Protein AF-A0A842RQ01-F1 (afdb_monomer_lite)

pLDDT: mean 79.38, std 21.29, range [22.39, 98.75]

Secondary structure (DSSP, 8-state):
-----------------------S-EEEEEEEEEE-S-EEEPTTEEEEEEEEETT-EEE-TT-EEEEEESSPB-SEEE-TTT-EEEESS-EEB-TT-EEEE-EEEE-TT-EEE-SS-EEEPTT--EEEEE-EEEE-TT-EEEE-TT--EEE-TT-EEEEEEEEEEES--BTTB-SEEESSTT-EEEEEEEEEEESS-EEE-SSEEEEEEEEEEEESSEEEE--SS-EEE-TT-EEEE-TT-EEEE--SSS-S--EEE-STT-EEEEES-EEEEETT--EE-SEEEEEESSPEEEEEPPPPPEEEEEE-SSSSEEEEESSTTSS-EEEE-SSS-EEEEEE-SS-TT-EEEEEGGGEEEEESSTTSS-EEEE--SS-EEEEEE-TTSS-EEEEEGGGEEEEESSTTSS-EEEE-TT---EEEEEE-TTSS-EEEEETTTEEEEESSTTS--EE--BT--TT--EEEEEE-TTSS-EEEEESSSEEEEESSTTSB-EEEE-SSS-TTPPEEEEEE-TTSS-EEEEETTTEEEEESSTTS--EE---B-SSS----SPEEEEEE-TTSS-EEEEE----TTPPEEEEEESSTTSSBEEEEEESS-----EEEEEE-S-TTT---S---S------SS------S--------EE-TTEEEEEES--EE--SS---EEEE--SS-EEBSS-EEE-TTEEE-S-EEEE-TT-EEEESS-EEEPTT-EEEEEE-EEEE-TT-EEEE-TT-EEEE-TT-EEEEEEEEEEES--BTTB-SEEESSSS-EEEEEEEEEE-S--

Sequence (793 aa):
MSKRNYILNLLVFFFSFSSTCFSTSLDGTSSIVYKNVHNVFHSGEGATGFVRLADGFTVLDNATATFNVHDPVSNWIDLRTTGILSLDGDLYLDSSIGFSSGGYIDGNGYAIYLGGDLKLPDRVDLRFTDTTMIDGQGYSLTLGYTSQLLIDTGITLTLSNLILKNTHNTIGRPAIRCLDSTSKLTLNNVIFDFTDDFILSNGQMYVYSDVLISGTSKFIYQTPLPSFITPHSTLMFGPNTTFFYNPATISKDLIKLQDESSSIYFNNCSFKTTVTGIQLTKGQVYFDNKVTLSSAALPPNYRVVTVSPDGLSVAVSEDDAQSWNNGISGTRALIAIVFNPKNPNLGFSIGYNGTVAYSYDGGKNWIAGNVGTPDYYDAAYSPNGDYLLICGDGERIGRSKSNGRIFDIKNLPGGSTLRGISYSNSGKYIISVGYSGRVWRSVDDWENWAVSNTNVEPTHNLQKLAFKPDDSNIIIASNNDTIYTSTNDGIHWKKYSGISGNDSINFNDIAYSRDGSYAFIVGNAGSIYKSTDDGVTWALSNTYTGNGGSIGHDLNYIAISPDGRYILITENDIPEAAPAYIFKSTDEGRTWERLQIDSTNRPYRDIAFNLDTDYFDSAPFGATYNQAASNSIIFQDLQNSVEPDAQVEILQGGKAILDGPMNIINGGISGGFVFNSTEGFSLDDDIYLDSSATFTKGGSIDGNGYVIYLTNDITVPDYADLRFTDSTIIDGQGNSLILGRRAQLLVDTLTTLTLRNLTLKNTYNTISGPAVRCLDWYGKLALDNVILDLNED

Radius of gyration: 35.06 Å; chains: 1; bounding box: 109×63×91 Å

Structure (mmCIF, N/CA/C/O backbone):
data_AF-A0A842RQ01-F1
#
_entry.id   AF-A0A842RQ01-F1
#
loop_
_atom_site.group_PDB
_atom_site.id
_atom_site.type_symbol
_atom_site.label_atom_id
_atom_site.label_alt_id
_atom_site.label_comp_id
_atom_site.label_asym_id
_atom_site.label_entity_id
_atom_site.label_seq_id
_atom_site.pdbx_PDB_ins_code
_atom_site.Cartn_x
_atom_site.Cartn_y
_atom_site.Cartn_z
_atom_site.occupancy
_atom_site.B_iso_or_equiv
_atom_site.auth_seq_id
_atom_site.auth_comp_id
_atom_site.auth_asym_id
_atom_site.auth_atom_id
_atom_site.pdbx_PDB_model_num
ATOM 1 N N . MET A 1 1 ? -64.437 -20.605 -30.350 1.00 38.22 1 MET A N 1
ATOM 2 C CA . MET A 1 1 ? -64.249 -21.321 -29.065 1.00 38.22 1 MET A CA 1
ATOM 3 C C . MET A 1 1 ? -63.271 -20.493 -28.236 1.00 38.22 1 MET A C 1
ATOM 5 O O . MET A 1 1 ? -62.098 -20.487 -28.544 1.00 38.22 1 MET A O 1
ATOM 9 N N . SER A 1 2 ? -63.734 -19.493 -27.484 1.00 32.88 2 SER A N 1
ATOM 10 C CA . SER A 1 2 ? -64.204 -19.591 -26.090 1.00 32.88 2 SER A CA 1
ATOM 11 C C . SER A 1 2 ? -63.135 -20.093 -25.108 1.00 32.88 2 SER A C 1
ATOM 13 O O . SER A 1 2 ? -63.027 -21.297 -24.901 1.00 32.88 2 SER A O 1
ATOM 15 N N . LYS A 1 3 ? -62.497 -19.164 -24.386 1.00 32.62 3 LYS A N 1
ATOM 16 C CA . LYS A 1 3 ? -62.835 -18.917 -22.972 1.00 32.62 3 LYS A CA 1
ATOM 17 C C . LYS A 1 3 ? -62.456 -17.483 -22.563 1.00 32.62 3 LYS A C 1
ATOM 19 O O . LYS A 1 3 ? -61.311 -17.071 -22.680 1.00 32.62 3 LYS A O 1
ATOM 24 N N . ARG A 1 4 ? -63.489 -16.744 -22.145 1.00 35.66 4 ARG A N 1
ATOM 25 C CA . ARG A 1 4 ? -63.483 -15.451 -21.440 1.00 35.66 4 ARG A CA 1
ATOM 26 C C . ARG A 1 4 ? -63.003 -15.635 -19.994 1.00 35.66 4 ARG A C 1
ATOM 28 O O . ARG A 1 4 ? -63.191 -16.722 -19.455 1.00 35.66 4 ARG A O 1
ATOM 35 N N . ASN A 1 5 ? -62.517 -14.557 -19.369 1.00 28.94 5 ASN A N 1
ATOM 36 C CA . ASN A 1 5 ? -63.107 -13.909 -18.173 1.00 28.94 5 ASN A CA 1
ATOM 37 C C . ASN A 1 5 ? -62.173 -12.768 -17.714 1.00 28.94 5 ASN A C 1
ATOM 39 O O . ASN A 1 5 ? -61.021 -13.011 -17.392 1.00 28.94 5 ASN A O 1
ATOM 43 N N . TYR A 1 6 ? -62.535 -11.503 -17.950 1.00 34.50 6 TYR A N 1
ATOM 44 C CA . TYR A 1 6 ? -63.151 -10.589 -16.969 1.00 34.50 6 TYR A CA 1
ATOM 45 C C . TYR A 1 6 ? -62.405 -10.528 -15.629 1.00 34.50 6 TYR A C 1
ATOM 47 O O . TYR A 1 6 ? -62.668 -11.338 -14.747 1.00 34.50 6 TYR A O 1
ATOM 55 N N . ILE A 1 7 ? -61.571 -9.499 -15.451 1.00 30.92 7 ILE A N 1
ATOM 56 C CA . ILE A 1 7 ? -61.339 -8.912 -14.128 1.00 30.92 7 ILE A CA 1
ATOM 57 C C . ILE A 1 7 ? -61.769 -7.449 -14.197 1.00 30.92 7 ILE A C 1
ATOM 59 O O . ILE A 1 7 ? -61.294 -6.659 -15.010 1.00 30.92 7 ILE A O 1
ATOM 63 N N . LEU A 1 8 ? -62.786 -7.187 -13.383 1.00 30.27 8 LEU A N 1
ATOM 64 C CA . LEU A 1 8 ? -63.454 -5.929 -13.123 1.00 30.27 8 LEU A CA 1
ATOM 65 C C . LEU A 1 8 ? -62.501 -4.950 -12.430 1.00 30.27 8 LEU A C 1
ATOM 67 O O . LEU A 1 8 ? -61.729 -5.340 -11.557 1.00 30.27 8 LEU A O 1
ATOM 71 N N . ASN A 1 9 ? -62.658 -3.672 -12.764 1.00 29.70 9 ASN A N 1
ATOM 72 C CA . ASN A 1 9 ? -62.192 -2.541 -11.973 1.00 29.70 9 ASN A CA 1
ATOM 73 C C . ASN A 1 9 ? -62.624 -2.683 -10.504 1.00 29.70 9 ASN A C 1
ATOM 75 O O . ASN A 1 9 ? -63.822 -2.672 -10.217 1.00 29.70 9 ASN A O 1
ATOM 79 N N . LEU A 1 10 ? -61.659 -2.708 -9.585 1.00 30.47 10 LEU A N 1
ATOM 80 C CA . LEU A 1 10 ? -61.861 -2.189 -8.239 1.00 30.47 10 LEU A CA 1
ATOM 81 C C . LEU A 1 10 ? -60.975 -0.947 -8.102 1.00 30.47 10 LEU A C 1
ATOM 83 O O . LEU A 1 10 ? -59.792 -1.032 -7.785 1.00 30.47 10 LEU A O 1
ATOM 87 N N . LEU A 1 11 ? -61.562 0.216 -8.399 1.00 30.58 11 LEU A N 1
ATOM 88 C CA . LEU A 1 11 ? -61.094 1.475 -7.833 1.00 30.58 11 LEU A CA 1
ATOM 89 C C . LEU A 1 11 ? -61.195 1.330 -6.310 1.00 30.58 11 LEU A C 1
ATOM 91 O O . LEU A 1 11 ? -62.302 1.296 -5.775 1.00 30.58 11 LEU A O 1
ATOM 95 N N . VAL A 1 12 ? -60.063 1.285 -5.616 1.00 30.30 12 VAL A N 1
ATOM 96 C CA . VAL A 1 12 ? -60.016 1.757 -4.232 1.00 30.30 12 VAL A CA 1
ATOM 97 C C . VAL A 1 12 ? -59.476 3.173 -4.304 1.00 30.30 12 VAL A C 1
ATOM 99 O O . VAL A 1 12 ? -58.297 3.408 -4.555 1.00 30.30 12 VAL A O 1
ATOM 102 N N . PHE A 1 13 ? -60.403 4.116 -4.180 1.00 34.00 13 PHE A N 1
ATOM 103 C CA . PHE A 1 13 ? -60.117 5.525 -3.982 1.00 34.00 13 PHE A CA 1
ATOM 104 C C . PHE A 1 13 ? -59.206 5.692 -2.761 1.00 34.00 13 PHE A C 1
ATOM 106 O O . PHE A 1 13 ? -59.594 5.375 -1.639 1.00 34.00 13 PHE A O 1
ATOM 113 N N . PHE A 1 14 ? -58.020 6.251 -2.990 1.00 41.41 14 PHE A N 1
ATOM 114 C CA . PHE A 1 14 ? -57.340 7.071 -1.999 1.00 41.41 14 PHE A CA 1
ATOM 115 C C . PHE A 1 14 ? -58.205 8.314 -1.755 1.00 41.41 14 PHE A C 1
ATOM 117 O O . PHE A 1 14 ? -58.317 9.162 -2.636 1.00 41.41 14 PHE A O 1
ATOM 124 N N . PHE A 1 15 ? -58.813 8.416 -0.574 1.00 32.62 15 PHE A N 1
ATOM 125 C CA . PHE A 1 15 ? -59.116 9.693 0.066 1.00 32.62 15 PHE A CA 1
ATOM 126 C C . PHE A 1 15 ? -58.954 9.561 1.578 1.00 32.62 15 PHE A C 1
ATOM 128 O O . PHE A 1 15 ? -59.223 8.526 2.182 1.00 32.62 15 PHE A O 1
ATOM 135 N N . SER A 1 16 ? -58.408 10.632 2.124 1.00 43.00 16 SER A N 1
ATOM 136 C CA . SER A 1 16 ? -57.621 10.749 3.334 1.00 43.00 16 SER A CA 1
ATOM 137 C C . SER A 1 16 ? -58.410 11.256 4.545 1.00 43.00 16 SER A C 1
ATOM 139 O O . SER A 1 16 ? -59.503 11.802 4.419 1.00 43.00 16 SER A O 1
ATOM 141 N N . PHE A 1 17 ? -57.736 11.132 5.695 1.00 40.69 17 PHE A N 1
ATOM 142 C CA . PHE A 1 17 ? -57.948 11.788 6.992 1.00 40.69 17 PHE A CA 1
ATOM 143 C C . PHE A 1 17 ? -59.044 11.250 7.925 1.00 40.69 17 PHE A C 1
ATOM 145 O O . PHE A 1 17 ? -60.144 11.781 8.028 1.00 40.69 17 PHE A O 1
ATOM 152 N N . SER A 1 18 ? -58.616 10.311 8.770 1.00 35.12 18 SER A N 1
ATOM 153 C CA . SER A 1 18 ? -58.571 10.538 10.221 1.00 35.12 18 SER A CA 1
ATOM 154 C C . SER A 1 18 ? -57.187 10.069 10.701 1.00 35.12 18 SER A C 1
ATOM 156 O O . SER A 1 18 ? -56.898 8.878 10.635 1.00 35.12 18 SER A O 1
ATOM 158 N N . SER A 1 19 ? -56.216 10.952 10.976 1.00 47.88 19 SER A N 1
ATOM 159 C CA . SER A 1 19 ? -55.854 11.289 12.368 1.00 47.88 19 SER A CA 1
ATOM 160 C C . SER A 1 19 ? -56.186 10.089 13.266 1.00 47.88 19 SER A C 1
ATOM 162 O O . SER A 1 19 ? -57.343 9.912 13.628 1.00 47.88 19 SER A O 1
ATOM 164 N N . THR A 1 20 ? -55.252 9.183 13.570 1.00 47.19 20 THR A N 1
ATOM 165 C CA . THR A 1 20 ? -54.099 9.482 14.431 1.00 47.19 20 THR A CA 1
ATOM 166 C C . THR A 1 20 ? -53.087 8.313 14.501 1.00 47.19 20 THR A C 1
ATOM 168 O O . THR A 1 20 ? -53.430 7.226 14.965 1.00 47.19 20 THR A O 1
ATOM 171 N N . CYS A 1 21 ? -51.839 8.528 14.073 1.00 46.03 21 CYS A N 1
ATOM 172 C CA . CYS A 1 21 ? -50.725 7.574 14.201 1.00 46.03 21 CYS A CA 1
ATOM 173 C C . CYS A 1 21 ? -49.764 8.167 15.242 1.00 46.03 21 CYS A C 1
ATOM 175 O O . CYS A 1 21 ? -48.877 8.932 14.895 1.00 46.03 21 CYS A O 1
ATOM 177 N N . PHE A 1 22 ? -50.107 8.036 16.524 1.00 57.47 22 PHE A N 1
ATOM 178 C CA . PHE A 1 22 ? -49.692 9.022 17.526 1.00 57.47 22 PHE A CA 1
ATOM 179 C C . PHE A 1 22 ? -48.260 8.857 18.049 1.00 57.47 22 PHE A C 1
ATOM 181 O O . PHE A 1 22 ? -47.892 7.802 18.562 1.00 57.47 22 PHE A O 1
ATOM 188 N N . SER A 1 23 ? -47.559 9.981 18.116 1.00 57.75 23 SER A N 1
ATOM 189 C CA . SER A 1 23 ? -47.067 10.565 19.361 1.00 57.75 23 SER A CA 1
ATOM 190 C C . SER A 1 23 ? -47.594 12.011 19.463 1.00 57.75 23 SER A C 1
ATOM 192 O O . SER A 1 23 ? -48.085 12.550 18.477 1.00 57.75 23 SER A O 1
ATOM 194 N N . THR A 1 24 ? -47.582 12.552 20.685 1.00 72.19 24 THR A N 1
ATOM 195 C CA . THR A 1 24 ? -47.667 13.974 21.086 1.00 72.19 24 THR A CA 1
ATOM 196 C C . THR A 1 24 ? -47.255 14.003 22.564 1.00 72.19 24 THR A C 1
ATOM 198 O O . THR A 1 24 ? -48.102 14.141 23.440 1.00 72.19 24 THR A O 1
ATOM 201 N N . SER A 1 25 ? -45.984 13.714 22.833 1.00 85.00 25 SER A N 1
ATOM 202 C CA . SER A 1 25 ? -45.346 13.520 24.148 1.00 85.00 25 SER A CA 1
ATOM 203 C C . SER A 1 25 ? -46.013 12.545 25.141 1.00 85.00 25 SER A C 1
ATOM 205 O O . SER A 1 25 ? -47.146 12.708 25.590 1.00 85.00 25 SER A O 1
ATOM 207 N N . LEU A 1 26 ? -45.270 11.514 25.538 1.00 92.00 26 LEU A N 1
ATOM 208 C CA . LEU A 1 26 ? -45.667 10.533 26.547 1.00 92.00 26 LEU A CA 1
ATOM 209 C C . LEU A 1 26 ? -45.025 10.893 27.890 1.00 92.00 26 LEU A C 1
ATOM 211 O O . LEU A 1 26 ? -43.806 10.874 28.007 1.00 92.00 26 LEU A O 1
ATOM 215 N N . ASP A 1 27 ? -45.838 11.195 28.899 1.00 92.19 27 ASP A N 1
ATOM 216 C CA . ASP A 1 27 ? -45.365 11.535 30.245 1.00 92.19 27 ASP A CA 1
ATOM 217 C C . ASP A 1 27 ? -45.815 10.479 31.262 1.00 92.19 27 ASP A C 1
ATOM 219 O O . ASP A 1 27 ? -46.989 10.388 31.629 1.00 92.19 27 ASP A O 1
ATOM 223 N N . GLY A 1 28 ? -44.855 9.664 31.687 1.00 91.25 28 GLY A N 1
ATOM 224 C CA . GLY A 1 28 ? -44.979 8.631 32.704 1.00 91.25 28 GLY A CA 1
ATOM 225 C C . GLY A 1 28 ? -44.399 9.016 34.069 1.00 91.25 28 GLY A C 1
ATOM 226 O O . GLY A 1 28 ? -44.114 8.130 34.875 1.00 91.25 28 GLY A O 1
ATOM 227 N N . THR A 1 29 ? -44.168 10.303 34.352 1.00 91.31 29 THR A N 1
ATOM 228 C CA . THR A 1 29 ? -43.559 10.759 35.621 1.00 91.31 29 THR A CA 1
ATOM 229 C C . THR A 1 29 ? -44.488 10.612 36.827 1.00 91.31 29 THR A C 1
ATOM 231 O O . THR A 1 29 ? -44.036 10.367 37.944 1.00 91.31 29 THR A O 1
ATOM 234 N N . SER A 1 30 ? -45.799 10.738 36.613 1.00 90.12 30 SER A N 1
ATOM 235 C CA . SER A 1 30 ? -46.820 10.652 37.668 1.00 90.12 30 SER A CA 1
ATOM 236 C C . SER A 1 30 ? -47.567 9.315 37.699 1.00 90.12 30 SER A C 1
ATOM 238 O O . SER A 1 30 ? -48.158 8.958 38.719 1.00 90.12 30 SER A O 1
ATOM 240 N N . SER A 1 31 ? -47.549 8.562 36.598 1.00 90.19 31 SER A N 1
ATOM 241 C CA . SER A 1 31 ? -48.184 7.246 36.471 1.00 90.19 31 SER A CA 1
ATOM 242 C C . SER A 1 31 ? -47.581 6.470 35.301 1.00 90.19 31 SER A C 1
ATOM 244 O O . SER A 1 31 ? -47.170 7.081 34.324 1.00 90.19 31 SER A O 1
ATOM 246 N N . ILE A 1 32 ? -47.548 5.136 35.377 1.00 90.50 32 ILE A N 1
ATOM 247 C CA . ILE A 1 32 ? -46.968 4.291 34.320 1.00 90.50 32 ILE A CA 1
ATOM 248 C C . ILE A 1 32 ? -47.790 4.413 33.026 1.00 90.50 32 ILE A C 1
ATOM 250 O O . ILE A 1 32 ? -49.006 4.201 33.031 1.00 90.50 32 ILE A O 1
ATOM 254 N N . VAL A 1 33 ? -47.120 4.683 31.904 1.00 91.62 33 VAL A N 1
ATOM 255 C CA . VAL A 1 33 ? -47.708 4.741 30.560 1.00 91.62 33 VAL A CA 1
ATOM 256 C C . VAL A 1 33 ? -47.279 3.510 29.768 1.00 91.62 33 VAL A C 1
ATOM 258 O O . VAL A 1 33 ? -46.135 3.387 29.344 1.00 91.62 33 VAL A O 1
ATOM 261 N N . TYR A 1 34 ? -48.217 2.600 29.516 1.00 90.69 34 TYR A N 1
ATOM 262 C CA . TYR A 1 34 ? -47.968 1.378 28.747 1.00 90.69 34 TYR A CA 1
ATOM 263 C C . TYR A 1 34 ? -48.540 1.491 27.326 1.00 90.69 34 TYR A C 1
ATOM 265 O O . TYR A 1 34 ? -49.741 1.723 27.152 1.00 90.69 34 TYR A O 1
ATOM 273 N N . LYS A 1 35 ? -47.692 1.335 26.301 1.00 90.94 35 LYS A N 1
ATOM 274 C CA . LYS A 1 35 ? -48.065 1.417 24.880 1.00 90.94 35 LYS A CA 1
ATOM 275 C C . LYS A 1 35 ? -47.747 0.111 24.150 1.00 90.94 35 LYS A C 1
ATOM 277 O O . LYS A 1 35 ? -46.590 -0.205 23.903 1.00 90.94 35 LYS A O 1
ATOM 282 N N . ASN A 1 36 ? -48.803 -0.588 23.735 1.00 89.56 36 ASN A N 1
ATOM 283 C CA . ASN A 1 36 ? -48.746 -1.838 22.954 1.00 89.56 36 ASN A CA 1
ATOM 284 C C . ASN A 1 36 ? -48.907 -1.639 21.445 1.00 89.56 36 ASN A C 1
ATOM 286 O O . ASN A 1 36 ? -49.300 -2.556 20.732 1.00 89.56 36 ASN A O 1
ATOM 290 N N . VAL A 1 37 ? -48.704 -0.414 20.981 1.00 89.00 37 VAL A N 1
ATOM 291 C CA . VAL A 1 37 ? -48.827 -0.035 19.576 1.00 89.00 37 VAL A CA 1
ATOM 292 C C . VAL A 1 37 ? -47.567 0.705 19.178 1.00 89.00 37 VAL A C 1
ATOM 294 O O . VAL A 1 37 ? -46.985 1.394 20.018 1.00 89.00 37 VAL A O 1
ATOM 297 N N . HIS A 1 38 ? -47.174 0.583 17.916 1.00 91.69 38 HIS A N 1
ATOM 298 C CA . HIS A 1 38 ? -46.075 1.352 17.355 1.00 91.69 38 HIS A CA 1
ATOM 299 C C . HIS A 1 38 ? -46.360 2.863 17.440 1.00 91.69 38 HIS A C 1
ATOM 301 O O . HIS A 1 38 ? -47.398 3.329 16.960 1.00 91.69 38 HIS A O 1
ATOM 307 N N . ASN A 1 39 ? -45.461 3.630 18.064 1.00 93.69 39 ASN A N 1
ATOM 308 C CA . ASN A 1 39 ? -45.615 5.085 18.227 1.00 93.69 39 ASN A CA 1
ATOM 309 C C . ASN A 1 39 ? -44.805 5.830 17.163 1.00 93.69 39 ASN A C 1
ATOM 311 O O . ASN A 1 39 ? -43.731 5.380 16.781 1.00 93.69 39 ASN A O 1
ATOM 315 N N . VAL A 1 40 ? -45.300 6.973 16.688 1.00 95.69 40 VAL A N 1
ATOM 316 C CA . VAL A 1 40 ? -44.637 7.758 15.631 1.00 95.69 40 VAL A CA 1
ATOM 317 C C . VAL A 1 40 ? -44.409 9.179 16.121 1.00 95.69 40 VAL A C 1
ATOM 319 O O . VAL A 1 40 ? -45.355 9.953 16.219 1.00 95.69 40 VAL A O 1
ATOM 322 N N . PHE A 1 41 ? -43.162 9.513 16.436 1.00 95.69 41 PHE A N 1
ATOM 323 C CA . PHE A 1 41 ? -42.758 10.801 16.985 1.00 95.69 41 PHE A CA 1
ATOM 324 C C . PHE A 1 41 ? -42.481 11.828 15.881 1.00 95.69 41 PHE A C 1
ATOM 326 O O . PHE A 1 41 ? -41.708 11.589 14.946 1.00 95.69 41 PHE A O 1
ATOM 333 N N . HIS A 1 42 ? -43.113 12.991 16.019 1.00 94.88 42 HIS A N 1
ATOM 334 C CA . HIS A 1 42 ? -42.845 14.202 15.255 1.00 94.88 42 HIS A CA 1
ATOM 335 C C . HIS A 1 42 ? -41.803 15.079 15.960 1.00 94.88 42 HIS A C 1
ATOM 337 O O . HIS A 1 42 ? -41.410 14.838 17.100 1.00 94.88 42 HIS A O 1
ATOM 343 N N . SER A 1 43 ? -41.357 16.130 15.270 1.00 94.38 43 SER A N 1
ATOM 344 C CA . SER A 1 43 ? -40.344 17.035 15.808 1.00 94.38 43 SER A CA 1
ATOM 345 C C . SER A 1 43 ? -40.836 17.736 17.076 1.00 94.38 43 SER A C 1
ATOM 347 O O . SER A 1 43 ? -41.877 18.393 17.053 1.00 94.38 43 SER A O 1
ATOM 349 N N . GLY A 1 44 ? -40.046 17.654 18.147 1.00 91.69 44 GLY A N 1
ATOM 350 C CA . GLY A 1 44 ? -40.342 18.257 19.449 1.00 91.69 44 GLY A CA 1
ATOM 351 C C . GLY A 1 44 ? -41.199 17.388 20.375 1.00 91.69 44 GLY A C 1
ATOM 352 O O . GLY A 1 44 ? -41.568 17.843 21.455 1.00 91.69 44 GLY A O 1
ATOM 353 N N . GLU A 1 45 ? -41.528 16.160 19.974 1.00 96.44 45 GLU A N 1
ATOM 354 C CA . GLU A 1 45 ? -42.241 15.198 20.817 1.00 96.44 45 GLU A CA 1
ATOM 355 C C . GLU A 1 45 ? -41.264 14.269 21.548 1.00 96.44 45 GLU A C 1
ATOM 357 O O . GLU A 1 45 ? -40.086 14.200 21.213 1.00 96.44 45 GLU A O 1
ATOM 362 N N . GLY A 1 46 ? -41.725 13.540 22.563 1.00 95.19 46 GLY A N 1
ATOM 363 C CA . GLY A 1 46 ? -40.823 12.692 23.341 1.00 95.19 46 GLY A CA 1
ATOM 364 C C . GLY A 1 46 ? -41.501 11.720 24.293 1.00 95.19 46 GLY A C 1
ATOM 365 O O . GLY A 1 46 ? -42.726 11.658 24.371 1.00 95.19 46 GLY A O 1
ATOM 366 N N . ALA A 1 47 ? -40.714 10.953 25.033 1.00 96.12 47 ALA A N 1
ATOM 367 C CA . ALA A 1 47 ? -41.205 10.071 26.086 1.00 96.12 47 ALA A CA 1
ATOM 368 C C . ALA A 1 47 ? -40.380 10.273 27.362 1.00 96.12 47 ALA A C 1
ATOM 370 O O . ALA A 1 47 ? -39.155 10.249 27.305 1.00 96.12 47 ALA A O 1
ATOM 371 N N . THR A 1 48 ? -41.034 10.480 28.507 1.00 95.94 48 THR A N 1
ATOM 372 C CA . THR A 1 48 ? -40.373 10.744 29.796 1.00 95.94 48 THR A CA 1
ATOM 373 C C . THR A 1 48 ? -41.003 9.950 30.944 1.00 95.94 48 THR A C 1
ATOM 375 O O . THR A 1 48 ? -42.218 9.780 30.975 1.00 95.94 48 THR A O 1
ATOM 378 N N . GLY A 1 49 ? -40.210 9.458 31.897 1.00 94.00 49 GLY A N 1
ATOM 379 C CA . GLY A 1 49 ? -40.672 8.707 33.070 1.00 94.00 49 GLY A CA 1
ATOM 380 C C . GLY A 1 49 ? -40.923 7.216 32.798 1.00 94.00 49 GLY A C 1
ATOM 381 O O . GLY A 1 49 ? -40.256 6.594 31.971 1.00 94.00 49 GLY A O 1
ATOM 382 N N . PHE A 1 50 ? -41.882 6.607 33.506 1.00 92.31 50 PHE A N 1
ATOM 383 C CA . PHE A 1 50 ? -42.233 5.185 33.350 1.00 92.31 50 PHE A CA 1
ATOM 384 C C . PHE A 1 50 ? -43.103 4.954 32.104 1.00 92.31 50 PHE A C 1
ATOM 386 O O . PHE A 1 50 ? -44.310 4.714 32.201 1.00 92.31 50 PHE A O 1
ATOM 393 N N . VAL A 1 51 ? -42.503 5.098 30.920 1.00 94.44 51 VAL A N 1
ATOM 394 C CA . VAL A 1 51 ? -43.145 4.863 29.620 1.00 94.44 51 VAL A CA 1
ATOM 395 C C . VAL A 1 51 ? -42.590 3.585 29.007 1.00 94.44 51 VAL A C 1
ATOM 397 O O . VAL A 1 51 ? -41.417 3.523 28.658 1.00 94.44 51 VAL A O 1
ATOM 400 N N . ARG A 1 52 ? -43.450 2.590 28.791 1.00 91.56 52 ARG A N 1
ATOM 401 C CA . ARG A 1 52 ? -43.082 1.333 28.136 1.00 91.56 52 ARG A CA 1
ATOM 402 C C . ARG A 1 52 ? -43.633 1.271 26.715 1.00 91.56 52 ARG A C 1
ATOM 404 O O . ARG A 1 52 ? -44.848 1.201 26.515 1.00 91.56 52 ARG A O 1
ATOM 411 N N . LEU A 1 53 ? -42.723 1.254 25.743 1.00 93.75 53 LEU A N 1
ATOM 412 C CA . LEU A 1 53 ? -42.992 1.146 24.306 1.00 93.75 53 LEU A CA 1
ATOM 413 C C . LEU A 1 53 ? -42.804 -0.311 23.857 1.00 93.75 53 LEU A C 1
ATOM 415 O O . LEU A 1 53 ? -41.714 -0.715 23.464 1.00 93.75 53 LEU A O 1
ATOM 419 N N . ALA A 1 54 ? -43.859 -1.122 23.955 1.00 91.62 54 ALA A N 1
ATOM 420 C CA . ALA A 1 54 ? -43.774 -2.569 23.733 1.00 91.62 54 ALA A CA 1
ATOM 421 C C . ALA A 1 54 ? -43.748 -2.986 22.247 1.00 91.62 54 ALA A C 1
ATOM 423 O O . ALA A 1 54 ? -43.434 -4.134 21.947 1.00 91.62 54 ALA A O 1
ATOM 424 N N . ASP A 1 55 ? -44.082 -2.078 21.326 1.00 91.75 55 ASP A N 1
ATOM 425 C CA . ASP A 1 55 ? -44.109 -2.321 19.874 1.00 91.75 55 ASP A CA 1
ATOM 426 C C . ASP A 1 55 ? -43.227 -1.317 19.103 1.00 91.75 55 ASP A C 1
ATOM 428 O O . ASP A 1 55 ? -43.483 -0.981 17.947 1.00 91.75 55 ASP A O 1
ATOM 432 N N . GLY A 1 56 ? -42.179 -0.815 19.757 1.00 93.00 56 GLY A N 1
ATOM 433 C CA . GLY A 1 56 ? -41.202 0.081 19.152 1.00 93.00 56 GLY A CA 1
ATOM 434 C C . GLY A 1 56 ? -41.736 1.475 18.824 1.00 93.00 56 GLY A C 1
ATOM 435 O O . GLY A 1 56 ? -42.822 1.890 19.259 1.00 93.00 56 GLY A O 1
ATOM 436 N N . PHE A 1 57 ? -40.938 2.222 18.063 1.00 95.38 57 PHE A N 1
ATOM 437 C CA . PHE A 1 57 ? -41.291 3.565 17.624 1.00 95.38 57 PHE A CA 1
ATOM 438 C C . PHE A 1 57 ? -40.592 3.989 16.329 1.00 95.38 57 PHE A C 1
ATOM 440 O O . PHE A 1 57 ? -39.524 3.491 15.976 1.00 95.38 57 PHE A O 1
ATOM 447 N N . THR A 1 58 ? -41.197 4.966 15.656 1.00 96.50 58 THR A N 1
ATOM 448 C CA . THR A 1 58 ? -40.629 5.694 14.521 1.00 96.50 58 THR A CA 1
ATOM 449 C C . THR A 1 58 ? -40.337 7.138 14.926 1.00 96.50 58 THR A C 1
ATOM 451 O O . THR A 1 58 ? -41.184 7.772 15.552 1.00 96.50 58 THR A O 1
ATOM 454 N N . VAL A 1 59 ? -39.197 7.687 14.512 1.00 97.25 59 VAL A N 1
ATOM 455 C CA . VAL A 1 59 ? -38.949 9.135 14.438 1.00 97.25 59 VAL A CA 1
ATOM 456 C C . VAL A 1 59 ? -38.970 9.528 12.966 1.00 97.25 59 VAL A C 1
ATOM 458 O O . VAL A 1 59 ? -38.267 8.934 12.151 1.00 97.25 59 VAL A O 1
ATOM 461 N N . LEU A 1 60 ? -39.822 10.486 12.605 1.00 95.88 60 LEU A N 1
ATOM 462 C CA . LEU A 1 60 ? -39.988 10.885 11.205 1.00 95.88 60 LEU A CA 1
ATOM 463 C C . LEU A 1 60 ? -38.738 11.571 10.630 1.00 95.88 60 LEU A C 1
ATOM 465 O O . LEU A 1 60 ? -37.907 12.108 11.360 1.00 95.88 60 LEU A O 1
ATOM 469 N N . ASP A 1 61 ? -38.650 11.603 9.299 1.00 95.19 61 ASP A N 1
ATOM 470 C CA . ASP A 1 61 ? -37.611 12.333 8.569 1.00 95.19 61 ASP A CA 1
ATOM 471 C C . ASP A 1 61 ? -37.459 13.773 9.074 1.00 95.19 61 ASP A C 1
ATOM 473 O O . ASP A 1 61 ? -38.421 14.546 9.093 1.00 95.19 61 ASP A O 1
ATOM 477 N N . ASN A 1 62 ? -36.228 14.149 9.425 1.00 93.69 62 ASN A N 1
ATOM 478 C CA . ASN A 1 62 ? -35.849 15.469 9.937 1.00 93.69 62 ASN A CA 1
ATOM 479 C C . ASN A 1 62 ? -36.576 15.890 11.231 1.00 93.69 62 ASN A C 1
ATOM 481 O O . ASN A 1 62 ? -36.553 17.069 11.585 1.00 93.69 62 ASN A O 1
ATOM 485 N N . ALA A 1 63 ? -37.243 14.961 11.921 1.00 96.69 63 ALA A N 1
ATOM 486 C CA . ALA A 1 63 ? -37.827 15.198 13.231 1.00 96.69 63 ALA A CA 1
ATOM 487 C C . ALA A 1 63 ? -36.830 14.855 14.339 1.00 96.69 63 ALA A C 1
ATOM 489 O O . ALA A 1 63 ? -36.072 13.896 14.222 1.00 96.69 63 ALA A O 1
ATOM 490 N N . THR A 1 64 ? -36.887 15.598 15.441 1.00 97.62 64 THR A N 1
ATOM 491 C CA . THR A 1 64 ? -36.196 15.247 16.687 1.00 97.62 64 THR A CA 1
ATOM 492 C C . THR A 1 64 ? -37.202 14.771 17.722 1.00 97.62 64 THR A C 1
ATOM 494 O O . THR A 1 64 ? -38.158 15.498 18.003 1.00 97.62 64 THR A O 1
ATOM 497 N N . ALA A 1 65 ? -36.969 13.591 18.297 1.00 97.50 65 ALA A N 1
ATOM 498 C CA . ALA A 1 65 ? -37.748 13.061 19.409 1.00 97.50 65 ALA A CA 1
ATOM 499 C C . ALA A 1 65 ? -36.880 12.893 20.666 1.00 97.50 65 ALA A C 1
ATOM 501 O O . ALA A 1 65 ? -35.808 12.297 20.580 1.00 97.50 65 ALA A O 1
ATOM 502 N N . THR A 1 66 ? -37.337 13.391 21.821 1.00 97.69 66 THR A N 1
ATOM 503 C CA . THR A 1 66 ? -36.547 13.423 23.071 1.00 97.69 66 THR A CA 1
ATOM 504 C C . THR A 1 66 ? -36.977 12.341 24.065 1.00 97.69 66 THR A C 1
ATOM 506 O O . THR A 1 66 ? -38.160 12.220 24.382 1.00 97.69 66 THR A O 1
ATOM 509 N N . PHE A 1 67 ? -36.042 11.530 24.556 1.00 97.44 67 PHE A N 1
ATOM 510 C CA . PHE A 1 67 ? -36.331 10.341 25.362 1.00 97.44 67 PHE A CA 1
ATOM 511 C C . PHE A 1 67 ? -35.617 10.370 26.718 1.00 97.44 67 PHE A C 1
ATOM 513 O O . PHE A 1 67 ? -34.403 10.512 26.785 1.00 97.44 67 PHE A O 1
ATOM 520 N N . ASN A 1 68 ? -36.377 10.159 27.790 1.00 95.56 68 ASN A N 1
ATOM 521 C CA . ASN A 1 68 ? -35.910 9.920 29.157 1.00 95.56 68 ASN A CA 1
ATOM 522 C C . ASN A 1 68 ? -36.826 8.867 29.804 1.00 95.56 68 ASN A C 1
ATOM 524 O O . ASN A 1 68 ? -37.682 9.182 30.634 1.00 95.56 68 ASN A O 1
ATOM 528 N N . VAL A 1 69 ? -36.738 7.626 29.321 1.00 93.12 69 VAL A N 1
ATOM 529 C CA . VAL A 1 69 ? -37.654 6.536 29.686 1.00 93.12 69 VAL A CA 1
ATOM 530 C C . VAL A 1 69 ? -36.971 5.517 30.593 1.00 93.12 69 VAL A C 1
ATOM 532 O O . VAL A 1 69 ? -35.876 5.050 30.303 1.00 93.12 69 VAL A O 1
ATOM 535 N N . HIS A 1 70 ? -37.628 5.148 31.694 1.00 88.62 70 HIS A N 1
ATOM 536 C CA . HIS A 1 70 ? -37.077 4.187 32.659 1.00 88.62 70 HIS A CA 1
ATOM 537 C C . HIS A 1 70 ? -37.396 2.727 32.326 1.00 88.62 70 HIS A C 1
ATOM 539 O O . HIS A 1 70 ? -36.679 1.828 32.762 1.00 88.62 70 HIS A O 1
ATOM 545 N N . ASP A 1 71 ? -38.480 2.484 31.588 1.00 91.00 71 ASP A N 1
ATOM 546 C CA . ASP A 1 71 ? -38.861 1.137 31.169 1.00 91.00 71 ASP A CA 1
ATOM 547 C C . ASP A 1 71 ? -38.211 0.787 29.818 1.00 91.00 71 ASP A C 1
ATOM 549 O O . ASP A 1 71 ? -38.179 1.638 28.924 1.00 91.00 71 ASP A O 1
ATOM 553 N N . PRO A 1 72 ? -37.747 -0.464 29.621 1.00 92.25 72 PRO A N 1
ATOM 554 C CA . PRO A 1 72 ? -37.134 -0.874 28.364 1.00 92.25 72 PRO A CA 1
ATOM 555 C C . PRO A 1 72 ? -38.054 -0.729 27.145 1.00 92.25 72 PRO A C 1
ATOM 557 O O . PRO A 1 72 ? -39.241 -1.079 27.189 1.00 92.25 72 PRO A O 1
ATOM 560 N N . VAL A 1 73 ? -37.481 -0.268 26.032 1.00 94.06 73 VAL A N 1
ATOM 561 C CA . VAL A 1 73 ? -38.126 -0.231 24.714 1.00 94.06 73 VAL A CA 1
ATOM 562 C C . VAL A 1 73 ? -37.982 -1.590 24.031 1.00 94.06 73 VAL A C 1
ATOM 564 O O . VAL A 1 73 ? -36.884 -2.132 23.955 1.00 94.06 73 VAL A O 1
ATOM 567 N N . SER A 1 74 ? -39.077 -2.123 23.494 1.00 93.75 74 SER A N 1
ATOM 568 C CA . SER A 1 74 ? -39.106 -3.406 22.777 1.00 93.75 74 SER A CA 1
ATOM 569 C C . SER A 1 74 ? -39.324 -3.201 21.270 1.00 93.75 74 SER A C 1
ATOM 571 O O . SER A 1 74 ? -39.840 -2.167 20.850 1.00 93.75 74 SER A O 1
ATOM 573 N N . ASN A 1 75 ? -39.018 -4.222 20.462 1.00 91.56 75 ASN A N 1
ATOM 574 C CA . ASN A 1 75 ? -39.295 -4.284 19.016 1.00 91.56 75 ASN A CA 1
ATOM 575 C C . ASN A 1 75 ? -38.516 -3.258 18.145 1.00 91.56 75 ASN A C 1
ATOM 577 O O . ASN A 1 75 ? -37.338 -3.005 18.381 1.00 91.56 75 ASN A O 1
ATOM 581 N N . TRP A 1 76 ? -39.110 -2.721 17.072 1.00 90.38 76 TRP A N 1
ATOM 582 C CA . TRP A 1 76 ? -38.366 -1.956 16.059 1.00 90.38 76 TRP A CA 1
ATOM 583 C C . TRP A 1 76 ? -38.195 -0.467 16.392 1.00 90.38 76 TRP A C 1
ATOM 585 O O . TRP A 1 76 ? -39.176 0.231 16.652 1.00 90.38 76 TRP A O 1
ATOM 595 N N . ILE A 1 77 ? -36.965 0.037 16.265 1.00 94.56 77 ILE A N 1
ATOM 596 C CA . ILE A 1 77 ? -36.655 1.469 16.151 1.00 94.56 77 ILE A CA 1
ATOM 597 C C . ILE A 1 77 ? -36.511 1.816 14.662 1.00 94.56 77 ILE A C 1
ATOM 599 O O . ILE A 1 77 ? -35.770 1.168 13.916 1.00 94.56 77 ILE A O 1
ATOM 603 N N . ASP A 1 78 ? -37.240 2.832 14.213 1.00 95.00 78 ASP A N 1
ATOM 604 C CA . ASP A 1 78 ? -37.192 3.363 12.848 1.00 95.00 78 ASP A CA 1
ATOM 605 C C . ASP A 1 78 ? -36.847 4.856 12.896 1.00 95.00 78 ASP A C 1
ATOM 607 O O . ASP A 1 78 ? -37.665 5.669 13.315 1.00 95.00 78 ASP A O 1
ATOM 611 N N . LEU A 1 79 ? -35.638 5.239 12.483 1.00 96.50 79 LEU A N 1
ATOM 612 C CA . LEU A 1 79 ? -35.221 6.648 12.454 1.00 96.50 79 LEU A CA 1
ATOM 613 C C . LEU A 1 79 ? -35.291 7.266 11.048 1.00 96.50 79 LEU A C 1
ATOM 615 O O . LEU A 1 79 ? -34.749 8.343 10.824 1.00 96.50 79 LEU A O 1
ATOM 619 N N . ARG A 1 80 ? -35.918 6.594 10.074 1.00 93.75 80 ARG A N 1
ATOM 620 C CA . ARG A 1 80 ? -36.172 7.114 8.717 1.00 93.75 80 ARG A CA 1
ATOM 621 C C . ARG A 1 80 ? -34.976 7.694 7.957 1.00 93.75 80 ARG A C 1
ATOM 623 O O . ARG A 1 80 ? -35.159 8.385 6.979 1.00 93.75 80 ARG A O 1
ATOM 630 N N . THR A 1 81 ? -33.738 7.344 8.282 1.00 90.75 81 THR A N 1
ATOM 631 C CA . THR A 1 81 ? -32.493 7.872 7.685 1.00 90.75 81 THR A CA 1
ATOM 632 C C . THR A 1 81 ? -32.108 9.254 8.209 1.00 90.75 81 THR A C 1
ATOM 634 O O . THR A 1 81 ? -30.917 9.483 8.416 1.00 90.75 81 THR A O 1
ATOM 637 N N . THR A 1 82 ? -33.059 10.168 8.454 1.00 96.00 82 THR A N 1
ATOM 638 C CA . THR A 1 82 ? -32.751 11.519 8.974 1.00 96.00 82 THR A CA 1
ATOM 639 C C . THR A 1 82 ? -33.455 11.924 10.267 1.00 96.00 82 THR A C 1
ATOM 641 O O . THR A 1 82 ? -33.238 13.035 10.749 1.00 96.00 82 THR A O 1
ATOM 644 N N . GLY A 1 83 ? -34.276 11.055 10.851 1.00 97.75 83 GLY A N 1
ATOM 645 C CA . GLY A 1 83 ? -34.839 11.255 12.184 1.00 97.75 83 GLY A CA 1
ATOM 646 C C . GLY A 1 83 ? -33.754 11.237 13.263 1.00 97.75 83 GLY A C 1
ATOM 647 O O . GLY A 1 83 ? -32.775 1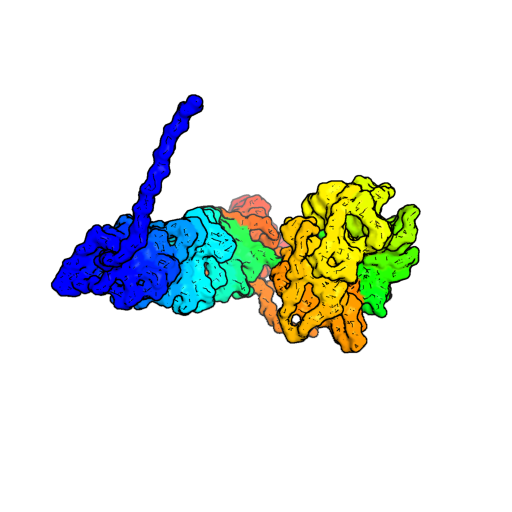0.491 13.166 1.00 97.75 83 GLY A O 1
ATOM 648 N N . ILE A 1 84 ? -33.931 12.075 14.284 1.00 98.25 84 ILE A N 1
ATOM 649 C CA . ILE A 1 84 ? -33.001 12.264 15.399 1.00 98.25 84 ILE A CA 1
ATOM 650 C C . ILE A 1 84 ? -33.648 11.736 16.680 1.00 98.25 84 ILE A C 1
ATOM 652 O O . ILE A 1 84 ? -34.657 12.271 17.146 1.00 98.25 84 ILE A O 1
ATOM 656 N N . LEU A 1 85 ? -33.041 10.714 17.276 1.00 97.88 85 LEU A N 1
ATOM 657 C CA . LEU A 1 85 ? -33.324 10.301 18.647 1.00 97.88 85 LEU A CA 1
ATOM 658 C C . LEU A 1 85 ? -32.409 11.087 19.589 1.00 97.88 85 LEU A C 1
ATOM 660 O O . LEU A 1 85 ? -31.204 10.855 19.600 1.00 97.88 85 LEU A O 1
ATOM 664 N N . SER A 1 86 ? -32.984 12.008 20.357 1.00 98.31 86 SER A N 1
ATOM 665 C CA . SER A 1 86 ? -32.275 12.811 21.353 1.00 98.31 86 SER A CA 1
ATOM 666 C C . SER A 1 86 ? -32.513 12.230 22.746 1.00 98.31 86 SER A C 1
ATOM 668 O O . SER A 1 86 ? -33.656 11.966 23.121 1.00 98.31 86 SER A O 1
ATOM 670 N N . LEU A 1 87 ? -31.455 11.983 23.511 1.00 98.12 87 LEU A N 1
ATOM 671 C CA . LEU A 1 87 ? -31.555 11.441 24.864 1.00 98.12 87 LEU A CA 1
ATOM 672 C C . LEU A 1 87 ? -31.541 12.577 25.892 1.00 98.12 87 LEU A C 1
ATOM 674 O O . LEU A 1 87 ? -30.714 13.477 25.823 1.00 98.12 87 LEU A O 1
ATOM 678 N N . ASP A 1 88 ? -32.453 12.509 26.855 1.00 96.94 88 ASP A N 1
ATOM 679 C CA . ASP A 1 88 ? -32.508 13.341 28.068 1.00 96.94 88 ASP A CA 1
ATOM 680 C C . ASP A 1 88 ? -32.391 12.469 29.343 1.00 96.94 88 ASP A C 1
ATOM 682 O O . ASP A 1 88 ? -32.597 12.911 30.470 1.00 96.94 88 ASP A O 1
ATOM 686 N N . GLY A 1 89 ? -32.070 11.189 29.149 1.00 96.56 89 GLY A N 1
ATOM 687 C CA . GLY A 1 89 ? -31.802 10.173 30.156 1.00 96.56 89 GLY A CA 1
ATOM 688 C C . GLY A 1 89 ? -31.338 8.884 29.477 1.00 96.56 89 GLY A C 1
ATOM 689 O O . GLY A 1 89 ? -31.423 8.757 28.253 1.00 96.56 89 GLY A O 1
ATOM 690 N N . ASP A 1 90 ? -30.860 7.922 30.265 1.00 97.25 90 ASP A N 1
ATOM 691 C CA . ASP A 1 90 ? -30.433 6.630 29.724 1.00 97.25 90 ASP A CA 1
ATOM 692 C C . ASP A 1 90 ? -31.597 5.888 29.056 1.00 97.25 90 ASP A C 1
ATOM 694 O O . ASP A 1 90 ? -32.726 5.879 29.552 1.00 97.25 90 ASP A O 1
ATOM 698 N N . LEU A 1 91 ? -31.306 5.225 27.938 1.00 96.69 91 LEU A N 1
ATOM 699 C CA . LEU A 1 91 ? -32.267 4.435 27.184 1.00 96.69 91 LEU A CA 1
ATOM 700 C C . LEU A 1 91 ? -31.994 2.947 27.382 1.00 96.69 91 LEU A C 1
ATOM 702 O O . LEU A 1 91 ? -30.942 2.441 27.002 1.00 96.69 91 LEU A O 1
ATOM 706 N N . TYR A 1 92 ? -32.975 2.222 27.906 1.00 96.25 92 TYR A N 1
ATOM 707 C CA . TYR A 1 92 ? -32.897 0.772 28.056 1.00 96.25 92 TYR A CA 1
ATOM 708 C C . TYR A 1 92 ? -33.616 0.095 26.890 1.00 96.25 92 TYR A C 1
ATOM 710 O O . TYR A 1 92 ? -34.756 0.432 26.569 1.00 96.25 92 TYR A O 1
ATOM 718 N N . LEU A 1 93 ? -32.959 -0.868 26.251 1.00 95.56 93 LEU A N 1
ATOM 719 C CA . LEU A 1 93 ? -33.527 -1.672 25.175 1.00 95.56 93 LEU A CA 1
ATOM 720 C C . LEU A 1 93 ? -33.840 -3.075 25.699 1.00 95.56 93 LEU A C 1
ATOM 722 O O . LEU A 1 93 ? -33.093 -3.631 26.494 1.00 95.56 93 LEU A O 1
ATOM 726 N N . ASP A 1 94 ? -34.947 -3.658 25.265 1.00 94.75 94 ASP A N 1
ATOM 727 C CA . ASP A 1 94 ? -35.318 -5.043 25.552 1.00 94.75 94 ASP A CA 1
ATOM 728 C C . ASP A 1 94 ? -34.644 -6.005 24.555 1.00 94.75 94 ASP A C 1
ATOM 730 O O . ASP A 1 94 ? -34.227 -5.622 23.469 1.00 94.75 94 ASP A O 1
ATOM 734 N N . SER A 1 95 ? -34.594 -7.289 24.886 1.00 91.69 95 SER A N 1
ATOM 735 C CA . SER A 1 95 ? -34.039 -8.381 24.076 1.00 91.69 95 SER A CA 1
ATOM 736 C C . SER A 1 95 ? -34.647 -8.551 22.679 1.00 91.69 95 SER A C 1
ATOM 738 O O . SER A 1 95 ? -34.041 -9.173 21.811 1.00 91.69 95 SER A O 1
ATOM 740 N N . SER A 1 96 ? -35.851 -8.024 22.458 1.00 88.62 96 SER A N 1
ATOM 741 C CA . SER A 1 96 ? -36.556 -8.078 21.173 1.00 88.62 96 SER A CA 1
ATOM 742 C C . SER A 1 96 ? -36.212 -6.918 20.235 1.00 88.62 96 SER A C 1
ATOM 744 O O . SER A 1 96 ? -36.839 -6.796 19.180 1.00 88.62 96 SER A O 1
ATOM 746 N N . ILE A 1 97 ? -35.287 -6.035 20.625 1.00 85.25 97 ILE A N 1
ATOM 747 C CA . ILE A 1 97 ? -35.029 -4.800 19.891 1.00 85.25 97 ILE A CA 1
ATOM 748 C C . ILE A 1 97 ? -34.367 -5.057 18.523 1.00 85.25 97 ILE A C 1
ATOM 750 O O . ILE A 1 97 ? -33.506 -5.922 18.366 1.00 85.25 97 ILE A O 1
ATOM 754 N N . GLY A 1 98 ? -34.735 -4.259 17.523 1.00 85.62 98 GLY A N 1
ATOM 755 C CA . GLY A 1 98 ? -34.043 -4.189 16.237 1.00 85.62 98 GLY A CA 1
ATOM 756 C C . GLY A 1 98 ? -34.158 -2.803 15.612 1.00 85.62 98 GLY A C 1
ATOM 757 O O . GLY A 1 98 ? -35.093 -2.062 15.901 1.00 85.62 98 GLY A O 1
ATOM 758 N N . PHE A 1 99 ? -33.235 -2.442 14.720 1.00 90.38 99 PHE A N 1
ATOM 759 C CA . PHE A 1 99 ? -33.423 -1.272 13.856 1.00 90.38 99 PHE A CA 1
ATOM 760 C C . PHE A 1 99 ? -34.080 -1.704 12.549 1.00 90.38 99 PHE A C 1
ATOM 762 O O . PHE A 1 99 ? -33.736 -2.744 11.995 1.00 90.38 99 PHE A O 1
ATOM 769 N N . SER A 1 100 ? -35.014 -0.906 12.042 1.00 89.44 100 SER A N 1
ATOM 770 C CA . SER A 1 100 ? -35.582 -1.081 10.694 1.00 89.44 100 SER A CA 1
ATOM 771 C C . SER A 1 100 ? -35.051 -0.047 9.694 1.00 89.44 100 SER A C 1
ATOM 773 O O . SER A 1 100 ? -35.044 -0.299 8.491 1.00 89.44 100 SER A O 1
ATOM 775 N N . SER A 1 101 ? -34.535 1.077 10.198 1.00 92.62 101 SER A N 1
ATOM 776 C CA . SER A 1 101 ? -33.871 2.142 9.447 1.00 92.62 101 SER A CA 1
ATOM 777 C C . SER A 1 101 ? -32.790 2.792 10.308 1.00 92.62 101 SER A C 1
ATOM 779 O O . SER A 1 101 ? -32.897 2.813 11.533 1.00 92.62 101 SER A O 1
ATOM 781 N N . GLY A 1 102 ? -31.783 3.368 9.649 1.00 92.94 102 GLY A N 1
ATOM 782 C CA . GLY A 1 102 ? -30.766 4.216 10.272 1.00 92.94 102 GLY A CA 1
ATOM 783 C C . GLY A 1 102 ? -31.271 5.622 10.558 1.00 92.94 102 GLY A C 1
ATOM 784 O O . GLY A 1 102 ? -32.423 5.932 10.248 1.00 92.94 102 GLY A O 1
ATOM 785 N N . GLY A 1 103 ? -30.408 6.459 11.125 1.00 96.62 103 GLY A N 1
ATOM 786 C CA . GLY A 1 103 ? -30.704 7.845 11.481 1.00 96.62 103 GLY A CA 1
ATOM 787 C C . GLY A 1 103 ? -29.665 8.435 12.424 1.00 96.62 103 GLY A C 1
ATOM 788 O O . GLY A 1 103 ? -28.527 7.964 12.489 1.00 96.62 103 GLY A O 1
ATOM 789 N N . TYR A 1 104 ? -30.068 9.472 13.147 1.00 98.38 104 TYR A N 1
ATOM 790 C CA . TYR A 1 104 ? -29.198 10.252 14.014 1.00 98.38 104 TYR A CA 1
ATOM 791 C C . TYR A 1 104 ? -29.485 9.955 15.489 1.00 98.38 104 TYR A C 1
ATOM 793 O O . TYR A 1 104 ? -30.642 9.859 15.900 1.00 98.38 104 TYR A O 1
ATOM 801 N N . ILE A 1 105 ? -28.427 9.830 16.283 1.00 98.31 105 ILE A N 1
ATOM 802 C CA . ILE A 1 105 ? -28.480 9.675 17.734 1.00 98.31 105 ILE A CA 1
ATOM 803 C C . ILE A 1 105 ? -27.759 10.867 18.356 1.00 98.31 105 ILE A C 1
ATOM 805 O O . ILE A 1 105 ? -26.555 11.056 18.182 1.00 98.31 105 ILE A O 1
ATOM 809 N N . ASP A 1 106 ? -28.521 11.660 19.088 1.00 98.19 106 ASP A N 1
ATOM 810 C CA . ASP A 1 106 ? -28.053 12.775 19.891 1.00 98.19 106 ASP A CA 1
ATOM 811 C C . ASP A 1 106 ? -28.061 12.337 21.363 1.00 98.19 106 ASP A C 1
ATOM 813 O O . ASP A 1 106 ? -29.088 12.378 22.038 1.00 98.19 106 ASP A O 1
ATOM 817 N N . GLY A 1 107 ? -26.935 11.804 21.839 1.00 97.00 107 GLY A N 1
ATOM 818 C CA . GLY A 1 107 ? -26.879 11.166 23.153 1.00 97.00 107 GLY A CA 1
ATOM 819 C C . GLY A 1 107 ? -26.878 12.120 24.343 1.00 97.00 107 GLY A C 1
ATOM 820 O O . GLY A 1 107 ? -27.161 11.665 25.444 1.00 97.00 107 GLY A O 1
ATOM 821 N N . ASN A 1 108 ? -26.541 13.405 24.168 1.00 97.06 108 ASN A N 1
ATOM 822 C CA . ASN A 1 108 ? -26.368 14.389 25.253 1.00 97.06 108 ASN A CA 1
ATOM 823 C C . ASN A 1 108 ? -25.562 13.877 26.476 1.00 97.06 108 ASN A C 1
ATOM 825 O O . ASN A 1 108 ? -25.776 14.310 27.608 1.00 97.06 108 ASN A O 1
ATOM 829 N N . GLY A 1 109 ? -24.633 12.938 26.271 1.00 95.69 109 GLY A N 1
ATOM 830 C CA . GLY A 1 109 ? -23.835 12.303 27.324 1.00 95.69 109 GLY A CA 1
ATOM 831 C C . GLY A 1 109 ? -24.471 11.086 28.015 1.00 95.69 109 GLY A C 1
ATOM 832 O O . GLY A 1 109 ? -23.825 10.513 28.892 1.00 95.69 109 GLY A O 1
ATOM 833 N N . TYR A 1 110 ? -25.681 10.673 27.635 1.00 98.19 110 TYR A N 1
ATOM 834 C CA . TYR A 1 110 ? -26.386 9.511 28.189 1.00 98.19 110 TYR A CA 1
ATOM 835 C C . TYR A 1 110 ? -26.036 8.193 27.481 1.00 98.19 110 TYR A C 1
ATOM 837 O O . TYR A 1 110 ? -25.432 8.165 26.399 1.00 98.19 110 TYR A O 1
ATOM 845 N N . ALA A 1 111 ? -26.411 7.079 28.115 1.00 97.69 111 ALA A N 1
ATOM 846 C CA . ALA A 1 111 ? -26.130 5.733 27.638 1.00 97.69 111 ALA A CA 1
ATOM 847 C C . ALA A 1 111 ? -27.359 5.035 27.032 1.00 97.69 111 ALA A C 1
ATOM 849 O O . ALA A 1 111 ? -28.499 5.232 27.447 1.00 97.69 111 ALA A O 1
ATOM 850 N N . ILE A 1 112 ? -27.105 4.155 26.067 1.00 97.88 112 ILE A N 1
ATOM 851 C CA . ILE A 1 112 ? -28.051 3.176 25.536 1.00 97.88 112 ILE A CA 1
ATOM 852 C C . ILE A 1 112 ? -27.618 1.797 26.043 1.00 97.88 112 ILE A C 1
ATOM 854 O O . ILE A 1 112 ? -26.531 1.332 25.703 1.00 97.88 112 ILE A O 1
ATOM 858 N N . TYR A 1 113 ? -28.463 1.138 26.830 1.00 97.88 113 TYR A N 1
ATOM 859 C CA . TYR A 1 113 ? -28.214 -0.187 27.399 1.00 97.88 113 TYR A CA 1
ATOM 860 C C . TYR A 1 113 ? -28.920 -1.272 26.586 1.00 97.88 113 TYR A C 1
ATOM 862 O O . TYR A 1 113 ? -30.139 -1.224 26.406 1.00 97.88 113 TYR A O 1
ATOM 870 N N . LEU A 1 114 ? -28.177 -2.276 26.118 1.00 97.44 114 LEU A N 1
ATOM 871 C CA . LEU A 1 114 ? -28.750 -3.416 25.403 1.00 97.44 114 LEU A CA 1
ATOM 872 C C . LEU A 1 114 ? -29.346 -4.444 26.376 1.00 97.44 114 LEU A C 1
ATOM 874 O O . LEU A 1 114 ? -28.709 -4.845 27.347 1.00 97.44 114 LEU A O 1
ATOM 878 N N . GLY A 1 115 ? -30.554 -4.925 26.075 1.00 95.69 115 GLY A N 1
ATOM 879 C CA . GLY A 1 115 ? -31.196 -6.053 26.766 1.00 95.69 115 GLY A CA 1
ATOM 880 C C . GLY A 1 115 ? -31.097 -7.385 26.019 1.00 95.69 115 GLY A C 1
ATOM 881 O O . GLY A 1 115 ? -31.631 -8.385 26.494 1.00 95.69 115 GLY A O 1
ATOM 882 N N . GLY A 1 116 ? -30.448 -7.403 24.853 1.00 95.81 116 GLY A N 1
ATOM 883 C CA . GLY A 1 116 ? -30.188 -8.581 24.026 1.00 95.81 116 GLY A CA 1
ATOM 884 C C . GLY A 1 116 ? -29.309 -8.239 22.823 1.00 95.81 116 GLY A C 1
ATOM 885 O O . GLY A 1 116 ? -28.886 -7.093 22.665 1.00 95.81 116 GLY A O 1
ATOM 886 N N . ASP A 1 117 ? -29.040 -9.233 21.974 1.00 95.81 117 ASP A N 1
ATOM 887 C CA . ASP A 1 117 ? -28.273 -9.032 20.741 1.00 95.81 117 ASP A CA 1
ATOM 888 C C . ASP A 1 117 ? -28.985 -8.049 19.803 1.00 95.81 117 ASP A C 1
ATOM 890 O O . ASP A 1 117 ? -30.135 -8.255 19.413 1.00 95.81 117 ASP A O 1
ATOM 894 N N . LEU A 1 118 ? -28.275 -7.000 19.394 1.00 95.25 118 LEU A N 1
ATOM 895 C CA . LEU A 1 118 ? -28.781 -5.963 18.506 1.00 95.25 118 LEU A CA 1
ATOM 896 C C . LEU A 1 118 ? -28.159 -6.115 17.120 1.00 95.25 118 LEU A C 1
ATOM 898 O O . LEU A 1 118 ? -26.938 -6.144 16.971 1.00 95.25 118 LEU A O 1
ATOM 902 N N . LYS A 1 119 ? -28.990 -6.151 16.076 1.00 93.31 119 LYS A N 1
ATOM 903 C CA . LYS A 1 119 ? -28.526 -6.157 14.685 1.00 93.31 119 LYS A CA 1
ATOM 904 C C . LYS A 1 119 ? -29.006 -4.916 13.938 1.00 93.31 119 LYS A C 1
ATOM 906 O O . LYS A 1 119 ? -30.210 -4.684 13.836 1.00 93.31 119 LYS A O 1
ATOM 911 N N . LEU A 1 120 ? -28.071 -4.168 13.351 1.00 95.06 120 LEU A N 1
ATOM 912 C CA . LEU A 1 120 ? -28.398 -3.211 12.298 1.00 95.06 120 LEU A CA 1
ATOM 913 C C . LEU A 1 120 ? -28.628 -3.965 10.980 1.00 95.06 120 LEU A C 1
ATOM 915 O O . LEU A 1 120 ? -27.805 -4.818 10.626 1.00 95.06 120 LEU A O 1
ATOM 919 N N . PRO A 1 121 ? -29.710 -3.671 10.237 1.00 94.75 121 PRO A N 1
ATOM 920 C CA . PRO A 1 121 ? -29.922 -4.226 8.903 1.00 94.75 121 PRO A CA 1
ATOM 921 C C . PRO A 1 121 ? -28.806 -3.844 7.932 1.00 94.75 121 PRO A C 1
ATOM 923 O O . PRO A 1 121 ? -27.957 -3.012 8.238 1.00 94.75 121 PRO A O 1
ATOM 926 N N . ASP A 1 122 ? -28.820 -4.443 6.746 1.00 95.06 122 ASP A N 1
ATOM 927 C CA . ASP A 1 122 ? -27.880 -4.122 5.673 1.00 95.06 122 ASP A CA 1
ATOM 928 C C . ASP A 1 122 ? -28.059 -2.676 5.189 1.00 95.06 122 ASP A C 1
ATOM 930 O O . ASP A 1 122 ? -29.186 -2.223 4.982 1.00 95.06 122 ASP A O 1
ATOM 934 N N . ARG A 1 123 ? -26.942 -1.981 4.938 1.00 92.44 123 ARG A N 1
ATOM 935 C CA . ARG A 1 123 ? -26.889 -0.599 4.424 1.00 92.44 123 ARG A CA 1
ATOM 936 C C . ARG A 1 123 ? -27.633 0.407 5.307 1.00 92.44 123 ARG A C 1
ATOM 938 O O . ARG A 1 123 ? -28.229 1.357 4.802 1.00 92.44 123 ARG A O 1
ATOM 945 N N . VAL A 1 124 ? -27.600 0.184 6.617 1.00 94.00 124 VAL A N 1
ATOM 946 C CA . VAL A 1 124 ? -28.204 1.050 7.631 1.00 94.00 124 VAL A CA 1
ATOM 947 C C . VAL A 1 124 ? -27.103 1.706 8.454 1.00 94.00 124 VAL A C 1
ATOM 949 O O . VAL A 1 124 ? -26.356 1.023 9.147 1.00 94.00 124 VAL A O 1
ATOM 952 N N . ASP A 1 125 ? -27.038 3.034 8.402 1.00 95.31 125 ASP A N 1
ATOM 953 C CA . ASP A 1 125 ? -26.041 3.818 9.130 1.00 95.31 125 ASP A CA 1
ATOM 954 C C . ASP A 1 125 ? -26.675 4.467 10.374 1.00 95.31 125 ASP A C 1
ATOM 956 O O . ASP A 1 125 ? -27.760 5.052 10.302 1.00 95.31 125 ASP A O 1
ATOM 960 N N . LEU A 1 126 ? -25.994 4.382 11.519 1.00 97.75 126 LEU A N 1
ATOM 961 C CA . LEU A 1 126 ? -26.304 5.179 12.708 1.00 97.75 126 LEU A CA 1
ATOM 962 C C . LEU A 1 126 ? -25.257 6.271 12.863 1.00 97.75 126 LEU A C 1
ATOM 964 O O . LEU A 1 126 ? -24.059 5.988 12.876 1.00 97.75 126 LEU A O 1
ATOM 968 N N . ARG A 1 127 ? -25.709 7.515 12.992 1.00 98.38 127 ARG A N 1
ATOM 969 C CA . ARG A 1 127 ? -24.843 8.687 13.091 1.00 98.38 127 ARG A CA 1
ATOM 970 C C . ARG A 1 127 ? -24.979 9.356 14.451 1.00 98.38 127 ARG A C 1
ATOM 972 O O . ARG A 1 127 ? -26.061 9.801 14.806 1.00 98.38 127 ARG A O 1
ATOM 979 N N . PHE A 1 128 ? -23.884 9.445 15.192 1.00 98.56 128 PHE A N 1
ATOM 980 C CA . PHE A 1 128 ? -23.841 10.040 16.525 1.00 98.56 128 PHE A CA 1
ATOM 981 C C . PHE A 1 128 ? -23.447 11.511 16.425 1.00 98.56 128 PHE A C 1
ATOM 983 O O . PHE A 1 128 ? -22.356 11.819 15.944 1.00 98.56 128 PHE A O 1
ATOM 990 N N . THR A 1 129 ? -24.335 12.402 16.869 1.00 98.19 129 THR A N 1
ATOM 991 C CA . THR A 1 129 ? -24.172 13.867 16.798 1.00 98.19 129 THR A CA 1
ATOM 992 C C . THR A 1 129 ? -23.857 14.524 18.133 1.00 98.19 129 THR A C 1
ATOM 994 O O . THR A 1 129 ? -23.519 15.701 18.144 1.00 98.19 129 THR A O 1
ATOM 997 N N . ASP A 1 130 ? -23.931 13.775 19.231 1.00 98.38 130 ASP A N 1
ATOM 998 C CA . ASP A 1 130 ? -23.440 14.183 20.548 1.00 98.38 130 ASP A CA 1
ATOM 999 C C . ASP A 1 130 ? -22.842 12.964 21.269 1.00 98.38 130 ASP A C 1
ATOM 1001 O O . ASP A 1 130 ? -23.009 11.814 20.841 1.00 98.38 130 ASP A O 1
ATOM 1005 N N . THR A 1 131 ? -22.089 13.211 22.336 1.00 97.69 131 THR A N 1
ATOM 1006 C CA . THR A 1 131 ? -21.439 12.199 23.158 1.00 97.69 131 THR A CA 1
ATOM 1007 C C . THR A 1 131 ? -22.458 11.153 23.582 1.00 97.69 131 THR A C 1
ATOM 1009 O O . THR A 1 131 ? -23.488 11.475 24.166 1.00 97.69 131 THR A O 1
ATOM 1012 N N . THR A 1 132 ? -22.175 9.895 23.264 1.00 98.31 132 THR A N 1
ATOM 1013 C CA . THR A 1 132 ? -23.107 8.788 23.492 1.00 98.31 132 THR A CA 1
ATOM 1014 C C . THR A 1 132 ? -22.334 7.566 23.958 1.00 98.31 132 THR A C 1
ATOM 1016 O O . THR A 1 132 ? -21.252 7.280 23.439 1.00 98.31 132 THR A O 1
ATOM 1019 N N . MET A 1 133 ? -22.897 6.813 24.901 1.00 98.50 133 MET A N 1
ATOM 1020 C CA . MET A 1 133 ? -22.414 5.476 25.242 1.00 98.50 133 MET A CA 1
ATOM 1021 C C . MET A 1 133 ? -23.405 4.414 24.764 1.00 98.50 133 MET A C 1
ATOM 1023 O O . MET A 1 133 ? -24.605 4.559 24.952 1.00 98.50 133 MET A O 1
ATOM 1027 N N . ILE A 1 134 ? -22.910 3.328 24.178 1.00 98.50 134 ILE A N 1
ATOM 1028 C CA . ILE A 1 134 ? -23.661 2.086 23.996 1.00 98.50 134 ILE A CA 1
ATOM 1029 C C . ILE A 1 134 ? -23.033 1.051 24.918 1.00 98.50 134 ILE A C 1
ATOM 1031 O O . ILE A 1 134 ? -21.875 0.677 24.736 1.00 98.50 134 ILE A O 1
ATOM 1035 N N . ASP A 1 135 ? -23.797 0.590 25.899 1.00 98.50 135 ASP A N 1
ATOM 1036 C CA . ASP A 1 135 ? -23.409 -0.501 26.781 1.00 98.50 135 ASP A CA 1
ATOM 1037 C C . ASP A 1 135 ? -24.130 -1.782 26.363 1.00 98.50 135 ASP A C 1
ATOM 1039 O O . ASP A 1 135 ? -25.357 -1.873 26.430 1.00 98.50 135 ASP A O 1
ATOM 1043 N N . GLY A 1 136 ? -23.372 -2.780 25.920 1.00 97.75 136 GLY A N 1
ATOM 1044 C CA . GLY A 1 136 ? -23.945 -4.044 25.484 1.00 97.75 136 GLY A CA 1
ATOM 1045 C C . GLY A 1 136 ? -24.378 -4.962 26.609 1.00 97.75 136 GLY A C 1
ATOM 1046 O O . GLY A 1 136 ? -25.064 -5.929 26.312 1.00 97.75 136 GLY A O 1
ATOM 1047 N N . GLN A 1 137 ? -23.994 -4.722 27.867 1.00 97.31 137 GLN A N 1
ATOM 1048 C CA . GLN A 1 137 ? -24.298 -5.619 28.993 1.00 97.31 137 GLN A CA 1
ATOM 1049 C C . GLN A 1 137 ? -23.901 -7.095 28.730 1.00 97.31 137 GLN A C 1
ATOM 1051 O O . GLN A 1 137 ? -24.500 -8.023 29.270 1.00 97.31 137 GLN A O 1
ATOM 1056 N N . GLY A 1 138 ? -22.888 -7.321 27.887 1.00 96.12 138 GLY A N 1
ATOM 1057 C CA . GLY A 1 138 ? -22.413 -8.628 27.422 1.00 96.12 138 GLY A CA 1
ATOM 1058 C C . GLY A 1 138 ? -23.014 -9.113 26.095 1.00 96.12 138 GLY A C 1
ATOM 1059 O O . GLY A 1 138 ? -22.550 -10.119 25.559 1.00 96.12 138 GLY A O 1
ATOM 1060 N N . TYR A 1 139 ? -24.014 -8.422 25.546 1.00 97.81 139 TYR A N 1
ATOM 1061 C CA . TYR A 1 139 ? -24.642 -8.752 24.266 1.00 97.81 139 TYR A CA 1
ATOM 1062 C C . TYR A 1 139 ? -23.852 -8.228 23.064 1.00 97.81 139 TYR A C 1
ATOM 1064 O O . TYR A 1 139 ? -22.960 -7.380 23.176 1.00 97.81 139 TYR A O 1
ATOM 1072 N N . SER A 1 140 ? -24.178 -8.752 21.882 1.00 96.94 140 SER A N 1
ATOM 1073 C CA . SER A 1 140 ? -23.538 -8.344 20.637 1.00 96.94 140 SER A CA 1
ATOM 1074 C C . SER A 1 140 ? -24.255 -7.188 19.941 1.00 96.94 140 SER A C 1
ATOM 1076 O O . SER A 1 140 ? -25.481 -7.098 19.939 1.00 96.94 140 SER A O 1
ATOM 1078 N N . LEU A 1 141 ? -23.473 -6.328 19.287 1.00 97.31 141 LEU A N 1
ATOM 1079 C CA . LEU A 1 141 ? -23.944 -5.368 18.293 1.00 97.31 141 LEU A CA 1
ATOM 1080 C C . LEU A 1 141 ? -23.420 -5.812 16.925 1.00 97.31 141 LEU A C 1
ATOM 1082 O O . LEU A 1 141 ? -22.221 -5.767 16.668 1.00 97.31 141 LEU A O 1
ATOM 1086 N N . THR A 1 142 ? -24.309 -6.262 16.043 1.00 96.25 142 THR A N 1
ATOM 1087 C CA . THR A 1 142 ? -23.955 -6.758 14.707 1.00 96.25 142 THR A CA 1
ATOM 1088 C C . THR A 1 142 ? -24.344 -5.757 13.628 1.00 96.25 142 THR A C 1
ATOM 1090 O O . THR A 1 142 ? -25.519 -5.439 13.455 1.00 96.25 142 THR A O 1
ATOM 1093 N N . LEU A 1 143 ? -23.370 -5.309 12.841 1.00 96.19 143 LEU A N 1
ATOM 1094 C CA . LEU A 1 143 ? -23.584 -4.431 11.694 1.00 96.19 143 LEU A CA 1
ATOM 1095 C C . LEU A 1 143 ? -23.832 -5.259 10.420 1.00 96.19 143 LEU A C 1
ATOM 1097 O O . LEU A 1 143 ? -23.025 -6.117 10.038 1.00 96.19 143 LEU A O 1
ATOM 1101 N N . GLY A 1 144 ? -24.970 -5.017 9.767 1.00 94.56 144 GLY A N 1
ATOM 1102 C CA . GLY A 1 144 ? -25.320 -5.596 8.468 1.00 94.56 144 GLY A CA 1
ATOM 1103 C C . GLY A 1 144 ? -24.360 -5.197 7.341 1.00 94.56 144 GLY A C 1
ATOM 1104 O O . GLY A 1 144 ? -23.388 -4.468 7.543 1.00 94.56 144 GLY A O 1
ATOM 1105 N N . TYR A 1 145 ? -24.621 -5.699 6.136 1.00 93.31 145 TYR A N 1
ATOM 1106 C CA . TYR A 1 145 ? -23.766 -5.500 4.968 1.00 93.31 145 TYR A CA 1
ATOM 1107 C C . TYR A 1 145 ? -23.542 -4.001 4.724 1.00 93.31 145 TYR A C 1
ATOM 1109 O O . TYR A 1 145 ? -24.482 -3.275 4.397 1.00 93.31 145 TYR A O 1
ATOM 1117 N N . THR A 1 146 ? -22.296 -3.530 4.843 1.00 88.88 146 THR A N 1
ATOM 1118 C CA . THR A 1 146 ? -21.864 -2.128 4.637 1.00 88.88 146 THR A CA 1
ATOM 1119 C C . THR A 1 146 ? -22.524 -1.073 5.541 1.00 88.88 146 THR A C 1
ATOM 1121 O O . THR A 1 146 ? -22.483 0.117 5.216 1.00 88.88 146 THR A O 1
ATOM 1124 N N . SER A 1 147 ? -23.113 -1.501 6.659 1.00 94.38 147 SER A N 1
ATOM 1125 C CA . SER A 1 147 ? -23.704 -0.644 7.696 1.00 94.38 147 SER A CA 1
ATOM 1126 C C . SER A 1 147 ? -22.629 -0.024 8.587 1.00 94.38 147 SER A C 1
ATOM 1128 O O . SER A 1 147 ? -21.643 -0.692 8.907 1.00 94.38 147 SER A O 1
ATOM 1130 N N . GLN A 1 148 ? -22.803 1.239 8.985 1.00 95.00 148 GLN A N 1
ATOM 1131 C CA . GLN A 1 148 ? -21.777 1.994 9.711 1.00 95.00 148 GLN A CA 1
ATOM 1132 C C . GLN A 1 148 ? -22.284 2.624 11.014 1.00 95.00 148 GLN A C 1
ATOM 1134 O O . GLN A 1 148 ? -23.412 3.105 11.101 1.00 95.00 148 GLN A O 1
ATOM 1139 N N . LEU A 1 149 ? -21.390 2.710 11.998 1.00 97.69 149 LEU A N 1
ATOM 1140 C CA . LEU A 1 149 ? -21.471 3.677 13.089 1.00 97.69 149 LEU A CA 1
ATOM 1141 C C . LEU A 1 149 ? -20.635 4.906 12.703 1.00 97.69 149 LEU A C 1
ATOM 1143 O O . LEU A 1 149 ? -19.414 4.816 12.554 1.00 97.69 149 LEU A O 1
ATOM 1147 N N . LEU A 1 150 ? -21.284 6.048 12.497 1.00 97.81 150 LEU A N 1
ATOM 1148 C CA . LEU A 1 150 ? -20.656 7.307 12.093 1.00 97.81 150 LEU A CA 1
ATOM 1149 C C . LEU A 1 150 ? -20.537 8.235 13.304 1.00 97.81 150 LEU A C 1
ATOM 1151 O O . LEU A 1 150 ? -21.534 8.493 13.969 1.00 97.81 150 LEU A O 1
ATOM 1155 N N . ILE A 1 151 ? -19.340 8.749 13.578 1.00 98.38 151 ILE A N 1
ATOM 1156 C CA . ILE A 1 151 ? -19.069 9.648 14.711 1.00 98.38 151 ILE A CA 1
ATOM 1157 C C . ILE A 1 151 ? -18.779 11.044 14.159 1.00 98.38 151 ILE A C 1
ATOM 1159 O O . ILE A 1 151 ? -17.816 11.208 13.403 1.00 98.38 151 ILE A O 1
ATOM 1163 N N . ASP A 1 152 ? -19.609 12.027 14.514 1.00 97.69 152 ASP A N 1
ATOM 1164 C CA . ASP A 1 152 ? -19.487 13.401 14.018 1.00 97.69 152 ASP A CA 1
ATOM 1165 C C . ASP A 1 152 ? -18.311 14.182 14.617 1.00 97.69 152 ASP A C 1
ATOM 1167 O O . ASP A 1 152 ? -17.665 13.784 15.588 1.00 97.69 152 ASP A O 1
ATOM 1171 N N . THR A 1 153 ? -18.056 15.344 14.014 1.00 94.94 153 THR A N 1
ATOM 1172 C CA . THR A 1 153 ? -17.067 16.331 14.445 1.00 94.94 153 THR A CA 1
ATOM 1173 C C . THR A 1 153 ? -17.172 16.646 15.934 1.00 94.94 153 THR A C 1
ATOM 1175 O O . THR A 1 153 ? -18.196 17.121 16.416 1.00 94.94 153 THR A O 1
ATOM 1178 N N . GLY A 1 154 ? -16.075 16.424 16.656 1.00 95.56 154 GLY A N 1
ATOM 1179 C CA . GLY A 1 154 ? -15.942 16.718 18.082 1.00 95.56 154 GLY A CA 1
ATOM 1180 C C . GLY A 1 154 ? -16.658 15.734 19.005 1.00 95.56 154 GLY A C 1
ATOM 1181 O O . GLY A 1 154 ? -16.654 15.946 20.217 1.00 95.56 154 GLY A O 1
ATOM 1182 N N . ILE A 1 155 ? -17.258 14.671 18.462 1.00 98.25 155 ILE A N 1
ATOM 1183 C CA . ILE A 1 155 ? -18.109 13.750 19.216 1.00 98.25 155 ILE A CA 1
ATOM 1184 C C . ILE A 1 155 ? -17.322 12.550 19.728 1.00 98.25 155 ILE A C 1
ATOM 1186 O O . ILE A 1 155 ? -16.402 12.059 19.074 1.00 98.25 155 ILE A O 1
ATOM 1190 N N . THR A 1 156 ? -17.702 12.069 20.914 1.00 98.31 156 THR A N 1
ATOM 1191 C CA . THR A 1 156 ? -17.192 10.821 21.491 1.00 98.31 156 THR A CA 1
ATOM 1192 C C . THR A 1 156 ? -18.275 9.748 21.467 1.00 98.31 156 THR A C 1
ATOM 1194 O O . THR A 1 156 ? -19.320 9.914 22.091 1.00 98.31 156 THR A O 1
ATOM 1197 N N . LEU A 1 157 ? -18.012 8.629 20.795 1.00 98.69 157 LEU A N 1
ATOM 1198 C CA . LEU A 1 157 ? -18.817 7.416 20.931 1.00 98.69 157 LEU A CA 1
ATOM 1199 C C . LEU A 1 157 ? -18.081 6.428 21.834 1.00 98.69 157 LEU A C 1
ATOM 1201 O O . LEU A 1 157 ? -16.965 6.018 21.514 1.00 98.69 157 LEU A O 1
ATOM 1205 N N . THR A 1 158 ? -18.722 6.020 22.924 1.00 98.69 158 THR A N 1
ATOM 1206 C CA . THR A 1 158 ? -18.219 4.979 23.822 1.00 98.69 158 THR A CA 1
ATOM 1207 C C . THR A 1 158 ? -18.961 3.673 23.572 1.00 98.69 158 THR A C 1
ATOM 1209 O O . THR A 1 158 ? -20.181 3.625 23.679 1.00 98.69 158 THR A O 1
ATOM 1212 N N . LEU A 1 159 ? -18.234 2.602 23.272 1.00 98.75 159 LEU A N 1
ATOM 1213 C CA . LEU A 1 159 ? -18.755 1.239 23.240 1.00 98.75 159 LEU A CA 1
ATOM 1214 C C . LEU A 1 159 ? -18.259 0.509 24.489 1.00 98.75 159 LEU A C 1
ATOM 1216 O O . LEU A 1 159 ? -17.051 0.470 24.731 1.00 98.75 159 LEU A O 1
ATOM 1220 N N . SER A 1 160 ? -19.179 -0.057 25.267 1.00 98.62 160 SER A N 1
ATOM 1221 C CA . SER A 1 160 ? -18.881 -0.700 26.548 1.00 98.62 160 SER A CA 1
ATOM 1222 C C . SER A 1 160 ? -19.472 -2.105 26.630 1.00 98.62 160 SER A C 1
ATOM 1224 O O . SER A 1 160 ? -20.603 -2.312 26.198 1.00 98.62 160 SER A O 1
ATOM 1226 N N . ASN A 1 161 ? -18.748 -3.051 27.235 1.00 98.44 161 ASN A N 1
ATOM 1227 C CA . ASN A 1 161 ? -19.246 -4.380 27.621 1.00 98.44 161 ASN A CA 1
ATOM 1228 C C . ASN A 1 161 ? -19.977 -5.121 26.487 1.00 98.44 161 ASN A C 1
ATOM 1230 O O . ASN A 1 161 ? -21.093 -5.602 26.684 1.00 98.44 161 ASN A O 1
ATOM 1234 N N . LEU A 1 162 ? -19.409 -5.165 25.279 1.00 98.12 162 LEU A N 1
ATOM 1235 C CA . LEU A 1 162 ? -20.116 -5.701 24.112 1.00 98.12 162 LEU A CA 1
ATOM 1236 C C . LEU A 1 162 ? -19.217 -6.453 23.138 1.00 98.12 162 LEU A C 1
ATOM 1238 O O . LEU A 1 162 ? -18.006 -6.232 23.079 1.00 98.12 162 LEU A O 1
ATOM 1242 N N . ILE A 1 163 ? -19.839 -7.315 22.332 1.00 97.88 163 ILE A N 1
ATOM 1243 C CA . ILE A 1 163 ? -19.195 -7.953 21.179 1.00 97.88 163 ILE A CA 1
ATOM 1244 C C . ILE A 1 163 ? -19.647 -7.218 19.918 1.00 97.88 163 ILE A C 1
ATOM 1246 O O . ILE A 1 163 ? -20.792 -7.360 19.486 1.00 97.88 163 ILE A O 1
ATOM 1250 N N . LEU A 1 164 ? -18.763 -6.429 19.317 1.00 96.75 164 LEU A N 1
ATOM 1251 C CA . LEU A 1 164 ? -19.046 -5.739 18.068 1.00 96.75 164 LEU A CA 1
ATOM 1252 C C . LEU A 1 164 ? -18.695 -6.645 16.892 1.00 96.75 164 LEU A C 1
ATOM 1254 O O . LEU A 1 164 ? -17.566 -7.121 16.779 1.00 96.75 164 LEU A O 1
ATOM 1258 N N . LYS A 1 165 ? -19.659 -6.837 15.998 1.00 95.62 165 LYS A N 1
ATOM 1259 C CA . LYS A 1 165 ? -19.534 -7.681 14.811 1.00 95.62 165 LYS A CA 1
ATOM 1260 C C . LYS A 1 165 ? -19.903 -6.905 13.563 1.00 95.62 165 LYS A C 1
ATOM 1262 O O . LYS A 1 165 ? -20.727 -5.991 13.605 1.00 95.62 165 LYS A O 1
ATOM 1267 N N . ASN A 1 166 ? -19.377 -7.332 12.426 1.00 92.56 166 ASN A N 1
ATOM 1268 C CA . ASN A 1 166 ? -19.883 -6.943 11.118 1.00 92.56 166 ASN A CA 1
ATOM 1269 C C . ASN A 1 166 ? -20.147 -8.193 10.273 1.00 92.56 166 ASN A C 1
ATOM 1271 O O . ASN A 1 166 ? -19.643 -9.276 10.553 1.00 92.56 166 ASN A O 1
ATOM 1275 N N . THR A 1 167 ? -20.979 -8.037 9.252 1.00 91.25 167 THR A N 1
ATOM 1276 C CA . THR A 1 167 ? -21.219 -9.089 8.252 1.00 91.25 167 THR A CA 1
ATOM 1277 C C . THR A 1 167 ? -20.425 -8.852 6.978 1.00 91.25 167 THR A C 1
ATOM 1279 O O . THR A 1 167 ? -19.962 -9.811 6.367 1.00 91.25 167 THR A O 1
ATOM 1282 N N . HIS A 1 168 ? -20.294 -7.585 6.569 1.00 86.31 168 HIS A N 1
ATOM 1283 C CA . HIS A 1 168 ? -19.386 -7.182 5.508 1.00 86.31 168 HIS A CA 1
ATOM 1284 C C . HIS A 1 168 ? -19.045 -5.687 5.567 1.00 86.31 168 HIS A C 1
ATOM 1286 O O . HIS A 1 168 ? -19.941 -4.872 5.805 1.00 86.31 168 HIS A O 1
ATOM 1292 N N . ASN A 1 169 ? -17.804 -5.299 5.266 1.00 79.62 169 ASN A N 1
ATOM 1293 C CA . ASN A 1 169 ? -17.448 -3.913 4.937 1.00 79.62 169 ASN A CA 1
ATOM 1294 C C . ASN A 1 169 ? -16.454 -3.809 3.768 1.00 79.62 169 ASN A C 1
ATOM 1296 O O . ASN A 1 169 ? -15.752 -4.758 3.443 1.00 79.62 169 ASN A O 1
ATOM 1300 N N . THR A 1 170 ? -16.383 -2.633 3.131 1.00 70.31 170 THR A N 1
ATOM 1301 C CA . THR A 1 170 ? -15.490 -2.373 1.986 1.00 70.31 170 THR A CA 1
ATOM 1302 C C . THR A 1 170 ? -14.442 -1.315 2.317 1.00 70.31 170 THR A C 1
ATOM 1304 O O . THR A 1 170 ? -14.646 -0.466 3.190 1.00 70.31 170 THR A O 1
ATOM 1307 N N . ILE A 1 171 ? -13.339 -1.306 1.563 1.00 59.22 171 ILE A N 1
ATOM 1308 C CA . ILE A 1 171 ? -12.336 -0.233 1.605 1.00 59.22 171 ILE A CA 1
ATOM 1309 C C . ILE A 1 171 ? -13.052 1.101 1.303 1.00 59.22 171 ILE A C 1
ATOM 1311 O O . ILE A 1 171 ? -13.690 1.246 0.262 1.00 59.22 171 ILE A O 1
ATOM 1315 N N . GLY A 1 172 ? -13.030 2.042 2.256 1.00 65.31 172 GLY A N 1
ATOM 1316 C CA . GLY A 1 172 ? -13.738 3.334 2.185 1.00 65.31 172 GLY A CA 1
ATOM 1317 C C . GLY A 1 172 ? -15.103 3.408 2.895 1.00 65.31 172 GLY A C 1
ATOM 1318 O O . GLY A 1 172 ? -15.620 4.510 3.092 1.00 65.31 172 GLY A O 1
ATOM 1319 N N . ARG A 1 173 ? -15.672 2.279 3.341 1.00 78.06 173 ARG A N 1
ATOM 1320 C CA . ARG A 1 173 ? -16.879 2.225 4.194 1.00 78.06 173 ARG A CA 1
ATOM 1321 C C . ARG A 1 173 ? -16.675 1.265 5.378 1.00 78.06 173 ARG A C 1
ATOM 1323 O O . ARG A 1 173 ? -17.256 0.182 5.373 1.00 78.06 173 ARG A O 1
ATOM 1330 N N . PRO A 1 174 ? -15.837 1.622 6.370 1.00 86.19 174 PRO A N 1
ATOM 1331 C CA . PRO A 1 174 ? -15.577 0.769 7.531 1.00 86.19 174 PRO A CA 1
ATOM 1332 C C . PRO A 1 174 ? -16.791 0.674 8.467 1.00 86.19 174 PRO A C 1
ATOM 1334 O O . PRO A 1 174 ? -17.626 1.576 8.496 1.00 86.19 174 PRO A O 1
ATOM 1337 N N . ALA A 1 175 ? -16.846 -0.386 9.276 1.00 91.25 175 ALA A N 1
ATOM 1338 C CA . ALA A 1 175 ? -17.879 -0.616 10.293 1.00 91.25 175 ALA A CA 1
ATOM 1339 C C . ALA A 1 175 ? -18.074 0.569 11.264 1.00 91.25 175 ALA A C 1
ATOM 1341 O O . ALA A 1 175 ? -19.199 0.898 11.630 1.00 91.25 175 ALA A O 1
ATOM 1342 N N . ILE A 1 176 ? -16.986 1.243 11.646 1.00 95.25 176 ILE A N 1
ATOM 1343 C CA . ILE A 1 176 ? -17.014 2.488 12.423 1.00 95.25 176 ILE A CA 1
ATOM 1344 C C . ILE A 1 176 ? -16.203 3.534 11.671 1.00 95.25 176 ILE A C 1
ATOM 1346 O O . ILE A 1 176 ? -15.108 3.238 11.189 1.00 95.25 176 ILE A O 1
ATOM 1350 N N . ARG A 1 177 ? -16.713 4.763 11.587 1.00 93.81 177 ARG A N 1
ATOM 1351 C CA . ARG A 1 177 ? -16.018 5.875 10.941 1.00 93.81 177 ARG A CA 1
ATOM 1352 C C . ARG A 1 177 ? -16.104 7.150 11.773 1.00 93.81 177 ARG A C 1
ATOM 1354 O O . ARG A 1 177 ? -17.171 7.743 11.900 1.00 93.81 177 ARG A O 1
ATOM 1361 N N . CYS A 1 178 ? -14.949 7.621 12.229 1.00 94.38 178 CYS A N 1
ATOM 1362 C CA . CYS A 1 178 ? -14.748 9.003 12.657 1.00 94.38 178 CYS A CA 1
ATOM 1363 C C . CYS A 1 178 ? -14.802 9.927 11.432 1.00 94.38 178 CYS A C 1
ATOM 1365 O O . CYS A 1 178 ? -14.051 9.715 10.470 1.00 94.38 178 CYS A O 1
ATOM 1367 N N . LEU A 1 179 ? -15.690 10.923 11.431 1.00 90.25 179 LEU A N 1
ATOM 1368 C CA . LEU A 1 179 ? -15.843 11.821 10.285 1.00 90.25 179 LEU A CA 1
ATOM 1369 C C . LEU A 1 179 ? -14.710 12.846 10.181 1.00 90.25 179 LEU A C 1
ATOM 1371 O O . LEU A 1 179 ? -14.413 13.284 9.069 1.00 90.25 179 LEU A O 1
ATOM 1375 N N . ASP A 1 180 ? -14.039 13.174 11.288 1.00 87.75 180 ASP A N 1
ATOM 1376 C CA . ASP A 1 180 ? -12.876 14.061 11.282 1.00 87.75 180 ASP A CA 1
ATOM 1377 C C . ASP A 1 180 ? -11.836 13.753 12.375 1.00 87.75 180 ASP A C 1
ATOM 1379 O O . ASP A 1 180 ? -11.924 12.769 13.111 1.00 87.75 180 ASP A O 1
ATOM 1383 N N . SER A 1 181 ? -10.822 14.616 12.469 1.00 89.56 181 SER A N 1
ATOM 1384 C CA . SER A 1 181 ? -9.716 14.527 13.425 1.00 89.56 181 SER A CA 1
ATOM 1385 C C . SER A 1 181 ? -10.098 14.799 14.886 1.00 89.56 181 SER A C 1
ATOM 1387 O O . SER A 1 181 ? -9.310 14.532 15.784 1.00 89.56 181 SER A O 1
ATOM 1389 N N . THR A 1 182 ? -11.265 15.374 15.155 1.00 92.81 182 THR A N 1
ATOM 1390 C CA . THR A 1 182 ? -11.707 15.728 16.516 1.00 92.81 182 THR A CA 1
ATOM 1391 C C . THR A 1 182 ? -12.658 14.696 17.119 1.00 92.81 182 THR A C 1
ATOM 1393 O O . THR A 1 182 ? -12.901 14.715 18.324 1.00 92.81 182 THR A O 1
ATOM 1396 N N . SER A 1 183 ? -13.160 13.784 16.285 1.00 95.25 183 SER A N 1
ATOM 1397 C CA . SER A 1 183 ? -14.007 12.658 16.671 1.00 95.25 183 SER A CA 1
ATOM 1398 C C . SER A 1 183 ? -13.222 11.639 17.514 1.00 95.25 183 SER A C 1
ATOM 1400 O O . SER A 1 183 ? -12.031 11.402 17.276 1.00 95.25 183 SER A O 1
ATOM 1402 N N . LYS A 1 184 ? -13.882 10.998 18.481 1.00 98.38 184 LYS A N 1
ATOM 1403 C CA . LYS A 1 184 ? -13.275 10.020 19.394 1.00 98.38 184 LYS A CA 1
ATOM 1404 C C . LYS A 1 184 ? -14.084 8.729 19.447 1.00 98.38 184 LYS A C 1
ATOM 1406 O O . LYS A 1 184 ? -15.298 8.755 19.638 1.00 98.38 184 LYS A O 1
ATOM 1411 N N . LEU A 1 185 ? -13.388 7.604 19.337 1.00 98.38 185 LEU A N 1
ATOM 1412 C CA . LEU A 1 185 ? -13.924 6.271 19.585 1.00 98.38 185 LEU A CA 1
ATOM 1413 C C . LEU A 1 185 ? -13.354 5.746 20.904 1.00 98.38 185 LEU A C 1
ATOM 1415 O O . LEU A 1 185 ? -12.148 5.542 21.022 1.00 98.38 185 LEU A O 1
ATOM 1419 N N . THR A 1 186 ? -14.213 5.497 21.881 1.00 98.50 186 THR A N 1
ATOM 1420 C CA . THR A 1 186 ? -13.829 4.928 23.174 1.00 98.50 186 THR A CA 1
ATOM 1421 C C . THR A 1 186 ? -14.318 3.489 23.263 1.00 98.50 186 THR A C 1
ATOM 1423 O O . THR A 1 186 ? -15.481 3.209 22.988 1.00 98.50 186 THR A O 1
ATOM 1426 N N . LEU A 1 187 ? -13.436 2.574 23.651 1.00 98.50 187 LEU A N 1
ATOM 1427 C CA . LEU A 1 187 ? -13.704 1.146 23.785 1.00 98.50 187 LEU A CA 1
ATOM 1428 C C . LEU A 1 187 ? -13.438 0.734 25.229 1.00 98.50 187 LEU A C 1
ATOM 1430 O O . LEU A 1 187 ? -12.343 0.970 25.736 1.00 98.50 187 LEU A O 1
ATOM 1434 N N . ASN A 1 188 ? -14.429 0.137 25.884 1.00 98.50 188 ASN A N 1
ATOM 1435 C CA . ASN A 1 188 ? -14.340 -0.291 27.275 1.00 98.50 188 ASN A CA 1
ATOM 1436 C C . ASN A 1 188 ? -14.850 -1.726 27.436 1.00 98.50 188 ASN A C 1
ATOM 1438 O O . ASN A 1 188 ? -16.055 -1.955 27.358 1.00 98.50 188 ASN A O 1
ATOM 1442 N N . ASN A 1 189 ? -13.963 -2.694 27.673 1.00 98.12 189 ASN A N 1
ATOM 1443 C CA . ASN A 1 189 ? -14.358 -4.105 27.777 1.00 98.12 189 ASN A CA 1
ATOM 1444 C C . ASN A 1 189 ? -15.123 -4.590 26.519 1.00 98.12 189 ASN A C 1
ATOM 1446 O O . ASN A 1 189 ? -16.288 -4.995 26.584 1.00 98.12 189 ASN A O 1
ATOM 1450 N N . VAL A 1 190 ? -14.496 -4.451 25.345 1.00 98.38 190 VAL A N 1
ATOM 1451 C CA . VAL A 1 190 ? -15.120 -4.704 24.031 1.00 98.38 190 VAL A CA 1
ATOM 1452 C C . VAL A 1 190 ? -14.367 -5.784 23.265 1.00 98.38 190 VAL A C 1
ATOM 1454 O O . VAL A 1 190 ? -13.142 -5.759 23.180 1.00 98.38 190 VAL A O 1
ATOM 1457 N N . ILE A 1 191 ? -15.109 -6.686 22.622 1.00 97.88 191 ILE A N 1
ATOM 1458 C CA . ILE A 1 191 ? -14.562 -7.622 21.636 1.00 97.88 191 ILE A CA 1
ATOM 1459 C C . ILE A 1 191 ? -14.935 -7.126 20.236 1.00 97.88 191 ILE A C 1
ATOM 1461 O O . ILE A 1 191 ? -16.115 -7.033 19.908 1.00 97.88 191 ILE A O 1
ATOM 1465 N N . PHE A 1 192 ? -13.944 -6.818 19.403 1.00 94.31 192 PHE A N 1
ATOM 1466 C CA . PHE A 1 192 ? -14.108 -6.626 17.962 1.00 94.31 192 PHE A CA 1
ATOM 1467 C C . PHE A 1 192 ? -13.943 -7.975 17.263 1.00 94.31 192 PHE A C 1
ATOM 1469 O O . PHE A 1 192 ? -12.843 -8.519 17.200 1.00 94.31 192 PHE A O 1
ATOM 1476 N N . ASP A 1 193 ? -15.038 -8.523 16.750 1.00 93.62 193 ASP A N 1
ATOM 1477 C CA . ASP A 1 193 ? -15.101 -9.796 16.025 1.00 93.62 193 ASP A CA 1
ATOM 1478 C C . ASP A 1 193 ? -15.532 -9.507 14.582 1.00 93.62 193 ASP A C 1
ATOM 1480 O O . ASP A 1 193 ? -16.703 -9.632 14.209 1.00 93.62 193 ASP A O 1
ATOM 1484 N N . PHE A 1 194 ? -14.584 -8.985 13.798 1.00 84.62 194 PHE A N 1
ATOM 1485 C CA . PHE A 1 194 ? -14.839 -8.525 12.436 1.00 84.62 194 PHE A CA 1
ATOM 1486 C C . PHE A 1 194 ? -14.487 -9.580 11.386 1.00 84.62 194 PHE A C 1
ATOM 1488 O O . PHE A 1 194 ? -13.452 -10.246 11.453 1.00 84.62 194 PHE A O 1
ATOM 1495 N N . THR A 1 195 ? -15.333 -9.678 10.360 1.00 85.44 195 THR A N 1
ATOM 1496 C CA . THR A 1 195 ? -15.146 -10.573 9.209 1.00 85.44 195 THR A CA 1
ATOM 1497 C C . THR A 1 195 ? -14.326 -9.948 8.081 1.00 85.44 195 THR A C 1
ATOM 1499 O O . THR A 1 195 ? -13.885 -10.669 7.196 1.00 85.44 195 THR A O 1
ATOM 1502 N N . ASP A 1 196 ? -14.084 -8.634 8.117 1.00 85.19 196 ASP A N 1
ATOM 1503 C CA . ASP A 1 196 ? -13.333 -7.862 7.111 1.00 85.19 196 ASP A CA 1
ATOM 1504 C C . ASP A 1 196 ? -12.359 -6.880 7.783 1.00 85.19 196 ASP A C 1
ATOM 1506 O O . ASP A 1 196 ? -12.417 -6.660 8.995 1.00 85.19 196 ASP A O 1
ATOM 1510 N N . ASP A 1 197 ? -11.450 -6.295 6.997 1.00 85.94 197 ASP A N 1
ATOM 1511 C CA . ASP A 1 197 ? -10.454 -5.340 7.491 1.00 85.94 197 ASP A CA 1
ATOM 1512 C C . ASP A 1 197 ? -11.131 -4.094 8.093 1.00 85.94 197 ASP A C 1
ATOM 1514 O O . ASP A 1 197 ? -11.970 -3.439 7.465 1.00 85.94 197 ASP A O 1
ATOM 1518 N N . PHE A 1 198 ? -10.723 -3.730 9.306 1.00 87.12 198 PHE A N 1
ATOM 1519 C CA . PHE A 1 198 ? -11.138 -2.511 9.988 1.00 87.12 198 PHE A CA 1
ATOM 1520 C C . PHE A 1 198 ? -10.070 -1.430 9.827 1.00 87.12 198 PHE A C 1
ATOM 1522 O O . PHE A 1 198 ? -8.892 -1.679 10.078 1.00 87.12 198 PHE A O 1
ATOM 1529 N N . ILE A 1 199 ? -10.474 -0.218 9.441 1.00 87.38 199 ILE A N 1
ATOM 1530 C CA . ILE A 1 199 ? -9.558 0.910 9.228 1.00 87.38 199 ILE A CA 1
ATOM 1531 C C . ILE A 1 199 ? -9.959 2.067 10.138 1.00 87.38 199 ILE A C 1
ATOM 1533 O O . ILE A 1 199 ? -11.016 2.672 9.949 1.00 87.38 199 ILE A O 1
ATOM 1537 N N . LEU A 1 200 ? -9.078 2.429 11.070 1.00 90.56 200 LEU A N 1
ATOM 1538 C CA . LEU A 1 200 ? -9.177 3.680 11.815 1.00 90.56 200 LEU A CA 1
ATOM 1539 C C . LEU A 1 200 ? -8.437 4.773 11.036 1.00 90.56 200 LEU A C 1
ATOM 1541 O O . LEU A 1 200 ? -7.229 4.931 11.194 1.00 90.56 200 LEU A O 1
ATOM 1545 N N . SER A 1 201 ? -9.145 5.502 10.169 1.00 85.38 201 SER A N 1
ATOM 1546 C CA . SER A 1 201 ? -8.537 6.498 9.268 1.00 85.38 201 SER A CA 1
ATOM 1547 C C . SER A 1 201 ? -8.484 7.921 9.827 1.00 85.38 201 SER A C 1
ATOM 1549 O O . SER A 1 201 ? -7.694 8.727 9.355 1.00 85.38 201 SER A O 1
ATOM 1551 N N . ASN A 1 202 ? -9.339 8.246 10.798 1.00 86.19 202 ASN A N 1
ATOM 1552 C CA . ASN A 1 202 ? -9.469 9.573 11.404 1.00 86.19 202 ASN A CA 1
ATOM 1553 C C . ASN A 1 202 ? -9.818 9.443 12.888 1.00 86.19 202 ASN A C 1
ATOM 1555 O O . ASN A 1 202 ? -10.211 8.369 13.350 1.00 86.19 202 ASN A O 1
ATOM 1559 N N . GLY A 1 203 ? -9.740 10.561 13.605 1.00 91.44 203 GLY A N 1
ATOM 1560 C CA . GLY A 1 203 ? -10.087 10.639 15.017 1.00 91.44 203 GLY A CA 1
ATOM 1561 C C . GLY A 1 203 ? -9.089 9.924 15.925 1.00 91.44 203 GLY A C 1
ATOM 1562 O O . GLY A 1 203 ? -8.042 9.437 15.486 1.00 91.44 203 GLY A O 1
ATOM 1563 N N . GLN A 1 204 ? -9.416 9.895 17.211 1.00 96.94 204 GLN A N 1
ATOM 1564 C CA . GLN A 1 204 ? -8.612 9.255 18.252 1.00 96.94 204 GLN A CA 1
ATOM 1565 C C . GLN A 1 204 ? -9.342 8.033 18.799 1.00 96.94 204 GLN A C 1
ATOM 1567 O O . GLN A 1 204 ? -10.566 8.055 18.932 1.00 96.94 204 GLN A O 1
ATOM 1572 N N . MET A 1 205 ? -8.597 6.992 19.161 1.00 98.06 205 MET A N 1
ATOM 1573 C CA . MET A 1 205 ? -9.133 5.840 19.880 1.00 98.06 205 MET A CA 1
ATOM 1574 C C . MET A 1 205 ? -8.686 5.864 21.346 1.00 98.06 205 MET A C 1
ATOM 1576 O O . MET A 1 205 ? -7.539 6.196 21.645 1.00 98.06 205 MET A O 1
ATOM 1580 N N . TYR A 1 206 ? -9.580 5.491 22.256 1.00 98.44 206 TYR A N 1
ATOM 1581 C CA . TYR A 1 206 ? -9.289 5.294 23.675 1.00 98.44 206 TYR A CA 1
ATOM 1582 C C . TYR A 1 206 ? -9.658 3.867 24.079 1.00 98.44 206 TYR A C 1
ATOM 1584 O O . TYR A 1 206 ? -10.761 3.415 23.784 1.00 98.44 206 TYR A O 1
ATOM 1592 N N . VAL A 1 207 ? -8.744 3.170 24.749 1.00 98.50 207 VAL A N 1
ATOM 1593 C CA . VAL A 1 207 ? -8.908 1.787 25.214 1.00 98.50 207 VAL A CA 1
ATOM 1594 C C . VAL A 1 207 ? -8.920 1.766 26.739 1.00 98.50 207 VAL A C 1
ATOM 1596 O O . VAL A 1 207 ? -7.935 2.167 27.363 1.00 98.50 207 VAL A O 1
ATOM 1599 N N . TYR A 1 208 ? -10.024 1.276 27.298 1.00 98.25 208 TYR A N 1
ATOM 1600 C CA . TYR A 1 208 ? -10.272 1.056 28.720 1.00 98.25 208 TYR A CA 1
ATOM 1601 C C . TYR A 1 208 ? -10.520 -0.434 28.988 1.00 98.25 208 TYR A C 1
ATOM 1603 O O . TYR A 1 208 ? -11.203 -1.105 28.208 1.00 98.25 208 TYR A O 1
ATOM 1611 N N . SER A 1 209 ? -10.000 -0.936 30.112 1.00 97.38 209 SER A N 1
ATOM 1612 C CA . SER A 1 209 ? -10.073 -2.359 30.478 1.00 97.38 209 SER A CA 1
ATOM 1613 C C . SER A 1 209 ? -9.521 -3.250 29.353 1.00 97.38 209 SER A C 1
ATOM 1615 O O . SER A 1 209 ? -8.557 -2.858 28.694 1.00 97.38 209 SER A O 1
ATOM 1617 N N . ASP A 1 210 ? -10.085 -4.437 29.131 1.00 94.56 210 ASP A N 1
ATOM 1618 C CA . ASP A 1 210 ? -9.598 -5.356 28.104 1.00 94.56 210 ASP A CA 1
ATOM 1619 C C . ASP A 1 210 ? -10.376 -5.177 26.797 1.00 94.56 210 ASP A C 1
ATOM 1621 O O . ASP A 1 210 ? -11.597 -5.322 26.745 1.00 94.56 210 ASP A O 1
ATOM 1625 N N . VAL A 1 211 ? -9.669 -4.863 25.714 1.00 98.25 211 VAL A N 1
ATOM 1626 C CA . VAL A 1 211 ? -10.247 -4.780 24.369 1.00 98.25 211 VAL A CA 1
ATOM 1627 C C . VAL A 1 211 ? -9.591 -5.825 23.488 1.00 98.25 211 VAL A C 1
ATOM 1629 O O . VAL A 1 211 ? -8.389 -5.763 23.252 1.00 98.25 211 VAL A O 1
ATOM 1632 N N . LEU A 1 212 ? -10.379 -6.769 22.976 1.00 97.69 212 LEU A N 1
ATOM 1633 C CA . LEU A 1 212 ? -9.896 -7.860 22.134 1.00 97.69 212 LEU A CA 1
ATOM 1634 C C . LEU A 1 212 ? -10.273 -7.638 20.674 1.00 97.69 212 LEU A C 1
ATOM 1636 O O . LEU A 1 212 ? -11.448 -7.606 20.321 1.00 97.69 212 LEU A O 1
ATOM 1640 N N . ILE A 1 213 ? -9.270 -7.582 19.810 1.00 96.69 213 ILE A N 1
ATOM 1641 C CA . ILE A 1 213 ? -9.413 -7.715 18.365 1.00 96.69 213 ILE A CA 1
ATOM 1642 C C . ILE A 1 213 ? -9.330 -9.203 18.020 1.00 96.69 213 ILE A C 1
ATOM 1644 O O . ILE A 1 213 ? -8.337 -9.866 18.316 1.00 96.69 213 ILE A O 1
ATOM 1648 N N . SER A 1 214 ? -10.372 -9.736 17.395 1.00 92.06 214 SER A N 1
ATOM 1649 C CA . SER A 1 214 ? -10.542 -11.149 17.050 1.00 92.06 214 SER A CA 1
ATOM 1650 C C . SER A 1 214 ? -11.054 -11.314 15.612 1.00 92.06 214 SER A C 1
ATOM 1652 O O . SER A 1 214 ? -11.374 -10.332 14.941 1.00 92.06 214 SER A O 1
ATOM 1654 N N . GLY A 1 215 ? -11.079 -12.555 15.121 1.00 85.06 215 GLY A N 1
ATOM 1655 C CA . GLY A 1 215 ? -11.407 -12.883 13.732 1.00 85.06 215 GLY A CA 1
ATOM 1656 C C . GLY A 1 215 ? -10.160 -13.213 12.907 1.00 85.06 215 GLY A C 1
ATOM 1657 O O . GLY A 1 215 ? -9.150 -13.664 13.440 1.00 85.06 215 GLY A O 1
ATOM 1658 N N . THR A 1 216 ? -10.229 -13.011 11.591 1.00 77.69 216 THR A N 1
ATOM 1659 C CA . THR A 1 216 ? -9.127 -13.318 10.648 1.00 77.69 216 THR A CA 1
ATOM 1660 C C . THR A 1 216 ? -8.658 -12.102 9.848 1.00 77.69 216 THR A C 1
ATOM 1662 O O . THR A 1 216 ? -7.914 -12.237 8.878 1.00 77.69 216 THR A O 1
ATOM 1665 N N . SER A 1 217 ? -9.135 -10.918 10.222 1.00 82.75 217 SER A N 1
ATOM 1666 C CA . SER A 1 217 ? -8.984 -9.689 9.445 1.00 82.75 217 SER A CA 1
ATOM 1667 C C . SER A 1 217 ? -7.937 -8.750 10.038 1.00 82.75 217 SER A C 1
ATOM 1669 O O . SER A 1 217 ? -7.394 -8.980 11.126 1.00 82.75 217 SER A O 1
ATOM 1671 N N . LYS A 1 218 ? -7.618 -7.680 9.303 1.00 86.44 218 LYS A N 1
ATOM 1672 C CA . LYS A 1 218 ? -6.647 -6.674 9.735 1.00 86.44 218 LYS A CA 1
ATOM 1673 C C . LYS A 1 218 ? -7.322 -5.542 10.501 1.00 86.44 218 LYS A C 1
ATOM 1675 O O . LYS A 1 218 ? -8.316 -4.986 10.047 1.00 86.44 218 LYS A O 1
ATOM 1680 N N . PHE A 1 219 ? -6.714 -5.124 11.602 1.00 92.19 219 PHE A N 1
ATOM 1681 C CA . PHE A 1 219 ? -6.923 -3.810 12.194 1.00 92.19 219 PHE A CA 1
ATOM 1682 C C . PHE A 1 219 ? -5.838 -2.867 11.669 1.00 92.19 219 PHE A C 1
ATOM 1684 O O . PHE A 1 219 ? -4.659 -3.018 11.995 1.00 92.19 219 PHE A O 1
ATOM 1691 N N . ILE A 1 220 ? -6.227 -1.903 10.840 1.00 90.19 220 ILE A N 1
ATOM 1692 C CA . ILE A 1 220 ? -5.332 -0.948 10.188 1.00 90.19 220 ILE A CA 1
ATOM 1693 C C . ILE A 1 220 ? -5.443 0.397 10.908 1.00 90.19 220 ILE A C 1
ATOM 1695 O O . ILE A 1 220 ? -6.471 1.077 10.850 1.00 90.19 220 ILE A O 1
ATOM 1699 N N . TYR A 1 221 ? -4.363 0.792 11.576 1.00 92.06 221 TYR A N 1
ATOM 1700 C CA . TYR A 1 221 ? -4.241 2.092 12.223 1.00 92.06 221 TYR A CA 1
ATOM 1701 C C . TYR A 1 221 ? -3.695 3.108 11.221 1.00 92.06 221 TYR A C 1
ATOM 1703 O O . TYR A 1 221 ? -2.497 3.104 10.956 1.00 92.06 221 TYR A O 1
ATOM 1711 N N . GLN A 1 222 ? -4.561 3.948 10.649 1.00 87.38 222 GLN A N 1
ATOM 1712 C CA . GLN A 1 222 ? -4.196 4.917 9.606 1.00 87.38 222 GLN A CA 1
ATOM 1713 C C . GLN A 1 222 ? -4.323 6.384 10.044 1.00 87.38 222 GLN A C 1
ATOM 1715 O O . GLN A 1 222 ? -3.765 7.276 9.405 1.00 87.38 222 GLN A O 1
ATOM 1720 N N . THR A 1 223 ? -5.016 6.650 11.149 1.00 85.62 223 THR A N 1
ATOM 1721 C CA . THR A 1 223 ? -5.187 8.002 11.683 1.00 85.62 223 THR A CA 1
ATOM 1722 C C . THR A 1 223 ? -3.833 8.669 11.982 1.00 85.62 223 THR A C 1
ATOM 1724 O O . THR A 1 223 ? -2.935 8.023 12.530 1.00 85.62 223 THR A O 1
ATOM 1727 N N . PRO A 1 224 ? -3.662 9.965 11.653 1.00 84.81 224 PRO A N 1
ATOM 1728 C CA . PRO A 1 224 ? -2.454 10.727 11.971 1.00 84.81 224 PRO A CA 1
ATOM 1729 C C . PRO A 1 224 ? -2.378 11.155 13.449 1.00 84.81 224 PRO A C 1
ATOM 1731 O O . PRO A 1 224 ? -1.455 11.866 13.843 1.00 84.81 224 PRO A O 1
ATOM 1734 N N . LEU A 1 225 ? -3.377 10.794 14.259 1.00 92.38 225 LEU A N 1
ATOM 1735 C CA . LEU A 1 225 ? -3.562 11.280 15.624 1.00 92.38 225 LEU A CA 1
ATOM 1736 C C . LEU A 1 225 ? -3.168 10.240 16.667 1.00 92.38 225 LEU A C 1
ATOM 1738 O O . LEU A 1 225 ? -3.193 9.045 16.370 1.00 92.38 225 LEU A O 1
ATOM 1742 N N . PRO A 1 226 ? -2.847 10.662 17.902 1.00 95.00 226 PRO A N 1
ATOM 1743 C CA . PRO A 1 226 ? -2.566 9.726 18.973 1.00 95.00 226 PRO A CA 1
ATOM 1744 C C . PRO A 1 226 ? -3.847 9.058 19.488 1.00 95.00 226 PRO A C 1
ATOM 1746 O O . PRO A 1 226 ? -4.865 9.726 19.694 1.00 95.00 226 PRO A O 1
ATOM 1749 N N . SER A 1 227 ? -3.745 7.760 19.755 1.00 97.38 227 SER A N 1
ATOM 1750 C CA . SER A 1 227 ? -4.713 6.933 20.475 1.00 97.38 227 SER A CA 1
ATOM 1751 C C . SER A 1 227 ? -4.112 6.458 21.791 1.00 97.38 227 SER A C 1
ATOM 1753 O O . SER A 1 227 ? -2.894 6.332 21.912 1.00 97.38 227 SER A O 1
ATOM 1755 N N . PHE A 1 228 ? -4.949 6.208 22.791 1.00 97.44 228 PHE A N 1
ATOM 1756 C CA . PHE A 1 228 ? -4.511 6.009 24.169 1.00 97.44 228 PHE A CA 1
ATOM 1757 C C . PHE A 1 228 ? -5.008 4.682 24.724 1.00 97.44 228 PHE A C 1
ATOM 1759 O O . PHE A 1 228 ? -6.185 4.359 24.603 1.00 97.44 228 PHE A O 1
ATOM 1766 N N . ILE A 1 229 ? -4.117 3.959 25.390 1.00 95.94 229 ILE A N 1
ATOM 1767 C CA . ILE A 1 229 ? -4.454 2.808 26.227 1.00 95.94 229 ILE A CA 1
ATOM 1768 C C . ILE A 1 229 ? -4.267 3.279 27.665 1.00 95.94 229 ILE A C 1
ATOM 1770 O O . ILE A 1 229 ? -3.180 3.737 28.035 1.00 95.94 229 ILE A O 1
ATOM 1774 N N . THR A 1 230 ? -5.356 3.276 28.429 1.00 97.25 230 THR A N 1
ATOM 1775 C CA . THR A 1 230 ? -5.389 3.853 29.776 1.00 97.25 230 THR A CA 1
ATOM 1776 C C . THR A 1 230 ? -4.737 2.936 30.816 1.00 97.25 230 THR A C 1
ATOM 1778 O O . THR A 1 230 ? -4.527 1.756 30.527 1.00 97.25 230 THR A O 1
ATOM 1781 N N . PRO A 1 231 ? -4.422 3.434 32.029 1.00 92.94 231 PRO A N 1
ATOM 1782 C CA . PRO A 1 231 ? -3.920 2.595 33.114 1.00 92.94 231 PRO A CA 1
ATOM 1783 C C . PRO A 1 231 ? -4.770 1.340 33.327 1.00 92.94 231 PRO A C 1
ATOM 1785 O O . PRO A 1 231 ? -5.999 1.389 33.225 1.00 92.94 231 PRO A O 1
ATOM 1788 N N . HIS A 1 232 ? -4.115 0.221 33.630 1.00 90.44 232 HIS A N 1
ATOM 1789 C CA . HIS A 1 232 ? -4.729 -1.089 33.865 1.00 90.44 232 HIS A CA 1
ATOM 1790 C C . HIS A 1 232 ? -5.619 -1.586 32.714 1.00 90.44 232 HIS A C 1
ATOM 1792 O O . HIS A 1 232 ? -6.618 -2.265 32.950 1.00 90.44 232 HIS A O 1
ATOM 1798 N N . SER A 1 233 ? -5.296 -1.203 31.478 1.00 96.12 233 SER A N 1
ATOM 1799 C CA . SER A 1 233 ? -6.051 -1.579 30.280 1.00 96.12 233 SER A CA 1
ATOM 1800 C C . SER A 1 233 ? -5.151 -2.297 29.281 1.00 96.12 233 SER A C 1
ATOM 1802 O O . SER A 1 233 ? -3.967 -1.967 29.160 1.00 96.12 233 SER A O 1
ATOM 1804 N N . THR A 1 234 ? -5.728 -3.240 28.539 1.00 90.56 234 THR A N 1
ATOM 1805 C CA . THR A 1 234 ? -5.010 -4.075 27.573 1.00 90.56 234 THR A CA 1
ATOM 1806 C C . THR A 1 234 ? -5.677 -4.005 26.205 1.00 90.56 234 THR A C 1
ATOM 1808 O O . THR A 1 234 ? -6.855 -4.328 26.064 1.00 90.56 234 THR A O 1
ATOM 1811 N N . LEU A 1 235 ? -4.917 -3.642 25.170 1.00 97.06 235 LEU A N 1
ATOM 1812 C CA . LEU A 1 235 ? -5.325 -3.856 23.779 1.00 97.06 235 LEU A CA 1
ATOM 1813 C C . LEU A 1 235 ? -4.781 -5.202 23.292 1.00 97.06 235 LEU A C 1
ATOM 1815 O O . LEU A 1 235 ? -3.572 -5.370 23.158 1.00 97.06 235 LEU A O 1
ATOM 1819 N N . MET A 1 236 ? -5.667 -6.150 23.016 1.00 94.69 236 MET A N 1
ATOM 1820 C CA . MET A 1 236 ? -5.329 -7.530 22.688 1.00 94.69 236 MET A CA 1
ATOM 1821 C C . MET A 1 236 ? -5.600 -7.835 21.212 1.00 94.69 236 MET A C 1
ATOM 1823 O O . MET A 1 236 ? -6.645 -7.472 20.680 1.00 94.69 236 MET A O 1
ATOM 1827 N N . PHE A 1 237 ? -4.703 -8.569 20.566 1.00 93.88 237 PHE A N 1
ATOM 1828 C CA . PHE A 1 237 ? -4.861 -9.116 19.222 1.00 93.88 237 PHE A CA 1
ATOM 1829 C C . PHE A 1 237 ? -4.845 -10.637 19.308 1.00 93.88 237 PHE A C 1
ATOM 1831 O O . PHE A 1 237 ? -3.833 -11.235 19.668 1.00 93.88 237 PHE A O 1
ATOM 1838 N N . GLY A 1 238 ? -5.987 -11.253 19.018 1.00 85.50 238 GLY A N 1
ATOM 1839 C CA . GLY A 1 238 ? -6.174 -12.695 19.102 1.00 85.50 238 GLY A CA 1
ATOM 1840 C C . GLY A 1 238 ? -5.636 -13.464 17.888 1.00 85.50 238 GLY A C 1
ATOM 1841 O O . GLY A 1 238 ? -5.203 -12.864 16.897 1.00 85.50 238 GLY A O 1
ATOM 1842 N N . PRO A 1 239 ? -5.721 -14.805 17.927 1.00 81.50 239 PRO A N 1
ATOM 1843 C CA . PRO A 1 239 ? -5.181 -15.669 16.885 1.00 81.50 239 PRO A CA 1
ATOM 1844 C C . PRO A 1 239 ? -5.676 -15.332 15.477 1.00 81.50 239 PRO A C 1
ATOM 1846 O O . PRO A 1 239 ? -6.863 -15.096 15.274 1.00 81.50 239 PRO A O 1
ATOM 1849 N N . ASN A 1 240 ? -4.776 -15.397 14.493 1.00 79.25 240 ASN A N 1
ATOM 1850 C CA . ASN A 1 240 ? -5.014 -15.143 13.063 1.00 79.25 240 ASN A CA 1
ATOM 1851 C C . ASN A 1 240 ? -5.415 -13.706 12.692 1.00 79.25 240 ASN A C 1
ATOM 1853 O O . ASN A 1 240 ? -5.668 -13.432 11.517 1.00 79.25 240 ASN A O 1
ATOM 1857 N N . THR A 1 241 ? -5.437 -12.778 13.646 1.00 86.06 241 THR A N 1
ATOM 1858 C CA . THR A 1 241 ? -5.632 -11.357 13.345 1.00 86.06 241 THR A CA 1
ATOM 1859 C C . THR A 1 241 ? -4.349 -10.725 12.811 1.00 86.06 241 THR A C 1
ATOM 1861 O O . THR A 1 241 ? -3.250 -11.281 12.918 1.00 86.06 241 THR A O 1
ATOM 1864 N N . THR A 1 242 ? -4.469 -9.540 12.212 1.00 82.88 242 THR A N 1
ATOM 1865 C CA . THR A 1 242 ? -3.307 -8.708 11.887 1.00 82.88 242 THR A CA 1
ATOM 1866 C C . THR A 1 242 ? -3.473 -7.306 12.452 1.00 82.88 242 THR A C 1
ATOM 1868 O O . THR A 1 242 ? -4.416 -6.612 12.089 1.00 82.88 242 THR A O 1
ATOM 1871 N N . PHE A 1 243 ? -2.525 -6.834 13.253 1.00 91.62 243 PHE A N 1
ATOM 1872 C CA . PHE A 1 243 ? -2.382 -5.408 13.526 1.00 91.62 243 PHE A CA 1
ATOM 1873 C C . PHE A 1 243 ? -1.480 -4.779 12.465 1.00 91.62 243 PHE A C 1
ATOM 1875 O O . PHE A 1 243 ? -0.380 -5.273 12.239 1.00 91.62 243 PHE A O 1
ATOM 1882 N N . PHE A 1 244 ? -1.913 -3.706 11.805 1.00 85.25 244 PHE A N 1
ATOM 1883 C CA . PHE A 1 244 ? -1.074 -2.939 10.886 1.00 85.25 244 PHE A CA 1
ATOM 1884 C C . PHE A 1 244 ? -1.007 -1.475 11.322 1.00 85.25 244 PHE A C 1
ATOM 1886 O O . PHE A 1 244 ? -1.951 -0.709 11.121 1.00 85.25 244 PHE A O 1
ATOM 1893 N N . TYR A 1 245 ? 0.125 -1.087 11.907 1.00 83.25 245 TYR A N 1
ATOM 1894 C CA . TYR A 1 245 ? 0.446 0.301 12.212 1.00 83.25 245 TYR A CA 1
ATOM 1895 C C . TYR A 1 245 ? 0.896 1.013 10.929 1.00 83.25 245 TYR A C 1
ATOM 1897 O O . TYR A 1 245 ? 2.030 0.845 10.481 1.00 83.25 245 TYR A O 1
ATOM 1905 N N . ASN A 1 246 ? -0.023 1.759 10.312 1.00 81.12 246 ASN A N 1
ATOM 1906 C CA . ASN A 1 246 ? 0.157 2.436 9.026 1.00 81.12 246 ASN A CA 1
ATOM 1907 C C . ASN A 1 246 ? -0.384 3.876 9.056 1.00 81.12 246 ASN A C 1
ATOM 1909 O O . ASN A 1 246 ? -1.266 4.212 8.257 1.00 81.12 246 ASN A O 1
ATOM 1913 N N . PRO A 1 247 ? 0.061 4.718 10.007 1.00 80.69 247 PRO A N 1
ATOM 1914 C CA . PRO A 1 247 ? -0.459 6.071 10.122 1.00 80.69 247 PRO A CA 1
ATOM 1915 C C . PRO A 1 247 ? -0.181 6.869 8.845 1.00 80.69 247 PRO A C 1
ATOM 1917 O O . PRO A 1 247 ? 0.861 6.715 8.213 1.00 80.69 247 PRO A O 1
ATOM 1920 N N . ALA A 1 248 ? -1.077 7.791 8.494 1.00 74.38 248 ALA A N 1
ATOM 1921 C CA . ALA A 1 248 ? -0.900 8.720 7.373 1.00 74.38 248 ALA A CA 1
ATOM 1922 C C . ALA A 1 248 ? 0.170 9.810 7.641 1.00 74.38 248 ALA A C 1
ATOM 1924 O O . ALA A 1 248 ? 0.127 10.893 7.059 1.00 74.38 248 ALA A O 1
ATOM 1925 N N . THR A 1 249 ? 1.111 9.549 8.553 1.00 73.50 249 THR A N 1
ATOM 1926 C CA . THR A 1 249 ? 2.223 10.425 8.932 1.00 73.50 249 THR A CA 1
ATOM 1927 C C . THR A 1 249 ? 3.476 9.597 9.179 1.00 73.50 249 THR A C 1
ATOM 1929 O O . THR A 1 249 ? 3.433 8.378 9.327 1.00 73.50 249 THR A O 1
ATOM 1932 N N . ILE A 1 250 ? 4.612 10.279 9.296 1.00 64.38 250 ILE A N 1
ATOM 1933 C CA . ILE A 1 250 ? 5.871 9.648 9.699 1.00 64.38 250 ILE A CA 1
ATOM 1934 C C . ILE A 1 250 ? 5.978 9.412 11.219 1.00 64.38 250 ILE A C 1
ATOM 1936 O O . ILE A 1 250 ? 7.005 8.919 11.685 1.00 64.38 250 ILE A O 1
ATOM 1940 N N . SER A 1 251 ? 4.956 9.786 12.001 1.00 71.00 251 SER A N 1
ATOM 1941 C CA . SER A 1 251 ? 4.968 9.675 13.462 1.00 71.00 251 SER A CA 1
ATOM 1942 C C . SER A 1 251 ? 4.964 8.217 13.906 1.00 71.00 251 SER A C 1
ATOM 1944 O O . SER A 1 251 ? 4.147 7.401 13.478 1.00 71.00 251 SER A O 1
ATOM 1946 N N . LYS A 1 252 ? 5.867 7.902 14.828 1.00 67.38 252 LYS A N 1
ATOM 1947 C CA . LYS A 1 252 ? 6.079 6.540 15.325 1.00 67.38 252 LYS A CA 1
ATOM 1948 C C . LYS A 1 252 ? 5.348 6.298 16.643 1.00 67.38 252 LYS A C 1
ATOM 1950 O O . LYS A 1 252 ? 5.086 5.165 17.004 1.00 67.38 252 LYS A O 1
ATOM 1955 N N . ASP A 1 253 ? 4.976 7.358 17.344 1.00 76.62 253 ASP A N 1
ATOM 1956 C CA . ASP A 1 253 ? 4.566 7.343 18.742 1.00 76.62 253 ASP A CA 1
ATOM 1957 C C . ASP A 1 253 ? 3.056 7.560 18.934 1.00 76.62 253 ASP A C 1
ATOM 1959 O O . ASP A 1 253 ? 2.637 8.093 19.961 1.00 76.62 253 ASP A O 1
ATOM 1963 N N . LEU A 1 254 ? 2.218 7.188 17.959 1.00 86.56 254 LEU A N 1
ATOM 1964 C CA . LEU A 1 254 ? 0.782 7.493 17.994 1.00 86.56 254 LEU A CA 1
ATOM 1965 C C . LEU A 1 254 ? -0.041 6.523 18.850 1.00 86.56 254 LEU A C 1
ATOM 1967 O O . LEU A 1 254 ? -1.160 6.862 19.215 1.00 86.56 254 LEU A O 1
ATOM 1971 N N . ILE A 1 255 ? 0.487 5.360 19.232 1.00 92.06 255 ILE A N 1
ATOM 1972 C CA . ILE A 1 255 ? -0.137 4.526 20.268 1.00 92.06 255 ILE A CA 1
ATOM 1973 C C . ILE A 1 255 ? 0.493 4.876 21.616 1.00 92.06 255 ILE A C 1
ATOM 1975 O O . ILE A 1 255 ? 1.661 4.593 21.873 1.00 92.06 255 ILE A O 1
ATOM 1979 N N . LYS A 1 256 ? -0.283 5.523 22.485 1.00 87.12 256 LYS A N 1
ATOM 1980 C CA . LYS A 1 256 ? 0.158 6.017 23.790 1.00 87.12 256 LYS A CA 1
ATOM 1981 C C . LYS A 1 256 ? -0.295 5.080 24.906 1.00 87.12 256 LYS A C 1
ATOM 1983 O O . LYS A 1 256 ? -1.445 5.133 25.337 1.00 87.12 256 LYS A O 1
ATOM 1988 N N . LEU A 1 257 ? 0.639 4.285 25.417 1.00 80.94 257 LEU A N 1
ATO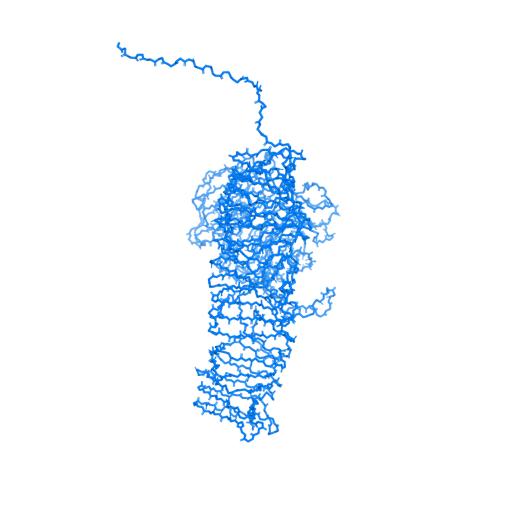M 1989 C CA . LEU A 1 257 ? 0.520 3.624 26.718 1.00 80.94 257 LEU A CA 1
ATOM 1990 C C . LEU A 1 257 ? 0.652 4.703 27.809 1.00 80.94 257 LEU A C 1
ATOM 1992 O O . LEU A 1 257 ? 1.660 5.413 27.858 1.00 80.94 257 LEU A O 1
ATOM 1996 N N . GLN A 1 258 ? -0.392 4.933 28.611 1.00 84.69 258 GLN A N 1
ATOM 1997 C CA . GLN A 1 258 ? -0.437 6.096 29.510 1.00 84.69 258 GLN A CA 1
ATOM 1998 C C . GLN A 1 258 ? 0.511 5.957 30.716 1.00 84.69 258 GLN A C 1
ATOM 2000 O O . GLN A 1 258 ? 1.134 6.951 31.125 1.00 84.69 258 GLN A O 1
ATOM 2005 N N . ASP A 1 259 ? 0.678 4.738 31.234 1.00 75.75 259 ASP A N 1
ATOM 2006 C CA . ASP A 1 259 ? 1.599 4.387 32.322 1.00 75.75 259 ASP A CA 1
ATOM 2007 C C . ASP A 1 259 ? 2.137 2.942 32.223 1.00 75.75 259 ASP A C 1
ATOM 2009 O O . ASP A 1 259 ? 1.879 2.238 31.251 1.00 75.75 259 ASP A O 1
ATOM 2013 N N . GLU A 1 260 ? 2.907 2.513 33.230 1.00 70.62 260 GLU A N 1
ATOM 2014 C CA . GLU A 1 260 ? 3.541 1.183 33.323 1.00 70.62 260 GLU A CA 1
ATOM 2015 C C . GLU A 1 260 ? 2.546 0.011 33.400 1.00 70.62 260 GLU A C 1
ATOM 2017 O O . GLU A 1 260 ? 2.941 -1.133 33.189 1.00 70.62 260 GLU A O 1
ATOM 2022 N N . SER A 1 261 ? 1.271 0.281 33.694 1.00 75.94 261 SER A N 1
ATOM 2023 C CA . SER A 1 261 ? 0.202 -0.720 33.785 1.00 75.94 261 SER A CA 1
ATOM 2024 C C . SER A 1 261 ? -0.642 -0.838 32.512 1.00 75.94 261 SER A C 1
ATOM 2026 O O . SER A 1 261 ? -1.559 -1.654 32.457 1.00 75.94 261 SER A O 1
ATOM 2028 N N . SER A 1 262 ? -0.373 0.012 31.517 1.00 79.00 262 SER A N 1
ATOM 2029 C CA . SER A 1 262 ? -1.044 0.004 30.217 1.00 79.00 262 SER A CA 1
ATOM 2030 C C . SER A 1 262 ? -0.356 -1.001 29.290 1.00 79.00 262 SER A C 1
ATOM 2032 O O . SER A 1 262 ? 0.871 -0.954 29.165 1.00 79.00 262 SER A O 1
ATOM 2034 N N . SER A 1 263 ? -1.114 -1.853 28.595 1.00 80.56 263 SER A N 1
ATOM 2035 C CA . SER A 1 263 ? -0.531 -2.999 27.882 1.00 80.56 263 SER A CA 1
ATOM 2036 C C . SER A 1 263 ? -1.065 -3.209 26.459 1.00 80.56 263 SER A C 1
ATOM 2038 O O . SER A 1 263 ? -2.222 -2.918 26.153 1.00 80.56 263 SER A O 1
ATOM 2040 N N . ILE A 1 264 ? -0.226 -3.767 25.580 1.00 86.38 264 ILE A N 1
ATOM 2041 C CA . ILE A 1 264 ? -0.629 -4.371 24.298 1.00 86.38 264 ILE A CA 1
ATOM 2042 C C . ILE A 1 264 ? -0.289 -5.857 24.347 1.00 86.38 264 ILE A C 1
ATOM 2044 O O . ILE A 1 264 ? 0.792 -6.222 24.797 1.00 86.38 264 ILE A O 1
ATOM 2048 N N . TYR A 1 265 ? -1.184 -6.717 23.878 1.00 80.06 265 TYR A N 1
ATOM 2049 C CA . TYR A 1 265 ? -1.006 -8.163 23.925 1.00 80.06 265 TYR A CA 1
ATOM 2050 C C . TYR A 1 265 ? -1.262 -8.782 22.550 1.00 80.06 265 TYR A C 1
ATOM 2052 O O . TYR A 1 265 ? -2.348 -8.651 21.994 1.00 80.06 265 TYR A O 1
ATOM 2060 N N . PHE A 1 266 ? -0.264 -9.449 21.985 1.00 79.38 266 PHE A N 1
ATOM 2061 C CA . PHE A 1 266 ? -0.317 -10.099 20.679 1.00 79.38 266 PHE A CA 1
ATOM 2062 C C . PHE A 1 266 ? -0.290 -11.611 20.868 1.00 79.38 266 PHE A C 1
ATOM 2064 O O . PHE A 1 266 ? 0.680 -12.120 21.411 1.00 79.38 266 PHE A O 1
ATOM 2071 N N . ASN A 1 267 ? -1.310 -12.332 20.402 1.00 77.44 267 ASN A N 1
ATOM 2072 C CA . ASN A 1 267 ? -1.381 -13.785 20.535 1.00 77.44 267 ASN A CA 1
ATOM 2073 C C . ASN A 1 267 ? -1.654 -14.468 19.191 1.00 77.44 267 ASN A C 1
ATOM 2075 O O . ASN A 1 267 ? -2.727 -14.302 18.612 1.00 77.44 267 ASN A O 1
ATOM 2079 N N . ASN A 1 268 ? -0.690 -15.263 18.709 1.00 69.00 268 ASN A N 1
ATOM 2080 C CA . ASN A 1 268 ? -0.786 -16.033 17.460 1.00 69.00 268 ASN A CA 1
ATOM 2081 C C . ASN A 1 268 ? -1.269 -15.192 16.253 1.00 69.00 268 ASN A C 1
ATOM 2083 O O . ASN A 1 268 ? -2.123 -15.613 15.466 1.00 69.00 268 ASN A O 1
ATOM 2087 N N . CYS A 1 269 ? -0.777 -13.959 16.144 1.00 72.19 269 CYS A N 1
ATOM 2088 C CA . CYS A 1 269 ? -1.242 -12.964 15.180 1.00 72.19 269 CYS A CA 1
ATOM 2089 C C . CYS A 1 269 ? -0.094 -12.431 14.308 1.00 72.19 269 CYS A C 1
ATOM 2091 O O . CYS A 1 269 ? 1.074 -12.777 14.480 1.00 72.19 269 CYS A O 1
ATOM 2093 N N . SER A 1 270 ? -0.410 -11.564 13.349 1.00 69.44 270 SER A N 1
ATOM 2094 C CA . SER A 1 270 ? 0.597 -10.777 12.627 1.00 69.44 270 SER A CA 1
ATOM 2095 C C . SER A 1 270 ? 0.617 -9.341 13.141 1.00 69.44 270 SER A C 1
ATOM 2097 O O . SER A 1 270 ? -0.430 -8.716 13.264 1.00 69.44 270 SER A O 1
ATOM 2099 N N . PHE A 1 271 ? 1.793 -8.781 13.387 1.00 77.75 271 PHE A N 1
ATOM 2100 C CA . PHE A 1 271 ? 1.965 -7.361 13.651 1.00 77.75 271 PHE A CA 1
ATOM 2101 C C . PHE A 1 271 ? 2.850 -6.743 12.565 1.00 77.75 271 PHE A C 1
ATOM 2103 O O . PHE A 1 271 ? 3.978 -7.166 12.314 1.00 77.75 271 PHE A O 1
ATOM 2110 N N . LYS A 1 272 ? 2.291 -5.756 11.867 1.00 69.94 272 LYS A N 1
ATOM 2111 C CA . LYS A 1 272 ? 2.906 -5.064 10.745 1.00 69.94 272 LYS A CA 1
ATOM 2112 C C . LYS A 1 272 ? 3.097 -3.585 11.044 1.00 69.94 272 LYS A C 1
ATOM 2114 O O . LYS A 1 272 ? 2.224 -2.967 11.652 1.00 69.94 272 LYS A O 1
ATOM 2119 N N . THR A 1 273 ? 4.174 -3.000 10.540 1.00 64.69 273 THR A N 1
ATOM 2120 C CA . THR A 1 273 ? 4.417 -1.550 10.587 1.00 64.69 273 THR A CA 1
ATOM 2121 C C . THR A 1 273 ? 4.717 -0.996 9.200 1.00 64.69 273 THR A C 1
ATOM 2123 O O . THR A 1 273 ? 5.036 -1.741 8.276 1.00 64.69 273 THR A O 1
ATOM 2126 N N . THR A 1 274 ? 4.640 0.319 9.034 1.00 60.38 274 THR A N 1
ATOM 2127 C CA . THR A 1 274 ? 5.383 1.032 7.984 1.00 60.38 274 THR A CA 1
ATOM 2128 C C . THR A 1 274 ? 6.884 0.984 8.268 1.00 60.38 274 THR A C 1
ATOM 2130 O O . THR A 1 274 ? 7.298 0.662 9.382 1.00 60.38 274 THR A O 1
ATOM 2133 N N . VAL A 1 275 ? 7.702 1.407 7.307 1.00 48.09 275 VAL A N 1
ATOM 2134 C CA . VAL A 1 275 ? 9.136 1.704 7.490 1.00 48.09 275 VAL A CA 1
ATOM 2135 C C . VAL A 1 275 ? 9.486 2.588 8.653 1.00 48.09 275 VAL A C 1
ATOM 2137 O O . VAL A 1 275 ? 10.560 2.461 9.233 1.00 48.09 275 VAL A O 1
ATOM 2140 N N . THR A 1 276 ? 8.612 3.531 8.980 1.00 51.91 276 THR A N 1
ATOM 2141 C CA . THR A 1 276 ? 8.853 4.397 10.120 1.00 51.91 276 THR A CA 1
ATOM 2142 C C . THR A 1 276 ? 8.810 3.596 11.420 1.00 51.91 276 THR A C 1
ATOM 2144 O O . THR A 1 276 ? 9.436 4.016 12.389 1.00 51.91 276 THR A O 1
ATOM 2147 N N . GLY A 1 277 ? 8.196 2.412 11.431 1.00 56.62 277 GLY A N 1
ATOM 2148 C CA . GLY A 1 277 ? 8.046 1.579 12.613 1.00 56.62 277 GLY A CA 1
ATOM 2149 C C . GLY A 1 277 ? 7.021 2.163 13.582 1.00 56.62 277 GLY A C 1
ATOM 2150 O O . GLY A 1 277 ? 6.304 3.115 13.268 1.00 56.62 277 GLY A O 1
ATOM 2151 N N . ILE A 1 278 ? 6.974 1.594 14.782 1.00 65.81 278 ILE A N 1
ATOM 2152 C CA . ILE A 1 278 ? 6.212 2.112 15.920 1.00 65.81 278 ILE A CA 1
ATOM 2153 C C . ILE A 1 278 ? 7.175 2.384 17.081 1.00 65.81 278 ILE A C 1
ATOM 2155 O O . ILE A 1 278 ? 8.200 1.719 17.214 1.00 65.81 278 ILE A O 1
ATOM 2159 N N . GLN A 1 279 ? 6.832 3.335 17.938 1.00 64.56 279 GLN A N 1
ATOM 2160 C CA . GLN A 1 279 ? 7.523 3.663 19.173 1.00 64.56 279 GLN A CA 1
ATOM 2161 C C . GLN A 1 279 ? 6.524 3.625 20.329 1.00 64.56 279 GLN A C 1
ATOM 2163 O O . GLN A 1 279 ? 5.502 4.313 20.305 1.00 64.56 279 GLN A O 1
ATOM 2168 N N . LEU A 1 280 ? 6.851 2.856 21.366 1.00 67.50 280 LEU A N 1
ATOM 2169 C CA . LEU A 1 280 ? 6.088 2.784 22.607 1.00 67.50 280 LEU A CA 1
ATOM 2170 C C . LEU A 1 280 ? 6.974 3.293 23.746 1.00 67.50 280 LEU A C 1
ATOM 2172 O O . LEU A 1 280 ? 8.073 2.797 23.969 1.00 67.50 280 LEU A O 1
ATOM 2176 N N . THR A 1 281 ? 6.521 4.336 24.440 1.00 55.84 281 THR A N 1
ATOM 2177 C CA . THR A 1 281 ? 7.356 5.076 25.406 1.00 55.84 281 THR A CA 1
ATOM 2178 C C . THR A 1 281 ? 7.158 4.656 26.862 1.00 55.84 281 THR A C 1
ATOM 2180 O O . THR A 1 281 ? 7.872 5.143 27.730 1.00 55.84 281 THR A O 1
ATOM 2183 N N . LYS A 1 282 ? 6.134 3.848 27.149 1.00 60.31 282 LYS A N 1
ATOM 2184 C CA . LYS A 1 282 ? 5.690 3.419 28.486 1.00 60.31 282 LYS A CA 1
ATOM 2185 C C . LYS A 1 282 ? 4.964 2.079 28.366 1.00 60.31 282 LYS A C 1
ATOM 2187 O O . LYS A 1 282 ? 4.672 1.675 27.246 1.00 60.31 282 LYS A O 1
ATOM 2192 N N . GLY A 1 283 ? 4.594 1.475 29.491 1.00 67.31 283 GLY A N 1
ATOM 2193 C CA . GLY A 1 283 ? 3.693 0.324 29.526 1.00 67.31 283 GLY A CA 1
ATOM 2194 C C . GLY A 1 283 ? 4.351 -0.979 29.089 1.00 67.31 283 GLY A C 1
ATOM 2195 O O . GLY A 1 283 ? 5.576 -1.110 29.097 1.00 67.31 283 GLY A O 1
ATOM 2196 N N . GLN A 1 284 ? 3.528 -1.966 28.754 1.00 62.53 284 GLN A N 1
ATOM 2197 C CA . GLN A 1 284 ? 3.970 -3.339 28.521 1.00 62.53 284 GLN A CA 1
ATOM 2198 C C . GLN A 1 284 ? 3.510 -3.840 27.153 1.00 62.53 284 GLN A C 1
ATOM 2200 O O . GLN A 1 284 ? 2.429 -3.495 26.672 1.00 62.53 284 GLN A O 1
ATOM 2205 N N . VAL A 1 285 ? 4.334 -4.670 26.516 1.00 71.44 285 VAL A N 1
ATOM 2206 C CA . VAL A 1 285 ? 3.952 -5.394 25.299 1.00 71.44 285 VAL A CA 1
ATOM 2207 C C . VAL A 1 285 ? 4.209 -6.874 25.509 1.00 71.44 285 VAL A C 1
ATOM 2209 O O . VAL A 1 285 ? 5.317 -7.272 25.869 1.00 71.44 285 VAL A O 1
ATOM 2212 N N . TYR A 1 286 ? 3.182 -7.673 25.260 1.00 62.69 286 TYR A N 1
ATOM 2213 C CA . TYR A 1 286 ? 3.224 -9.121 25.350 1.00 62.69 286 TYR A CA 1
ATOM 2214 C C . TYR A 1 286 ? 3.155 -9.723 23.955 1.00 62.69 286 TYR A C 1
ATOM 2216 O O . TYR A 1 286 ? 2.300 -9.342 23.151 1.00 62.69 286 TYR A O 1
ATOM 2224 N N . PHE A 1 287 ? 4.030 -10.683 23.696 1.00 63.75 287 PHE A N 1
ATOM 2225 C CA . PHE A 1 287 ? 3.950 -11.560 22.538 1.00 63.75 287 PHE A CA 1
ATOM 2226 C C . PHE A 1 287 ? 3.771 -12.978 23.065 1.00 63.75 287 PHE A C 1
ATOM 2228 O O . PHE A 1 287 ? 4.649 -13.467 23.764 1.00 63.75 287 PHE A O 1
ATOM 2235 N N . ASP A 1 288 ? 2.624 -13.577 22.762 1.00 47.22 288 ASP A N 1
ATOM 2236 C CA . ASP A 1 288 ? 2.239 -14.929 23.156 1.00 47.22 288 ASP A CA 1
ATOM 2237 C C . ASP A 1 288 ? 2.021 -15.793 21.900 1.00 47.22 288 ASP A C 1
ATOM 2239 O O . ASP A 1 288 ? 1.460 -15.352 20.884 1.00 47.22 288 ASP A O 1
ATOM 2243 N N . ASN A 1 289 ? 2.443 -17.054 21.954 1.00 49.41 289 ASN A N 1
ATOM 2244 C CA . ASN A 1 289 ? 2.422 -17.994 20.838 1.00 49.41 289 ASN A CA 1
ATOM 2245 C C . ASN A 1 289 ? 3.147 -17.427 19.594 1.00 49.41 289 ASN A C 1
ATOM 2247 O O . ASN A 1 289 ? 4.011 -16.552 19.656 1.00 49.41 289 ASN A O 1
ATOM 2251 N N . LYS A 1 290 ? 2.820 -17.948 18.405 1.00 49.34 290 LYS A N 1
ATOM 2252 C CA . LYS A 1 290 ? 3.479 -17.537 17.162 1.00 49.34 290 LYS A CA 1
ATOM 2253 C C . LYS A 1 290 ? 3.004 -16.161 16.687 1.00 49.34 290 LYS A C 1
ATOM 2255 O O . LYS A 1 290 ? 2.065 -16.069 15.896 1.00 49.34 290 LYS A O 1
ATOM 2260 N N . VAL A 1 291 ? 3.707 -15.099 17.065 1.00 49.72 291 VAL A N 1
ATOM 2261 C CA . VAL A 1 291 ? 3.512 -13.768 16.469 1.00 49.72 291 VAL A CA 1
ATOM 2262 C C . VAL A 1 291 ? 4.462 -13.557 15.284 1.00 49.72 291 VAL A C 1
ATOM 2264 O O . VAL A 1 291 ? 5.650 -13.869 15.359 1.00 49.72 291 VAL A O 1
ATOM 2267 N N . THR A 1 292 ? 3.937 -13.050 14.164 1.00 48.50 292 THR A N 1
ATOM 2268 C CA . THR A 1 292 ? 4.725 -12.698 12.965 1.00 48.50 292 THR A CA 1
ATOM 2269 C C . THR A 1 292 ? 4.913 -11.189 12.882 1.00 48.50 292 THR A C 1
ATOM 2271 O O . THR A 1 292 ? 3.924 -10.464 12.798 1.00 48.50 292 THR A O 1
ATOM 2274 N N . LEU A 1 293 ? 6.159 -10.717 12.853 1.00 52.62 293 LEU A N 1
ATOM 2275 C CA . LEU A 1 293 ? 6.497 -9.295 12.729 1.00 52.62 293 LEU A CA 1
ATOM 2276 C C . LEU A 1 293 ? 6.973 -8.964 11.307 1.00 52.62 293 LEU A C 1
ATOM 2278 O O . LEU A 1 293 ? 7.773 -9.707 10.744 1.00 52.62 293 LEU A O 1
ATOM 2282 N N . SER A 1 294 ? 6.497 -7.860 10.716 1.00 48.34 294 SER A N 1
ATOM 2283 C CA . SER A 1 294 ? 6.974 -7.389 9.400 1.00 48.34 294 SER A CA 1
ATOM 2284 C C . SER A 1 294 ? 6.850 -5.870 9.225 1.00 48.34 294 SER A C 1
ATOM 2286 O O . SER A 1 294 ? 5.813 -5.312 9.570 1.00 48.34 294 SER A O 1
ATOM 2288 N N . SER A 1 295 ? 7.825 -5.204 8.607 1.00 47.88 295 SER A N 1
ATOM 2289 C CA . SER A 1 295 ? 7.724 -3.784 8.223 1.00 47.88 295 SER A CA 1
ATOM 2290 C C . SER A 1 295 ? 7.521 -3.637 6.707 1.00 47.88 295 SER A C 1
ATOM 2292 O O . SER A 1 295 ? 8.032 -4.439 5.926 1.00 47.88 295 SER A O 1
ATOM 2294 N N . ALA A 1 296 ? 6.737 -2.647 6.275 1.00 46.53 296 ALA A N 1
ATOM 2295 C CA . ALA A 1 296 ? 6.588 -2.284 4.867 1.00 46.53 296 ALA A CA 1
ATOM 2296 C C . ALA A 1 296 ? 7.796 -1.446 4.441 1.00 46.53 296 ALA A C 1
ATOM 2298 O O . ALA A 1 296 ? 7.997 -0.415 5.062 1.00 46.53 296 ALA A O 1
ATOM 2299 N N . ALA A 1 297 ? 8.550 -1.863 3.416 1.00 38.84 297 ALA A N 1
ATOM 2300 C CA . ALA A 1 297 ? 9.745 -1.179 2.896 1.00 38.84 297 ALA A CA 1
ATOM 2301 C C . ALA A 1 297 ? 9.474 0.263 2.421 1.00 38.84 297 ALA A C 1
ATOM 2303 O O . ALA A 1 297 ? 8.349 0.590 2.027 1.00 38.84 297 ALA A O 1
ATOM 2304 N N . LEU A 1 298 ? 10.494 1.141 2.485 1.00 40.59 298 LEU A N 1
ATOM 2305 C CA . LEU A 1 298 ? 10.360 2.547 2.086 1.00 40.59 298 LEU A CA 1
ATOM 2306 C C . LEU A 1 298 ? 10.176 2.426 0.586 1.00 40.59 298 LEU A C 1
ATOM 2308 O O . LEU A 1 298 ? 11.020 1.797 -0.058 1.00 40.59 298 LEU A O 1
ATOM 2312 N N . PRO A 1 299 ? 9.085 2.938 0.007 1.00 45.31 299 PRO A N 1
ATOM 2313 C CA . PRO A 1 299 ? 9.009 2.915 -1.431 1.00 45.31 299 PRO A CA 1
ATOM 2314 C C . PRO A 1 299 ? 10.182 3.788 -1.917 1.00 45.31 299 PRO A C 1
ATOM 2316 O O . PRO A 1 299 ? 10.312 4.923 -1.449 1.00 45.31 299 PRO A O 1
ATOM 2319 N N . PRO A 1 300 ? 11.093 3.241 -2.739 1.00 50.03 300 PRO A N 1
ATOM 2320 C CA . PRO A 1 300 ? 12.360 3.888 -3.060 1.00 50.03 300 PRO A CA 1
ATOM 2321 C C . PRO A 1 300 ? 12.101 5.299 -3.586 1.00 50.03 300 PRO A C 1
ATOM 2323 O O . PRO A 1 300 ? 11.138 5.510 -4.332 1.00 50.03 300 PRO A O 1
ATOM 2326 N N . ASN A 1 301 ? 12.932 6.267 -3.190 1.00 60.28 301 ASN A N 1
ATOM 2327 C CA . ASN A 1 301 ? 12.954 7.542 -3.896 1.00 60.28 301 ASN A CA 1
ATOM 2328 C C . ASN A 1 301 ? 13.356 7.236 -5.337 1.00 60.28 301 ASN A C 1
ATOM 2330 O O . ASN A 1 301 ? 14.309 6.489 -5.591 1.00 60.28 301 ASN A O 1
ATOM 2334 N N . TYR A 1 302 ? 12.609 7.777 -6.287 1.00 71.69 302 TYR A N 1
ATOM 2335 C CA . TYR A 1 302 ? 13.009 7.689 -7.670 1.00 71.69 302 TYR A CA 1
ATOM 2336 C C . TYR A 1 302 ? 13.902 8.861 -8.000 1.00 71.69 302 TYR A C 1
ATOM 2338 O O . TYR A 1 302 ? 13.532 10.029 -7.848 1.00 71.69 302 TYR A O 1
ATOM 2346 N N . ARG A 1 303 ? 15.053 8.527 -8.570 1.00 83.25 303 ARG A N 1
ATOM 2347 C CA . ARG A 1 303 ? 15.781 9.495 -9.359 1.00 83.25 303 ARG A CA 1
ATOM 2348 C C . ARG A 1 303 ? 15.014 9.694 -10.655 1.00 83.25 303 ARG A C 1
ATOM 2350 O O . ARG A 1 303 ? 14.749 8.738 -11.383 1.00 83.25 303 ARG A O 1
ATOM 2357 N N . VAL A 1 304 ? 14.645 10.927 -10.949 1.00 87.69 304 VAL A N 1
ATOM 2358 C CA . VAL A 1 304 ? 13.920 11.269 -12.171 1.00 87.69 304 VAL A CA 1
ATOM 2359 C C . VAL A 1 304 ? 14.871 11.982 -13.105 1.00 87.69 304 VAL A C 1
ATOM 2361 O O . VAL A 1 304 ? 15.554 12.922 -12.704 1.00 87.69 304 VAL A O 1
ATOM 2364 N N . VAL A 1 305 ? 14.924 11.537 -14.356 1.00 88.12 305 VAL A N 1
ATOM 2365 C CA . VAL A 1 305 ? 15.837 12.097 -15.348 1.00 88.12 305 VAL A CA 1
ATOM 2366 C C . VAL A 1 305 ? 15.070 12.500 -16.597 1.00 88.12 305 VAL A C 1
ATOM 2368 O O . VAL A 1 305 ? 14.289 11.716 -17.128 1.00 88.12 305 VAL A O 1
ATOM 2371 N N . THR A 1 306 ? 15.302 13.721 -17.070 1.00 88.19 306 THR A N 1
ATOM 2372 C CA . THR A 1 306 ? 14.650 14.282 -18.260 1.00 88.19 306 THR A CA 1
ATOM 2373 C C . THR A 1 306 ? 15.671 14.886 -19.226 1.00 88.19 306 THR A C 1
ATOM 2375 O O . THR A 1 306 ? 16.732 15.364 -18.809 1.00 88.19 306 THR A O 1
ATOM 2378 N N . VAL A 1 307 ? 15.384 14.836 -20.531 1.00 87.06 307 VAL A N 1
ATOM 2379 C CA . VAL A 1 307 ? 16.319 15.225 -21.608 1.00 87.06 307 VAL A CA 1
ATOM 2380 C C . VAL A 1 307 ? 15.747 16.282 -22.551 1.00 87.06 307 VAL A C 1
ATOM 2382 O O . VAL A 1 307 ? 14.542 16.334 -22.787 1.00 87.06 307 VAL A O 1
ATOM 2385 N N . SER A 1 308 ? 16.628 17.118 -23.114 1.00 79.62 308 SER A N 1
ATOM 2386 C CA . SER A 1 308 ? 16.266 18.243 -23.993 1.00 79.62 308 SER A CA 1
ATOM 2387 C C . SER A 1 308 ? 16.932 18.169 -25.389 1.00 79.62 308 SER A C 1
ATOM 2389 O O . SER A 1 308 ? 18.121 17.826 -25.497 1.00 79.62 308 SER A O 1
ATOM 2391 N N . PRO A 1 309 ? 16.223 18.536 -26.482 1.00 70.56 309 PRO A N 1
ATOM 2392 C CA . PRO A 1 309 ? 16.788 18.534 -27.837 1.00 70.56 309 PRO A CA 1
ATOM 2393 C C . PRO A 1 309 ? 17.643 19.766 -28.190 1.00 70.56 309 PRO A C 1
ATOM 2395 O O . PRO A 1 309 ? 18.371 19.739 -29.182 1.00 70.56 309 PRO A O 1
ATOM 2398 N N . ASP A 1 310 ? 17.575 20.859 -27.427 1.00 65.62 310 ASP A N 1
ATOM 2399 C CA . ASP A 1 310 ? 18.167 22.154 -27.795 1.00 65.62 310 ASP A CA 1
ATOM 2400 C C . ASP A 1 310 ? 19.507 22.478 -27.087 1.00 65.62 310 ASP A C 1
ATOM 2402 O O . ASP A 1 310 ? 20.262 23.329 -27.572 1.00 65.62 310 ASP A O 1
ATOM 2406 N N . GLY A 1 311 ? 19.935 21.734 -26.053 1.00 53.06 311 GLY A N 1
ATOM 2407 C CA . GLY A 1 311 ? 21.341 21.702 -25.604 1.00 53.06 311 GLY A CA 1
ATOM 2408 C C . GLY A 1 311 ? 21.626 21.228 -24.169 1.00 53.06 311 GLY A C 1
ATOM 2409 O O . GLY A 1 311 ? 20.772 21.355 -23.316 1.00 53.06 311 GLY A O 1
ATOM 2410 N N . LEU A 1 312 ? 22.866 20.738 -23.948 1.00 52.56 312 LEU A N 1
ATOM 2411 C CA . LEU A 1 312 ? 23.661 20.398 -22.730 1.00 52.56 312 LEU A CA 1
ATOM 2412 C C . LEU A 1 312 ? 23.023 19.723 -21.494 1.00 52.56 312 LEU A C 1
ATOM 2414 O O . LEU A 1 312 ? 23.773 19.130 -20.718 1.00 52.56 312 LEU A O 1
ATOM 2418 N N . SER A 1 313 ? 21.713 19.797 -21.293 1.00 63.00 313 SER A N 1
ATOM 2419 C CA . SER A 1 313 ? 21.050 19.505 -20.020 1.00 63.00 313 SER A CA 1
ATOM 2420 C C . SER A 1 313 ? 20.316 18.172 -20.078 1.00 63.00 313 SER A C 1
ATOM 2422 O O . SER A 1 313 ? 19.306 18.025 -20.772 1.00 63.00 313 SER A O 1
ATOM 2424 N N . VAL A 1 314 ? 20.839 17.216 -19.320 1.00 76.00 314 VAL A N 1
ATOM 2425 C CA . VAL A 1 314 ? 20.015 16.211 -18.653 1.00 76.00 314 VAL A CA 1
ATOM 2426 C C . VAL A 1 314 ? 19.630 16.849 -17.321 1.00 76.00 314 VAL A C 1
ATOM 2428 O O . VAL A 1 314 ? 20.535 17.222 -16.579 1.00 76.00 314 VAL A O 1
ATOM 2431 N N . ALA A 1 315 ? 18.348 17.022 -17.011 1.00 80.62 315 ALA A N 1
ATOM 2432 C CA . ALA A 1 315 ? 17.960 17.444 -15.665 1.00 80.62 315 ALA A CA 1
ATOM 2433 C C . ALA A 1 315 ? 17.693 16.202 -14.813 1.00 80.62 315 ALA A C 1
ATOM 2435 O O . ALA A 1 315 ? 17.043 15.258 -15.265 1.00 80.62 315 ALA A O 1
ATOM 2436 N N . VAL A 1 316 ? 18.247 16.197 -13.603 1.00 84.19 316 VAL A N 1
ATOM 2437 C CA . VAL A 1 316 ? 18.182 15.081 -12.657 1.00 84.19 316 VAL A CA 1
ATOM 2438 C C . VAL A 1 316 ? 17.547 15.580 -11.370 1.00 84.19 316 VAL A C 1
ATOM 2440 O O . VAL A 1 316 ? 18.030 16.539 -10.773 1.00 84.19 316 VAL A O 1
ATOM 2443 N N . SER A 1 317 ? 16.489 14.917 -10.933 1.00 84.25 317 SER A N 1
ATOM 2444 C CA . SER A 1 317 ? 15.955 15.028 -9.582 1.00 84.25 317 SER A CA 1
ATOM 2445 C C . SER A 1 317 ? 16.324 13.772 -8.805 1.00 84.25 317 SER A C 1
ATOM 2447 O O . SER A 1 317 ? 16.205 12.670 -9.334 1.00 84.25 317 SER A O 1
ATOM 2449 N N . GLU A 1 318 ? 16.759 13.936 -7.559 1.00 80.31 318 GLU A N 1
ATOM 2450 C CA . GLU A 1 318 ? 17.052 12.837 -6.620 1.00 80.31 318 GLU A CA 1
ATOM 2451 C C . GLU A 1 318 ? 15.971 12.715 -5.526 1.00 80.31 318 GLU A C 1
ATOM 2453 O O . GLU A 1 318 ? 16.131 11.995 -4.546 1.00 80.31 318 GLU A O 1
ATOM 2458 N N . ASP A 1 319 ? 14.862 13.443 -5.678 1.00 71.06 319 ASP A N 1
ATOM 2459 C CA . ASP A 1 319 ? 13.833 13.638 -4.657 1.00 71.06 319 ASP A CA 1
ATOM 2460 C C . ASP A 1 319 ? 12.410 13.560 -5.239 1.00 71.06 319 ASP A C 1
ATOM 2462 O O . ASP A 1 319 ? 11.554 14.384 -4.932 1.00 71.06 319 ASP A O 1
ATOM 2466 N N . ASP A 1 320 ? 12.135 12.564 -6.091 1.00 76.44 320 ASP A N 1
ATOM 2467 C CA . ASP A 1 320 ? 10.817 12.339 -6.707 1.00 76.44 320 ASP A CA 1
ATOM 2468 C C . ASP A 1 320 ? 10.301 13.541 -7.529 1.00 76.44 320 ASP A C 1
ATOM 2470 O O . ASP A 1 320 ? 9.115 13.885 -7.482 1.00 76.44 320 ASP A O 1
ATOM 2474 N N . ALA A 1 321 ? 11.173 14.197 -8.296 1.00 81.44 321 ALA A N 1
ATOM 2475 C CA . ALA A 1 321 ? 10.875 15.391 -9.096 1.00 81.44 321 ALA A CA 1
ATOM 2476 C C . ALA A 1 321 ? 10.457 16.635 -8.282 1.00 81.44 321 ALA A C 1
ATOM 2478 O O . ALA A 1 321 ? 9.771 17.505 -8.821 1.00 81.44 321 ALA A O 1
ATOM 2479 N N . GLN A 1 322 ? 10.851 16.734 -7.006 1.00 78.50 322 GLN A N 1
ATOM 2480 C CA . GLN A 1 322 ? 10.588 17.916 -6.168 1.00 78.50 322 GLN A CA 1
ATOM 2481 C C . GLN A 1 322 ? 11.591 19.046 -6.439 1.00 78.50 322 GLN A C 1
ATOM 2483 O O . GLN A 1 322 ? 11.215 20.218 -6.468 1.00 78.50 322 GLN A O 1
ATOM 2488 N N . SER A 1 323 ? 12.856 18.707 -6.681 1.00 81.06 323 SER A N 1
ATOM 2489 C CA . SER A 1 323 ? 13.903 19.643 -7.074 1.00 81.06 323 SER A CA 1
ATOM 2490 C C . SER A 1 323 ? 14.797 19.067 -8.170 1.00 81.06 323 SER A C 1
ATOM 2492 O O . SER A 1 323 ? 14.937 17.855 -8.321 1.00 81.06 323 SER A O 1
ATOM 2494 N N . TRP A 1 324 ? 15.382 19.953 -8.978 1.00 81.31 324 TRP A N 1
ATOM 2495 C CA . TRP A 1 324 ? 16.106 19.579 -10.189 1.00 81.31 324 TRP A CA 1
ATOM 2496 C C . TRP A 1 324 ? 17.521 20.150 -10.204 1.00 81.31 324 TRP A C 1
ATOM 2498 O O . TRP A 1 324 ? 17.743 21.337 -9.961 1.00 81.31 324 TRP A O 1
ATOM 2508 N N . ASN A 1 325 ? 18.473 19.295 -10.563 1.00 79.75 325 ASN A N 1
ATOM 2509 C CA . ASN A 1 325 ? 19.858 19.641 -10.831 1.00 79.75 325 ASN A CA 1
ATOM 2510 C C . ASN A 1 325 ? 20.134 19.549 -12.335 1.00 79.75 325 ASN A C 1
ATOM 2512 O O . ASN A 1 325 ? 19.783 18.568 -12.992 1.00 79.75 325 ASN A O 1
ATOM 2516 N N . ASN A 1 326 ? 20.818 20.553 -12.881 1.00 71.94 326 ASN A N 1
ATOM 2517 C CA . ASN A 1 326 ? 21.271 20.531 -14.270 1.00 71.94 326 ASN A CA 1
ATOM 2518 C C . ASN A 1 326 ? 22.522 19.650 -14.403 1.00 71.94 326 ASN A C 1
ATOM 2520 O O . ASN A 1 326 ? 23.625 20.072 -14.055 1.00 71.94 326 ASN A O 1
ATOM 2524 N N . GLY A 1 327 ? 22.356 18.434 -14.919 1.00 64.25 327 GLY A N 1
ATOM 2525 C CA . GLY A 1 327 ? 23.443 17.536 -15.295 1.00 64.25 327 GLY A CA 1
ATOM 2526 C C . GLY A 1 327 ? 24.054 17.898 -16.653 1.00 64.25 327 GLY A C 1
ATOM 2527 O O . GLY A 1 327 ? 23.394 18.453 -17.534 1.00 64.25 327 GLY A O 1
ATOM 2528 N N . ILE A 1 328 ? 25.335 17.564 -16.839 1.00 65.19 328 ILE A N 1
ATOM 2529 C CA . ILE A 1 328 ? 26.052 17.741 -18.110 1.00 65.19 328 ILE A CA 1
ATOM 2530 C C . ILE A 1 328 ? 26.075 16.396 -18.835 1.00 65.19 328 ILE A C 1
ATOM 2532 O O . ILE A 1 328 ? 26.761 15.470 -18.411 1.00 65.19 328 ILE A O 1
ATOM 2536 N N . SER A 1 329 ? 25.367 16.2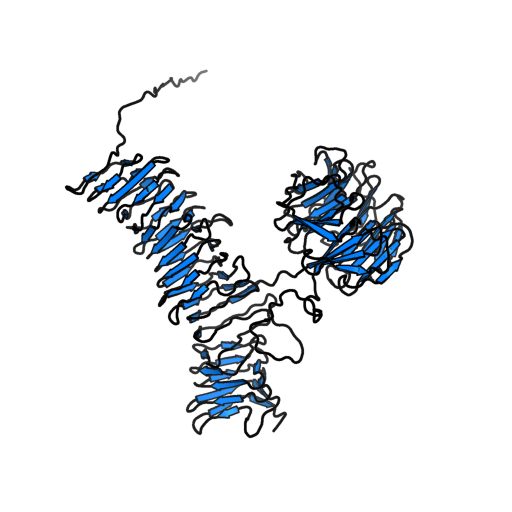91 -19.962 1.00 63.50 329 SER A N 1
ATOM 2537 C CA . SER A 1 329 ? 25.327 15.047 -20.752 1.00 63.50 329 SER A CA 1
ATOM 2538 C C . SER A 1 329 ? 26.594 14.792 -21.586 1.00 63.50 329 SER A C 1
ATOM 2540 O O . SER A 1 329 ? 26.754 13.738 -22.200 1.00 63.50 329 SER A O 1
ATOM 2542 N N . GLY A 1 330 ? 27.469 15.801 -21.682 1.00 63.62 330 GLY A N 1
ATOM 2543 C CA . GLY A 1 330 ? 28.627 15.821 -22.578 1.00 63.62 330 GLY A CA 1
ATOM 2544 C C . GLY A 1 330 ? 28.269 15.975 -24.064 1.00 63.62 330 GLY A C 1
ATOM 2545 O O . GLY A 1 330 ? 29.170 16.033 -24.898 1.00 63.62 330 GLY A O 1
ATOM 2546 N N . THR A 1 331 ? 26.977 16.056 -24.410 1.00 71.38 331 THR A N 1
ATOM 2547 C CA . THR A 1 331 ? 26.482 16.144 -25.790 1.00 71.38 331 THR A CA 1
ATOM 2548 C C . THR A 1 331 ? 25.185 16.970 -25.892 1.00 71.38 331 THR A C 1
ATOM 2550 O O . THR A 1 331 ? 24.753 17.592 -24.924 1.00 71.38 331 THR A O 1
ATOM 2553 N N . ARG A 1 332 ? 24.582 17.087 -27.080 1.00 78.56 332 ARG A N 1
ATOM 2554 C CA . ARG A 1 332 ? 23.344 17.860 -27.319 1.00 78.56 332 ARG A CA 1
ATOM 2555 C C . ARG A 1 332 ? 22.338 17.029 -28.110 1.00 78.56 332 ARG A C 1
ATOM 2557 O O . ARG A 1 332 ? 22.704 16.002 -28.664 1.00 78.56 332 ARG A O 1
ATOM 2564 N N . ALA A 1 333 ? 21.109 17.530 -28.224 1.00 81.56 333 ALA A N 1
ATOM 2565 C CA . ALA A 1 333 ? 20.123 17.000 -29.160 1.00 81.56 333 ALA A CA 1
ATOM 2566 C C . ALA A 1 333 ? 19.598 15.595 -28.821 1.00 81.56 333 ALA A C 1
ATOM 2568 O O . ALA A 1 333 ? 19.364 14.790 -29.718 1.00 81.56 333 ALA A O 1
ATOM 2569 N N . LEU A 1 334 ? 19.402 15.321 -27.526 1.00 86.50 334 LEU A N 1
ATOM 2570 C CA . LEU A 1 334 ? 18.819 14.077 -27.023 1.00 86.50 334 LEU A CA 1
ATOM 2571 C C . LEU A 1 334 ? 17.283 14.131 -27.098 1.00 86.50 334 LEU A C 1
ATOM 2573 O O . LEU A 1 334 ? 16.681 15.197 -26.972 1.00 86.50 334 LEU A O 1
ATOM 2577 N N . ILE A 1 335 ? 16.661 12.983 -27.356 1.00 87.94 335 ILE A N 1
ATOM 2578 C CA . ILE A 1 335 ? 15.227 12.845 -27.640 1.00 87.94 335 ILE A CA 1
ATOM 2579 C C . ILE A 1 335 ? 14.566 11.839 -26.712 1.00 87.94 335 ILE A C 1
ATOM 2581 O O . ILE A 1 335 ? 13.512 12.163 -26.183 1.00 87.94 335 ILE A O 1
ATOM 2585 N N . ALA A 1 336 ? 15.171 10.665 -26.539 1.00 91.06 336 ALA A N 1
ATOM 2586 C CA . ALA A 1 336 ? 14.635 9.592 -25.711 1.00 91.06 336 ALA A CA 1
ATOM 2587 C C . ALA A 1 336 ? 15.602 9.240 -24.576 1.00 91.06 336 ALA A C 1
ATOM 2589 O O . ALA A 1 336 ? 16.823 9.353 -24.754 1.00 91.06 336 ALA A O 1
ATOM 2590 N N . ILE A 1 337 ? 15.085 8.800 -23.433 1.00 92.94 337 ILE A N 1
ATOM 2591 C CA . ILE A 1 337 ? 15.856 8.336 -22.278 1.00 92.94 337 ILE A CA 1
ATOM 2592 C C . ILE A 1 337 ? 15.231 7.081 -21.668 1.00 92.94 337 ILE A C 1
ATOM 2594 O O . ILE A 1 337 ? 14.033 7.005 -21.427 1.00 92.94 337 ILE A O 1
ATOM 2598 N N . VAL A 1 338 ? 16.066 6.083 -21.384 1.00 93.00 338 VAL A N 1
ATOM 2599 C CA . VAL A 1 338 ? 15.640 4.825 -20.767 1.00 93.00 338 VAL A CA 1
ATOM 2600 C C . VAL A 1 338 ? 16.662 4.315 -19.759 1.00 93.00 338 VAL A C 1
ATOM 2602 O O . VAL A 1 338 ? 17.873 4.465 -19.944 1.00 93.00 338 VAL A O 1
ATOM 2605 N N . PHE A 1 339 ? 16.165 3.651 -18.718 1.00 89.19 339 PHE A N 1
ATOM 2606 C CA . PHE A 1 339 ? 16.973 2.929 -17.737 1.00 89.19 339 PHE A CA 1
ATOM 2607 C C . PHE A 1 339 ? 16.771 1.426 -17.869 1.00 89.19 339 PHE A C 1
ATOM 2609 O O . PHE A 1 339 ? 15.703 0.950 -18.262 1.00 89.19 339 PHE A O 1
ATOM 2616 N N . ASN A 1 340 ? 17.820 0.670 -17.565 1.00 84.50 340 ASN A N 1
ATOM 2617 C CA . ASN A 1 340 ? 17.769 -0.779 -17.631 1.00 84.50 340 ASN A CA 1
ATOM 2618 C C . ASN A 1 340 ? 16.924 -1.338 -16.469 1.00 84.50 340 ASN A C 1
ATOM 2620 O O . ASN A 1 340 ? 17.248 -1.083 -15.309 1.00 84.50 340 ASN A O 1
ATOM 2624 N N . PRO A 1 341 ? 15.895 -2.161 -16.745 1.00 75.25 341 PRO A N 1
ATOM 2625 C CA . PRO A 1 341 ? 14.963 -2.636 -15.722 1.00 75.25 341 PRO A CA 1
ATOM 2626 C C . PRO A 1 341 ? 15.580 -3.607 -14.703 1.00 75.25 341 PRO A C 1
ATOM 2628 O O . PRO A 1 341 ? 14.986 -3.832 -13.652 1.00 75.25 341 PRO A O 1
ATOM 2631 N N . LYS A 1 342 ? 16.749 -4.202 -14.992 1.00 73.88 342 LYS A N 1
ATOM 2632 C CA . LYS A 1 342 ? 17.486 -5.070 -14.055 1.00 73.88 342 LYS A CA 1
ATOM 2633 C C . LYS A 1 342 ? 18.681 -4.397 -13.395 1.00 73.88 342 LYS A C 1
ATOM 2635 O O . LYS A 1 342 ? 19.133 -4.865 -12.355 1.00 73.88 342 LYS A O 1
ATOM 2640 N N . ASN A 1 343 ? 19.238 -3.370 -14.027 1.00 73.38 343 ASN A N 1
ATOM 2641 C CA . ASN A 1 343 ? 20.410 -2.673 -13.524 1.00 73.38 343 ASN A CA 1
ATOM 2642 C C . ASN A 1 343 ? 20.171 -1.159 -13.582 1.00 73.38 343 ASN A C 1
ATOM 2644 O O . ASN A 1 343 ? 20.535 -0.537 -14.582 1.00 73.38 343 ASN A O 1
ATOM 2648 N N . PRO A 1 344 ? 19.599 -0.559 -12.525 1.00 74.38 344 PRO A N 1
ATOM 2649 C CA . PRO A 1 344 ? 19.245 0.862 -12.508 1.00 74.38 344 PRO A CA 1
ATOM 2650 C C . PRO A 1 344 ? 20.451 1.793 -12.700 1.00 74.38 344 PRO A C 1
ATOM 2652 O O . PRO A 1 344 ? 20.283 2.946 -13.082 1.00 74.38 344 PRO A O 1
ATOM 2655 N N . ASN A 1 345 ? 21.686 1.305 -12.545 1.00 78.31 345 ASN A N 1
ATOM 2656 C CA . ASN A 1 345 ? 22.877 2.092 -12.857 1.00 78.31 345 ASN A CA 1
ATOM 2657 C C . ASN A 1 345 ? 23.066 2.343 -14.361 1.00 78.31 345 ASN A C 1
ATOM 2659 O O . ASN A 1 345 ? 23.768 3.275 -14.750 1.00 78.31 345 ASN A O 1
ATOM 2663 N N . LEU A 1 346 ? 22.460 1.533 -15.230 1.00 81.00 346 LEU A N 1
ATOM 2664 C CA . LEU A 1 346 ? 22.611 1.659 -16.675 1.00 81.00 346 LEU A CA 1
ATOM 2665 C C . LEU A 1 346 ? 21.510 2.549 -17.258 1.00 81.00 346 LEU A C 1
ATOM 2667 O O . LEU A 1 346 ? 20.369 2.118 -17.427 1.00 81.00 346 LEU A O 1
ATOM 2671 N N . GLY A 1 347 ? 21.885 3.774 -17.617 1.00 87.00 347 GLY A N 1
ATOM 2672 C CA . GLY A 1 347 ? 21.047 4.706 -18.372 1.00 87.00 347 GLY A CA 1
ATOM 2673 C C . GLY A 1 347 ? 21.511 4.835 -19.821 1.00 87.00 347 GLY A C 1
ATOM 2674 O O . GLY A 1 347 ? 22.708 4.734 -20.111 1.00 87.00 347 GLY A O 1
ATOM 2675 N N . PHE A 1 348 ? 20.577 5.089 -20.731 1.00 92.12 348 PHE A N 1
ATOM 2676 C CA . PHE A 1 348 ? 20.860 5.396 -22.129 1.00 92.12 348 PHE A CA 1
ATOM 2677 C C . PHE A 1 348 ? 19.945 6.505 -22.635 1.00 92.12 348 PHE A C 1
ATOM 2679 O O . PHE A 1 348 ? 18.752 6.518 -22.346 1.00 92.12 348 PHE A O 1
ATOM 2686 N N . SER A 1 349 ? 20.503 7.407 -23.433 1.00 92.62 349 SER A N 1
ATOM 2687 C CA . SER A 1 349 ? 19.754 8.428 -24.145 1.00 92.62 349 SER A CA 1
ATOM 2688 C C . SER A 1 349 ? 20.242 8.555 -25.585 1.00 92.62 349 SER A C 1
ATOM 2690 O O . SER A 1 349 ? 21.427 8.366 -25.872 1.00 92.62 349 SER A O 1
ATOM 2692 N N . ILE A 1 350 ? 19.326 8.870 -26.498 1.00 92.00 350 ILE A N 1
ATOM 2693 C CA . ILE A 1 350 ? 19.587 9.000 -27.934 1.00 92.00 350 ILE A CA 1
ATOM 2694 C C . ILE A 1 350 ? 18.804 10.165 -28.531 1.00 92.00 350 ILE A C 1
ATOM 2696 O O . ILE A 1 350 ? 17.747 10.524 -28.017 1.00 92.00 350 ILE A O 1
ATOM 2700 N N . GLY A 1 351 ? 19.294 10.747 -29.624 1.00 90.12 351 GLY A N 1
ATOM 2701 C CA . GLY A 1 351 ? 18.527 11.718 -30.395 1.00 90.12 351 GLY A CA 1
ATOM 2702 C C . GLY A 1 351 ? 19.084 12.033 -31.783 1.00 90.12 351 GLY A C 1
ATOM 2703 O O . GLY A 1 351 ? 19.484 11.136 -32.531 1.00 90.12 351 GLY A O 1
ATOM 2704 N N . TYR A 1 352 ? 19.070 13.316 -32.151 1.00 89.62 352 TYR A N 1
ATOM 2705 C CA . TYR A 1 352 ? 19.369 13.784 -33.506 1.00 89.62 352 TYR A CA 1
ATOM 2706 C C . TYR A 1 352 ? 20.822 13.497 -33.927 1.00 89.62 352 TYR A C 1
ATOM 2708 O O . TYR A 1 352 ? 21.758 13.509 -33.121 1.00 89.62 352 TYR A O 1
ATOM 2716 N N . ASN A 1 353 ? 21.022 13.274 -35.225 1.00 89.31 353 ASN A N 1
ATOM 2717 C CA . ASN A 1 353 ? 22.279 12.932 -35.887 1.00 89.31 353 ASN A CA 1
ATOM 2718 C C . ASN A 1 353 ? 23.001 11.722 -35.266 1.00 89.31 353 ASN A C 1
ATOM 2720 O O . ASN A 1 353 ? 24.235 11.679 -35.222 1.00 89.31 353 ASN A O 1
ATOM 2724 N N . GLY A 1 354 ? 22.240 10.752 -34.749 1.00 88.12 354 GLY A N 1
ATOM 2725 C CA . GLY A 1 354 ? 22.777 9.559 -34.092 1.00 88.12 354 GLY A CA 1
ATOM 2726 C C . GLY A 1 354 ? 23.490 9.844 -32.773 1.00 88.12 354 GLY A C 1
ATOM 2727 O O . GLY A 1 354 ? 24.327 9.049 -32.343 1.00 88.12 354 GLY A O 1
ATOM 2728 N N . THR A 1 355 ? 23.224 10.993 -32.152 1.00 89.62 355 THR A N 1
ATOM 2729 C CA . THR A 1 355 ? 23.856 11.370 -30.888 1.00 89.62 355 THR A CA 1
ATOM 2730 C C . THR A 1 355 ? 23.352 10.483 -29.763 1.00 89.62 355 THR A C 1
ATOM 2732 O O . THR A 1 355 ? 22.146 10.299 -29.627 1.00 89.62 355 THR A O 1
ATOM 2735 N N . VAL A 1 356 ? 24.268 9.959 -28.945 1.00 90.31 356 VAL A N 1
ATOM 2736 C CA . VAL A 1 356 ? 23.926 9.149 -27.770 1.00 90.31 356 VAL A CA 1
ATOM 2737 C C . VAL A 1 356 ? 24.646 9.642 -26.524 1.00 90.31 356 VAL A C 1
ATOM 2739 O O . VAL A 1 356 ? 25.725 10.235 -26.598 1.00 90.31 356 VAL A O 1
ATOM 2742 N N . ALA A 1 357 ? 24.065 9.342 -25.373 1.00 88.12 357 ALA A N 1
ATOM 2743 C CA . ALA A 1 357 ? 24.702 9.449 -24.075 1.00 88.12 357 ALA A CA 1
ATOM 2744 C C . ALA A 1 357 ? 24.409 8.174 -23.277 1.00 88.12 357 ALA A C 1
ATOM 2746 O O . ALA A 1 357 ? 23.303 7.642 -23.330 1.00 88.12 357 ALA A O 1
ATOM 2747 N N . TYR A 1 358 ? 25.394 7.675 -22.539 1.00 86.12 358 TYR A N 1
ATOM 2748 C CA . TYR A 1 358 ? 25.241 6.491 -21.693 1.00 86.12 358 TYR A CA 1
ATOM 2749 C C . TYR A 1 358 ? 25.720 6.776 -20.273 1.00 86.12 358 TYR A C 1
ATOM 2751 O O . TYR A 1 358 ? 26.733 7.446 -20.072 1.00 86.12 358 TYR A O 1
ATOM 2759 N N . SER A 1 359 ? 24.994 6.244 -19.297 1.00 82.12 359 SER A N 1
ATOM 2760 C CA . SER A 1 359 ? 25.294 6.345 -17.872 1.00 82.12 359 SER A CA 1
ATOM 2761 C C . SER A 1 359 ? 25.549 4.956 -17.282 1.00 82.12 359 SER A C 1
ATOM 2763 O O . SER A 1 359 ? 24.966 3.964 -17.728 1.00 82.12 359 SER A O 1
ATOM 2765 N N . TYR A 1 360 ? 26.451 4.908 -16.301 1.00 81.38 360 TYR A N 1
ATOM 2766 C CA . TYR A 1 360 ? 26.799 3.719 -15.512 1.00 81.38 360 TYR A CA 1
ATOM 2767 C C . TYR A 1 360 ? 26.587 3.934 -14.006 1.00 81.38 360 TYR A C 1
ATOM 2769 O O . TYR A 1 360 ? 27.035 3.117 -13.208 1.00 81.38 360 TYR A O 1
ATOM 2777 N N . ASP A 1 361 ? 25.943 5.036 -13.632 1.00 69.44 361 ASP A N 1
ATOM 2778 C CA . ASP A 1 361 ? 25.672 5.469 -12.259 1.00 69.44 361 ASP A CA 1
ATOM 2779 C C . ASP A 1 361 ? 24.238 6.007 -12.119 1.00 69.44 361 ASP A C 1
ATOM 2781 O O . ASP A 1 361 ? 23.950 6.929 -11.358 1.00 69.44 361 ASP A O 1
ATOM 2785 N N . GLY A 1 362 ? 23.327 5.466 -12.927 1.00 75.75 362 GLY A N 1
ATOM 2786 C CA . GLY A 1 362 ? 21.894 5.709 -12.822 1.00 75.75 362 GLY A CA 1
ATOM 2787 C C . GLY A 1 362 ? 21.467 7.110 -13.238 1.00 75.75 362 GLY A C 1
ATOM 2788 O O . GLY A 1 362 ? 20.466 7.621 -12.747 1.00 75.75 362 GLY A O 1
ATOM 2789 N N . GLY A 1 363 ? 22.214 7.746 -14.134 1.00 79.06 363 GLY A N 1
ATOM 2790 C CA . GLY A 1 363 ? 21.887 9.041 -14.722 1.00 79.06 363 GLY A CA 1
ATOM 2791 C C . GLY A 1 363 ? 22.529 10.240 -14.029 1.00 79.06 363 GLY A C 1
ATOM 2792 O O . GLY A 1 363 ? 22.233 11.365 -14.431 1.00 79.06 363 GLY A O 1
ATOM 2793 N N . LYS A 1 364 ? 23.417 10.025 -13.047 1.00 77.06 364 LYS A N 1
ATOM 2794 C CA . LYS A 1 364 ? 24.204 11.095 -12.411 1.00 77.06 364 LYS A CA 1
ATOM 2795 C C . LYS A 1 364 ? 25.240 11.669 -13.367 1.00 77.06 364 LYS A C 1
ATOM 2797 O O . LYS A 1 364 ? 25.311 12.882 -13.552 1.00 77.06 364 LYS A O 1
ATOM 2802 N N . ASN A 1 365 ? 26.011 10.796 -14.009 1.00 77.88 365 ASN A N 1
ATOM 2803 C CA . ASN A 1 365 ? 26.977 11.165 -15.027 1.00 77.88 365 ASN A CA 1
ATOM 2804 C C . ASN A 1 365 ? 26.671 10.458 -16.342 1.00 77.88 365 ASN A C 1
ATOM 2806 O O . ASN A 1 365 ? 26.217 9.313 -16.401 1.00 77.88 365 ASN A O 1
ATOM 2810 N N . TRP A 1 366 ? 26.976 11.162 -17.424 1.00 83.12 366 TRP A N 1
ATOM 2811 C CA . TRP A 1 366 ? 26.715 10.716 -18.780 1.00 83.12 366 TRP A CA 1
ATOM 2812 C C . TRP A 1 366 ? 27.975 10.846 -19.615 1.00 83.12 366 TRP A C 1
ATOM 2814 O O . TRP A 1 366 ? 28.704 11.835 -19.547 1.00 83.12 366 TRP A O 1
ATOM 2824 N N . ILE A 1 367 ? 28.219 9.830 -20.428 1.00 84.94 367 ILE A N 1
ATOM 2825 C CA . ILE A 1 367 ? 29.335 9.788 -21.356 1.00 84.94 367 ILE A CA 1
ATOM 2826 C C . ILE A 1 367 ? 28.756 9.873 -22.765 1.00 84.94 367 ILE A C 1
ATOM 2828 O O . ILE A 1 367 ? 27.924 9.057 -23.166 1.00 84.94 367 ILE A O 1
ATOM 2832 N N . ALA A 1 368 ? 29.210 10.870 -23.517 1.00 87.19 368 ALA A N 1
ATOM 2833 C CA . ALA A 1 368 ? 28.774 11.093 -24.884 1.00 87.19 368 ALA A CA 1
ATOM 2834 C C . ALA A 1 368 ? 29.300 10.017 -25.849 1.00 87.19 368 ALA A C 1
ATOM 2836 O O . ALA A 1 368 ? 30.413 9.496 -25.718 1.00 87.19 368 ALA A O 1
ATOM 2837 N N . GLY A 1 369 ? 28.510 9.734 -26.878 1.00 85.75 369 GLY A N 1
ATOM 2838 C CA . GLY A 1 369 ? 28.892 8.914 -28.018 1.00 85.75 369 GLY A CA 1
ATOM 2839 C C . GLY A 1 369 ? 28.096 9.282 -29.268 1.00 85.75 369 GLY A C 1
ATOM 2840 O O . GLY A 1 369 ? 27.286 10.210 -29.276 1.00 85.75 369 GLY A O 1
ATOM 2841 N N . ASN A 1 370 ? 28.323 8.535 -30.344 1.00 86.06 370 ASN A N 1
ATOM 2842 C CA . ASN A 1 370 ? 27.552 8.660 -31.574 1.00 86.06 370 ASN A CA 1
ATOM 2843 C C . ASN A 1 370 ? 27.454 7.290 -32.260 1.00 86.06 370 ASN A C 1
ATOM 2845 O O . ASN A 1 370 ? 28.442 6.557 -32.312 1.00 86.06 370 ASN A O 1
ATOM 2849 N N . VAL A 1 371 ? 26.273 6.951 -32.772 1.00 86.25 371 VAL A N 1
ATOM 2850 C CA . VAL A 1 371 ? 25.982 5.659 -33.426 1.00 86.25 371 VAL A CA 1
ATOM 2851 C C . VAL A 1 371 ? 25.821 5.783 -34.947 1.00 86.25 371 VAL A C 1
ATOM 2853 O O . VAL A 1 371 ? 25.411 4.838 -35.622 1.00 86.25 371 VAL A O 1
ATOM 2856 N N . GLY A 1 372 ? 26.189 6.942 -35.496 1.00 84.06 372 GLY A N 1
ATOM 2857 C CA . GLY A 1 372 ? 26.058 7.308 -36.900 1.00 84.06 372 GLY A CA 1
ATOM 2858 C C . GLY A 1 372 ? 24.668 7.839 -37.243 1.00 84.06 372 GLY A C 1
ATOM 2859 O O . GLY A 1 372 ? 23.674 7.465 -36.623 1.00 84.06 372 GLY A O 1
ATOM 2860 N N . THR A 1 373 ? 24.601 8.693 -38.267 1.00 80.88 373 THR A N 1
ATOM 2861 C CA . THR A 1 373 ? 23.335 9.193 -38.823 1.00 80.88 373 THR A CA 1
ATOM 2862 C C . THR A 1 373 ? 22.459 8.028 -39.307 1.00 80.88 373 THR A C 1
ATOM 2864 O O . THR A 1 373 ? 22.990 6.991 -39.739 1.00 80.88 373 THR A O 1
ATOM 2867 N N . PRO A 1 374 ? 21.121 8.146 -39.218 1.00 90.12 374 PRO A N 1
ATOM 2868 C CA . PRO A 1 374 ? 20.297 9.361 -39.165 1.00 90.12 374 PRO A CA 1
ATOM 2869 C C . PRO A 1 374 ? 19.803 9.718 -37.745 1.00 90.12 374 PRO A C 1
ATOM 2871 O O . PRO A 1 374 ? 20.469 9.394 -36.764 1.00 90.12 374 PRO A O 1
ATOM 2874 N N . ASP A 1 375 ? 18.679 10.431 -37.637 1.00 93.56 375 ASP A N 1
ATOM 2875 C CA . ASP A 1 375 ? 18.015 10.738 -36.369 1.00 93.56 375 ASP A CA 1
ATOM 2876 C C . ASP A 1 375 ? 17.300 9.498 -35.816 1.00 93.56 375 ASP A C 1
ATOM 2878 O O . ASP A 1 375 ? 16.699 8.726 -36.570 1.00 93.56 375 ASP A O 1
ATOM 2882 N N . TYR A 1 376 ? 17.341 9.322 -34.495 1.00 94.81 376 TYR A N 1
ATOM 2883 C CA . TYR A 1 376 ? 16.598 8.279 -33.787 1.00 94.81 376 TYR A CA 1
ATOM 2884 C C . TYR A 1 376 ? 15.672 8.921 -32.758 1.00 94.81 376 TYR A C 1
ATOM 2886 O O . TYR A 1 376 ? 16.047 9.894 -32.105 1.00 94.81 376 TYR A O 1
ATOM 2894 N N . TYR A 1 377 ? 14.466 8.374 -32.626 1.00 94.94 377 TYR A N 1
ATOM 2895 C CA . TYR A 1 377 ? 13.371 9.017 -31.896 1.00 94.94 377 TYR A CA 1
ATOM 2896 C C . TYR A 1 377 ? 12.922 8.261 -30.653 1.00 94.94 377 TYR A C 1
ATOM 2898 O O . TYR A 1 377 ? 12.253 8.861 -29.820 1.00 94.94 377 TYR A O 1
ATOM 2906 N N . ASP A 1 378 ? 13.265 6.979 -30.534 1.00 96.44 378 ASP A N 1
ATOM 2907 C CA . ASP A 1 378 ? 12.853 6.166 -29.397 1.00 96.44 378 ASP A CA 1
ATOM 2908 C C . ASP A 1 378 ? 13.892 5.103 -29.050 1.00 96.44 378 ASP A C 1
ATOM 2910 O O . ASP A 1 378 ? 14.679 4.672 -29.906 1.00 96.44 378 ASP A O 1
ATOM 2914 N N . ALA A 1 379 ? 13.865 4.680 -27.791 1.00 96.00 379 ALA A N 1
ATOM 2915 C CA . ALA A 1 379 ? 14.669 3.601 -27.257 1.00 96.00 379 ALA A CA 1
ATOM 2916 C C . ALA A 1 379 ? 13.862 2.775 -26.248 1.00 96.00 379 ALA A C 1
ATOM 2918 O O . ALA A 1 379 ? 12.996 3.298 -25.556 1.00 96.00 379 ALA A O 1
ATOM 2919 N N . ALA A 1 380 ? 14.168 1.482 -26.133 1.00 95.81 380 ALA A N 1
ATOM 2920 C CA . ALA A 1 380 ? 13.520 0.607 -25.156 1.00 95.81 380 ALA A CA 1
ATOM 2921 C C . ALA A 1 380 ? 14.427 -0.549 -24.743 1.00 95.81 380 ALA A C 1
ATOM 2923 O O . ALA A 1 380 ? 15.091 -1.158 -25.582 1.00 95.81 380 ALA A O 1
ATOM 2924 N N . TYR A 1 381 ? 14.427 -0.888 -23.458 1.00 93.62 381 TYR A N 1
ATOM 2925 C CA . TYR A 1 381 ? 15.078 -2.101 -22.972 1.00 93.62 381 TYR A CA 1
ATOM 2926 C C . TYR A 1 381 ? 14.177 -3.325 -23.120 1.00 93.62 381 TYR A C 1
ATOM 2928 O O . TYR A 1 381 ? 12.956 -3.240 -23.001 1.00 93.62 381 TYR A O 1
ATOM 2936 N N . SER A 1 382 ? 14.789 -4.489 -23.329 1.00 92.12 382 SER A N 1
ATOM 2937 C CA . SER A 1 382 ? 14.112 -5.766 -23.143 1.00 92.12 382 SER A CA 1
ATOM 2938 C C . SER A 1 382 ? 13.693 -5.932 -21.675 1.00 92.12 382 SER A C 1
ATOM 2940 O O . SER A 1 382 ? 14.399 -5.454 -20.782 1.00 92.12 382 SER A O 1
ATOM 2942 N N . PRO A 1 383 ? 12.596 -6.656 -21.376 1.00 83.44 383 PRO A N 1
ATOM 2943 C CA . PRO A 1 383 ? 12.127 -6.848 -19.998 1.00 83.44 383 PRO A CA 1
ATOM 2944 C C . PRO A 1 383 ? 13.180 -7.483 -19.083 1.00 83.44 383 PRO A C 1
ATOM 2946 O O . PRO A 1 383 ? 13.221 -7.240 -17.881 1.00 83.44 383 PRO A O 1
ATOM 2949 N N . ASN A 1 384 ? 14.069 -8.293 -19.664 1.00 79.56 384 ASN A N 1
ATOM 2950 C CA . ASN A 1 384 ? 15.180 -8.917 -18.958 1.00 79.56 384 ASN A CA 1
ATOM 2951 C C . ASN A 1 384 ? 16.437 -8.029 -18.857 1.00 79.56 384 ASN A C 1
ATOM 2953 O O . ASN A 1 384 ? 17.414 -8.490 -18.275 1.00 79.56 384 ASN A O 1
ATOM 2957 N N . GLY A 1 385 ? 16.437 -6.819 -19.421 1.00 83.81 385 GLY A N 1
ATOM 2958 C CA . GLY A 1 385 ? 17.553 -5.871 -19.405 1.00 83.81 385 GLY A CA 1
ATOM 2959 C C . GLY A 1 385 ? 18.752 -6.238 -20.288 1.00 83.81 385 GLY A C 1
ATOM 2960 O O . GLY A 1 385 ? 19.728 -5.493 -20.311 1.00 83.81 385 GLY A O 1
ATOM 2961 N N . ASP A 1 386 ? 18.718 -7.355 -21.014 1.00 86.19 386 ASP A N 1
ATOM 2962 C CA . ASP A 1 386 ? 19.880 -7.838 -21.772 1.00 86.19 386 ASP A CA 1
ATOM 2963 C C . ASP A 1 386 ? 20.116 -7.065 -23.080 1.00 86.19 386 ASP A C 1
ATOM 2965 O O . ASP A 1 386 ? 21.243 -7.032 -23.581 1.00 86.19 386 ASP A O 1
ATOM 2969 N N . TYR A 1 387 ? 19.071 -6.446 -23.639 1.00 93.12 387 TYR A N 1
ATOM 2970 C CA . TYR A 1 387 ? 19.124 -5.743 -24.916 1.00 93.12 387 TYR A CA 1
ATOM 2971 C C . TYR A 1 387 ? 18.470 -4.364 -24.848 1.00 93.12 387 TYR A C 1
ATOM 2973 O O . TYR A 1 387 ? 17.425 -4.181 -24.235 1.00 93.12 387 TYR A O 1
ATOM 2981 N N . LEU A 1 388 ? 19.074 -3.405 -25.542 1.00 95.06 388 LEU A N 1
ATOM 2982 C CA . LEU A 1 388 ? 18.564 -2.059 -25.778 1.00 95.06 388 LEU A CA 1
ATOM 2983 C C . LEU A 1 388 ? 18.212 -1.910 -27.260 1.00 95.06 388 LEU A C 1
ATOM 2985 O O . LEU A 1 388 ? 19.049 -2.194 -28.120 1.00 95.06 388 LEU A O 1
ATOM 2989 N N . LEU A 1 389 ? 17.009 -1.436 -27.555 1.00 97.69 389 LEU A N 1
ATOM 2990 C CA . LEU A 1 389 ? 16.528 -1.135 -28.898 1.00 97.69 389 LEU A CA 1
ATOM 2991 C C . LEU A 1 389 ? 16.546 0.362 -29.175 1.00 97.69 389 LEU A C 1
ATOM 2993 O O . LEU A 1 389 ? 16.369 1.155 -28.256 1.00 97.69 389 LEU A O 1
ATOM 2997 N N . ILE A 1 390 ? 16.696 0.719 -30.450 1.00 97.31 390 ILE A N 1
ATOM 2998 C CA . ILE A 1 390 ? 16.502 2.076 -30.975 1.00 97.31 390 ILE A CA 1
ATOM 2999 C C . ILE A 1 390 ? 15.750 2.031 -32.309 1.00 97.31 390 ILE A C 1
ATOM 3001 O O . ILE A 1 390 ? 15.898 1.067 -33.066 1.00 97.31 390 ILE A O 1
ATOM 3005 N N . CYS A 1 391 ? 14.988 3.078 -32.631 1.00 97.38 391 CYS A N 1
ATOM 3006 C CA . CYS A 1 391 ? 14.388 3.260 -33.958 1.00 97.38 391 CYS A CA 1
ATOM 3007 C C . CYS A 1 391 ? 14.470 4.712 -34.445 1.00 97.38 391 CYS A C 1
ATOM 3009 O O . CYS A 1 391 ? 14.490 5.649 -33.644 1.00 97.38 391 CYS A O 1
ATOM 3011 N N . GLY A 1 392 ? 14.524 4.899 -35.763 1.00 96.50 392 GLY A N 1
ATOM 3012 C CA . GLY A 1 392 ? 14.757 6.211 -36.355 1.00 96.50 392 GLY A CA 1
ATOM 3013 C C . GLY A 1 392 ? 14.348 6.357 -37.816 1.00 96.50 392 GLY A C 1
ATOM 3014 O O . GLY A 1 392 ? 13.564 5.574 -38.363 1.00 96.50 392 GLY A O 1
ATOM 3015 N N . ASP A 1 393 ? 14.892 7.396 -38.442 1.00 96.19 393 ASP A N 1
ATOM 3016 C CA . ASP A 1 393 ? 14.662 7.730 -39.846 1.00 96.19 393 ASP A CA 1
ATOM 3017 C C . ASP A 1 393 ? 15.148 6.641 -40.811 1.00 96.19 393 ASP A C 1
ATOM 3019 O O . ASP A 1 393 ? 16.103 5.906 -40.546 1.00 96.19 393 ASP A O 1
ATOM 3023 N N . GLY A 1 394 ? 14.484 6.549 -41.967 1.00 93.50 394 GLY A N 1
ATOM 3024 C CA . GLY A 1 394 ? 14.793 5.559 -43.002 1.00 93.50 394 GLY A CA 1
ATOM 3025 C C . GLY A 1 394 ? 14.446 4.119 -42.608 1.00 93.50 394 GLY A C 1
ATOM 3026 O O . GLY A 1 394 ? 15.056 3.187 -43.123 1.00 93.50 394 GLY A O 1
ATOM 3027 N N . GLU A 1 395 ? 13.499 3.948 -41.681 1.00 93.62 395 GLU A N 1
ATOM 3028 C CA . GLU A 1 395 ? 13.121 2.698 -41.014 1.00 93.62 395 GLU A CA 1
ATOM 3029 C C . GLU A 1 395 ? 14.324 1.924 -40.481 1.00 93.62 395 GLU A C 1
ATOM 3031 O O . GLU A 1 395 ? 14.449 0.702 -40.617 1.00 93.62 395 GLU A O 1
ATOM 3036 N N . ARG A 1 396 ? 15.238 2.674 -39.871 1.00 94.69 396 ARG A N 1
ATOM 3037 C CA . ARG A 1 396 ? 16.426 2.129 -39.242 1.00 94.69 396 ARG A CA 1
ATOM 3038 C C . ARG A 1 396 ? 16.109 1.730 -37.812 1.00 94.69 396 ARG A C 1
ATOM 3040 O O . ARG A 1 396 ? 15.581 2.522 -37.034 1.00 94.69 396 ARG A O 1
ATOM 3047 N N . ILE A 1 397 ? 16.468 0.503 -37.472 1.00 96.69 397 ILE A N 1
ATOM 3048 C CA . ILE A 1 397 ? 16.362 -0.046 -36.124 1.00 96.69 397 ILE A CA 1
ATOM 3049 C C . ILE A 1 397 ? 17.745 -0.505 -35.662 1.00 96.69 397 ILE A C 1
ATOM 3051 O O . ILE A 1 397 ? 18.572 -0.927 -36.476 1.00 96.69 397 ILE A O 1
ATOM 3055 N N . GLY A 1 398 ? 17.993 -0.466 -34.355 1.00 96.00 398 GLY A N 1
ATOM 3056 C CA . GLY A 1 398 ? 19.210 -1.010 -33.750 1.00 96.00 398 GLY A CA 1
ATOM 3057 C C . GLY A 1 398 ? 18.935 -1.857 -32.512 1.00 96.00 398 GLY A C 1
ATOM 3058 O O . GLY A 1 398 ? 18.008 -1.554 -31.769 1.00 96.00 398 GLY A O 1
ATOM 3059 N N . ARG A 1 399 ? 19.770 -2.877 -32.270 1.00 96.56 399 ARG A N 1
ATOM 3060 C CA . ARG A 1 399 ? 19.824 -3.646 -31.014 1.00 96.56 399 ARG A CA 1
ATOM 3061 C C . ARG A 1 399 ? 21.236 -3.620 -30.437 1.00 96.56 399 ARG A C 1
ATOM 3063 O O . ARG A 1 399 ? 22.209 -3.861 -31.146 1.00 96.56 399 ARG A O 1
ATOM 3070 N N . SER A 1 400 ? 21.364 -3.357 -29.143 1.00 94.19 400 SER A N 1
ATOM 3071 C CA . SER A 1 400 ? 22.638 -3.341 -28.423 1.00 94.19 400 SER A CA 1
ATOM 3072 C C . SER A 1 400 ? 22.588 -4.248 -27.203 1.00 94.19 400 SER A C 1
ATOM 3074 O O . SER A 1 400 ? 21.642 -4.185 -26.429 1.00 94.19 400 SER A O 1
ATOM 3076 N N . LYS A 1 401 ? 23.640 -5.044 -26.992 1.00 90.75 401 LYS A N 1
ATOM 3077 C CA . LYS A 1 401 ? 23.872 -5.796 -25.743 1.00 90.75 401 LYS A CA 1
ATOM 3078 C C . LYS A 1 401 ? 24.771 -5.037 -24.754 1.00 90.75 401 LYS A C 1
ATOM 3080 O O . LYS A 1 401 ? 25.000 -5.469 -23.633 1.00 90.75 401 LYS A O 1
ATOM 3085 N N . SER A 1 402 ? 25.345 -3.915 -25.185 1.00 83.31 402 SER A N 1
ATOM 3086 C CA . SER A 1 402 ? 26.431 -3.218 -24.491 1.00 83.31 402 SER A CA 1
ATOM 3087 C C . SER A 1 402 ? 26.010 -1.822 -24.022 1.00 83.31 402 SER A C 1
ATOM 3089 O O . SER A 1 402 ? 26.782 -0.878 -24.198 1.00 83.31 402 SER A O 1
ATOM 3091 N N . ASN A 1 403 ? 24.775 -1.675 -23.525 1.00 82.62 403 ASN A N 1
ATOM 3092 C CA . ASN A 1 403 ? 24.176 -0.391 -23.123 1.00 82.62 403 ASN A CA 1
ATOM 3093 C C . ASN A 1 403 ? 24.427 0.732 -24.157 1.00 82.62 403 ASN A C 1
ATOM 3095 O O . ASN A 1 403 ? 24.996 1.781 -23.860 1.00 82.62 403 ASN A O 1
ATOM 3099 N N . GLY A 1 404 ? 24.137 0.449 -25.427 1.00 84.00 404 GLY A N 1
ATOM 3100 C CA . GLY A 1 404 ? 24.216 1.438 -26.500 1.00 84.00 404 GLY A CA 1
ATOM 3101 C C . GLY A 1 404 ? 25.621 1.816 -26.980 1.00 84.00 404 GLY A C 1
ATOM 3102 O O . GLY A 1 404 ? 25.753 2.669 -27.852 1.00 84.00 404 GLY A O 1
ATOM 3103 N N . ARG A 1 405 ? 26.687 1.169 -26.482 1.00 82.31 405 ARG A N 1
ATOM 3104 C CA . ARG A 1 405 ? 28.051 1.381 -27.015 1.00 82.31 405 ARG A CA 1
ATOM 3105 C C . ARG A 1 405 ? 28.222 0.903 -28.457 1.00 82.31 405 ARG A C 1
ATOM 3107 O O . ARG A 1 405 ? 28.926 1.535 -29.235 1.00 82.31 405 ARG A O 1
ATOM 3114 N N . ILE A 1 406 ? 27.628 -0.240 -28.792 1.00 86.38 406 ILE A N 1
ATOM 3115 C CA . ILE A 1 406 ? 27.692 -0.860 -30.118 1.00 86.38 406 ILE A CA 1
ATOM 3116 C C . ILE A 1 406 ? 26.290 -1.347 -30.463 1.00 86.38 406 ILE A C 1
ATOM 3118 O O . ILE A 1 406 ? 25.650 -1.999 -29.636 1.00 86.38 406 ILE A O 1
ATOM 3122 N N . PHE A 1 407 ? 25.835 -1.054 -31.678 1.00 92.94 407 PHE A N 1
ATOM 3123 C CA . PHE A 1 407 ? 24.541 -1.492 -32.190 1.00 92.94 407 PHE A CA 1
ATOM 3124 C C . PHE A 1 407 ? 24.709 -2.436 -33.380 1.00 92.94 407 PHE A C 1
ATOM 3126 O O . PHE A 1 407 ? 25.480 -2.159 -34.298 1.00 92.94 407 PHE A O 1
ATOM 3133 N N . ASP A 1 408 ? 23.940 -3.521 -33.371 1.00 94.25 408 ASP A N 1
ATOM 3134 C CA . ASP A 1 408 ? 23.563 -4.251 -34.577 1.00 94.25 408 ASP A CA 1
ATOM 3135 C C . ASP A 1 408 ? 22.427 -3.479 -35.256 1.00 94.25 408 ASP A C 1
ATOM 3137 O O . ASP A 1 408 ? 21.368 -3.290 -34.657 1.00 94.25 408 ASP A O 1
ATOM 3141 N N . ILE A 1 409 ? 22.665 -2.973 -36.465 1.00 94.56 409 ILE A N 1
ATOM 3142 C CA . ILE A 1 409 ? 21.746 -2.081 -37.179 1.00 94.56 409 ILE A CA 1
ATOM 3143 C C . ILE A 1 409 ? 21.099 -2.821 -38.348 1.00 94.56 409 ILE A C 1
ATOM 3145 O O . ILE A 1 409 ? 21.795 -3.369 -39.205 1.00 94.56 409 ILE A O 1
ATOM 3149 N N . LYS A 1 410 ? 19.769 -2.728 -38.455 1.00 94.88 410 LYS A N 1
ATOM 3150 C CA . LYS A 1 410 ? 18.995 -3.191 -39.617 1.00 94.88 410 LYS A CA 1
ATOM 3151 C C . LYS A 1 410 ? 18.258 -2.013 -40.259 1.00 94.88 410 LYS A C 1
ATOM 3153 O O . LYS A 1 410 ? 17.706 -1.163 -39.566 1.00 94.88 410 LYS A O 1
ATOM 3158 N N . ASN A 1 411 ? 18.240 -1.979 -41.592 1.00 93.25 411 ASN A N 1
ATOM 3159 C CA . ASN A 1 411 ? 17.395 -1.061 -42.360 1.00 93.25 411 ASN A CA 1
ATOM 3160 C C . ASN A 1 411 ? 16.206 -1.860 -42.902 1.00 93.25 411 ASN A C 1
ATOM 3162 O O . ASN A 1 411 ? 16.408 -2.819 -43.654 1.00 93.25 411 ASN A O 1
ATOM 3166 N N . LEU A 1 412 ? 14.989 -1.492 -42.512 1.00 94.25 412 LEU A N 1
ATOM 3167 C CA . LEU A 1 412 ? 13.775 -2.137 -43.003 1.00 94.25 412 LEU A CA 1
ATOM 3168 C C . LEU A 1 412 ? 13.378 -1.541 -44.372 1.00 94.25 412 LEU A C 1
ATOM 3170 O O . LEU A 1 412 ? 13.704 -0.391 -44.674 1.00 94.25 412 LEU A O 1
ATOM 3174 N N . PRO A 1 413 ? 12.712 -2.309 -45.253 1.00 86.81 413 PRO A N 1
ATOM 3175 C CA . PRO A 1 413 ? 12.569 -1.953 -46.668 1.00 86.81 413 PRO A CA 1
ATOM 3176 C C . PRO A 1 413 ? 11.557 -0.833 -47.005 1.00 86.81 413 PRO A C 1
ATOM 3178 O O . PRO A 1 413 ? 11.237 -0.669 -48.181 1.00 86.81 413 PRO A O 1
ATOM 3181 N N . GLY A 1 414 ? 11.024 -0.065 -46.045 1.00 78.69 414 GLY A N 1
ATOM 3182 C CA . GLY A 1 414 ? 9.972 0.934 -46.299 1.00 78.69 414 GLY A CA 1
ATOM 3183 C C . GLY A 1 414 ? 10.402 2.408 -46.299 1.00 78.69 414 GLY A C 1
ATOM 3184 O O . GLY A 1 414 ? 9.657 3.227 -46.835 1.00 78.69 414 GLY A O 1
ATOM 3185 N N . GLY A 1 415 ? 11.576 2.761 -45.758 1.00 85.19 415 GLY A N 1
ATOM 3186 C CA . GLY A 1 415 ? 12.179 4.104 -45.865 1.00 85.19 415 GLY A CA 1
ATOM 3187 C C . GLY A 1 415 ? 11.455 5.271 -45.162 1.00 85.19 415 GLY A C 1
ATOM 3188 O O . GLY A 1 415 ? 11.884 6.412 -45.315 1.00 85.19 415 GLY A O 1
ATOM 3189 N N . SER A 1 416 ? 10.380 5.011 -44.411 1.00 92.88 416 SER A N 1
ATOM 3190 C CA . SER A 1 416 ? 9.671 5.969 -43.540 1.00 92.88 416 SER A CA 1
ATOM 3191 C C . SER A 1 416 ? 10.449 6.326 -42.252 1.00 92.88 416 SER A C 1
ATOM 3193 O O . SER A 1 416 ? 11.543 5.829 -42.005 1.00 92.88 416 SER A O 1
ATOM 3195 N N . THR A 1 417 ? 9.884 7.175 -41.395 1.00 96.44 417 THR A N 1
ATOM 3196 C CA . THR A 1 417 ? 10.411 7.476 -40.052 1.00 96.44 417 THR A CA 1
ATOM 3197 C C . THR A 1 417 ? 9.729 6.600 -39.007 1.00 96.44 417 THR A C 1
ATOM 3199 O O . THR A 1 417 ? 8.499 6.594 -38.922 1.00 96.44 417 THR A O 1
ATOM 3202 N N . LEU A 1 418 ? 10.507 5.895 -38.181 1.00 97.75 418 LEU A N 1
ATOM 3203 C CA . LEU A 1 418 ? 10.002 5.170 -37.011 1.00 97.75 418 LEU A CA 1
ATOM 3204 C C . LEU A 1 418 ? 10.085 6.056 -35.768 1.00 97.75 418 LEU A C 1
ATOM 3206 O O . LEU A 1 418 ? 11.102 6.701 -35.525 1.00 97.75 418 LEU A O 1
ATOM 3210 N N . ARG A 1 419 ? 8.994 6.101 -35.004 1.00 96.69 419 ARG A N 1
ATOM 3211 C CA . ARG A 1 419 ? 8.804 7.009 -33.865 1.00 96.69 419 ARG A CA 1
ATOM 3212 C C . ARG A 1 419 ? 8.666 6.304 -32.527 1.00 96.69 419 ARG A C 1
ATOM 3214 O O . ARG A 1 419 ? 8.948 6.943 -31.524 1.00 96.69 419 ARG A O 1
ATOM 3221 N N . GLY A 1 420 ? 8.278 5.028 -32.531 1.00 97.19 420 GLY A N 1
ATOM 3222 C CA . GLY A 1 420 ? 8.185 4.212 -31.328 1.00 97.19 420 GLY A CA 1
ATOM 3223 C C . GLY A 1 420 ? 8.765 2.817 -31.536 1.00 97.19 420 GLY A C 1
ATOM 3224 O O . GLY A 1 420 ? 8.622 2.237 -32.619 1.00 97.19 420 GLY A O 1
ATOM 3225 N N . ILE A 1 421 ? 9.393 2.252 -30.509 1.00 98.00 421 ILE A N 1
ATOM 3226 C CA . ILE A 1 421 ? 9.840 0.854 -30.489 1.00 98.00 421 ILE A CA 1
ATOM 3227 C C . ILE A 1 421 ? 9.739 0.290 -29.075 1.00 98.00 421 ILE A C 1
ATOM 3229 O O . ILE A 1 421 ? 10.131 0.942 -28.118 1.00 98.00 421 ILE A O 1
ATOM 3233 N N . SER A 1 422 ? 9.216 -0.926 -28.924 1.00 96.44 422 SER A N 1
ATOM 3234 C CA . SER A 1 422 ? 9.123 -1.557 -27.607 1.00 96.44 422 SER A CA 1
ATOM 3235 C C . SER A 1 422 ? 9.050 -3.082 -27.689 1.00 96.44 422 SER A C 1
ATOM 3237 O O . SER A 1 422 ? 8.594 -3.656 -28.686 1.00 96.44 422 SER A O 1
ATOM 3239 N N . TYR A 1 423 ? 9.507 -3.732 -26.620 1.00 94.81 423 TYR A N 1
ATOM 3240 C CA . TYR A 1 423 ? 9.285 -5.152 -26.363 1.00 94.81 423 TYR A CA 1
ATOM 3241 C C . TYR A 1 423 ? 7.922 -5.357 -25.692 1.00 94.81 423 TYR A C 1
ATOM 3243 O O . TYR A 1 423 ? 7.513 -4.567 -24.847 1.00 94.81 423 TYR A O 1
ATOM 3251 N N . SER A 1 424 ? 7.266 -6.478 -25.991 1.00 93.75 424 SER A N 1
ATOM 3252 C CA . SER A 1 424 ? 6.214 -7.019 -25.119 1.00 93.75 424 SER A CA 1
ATOM 3253 C C . SER A 1 424 ? 6.764 -7.307 -23.722 1.00 93.75 424 SER A C 1
ATOM 3255 O O . SER A 1 424 ? 7.925 -7.713 -23.612 1.00 93.75 424 SER A O 1
ATOM 3257 N N . ASN A 1 425 ? 5.940 -7.223 -22.679 1.00 88.31 425 ASN A N 1
ATOM 3258 C CA . ASN A 1 425 ? 6.360 -7.470 -21.297 1.00 88.31 425 ASN A CA 1
ATOM 3259 C C . ASN A 1 425 ? 6.881 -8.904 -21.084 1.00 88.31 425 ASN A C 1
ATOM 3261 O O . ASN A 1 425 ? 7.820 -9.119 -20.319 1.00 88.31 425 ASN A O 1
ATOM 3265 N N . SER A 1 426 ? 6.343 -9.881 -21.817 1.00 86.06 426 SER A N 1
ATOM 3266 C CA . SER A 1 426 ? 6.818 -11.272 -21.853 1.00 86.06 426 SER A CA 1
ATOM 3267 C C . SER A 1 426 ? 8.118 -11.482 -22.643 1.00 86.06 426 SER A C 1
ATOM 3269 O O . SER A 1 426 ? 8.696 -12.567 -22.600 1.00 86.06 426 SER A O 1
ATOM 3271 N N . GLY A 1 427 ? 8.576 -10.478 -23.396 1.00 88.56 427 GLY A N 1
ATOM 3272 C CA . GLY A 1 427 ? 9.720 -10.569 -24.311 1.00 88.56 427 GLY A CA 1
ATOM 3273 C C . GLY A 1 427 ? 9.470 -11.377 -25.595 1.00 88.56 427 GLY A C 1
ATOM 3274 O O . GLY A 1 427 ? 10.403 -11.585 -26.366 1.00 88.56 427 GLY A O 1
ATOM 3275 N N . LYS A 1 428 ? 8.236 -11.831 -25.852 1.00 89.19 428 LYS A N 1
ATOM 3276 C CA . LYS A 1 428 ? 7.877 -12.695 -26.990 1.00 89.19 428 LYS A CA 1
ATOM 3277 C C . LYS A 1 428 ? 7.921 -11.987 -28.351 1.00 89.19 428 LYS A C 1
ATOM 3279 O O . LYS A 1 428 ? 8.167 -12.638 -29.365 1.00 89.19 428 LYS A O 1
ATOM 3284 N N . TYR A 1 429 ? 7.637 -10.689 -28.409 1.00 92.19 429 TYR A N 1
ATOM 3285 C CA . TYR A 1 429 ? 7.645 -9.924 -29.657 1.00 92.19 429 TYR A CA 1
ATOM 3286 C C . TYR A 1 429 ? 8.158 -8.499 -29.462 1.00 92.19 429 TYR A C 1
ATOM 3288 O O . TYR A 1 429 ? 8.139 -7.943 -28.364 1.00 92.19 429 TYR A O 1
ATOM 3296 N N . ILE A 1 430 ? 8.610 -7.913 -30.568 1.00 96.94 430 ILE A N 1
ATOM 3297 C CA . ILE A 1 430 ? 9.069 -6.526 -30.658 1.00 96.94 430 ILE A CA 1
ATOM 3298 C C . ILE A 1 430 ? 8.200 -5.826 -31.690 1.00 96.94 430 ILE A C 1
ATOM 3300 O O . ILE A 1 430 ? 7.986 -6.373 -32.776 1.00 96.94 430 ILE A O 1
ATOM 3304 N N . ILE A 1 431 ? 7.713 -4.630 -31.373 1.00 98.00 431 ILE A N 1
ATOM 3305 C CA . ILE A 1 431 ? 6.960 -3.804 -32.316 1.00 98.00 431 ILE A CA 1
ATOM 3306 C C . ILE A 1 431 ? 7.636 -2.442 -32.444 1.00 98.00 431 ILE A C 1
ATOM 3308 O O . ILE A 1 431 ? 8.006 -1.828 -31.447 1.00 98.00 431 ILE A O 1
ATOM 3312 N N . SER A 1 432 ? 7.773 -1.969 -33.682 1.00 98.00 432 SER A N 1
ATOM 3313 C CA . SER A 1 432 ? 8.138 -0.588 -33.987 1.00 98.00 432 SER A CA 1
ATOM 3314 C C . SER A 1 432 ? 7.066 0.064 -34.852 1.00 98.00 432 SER A C 1
ATOM 3316 O O . SER A 1 432 ? 6.518 -0.566 -35.758 1.00 98.00 432 SER A O 1
ATOM 3318 N N . VAL A 1 433 ? 6.746 1.318 -34.555 1.00 98.12 433 VAL A N 1
ATOM 3319 C CA . VAL A 1 433 ? 5.676 2.084 -35.196 1.00 98.12 433 VAL A CA 1
ATOM 3320 C C . VAL A 1 433 ? 6.217 3.398 -35.741 1.00 98.12 433 VAL A C 1
ATOM 3322 O O . VAL A 1 433 ? 7.199 3.938 -35.228 1.00 98.12 433 VAL A O 1
ATOM 3325 N N . GLY A 1 434 ? 5.589 3.931 -36.783 1.00 97.25 434 GLY A N 1
ATOM 3326 C CA . GLY A 1 434 ? 6.054 5.170 -37.384 1.00 97.25 434 GLY A CA 1
ATOM 3327 C C . GLY A 1 434 ? 5.111 5.800 -38.390 1.00 97.25 434 GLY A C 1
ATOM 3328 O O . GLY A 1 434 ? 3.930 5.461 -38.506 1.00 97.25 434 GLY A O 1
ATOM 3329 N N . TYR A 1 435 ? 5.665 6.751 -39.130 1.00 97.19 435 TYR A N 1
ATOM 3330 C CA . TYR A 1 435 ? 4.945 7.537 -40.119 1.00 97.19 435 TYR A CA 1
ATOM 3331 C C . TYR A 1 435 ? 4.413 6.676 -41.258 1.00 97.19 435 TYR A C 1
ATOM 3333 O O . TYR A 1 435 ? 4.945 5.606 -41.566 1.00 97.19 435 TYR A O 1
ATOM 3341 N N . SER A 1 436 ? 3.373 7.184 -41.915 1.00 94.81 436 SER A N 1
ATOM 3342 C CA . SER A 1 436 ? 2.658 6.490 -42.990 1.00 94.81 436 SER A CA 1
ATOM 3343 C C . SER A 1 436 ? 2.030 5.148 -42.566 1.00 94.81 436 SER A C 1
ATOM 3345 O O . SER A 1 436 ? 2.057 4.167 -43.313 1.00 94.81 436 SER A O 1
ATOM 3347 N N . GLY A 1 437 ? 1.507 5.078 -41.337 1.00 95.50 437 GLY A N 1
ATOM 3348 C CA . GLY A 1 437 ? 0.837 3.903 -40.774 1.00 95.50 437 GLY A CA 1
ATOM 3349 C C . GLY A 1 437 ? 1.741 2.673 -40.686 1.00 95.50 437 GLY A C 1
ATOM 3350 O O . GLY A 1 437 ? 1.276 1.541 -40.855 1.00 95.50 437 GLY A O 1
ATOM 3351 N N . ARG A 1 438 ? 3.053 2.873 -40.514 1.00 96.75 438 ARG A N 1
ATOM 3352 C CA . ARG A 1 438 ? 4.028 1.780 -40.486 1.00 96.75 438 ARG A CA 1
ATOM 3353 C C . ARG A 1 438 ? 4.010 1.090 -39.134 1.00 96.75 438 ARG A C 1
ATOM 3355 O O . ARG A 1 438 ? 4.237 1.728 -38.115 1.00 96.75 438 ARG A O 1
ATOM 3362 N N . VAL A 1 439 ? 3.796 -0.222 -39.159 1.00 97.69 439 VAL A N 1
ATOM 3363 C CA . VAL A 1 439 ? 3.940 -1.113 -38.005 1.00 97.69 439 VAL A CA 1
ATOM 3364 C C . VAL A 1 439 ? 4.823 -2.274 -38.435 1.00 97.69 439 VAL A C 1
ATOM 3366 O O . VAL A 1 439 ? 4.483 -3.004 -39.366 1.00 97.69 439 VAL A O 1
ATOM 3369 N N . TRP A 1 440 ? 5.953 -2.432 -37.765 1.00 97.69 440 TRP A N 1
ATOM 3370 C CA . TRP A 1 440 ? 6.911 -3.511 -37.947 1.00 97.69 440 TRP A CA 1
ATOM 3371 C C . TRP A 1 440 ? 6.893 -4.410 -36.721 1.00 97.69 440 TRP A C 1
ATOM 3373 O O . TRP A 1 440 ? 6.824 -3.918 -35.598 1.00 97.69 440 TRP A O 1
ATOM 3383 N N . ARG A 1 441 ? 6.960 -5.724 -36.933 1.00 97.12 441 ARG A N 1
ATOM 3384 C CA . ARG A 1 441 ? 6.884 -6.722 -35.867 1.00 97.12 441 ARG A CA 1
ATOM 3385 C C . ARG A 1 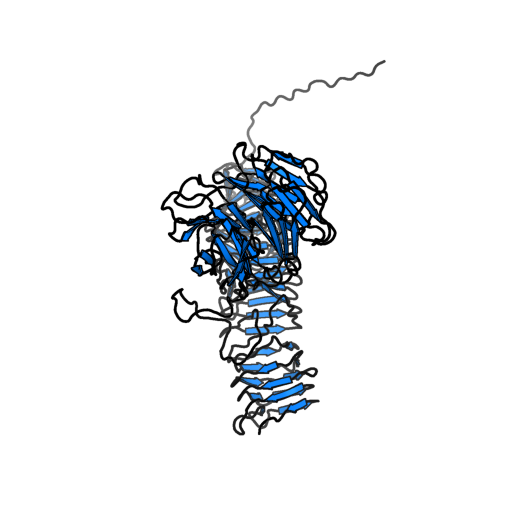441 ? 7.929 -7.816 -36.053 1.00 97.12 441 ARG A C 1
ATOM 3387 O O . ARG A 1 441 ? 8.064 -8.353 -37.153 1.00 97.12 441 ARG A O 1
ATOM 3394 N N . SER A 1 442 ? 8.608 -8.171 -34.969 1.00 97.25 442 SER A N 1
ATOM 3395 C CA . SER A 1 442 ? 9.476 -9.348 -34.858 1.00 97.25 442 SER A CA 1
ATOM 3396 C C . SER A 1 442 ? 8.904 -10.321 -33.826 1.00 97.25 442 SER A C 1
ATOM 3398 O O . SER A 1 442 ? 8.339 -9.893 -32.819 1.00 97.25 442 SER A O 1
ATOM 3400 N N . VAL A 1 443 ? 9.017 -11.625 -34.092 1.00 95.81 443 VAL A N 1
ATOM 3401 C CA . VAL A 1 443 ? 8.485 -12.721 -33.246 1.00 95.81 443 VAL A CA 1
ATOM 3402 C C . VAL A 1 443 ? 9.543 -13.742 -32.837 1.00 95.81 443 VAL A C 1
ATOM 3404 O O . VAL A 1 443 ? 9.229 -14.769 -32.245 1.00 95.81 443 VAL A O 1
ATOM 3407 N N . ASP A 1 444 ? 10.788 -13.485 -33.207 1.00 92.25 444 ASP A N 1
ATOM 3408 C CA . ASP A 1 444 ? 11.925 -14.384 -33.067 1.00 92.25 444 ASP A CA 1
ATOM 3409 C C . ASP A 1 444 ? 13.128 -13.634 -32.488 1.00 92.25 444 ASP A C 1
ATOM 3411 O O . ASP A 1 444 ? 14.255 -13.809 -32.936 1.00 92.25 444 ASP A O 1
ATOM 3415 N N . ASP A 1 445 ? 12.850 -12.777 -31.496 1.00 86.69 445 ASP A N 1
ATOM 3416 C CA . ASP A 1 445 ? 13.823 -11.955 -30.771 1.00 86.69 445 ASP A CA 1
ATOM 3417 C C . ASP A 1 445 ? 14.810 -11.244 -31.711 1.00 86.69 445 ASP A C 1
ATOM 3419 O O . ASP A 1 445 ? 16.001 -11.560 -31.739 1.00 86.69 445 ASP A O 1
ATOM 3423 N N . TRP A 1 446 ? 14.286 -10.264 -32.469 1.00 94.81 446 TRP A N 1
ATOM 3424 C CA . TRP A 1 446 ? 14.988 -9.346 -33.387 1.00 94.81 446 TRP A CA 1
ATOM 3425 C C . TRP A 1 446 ? 15.439 -9.926 -34.729 1.00 94.81 446 TRP A C 1
ATOM 3427 O O . TRP A 1 446 ? 15.747 -9.143 -35.638 1.00 94.81 446 TRP A O 1
ATOM 3437 N N . GLU A 1 447 ? 15.498 -11.246 -34.894 1.00 93.25 447 GLU A N 1
ATOM 3438 C CA . GLU A 1 447 ? 16.114 -11.858 -36.074 1.00 93.25 447 GLU A CA 1
ATOM 3439 C C . GLU A 1 447 ? 15.397 -11.487 -37.378 1.00 93.25 447 GLU A C 1
ATOM 3441 O O . GLU A 1 447 ? 16.040 -10.953 -38.291 1.00 93.25 447 GLU A O 1
ATOM 3446 N N . ASN A 1 448 ? 14.072 -11.636 -37.437 1.00 94.56 448 ASN A N 1
ATOM 3447 C CA . ASN A 1 448 ? 13.269 -11.283 -38.604 1.00 94.56 448 ASN A CA 1
ATOM 3448 C C . ASN A 1 448 ? 12.183 -10.255 -38.269 1.00 94.56 448 ASN A C 1
ATOM 3450 O O . ASN A 1 448 ? 11.603 -10.247 -37.184 1.00 94.56 448 ASN A O 1
ATOM 3454 N N . TRP A 1 449 ? 11.886 -9.393 -39.244 1.00 96.12 449 TRP A N 1
ATOM 3455 C CA . TRP A 1 449 ? 10.894 -8.325 -39.128 1.00 96.12 449 TRP A CA 1
ATOM 3456 C C . TRP A 1 449 ? 9.919 -8.362 -40.300 1.00 96.12 449 TRP A C 1
ATOM 3458 O O . TRP A 1 449 ? 10.324 -8.465 -41.458 1.00 96.12 449 TRP A O 1
ATOM 3468 N N . ALA A 1 450 ? 8.630 -8.243 -39.998 1.00 95.62 450 ALA A N 1
ATOM 3469 C CA . ALA A 1 450 ? 7.556 -8.204 -40.981 1.00 95.62 450 ALA A CA 1
ATOM 3470 C C . ALA A 1 450 ? 6.639 -7.000 -40.746 1.00 95.62 450 ALA A C 1
ATOM 3472 O O . ALA A 1 450 ? 6.447 -6.556 -39.613 1.00 95.62 450 ALA A O 1
ATOM 3473 N N . VAL A 1 451 ? 6.052 -6.484 -41.826 1.00 95.56 451 VAL A N 1
ATOM 3474 C CA . VAL A 1 451 ? 5.020 -5.444 -41.739 1.00 95.56 451 VAL A CA 1
ATOM 3475 C C . VAL A 1 451 ? 3.759 -6.051 -41.118 1.00 95.56 451 VAL A C 1
ATOM 3477 O O . VAL A 1 451 ? 3.293 -7.098 -41.563 1.00 95.56 451 VAL A O 1
ATOM 3480 N N . SER A 1 452 ? 3.202 -5.386 -40.107 1.00 95.25 452 SER A N 1
ATOM 3481 C CA . SER A 1 452 ? 2.044 -5.838 -39.323 1.00 95.25 452 SER A CA 1
ATOM 3482 C C . SER A 1 452 ? 1.031 -4.707 -39.123 1.00 95.25 452 SER A C 1
ATOM 3484 O O . SER A 1 452 ? 0.634 -4.392 -38.005 1.00 95.25 452 SER A O 1
ATOM 3486 N N . ASN A 1 453 ? 0.647 -4.040 -40.214 1.00 92.56 453 ASN A N 1
ATOM 3487 C CA . ASN A 1 453 ? -0.190 -2.835 -40.202 1.00 92.56 453 ASN A CA 1
ATOM 3488 C C . ASN A 1 453 ? -1.612 -3.064 -40.752 1.00 92.56 453 ASN A C 1
ATOM 3490 O O . ASN A 1 453 ? -2.253 -2.139 -41.253 1.00 92.56 453 ASN A O 1
ATOM 3494 N N . THR A 1 454 ? -2.126 -4.294 -40.671 1.00 93.88 454 THR A N 1
ATOM 3495 C CA . THR A 1 454 ? -3.497 -4.615 -41.090 1.00 93.88 454 THR A CA 1
ATOM 3496 C C . THR A 1 454 ? -4.501 -3.751 -40.322 1.00 93.88 454 THR A C 1
ATOM 3498 O O . THR A 1 454 ? -4.494 -3.752 -39.091 1.00 93.88 454 THR A O 1
ATOM 3501 N N . ASN A 1 455 ? -5.381 -3.050 -41.048 1.00 94.56 455 ASN A N 1
ATOM 3502 C CA . ASN A 1 455 ? -6.355 -2.072 -40.532 1.00 94.56 455 ASN A CA 1
ATOM 3503 C C . ASN A 1 455 ? -5.756 -0.798 -39.903 1.00 94.56 455 ASN A C 1
ATOM 3505 O O . ASN A 1 455 ? -6.460 -0.068 -39.204 1.00 94.56 455 ASN A O 1
ATOM 3509 N N . VAL A 1 456 ? -4.487 -0.494 -40.176 1.00 96.69 456 VAL A N 1
ATOM 3510 C CA . VAL A 1 456 ? -3.886 0.811 -39.876 1.00 96.69 456 VAL A CA 1
ATOM 3511 C C . VAL A 1 456 ? -3.946 1.679 -41.127 1.00 96.69 456 VAL A C 1
ATOM 3513 O O . VAL A 1 456 ? -3.642 1.221 -42.229 1.00 96.69 456 VAL A O 1
ATOM 3516 N N . GLU A 1 457 ? -4.354 2.938 -40.981 1.00 95.69 457 GLU A N 1
ATOM 3517 C CA . GLU A 1 457 ? -4.490 3.837 -42.127 1.00 95.69 457 GLU A CA 1
ATOM 3518 C C . GLU A 1 457 ? -3.117 4.406 -42.526 1.00 95.69 457 GLU A C 1
ATOM 3520 O O . GLU A 1 457 ? -2.431 4.985 -41.681 1.00 95.69 457 GLU A O 1
ATOM 3525 N N . PRO A 1 458 ? -2.707 4.311 -43.807 1.00 93.38 458 PRO A N 1
ATOM 3526 C CA . PRO A 1 458 ? -1.400 4.800 -44.257 1.00 93.38 458 PRO A CA 1
ATOM 3527 C C . PRO A 1 458 ? -1.217 6.320 -44.178 1.00 93.38 458 PRO A C 1
ATOM 3529 O O . PRO A 1 458 ? -0.113 6.805 -44.379 1.00 93.38 458 PRO A O 1
ATOM 3532 N N . THR A 1 459 ? -2.283 7.087 -43.946 1.00 93.62 459 THR A N 1
ATOM 3533 C CA . THR A 1 459 ? -2.233 8.548 -43.784 1.00 93.62 459 THR A CA 1
ATOM 3534 C C . THR A 1 459 ? -1.909 8.979 -42.356 1.00 93.62 459 THR A C 1
ATOM 3536 O O . THR A 1 459 ? -1.630 10.155 -42.130 1.00 93.62 459 THR A O 1
ATOM 3539 N N . HIS A 1 460 ? -1.957 8.057 -41.393 1.00 95.19 460 HIS A N 1
ATOM 3540 C CA . HIS A 1 460 ? -1.682 8.366 -39.998 1.00 95.19 460 HIS A CA 1
ATOM 3541 C C . HIS A 1 460 ? -0.207 8.232 -39.652 1.00 95.19 460 HIS A C 1
ATOM 3543 O O . HIS A 1 460 ? 0.497 7.329 -40.103 1.00 95.19 460 HIS A O 1
ATOM 3549 N N . ASN A 1 461 ? 0.254 9.139 -38.805 1.00 97.00 461 ASN A N 1
ATOM 3550 C CA . ASN A 1 461 ? 1.584 9.120 -38.235 1.00 97.00 461 ASN A CA 1
ATOM 3551 C C . ASN A 1 461 ? 1.479 8.550 -36.826 1.00 97.00 461 ASN A C 1
ATOM 3553 O O . ASN A 1 461 ? 0.914 9.179 -35.929 1.00 97.00 461 ASN A O 1
ATOM 3557 N N . LEU A 1 462 ? 1.981 7.330 -36.653 1.00 98.06 462 LEU A N 1
ATOM 3558 C CA . LEU A 1 462 ? 2.010 6.656 -35.360 1.00 98.06 462 LEU A CA 1
ATOM 3559 C C . LEU A 1 462 ? 3.174 7.226 -34.542 1.00 98.06 462 LEU A C 1
ATOM 3561 O O . LEU A 1 462 ? 4.273 7.378 -35.082 1.00 98.06 462 LEU A O 1
ATOM 3565 N N . GLN A 1 463 ? 2.922 7.572 -33.280 1.00 96.38 463 GLN A N 1
ATOM 3566 C CA . GLN A 1 463 ? 3.875 8.289 -32.425 1.00 96.38 463 GLN A CA 1
ATOM 3567 C C . GLN A 1 463 ? 4.532 7.352 -31.408 1.00 96.38 463 GLN A C 1
ATOM 3569 O O . GLN A 1 463 ? 5.748 7.187 -31.444 1.00 96.38 463 GLN A O 1
ATOM 3574 N N . LYS A 1 464 ? 3.737 6.681 -30.567 1.00 97.06 464 LYS A N 1
ATOM 3575 C CA . LYS A 1 464 ? 4.210 5.747 -29.534 1.00 97.06 464 LYS A CA 1
ATOM 3576 C C . LYS A 1 464 ? 3.264 4.556 -29.394 1.00 97.06 464 LYS A C 1
ATOM 3578 O O . LYS A 1 464 ? 2.094 4.649 -29.762 1.00 97.06 464 LYS A O 1
ATOM 3583 N N . LEU A 1 465 ? 3.768 3.447 -28.861 1.00 97.50 465 LEU A N 1
ATOM 3584 C CA . LEU A 1 465 ? 2.997 2.282 -28.443 1.00 97.50 465 LEU A CA 1
ATOM 3585 C C . LEU A 1 465 ? 3.224 1.956 -26.961 1.00 97.50 465 LEU A C 1
ATOM 3587 O O . LEU A 1 465 ? 4.341 2.103 -26.468 1.00 97.50 465 LEU A O 1
ATOM 3591 N N . ALA A 1 466 ? 2.198 1.422 -26.301 1.00 96.56 466 ALA A N 1
ATOM 3592 C CA . ALA A 1 466 ? 2.292 0.840 -24.966 1.00 96.56 466 ALA A CA 1
ATOM 3593 C C . ALA A 1 466 ? 1.616 -0.535 -24.920 1.00 96.56 466 ALA A C 1
ATOM 3595 O O . ALA A 1 466 ? 0.516 -0.728 -25.449 1.00 96.56 466 ALA A O 1
ATOM 3596 N N . PHE A 1 467 ? 2.279 -1.484 -24.263 1.00 95.56 467 PHE A N 1
ATOM 3597 C CA . PHE A 1 467 ? 1.720 -2.793 -23.938 1.00 95.56 467 PHE A CA 1
ATOM 3598 C C . PHE A 1 467 ? 1.022 -2.727 -22.586 1.00 95.56 467 PHE A C 1
ATOM 3600 O O . PHE A 1 467 ? 1.574 -2.179 -21.629 1.00 95.56 467 PHE A O 1
ATOM 3607 N N . LYS A 1 468 ? -0.154 -3.346 -22.483 1.00 94.00 468 LYS A N 1
ATOM 3608 C CA . LYS A 1 468 ? -0.728 -3.662 -21.177 1.00 94.00 468 LYS A CA 1
ATOM 3609 C C . LYS A 1 468 ? 0.225 -4.614 -20.434 1.00 94.00 468 LYS A C 1
ATOM 3611 O O . LYS A 1 468 ? 0.807 -5.476 -21.094 1.00 94.00 468 LYS A O 1
ATOM 3616 N N . PRO A 1 469 ? 0.401 -4.506 -19.104 1.00 87.12 469 PRO A N 1
ATOM 3617 C CA . PRO A 1 469 ? 1.375 -5.314 -18.358 1.00 87.12 469 PRO A CA 1
ATOM 3618 C C . PRO A 1 469 ? 1.258 -6.835 -18.546 1.00 87.12 469 PRO A C 1
ATOM 3620 O O . PRO A 1 469 ? 2.258 -7.542 -18.459 1.00 87.12 469 PRO A O 1
ATOM 3623 N N . ASP A 1 470 ? 0.053 -7.334 -18.829 1.00 87.31 470 ASP A N 1
ATOM 3624 C CA . ASP A 1 470 ? -0.239 -8.748 -19.096 1.00 87.31 470 ASP A CA 1
ATOM 3625 C C . ASP A 1 470 ? -0.135 -9.145 -20.586 1.00 87.31 470 ASP A C 1
ATOM 3627 O O . ASP A 1 470 ? -0.491 -10.264 -20.950 1.00 87.31 470 ASP A O 1
ATOM 3631 N N . ASP A 1 471 ? 0.330 -8.233 -21.446 1.00 92.06 471 ASP A N 1
ATOM 3632 C CA . ASP A 1 471 ? 0.428 -8.349 -22.907 1.00 92.06 471 ASP A CA 1
ATOM 3633 C C . ASP A 1 471 ? -0.906 -8.562 -23.654 1.00 92.06 471 ASP A C 1
ATOM 3635 O O . ASP A 1 471 ? -0.908 -8.721 -24.877 1.00 92.06 471 ASP A O 1
ATOM 3639 N N . SER A 1 472 ? -2.055 -8.504 -22.970 1.00 94.69 472 SER A N 1
ATOM 3640 C CA . SER A 1 472 ? -3.365 -8.799 -23.575 1.00 94.69 472 SER A CA 1
ATOM 3641 C C . SER A 1 472 ? -3.895 -7.703 -24.508 1.00 94.69 472 SER A C 1
ATOM 3643 O O . SER A 1 472 ? -4.781 -7.963 -25.328 1.00 94.69 472 SER A O 1
ATOM 3645 N N . ASN A 1 473 ? -3.350 -6.487 -24.416 1.00 97.06 473 ASN A N 1
ATOM 3646 C CA . ASN A 1 473 ? -3.694 -5.364 -25.282 1.00 97.06 473 ASN A CA 1
ATOM 3647 C C . ASN A 1 473 ? -2.469 -4.497 -25.601 1.00 97.06 473 ASN A C 1
ATOM 3649 O O . ASN A 1 473 ? -1.530 -4.383 -24.811 1.00 97.06 473 ASN A O 1
ATOM 3653 N N . ILE A 1 474 ? -2.514 -3.851 -26.762 1.00 98.00 474 ILE A N 1
ATOM 3654 C CA . ILE A 1 474 ? -1.518 -2.887 -27.232 1.00 98.00 474 ILE A CA 1
ATOM 3655 C C . ILE A 1 474 ? -2.274 -1.644 -27.663 1.00 98.00 474 ILE A C 1
ATOM 3657 O O . ILE A 1 474 ? -3.226 -1.779 -28.430 1.00 98.00 474 ILE A O 1
ATOM 3661 N N . ILE A 1 475 ? -1.843 -0.459 -27.237 1.00 98.31 475 ILE A N 1
ATOM 3662 C CA . ILE A 1 475 ? -2.394 0.810 -27.722 1.00 98.31 475 ILE A CA 1
ATOM 3663 C C . ILE A 1 475 ? -1.292 1.602 -28.424 1.00 98.31 475 ILE A C 1
ATOM 3665 O O . ILE A 1 475 ? -0.177 1.698 -27.918 1.00 98.31 475 ILE A O 1
ATOM 3669 N N . ILE A 1 476 ? -1.608 2.169 -29.588 1.00 98.44 476 ILE A N 1
ATOM 3670 C CA . ILE A 1 476 ? -0.754 3.088 -30.342 1.00 98.44 476 ILE A CA 1
ATOM 3671 C C . ILE A 1 476 ? -1.397 4.476 -30.354 1.00 98.44 476 ILE A C 1
ATOM 3673 O O . ILE A 1 476 ? -2.531 4.622 -30.816 1.00 98.44 476 ILE A O 1
ATOM 3677 N N . ALA A 1 477 ? -0.646 5.483 -29.912 1.00 97.62 477 ALA A N 1
ATOM 3678 C CA . ALA A 1 477 ? -0.976 6.899 -30.050 1.00 97.62 477 ALA A CA 1
ATOM 3679 C C . ALA A 1 477 ? -0.659 7.404 -31.469 1.00 97.62 477 ALA A C 1
ATOM 3681 O O . ALA A 1 477 ? 0.371 7.045 -32.054 1.00 97.62 477 ALA A O 1
ATOM 3682 N N . SER A 1 478 ? -1.536 8.235 -32.040 1.00 97.19 478 SER A N 1
ATOM 3683 C CA . SER A 1 478 ? -1.383 8.763 -33.398 1.00 97.19 478 SER A CA 1
ATOM 3684 C C . SER A 1 478 ? -1.828 10.225 -33.530 1.00 97.19 478 SER A C 1
ATOM 3686 O O . SER A 1 478 ? -2.343 10.839 -32.595 1.00 97.19 478 SER A O 1
ATOM 3688 N N . ASN A 1 479 ? -1.595 10.798 -34.711 1.00 94.62 479 ASN A N 1
ATOM 3689 C CA . ASN A 1 479 ? -2.128 12.100 -35.085 1.00 94.62 479 ASN A CA 1
ATOM 3690 C C . ASN A 1 479 ? -3.641 12.041 -35.351 1.00 94.62 479 ASN A C 1
ATOM 3692 O O . ASN A 1 479 ? -4.224 10.964 -35.477 1.00 94.62 479 ASN A O 1
ATOM 3696 N N . ASN A 1 480 ? -4.252 13.217 -35.495 1.00 93.19 480 ASN A N 1
ATOM 3697 C CA . ASN A 1 480 ? -5.659 13.384 -35.865 1.00 93.19 480 ASN A CA 1
ATOM 3698 C C . ASN A 1 480 ? -6.640 12.692 -34.899 1.00 93.19 480 ASN A C 1
ATOM 3700 O O . ASN A 1 480 ? -7.521 11.940 -35.322 1.00 93.19 480 ASN A O 1
ATOM 3704 N N . ASP A 1 481 ? -6.444 12.899 -33.597 1.00 94.00 481 ASP A N 1
ATOM 3705 C CA . ASP A 1 481 ? -7.327 12.445 -32.517 1.00 94.00 481 ASP A CA 1
ATOM 3706 C C . ASP A 1 481 ? -7.636 10.941 -32.574 1.00 94.00 481 ASP A C 1
ATOM 3708 O O . ASP A 1 481 ? -8.762 10.500 -32.331 1.00 94.00 481 ASP A O 1
ATOM 3712 N N . THR A 1 482 ? -6.630 10.150 -32.963 1.00 95.75 482 THR A N 1
ATOM 3713 C CA . THR A 1 482 ? -6.770 8.727 -33.279 1.00 95.75 482 THR A CA 1
ATOM 3714 C C . THR A 1 482 ? -5.822 7.867 -32.448 1.00 95.75 482 THR A C 1
ATOM 3716 O O . THR A 1 482 ? -4.650 8.197 -32.257 1.00 95.75 482 THR A O 1
ATOM 3719 N N . ILE A 1 483 ? -6.316 6.702 -32.027 1.00 97.62 483 ILE A N 1
ATOM 3720 C CA . ILE A 1 483 ? -5.505 5.597 -31.508 1.00 97.62 483 ILE A CA 1
ATOM 3721 C C . ILE A 1 483 ? -5.817 4.299 -32.250 1.00 97.62 483 ILE A C 1
ATOM 3723 O O . ILE A 1 483 ? -6.878 4.132 -32.862 1.00 97.62 483 ILE A O 1
ATOM 3727 N N . TYR A 1 484 ? -4.908 3.340 -32.129 1.00 98.44 484 TYR A N 1
ATOM 3728 C CA . TYR A 1 484 ? -5.116 1.971 -32.581 1.00 98.44 484 TYR A CA 1
ATOM 3729 C C . TYR A 1 484 ? -4.930 0.999 -31.428 1.00 98.44 484 TYR A C 1
ATOM 3731 O O . TYR A 1 484 ? -3.943 1.110 -30.708 1.00 98.44 484 TYR A O 1
ATOM 3739 N N . THR A 1 485 ? -5.828 0.023 -31.282 1.00 98.25 485 THR A N 1
ATOM 3740 C CA . THR A 1 485 ? -5.651 -1.069 -30.317 1.00 98.25 485 THR A CA 1
ATOM 3741 C C . THR A 1 485 ? -5.507 -2.425 -30.989 1.00 98.25 485 THR A C 1
ATOM 3743 O O . THR A 1 485 ? -6.011 -2.642 -32.092 1.00 98.25 485 THR A O 1
ATOM 3746 N N . SER A 1 486 ? -4.820 -3.352 -30.332 1.00 98.06 486 SER A N 1
ATOM 3747 C CA . SER A 1 486 ? -4.689 -4.737 -30.780 1.00 98.06 486 SER A CA 1
ATOM 3748 C C . SER A 1 486 ? -4.742 -5.687 -29.590 1.00 98.06 486 SER A C 1
ATOM 3750 O O . SER A 1 486 ? -3.899 -5.607 -28.702 1.00 98.06 486 SER A O 1
ATOM 3752 N N . THR A 1 487 ? -5.631 -6.677 -29.663 1.00 96.62 487 THR A N 1
ATOM 3753 C CA . THR A 1 487 ? -5.783 -7.761 -28.676 1.00 96.62 487 THR A CA 1
ATOM 3754 C C . THR A 1 487 ? -5.295 -9.122 -29.191 1.00 96.62 487 THR A C 1
ATOM 3756 O O . THR A 1 487 ? -5.643 -10.169 -28.652 1.00 96.62 487 THR A O 1
ATOM 3759 N N . ASN A 1 488 ? -4.533 -9.136 -30.291 1.00 94.44 488 ASN A N 1
ATOM 3760 C CA . ASN A 1 488 ? -4.020 -10.354 -30.924 1.00 94.44 488 ASN A CA 1
ATOM 3761 C C . ASN A 1 488 ? -2.523 -10.249 -31.253 1.00 94.44 488 ASN A C 1
ATOM 3763 O O . ASN A 1 488 ? -2.100 -10.529 -32.374 1.00 94.44 488 ASN A O 1
ATOM 3767 N N . ASP A 1 489 ? -1.726 -9.828 -30.270 1.00 92.88 489 ASP A N 1
ATOM 3768 C CA . ASP A 1 489 ? -0.261 -9.734 -30.347 1.00 92.88 489 ASP A CA 1
ATOM 3769 C C . ASP A 1 489 ? 0.258 -8.795 -31.463 1.00 92.88 489 ASP A C 1
ATOM 3771 O O . ASP A 1 489 ? 1.371 -8.974 -31.963 1.00 92.88 489 ASP A O 1
ATOM 3775 N N . GLY A 1 490 ? -0.533 -7.803 -31.888 1.00 94.12 490 GLY A N 1
ATOM 3776 C CA . GLY A 1 490 ? -0.148 -6.793 -32.884 1.00 94.12 490 GLY A CA 1
ATOM 3777 C C . GLY A 1 490 ? -0.378 -7.213 -34.335 1.00 94.12 490 GLY A C 1
ATOM 3778 O O . GLY A 1 490 ? 0.244 -6.644 -35.234 1.00 94.12 490 GLY A O 1
ATOM 3779 N N . ILE A 1 491 ? -1.217 -8.227 -34.582 1.00 93.38 491 ILE A N 1
ATOM 3780 C CA . ILE A 1 491 ? -1.485 -8.764 -35.928 1.00 93.38 491 ILE A CA 1
ATOM 3781 C C . ILE A 1 491 ? -2.571 -7.948 -36.648 1.00 93.38 491 ILE A C 1
ATOM 3783 O O . ILE A 1 491 ? -2.442 -7.665 -37.841 1.00 93.38 491 ILE A O 1
ATOM 3787 N N . HIS A 1 492 ? -3.638 -7.564 -35.940 1.00 95.31 492 HIS A N 1
ATOM 3788 C CA . HIS A 1 492 ? -4.699 -6.705 -36.467 1.00 95.31 492 HIS A CA 1
ATOM 3789 C C . HIS A 1 492 ? -4.976 -5.552 -35.518 1.00 95.31 492 HIS A C 1
ATOM 3791 O O . HIS A 1 492 ? -5.037 -5.740 -34.306 1.00 95.31 492 HIS A O 1
ATOM 3797 N N . TRP A 1 493 ? -5.250 -4.391 -36.099 1.00 98.00 493 TRP A N 1
ATOM 3798 C CA . TRP A 1 493 ? -5.506 -3.178 -35.344 1.00 98.00 493 TRP A CA 1
ATOM 3799 C C . TRP A 1 493 ? -6.966 -2.746 -35.459 1.00 98.00 493 TRP A C 1
ATOM 3801 O O . TRP A 1 493 ? -7.627 -2.951 -36.480 1.00 98.00 493 TRP A O 1
ATOM 3811 N N . LYS A 1 494 ? -7.484 -2.139 -34.397 1.00 97.62 494 LYS A N 1
ATOM 3812 C CA . LYS A 1 494 ? -8.791 -1.493 -34.364 1.00 97.62 494 LYS A CA 1
ATOM 3813 C C . LYS A 1 494 ? -8.592 -0.003 -34.129 1.00 97.62 494 LYS A C 1
ATOM 3815 O O . LYS A 1 494 ? -7.979 0.384 -33.141 1.00 97.62 494 LYS A O 1
ATOM 3820 N N . LYS A 1 495 ? -9.106 0.817 -35.044 1.00 96.56 495 LYS A N 1
ATOM 3821 C CA . LYS A 1 495 ? -9.050 2.281 -34.965 1.00 96.56 495 LYS A CA 1
ATOM 3822 C C . LYS A 1 495 ? -10.123 2.811 -34.012 1.00 96.56 495 LYS A C 1
ATOM 3824 O O . LYS A 1 495 ? -11.283 2.411 -34.125 1.00 96.56 495 LYS A O 1
ATOM 3829 N N . TYR A 1 496 ? -9.744 3.755 -33.159 1.00 95.50 496 TYR A N 1
ATOM 3830 C CA . TYR A 1 496 ? -10.653 4.631 -32.420 1.00 95.50 496 TYR A CA 1
ATOM 3831 C C . TYR A 1 496 ? -10.275 6.083 -32.717 1.00 95.50 496 TYR A C 1
ATOM 3833 O O . TYR A 1 496 ? -9.092 6.406 -32.770 1.00 95.50 496 TYR A O 1
ATOM 3841 N N . SER A 1 497 ? -11.267 6.940 -32.943 1.00 92.06 497 SER A N 1
ATOM 3842 C CA . SER A 1 497 ? -11.084 8.358 -33.276 1.00 92.06 497 SER A CA 1
ATOM 3843 C C . SER A 1 497 ? -12.141 9.213 -32.582 1.00 92.06 497 SER A C 1
ATOM 3845 O O . SER A 1 497 ? -13.180 8.678 -32.189 1.00 92.06 497 SER A O 1
ATOM 3847 N N . GLY A 1 498 ? -11.923 10.526 -32.487 1.00 86.75 498 GLY A N 1
ATOM 3848 C CA . GLY A 1 498 ? -12.864 11.435 -31.822 1.00 86.75 498 GLY A CA 1
ATOM 3849 C C . GLY A 1 498 ? -12.773 11.359 -30.295 1.00 86.75 498 GLY A C 1
ATOM 3850 O O . GLY A 1 498 ? -13.783 11.497 -29.610 1.00 86.75 498 GLY A O 1
ATOM 3851 N N . ILE A 1 499 ? -11.580 11.065 -29.776 1.00 88.56 499 ILE A N 1
ATOM 3852 C CA . ILE A 1 499 ? -11.280 10.903 -28.350 1.00 88.56 499 ILE A CA 1
ATOM 3853 C C . ILE A 1 499 ? -11.451 12.233 -27.614 1.00 88.56 499 ILE A C 1
ATOM 3855 O O . ILE A 1 499 ? -12.125 12.294 -26.587 1.00 88.56 499 ILE A O 1
ATOM 3859 N N . SER A 1 500 ? -10.866 13.301 -28.156 1.00 84.88 500 SER A N 1
ATOM 3860 C CA . SER A 1 500 ? -11.010 14.667 -27.647 1.00 84.88 500 SER A CA 1
ATOM 3861 C C . SER A 1 500 ? -12.207 15.404 -28.251 1.00 84.88 500 SER A C 1
ATOM 3863 O O . SER A 1 500 ? -12.643 16.424 -27.716 1.00 84.88 500 SER A O 1
ATOM 3865 N N . GLY A 1 501 ? -12.724 14.919 -29.386 1.00 83.81 501 GLY A N 1
ATOM 3866 C CA . GLY A 1 501 ? -13.705 15.641 -30.198 1.00 83.81 501 GLY A CA 1
ATOM 3867 C C . GLY A 1 501 ? -13.089 16.789 -31.008 1.00 83.81 501 GLY A C 1
ATOM 3868 O O . GLY A 1 501 ? -13.822 17.595 -31.584 1.00 83.81 501 GLY A O 1
ATOM 3869 N N . ASN A 1 502 ? -11.755 16.872 -31.051 1.00 85.12 502 ASN A N 1
ATOM 3870 C CA . ASN A 1 502 ? -10.991 17.815 -31.852 1.00 85.12 502 ASN A CA 1
ATOM 3871 C C . ASN A 1 502 ? -9.984 17.056 -32.724 1.00 85.12 502 ASN A C 1
ATOM 3873 O O . ASN A 1 502 ? -8.879 16.740 -32.289 1.00 85.12 502 ASN A O 1
ATOM 3877 N N . ASP A 1 503 ? -10.334 16.869 -33.996 1.00 85.31 503 ASP A N 1
ATOM 3878 C CA . ASP A 1 503 ? -9.538 16.128 -34.986 1.00 85.31 503 ASP A CA 1
ATOM 3879 C C . ASP A 1 503 ? -8.153 16.743 -35.286 1.00 85.31 503 ASP A C 1
ATOM 3881 O O . ASP A 1 503 ? -7.391 16.188 -36.074 1.00 85.31 503 ASP A O 1
ATOM 3885 N N . SER A 1 504 ? -7.808 17.893 -34.695 1.00 86.06 504 SER A N 1
ATOM 3886 C CA . SER A 1 504 ? -6.474 18.504 -34.806 1.00 86.06 504 SER A CA 1
ATOM 3887 C C . SER A 1 504 ? -5.509 18.070 -33.697 1.00 86.06 504 SER A C 1
ATOM 3889 O O . SER A 1 504 ? -4.332 18.428 -33.747 1.00 86.06 504 SER A O 1
ATOM 3891 N N . ILE A 1 505 ? -5.983 17.340 -32.679 1.00 89.31 505 ILE A N 1
ATOM 3892 C CA . ILE A 1 505 ? -5.133 16.871 -31.582 1.00 89.31 505 ILE A CA 1
ATOM 3893 C C . ILE A 1 505 ? -4.209 15.764 -32.079 1.00 89.31 505 ILE A C 1
ATOM 3895 O O . ILE A 1 505 ? -4.641 14.782 -32.676 1.00 89.31 505 ILE A O 1
ATOM 3899 N N . ASN A 1 506 ? -2.919 15.912 -31.797 1.00 92.69 506 ASN A N 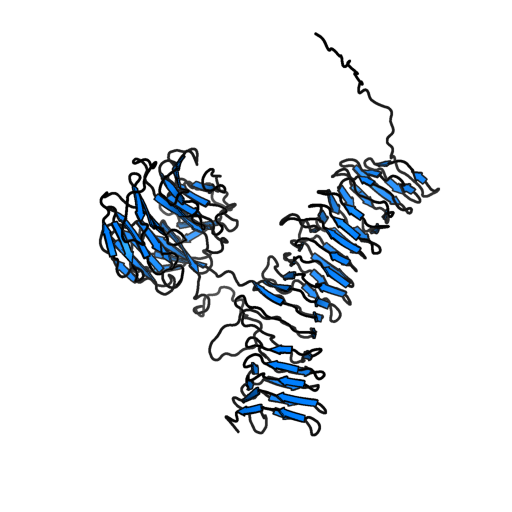1
ATOM 3900 C CA . ASN A 1 506 ? -1.940 14.854 -31.989 1.00 92.69 506 ASN A CA 1
ATOM 3901 C C . ASN A 1 506 ? -1.598 14.260 -30.630 1.00 92.69 506 ASN A C 1
ATOM 3903 O O . ASN A 1 506 ? -1.206 14.999 -29.726 1.00 92.69 506 ASN A O 1
ATOM 3907 N N . PHE A 1 507 ? -1.748 12.945 -30.492 1.00 95.38 507 PHE A N 1
ATOM 3908 C CA . PHE A 1 507 ? -1.307 12.234 -29.301 1.00 95.38 507 PHE A CA 1
ATOM 3909 C C . PHE A 1 507 ? 0.161 11.862 -29.443 1.00 95.38 507 PHE A C 1
ATOM 3911 O O . PHE A 1 507 ? 0.530 11.156 -30.381 1.00 95.38 507 PHE A O 1
ATOM 3918 N N . ASN A 1 508 ? 0.984 12.349 -28.521 1.00 93.81 508 ASN A N 1
ATOM 3919 C CA . ASN A 1 508 ? 2.437 12.256 -28.598 1.00 93.81 508 ASN A CA 1
ATOM 3920 C C . ASN A 1 508 ? 2.978 11.038 -27.846 1.00 93.81 508 ASN A C 1
ATOM 3922 O O . ASN A 1 508 ? 3.920 10.413 -28.333 1.00 93.81 508 ASN A O 1
ATOM 3926 N N . ASP A 1 509 ? 2.353 10.660 -26.727 1.00 95.81 509 ASP A N 1
ATOM 3927 C CA . ASP A 1 509 ? 2.807 9.542 -25.900 1.00 95.81 509 ASP A CA 1
ATOM 3928 C C . ASP A 1 509 ? 1.666 8.860 -25.125 1.00 95.81 509 ASP A C 1
ATOM 3930 O O . ASP A 1 509 ? 0.579 9.424 -24.953 1.00 95.81 509 ASP A O 1
ATOM 3934 N N . ILE A 1 510 ? 1.906 7.619 -24.696 1.00 97.00 510 ILE A N 1
ATOM 3935 C CA . ILE A 1 510 ? 0.938 6.764 -24.006 1.00 97.00 510 ILE A CA 1
ATOM 3936 C C . ILE A 1 510 ? 1.623 5.851 -22.984 1.00 97.00 510 ILE A C 1
ATOM 3938 O O . ILE A 1 510 ? 2.637 5.224 -23.279 1.00 97.00 510 ILE A O 1
ATOM 3942 N N . ALA A 1 511 ? 1.014 5.705 -21.806 1.00 96.06 511 ALA A N 1
ATOM 3943 C CA . ALA A 1 511 ? 1.499 4.819 -20.750 1.00 96.06 511 ALA A CA 1
ATOM 3944 C C . ALA A 1 511 ? 0.359 4.034 -20.091 1.00 96.06 511 ALA A C 1
ATOM 3946 O O . ALA A 1 511 ? -0.722 4.566 -19.834 1.00 96.06 511 ALA A O 1
ATOM 3947 N N . TYR A 1 512 ? 0.623 2.765 -19.782 1.00 92.12 512 TYR A N 1
ATOM 3948 C CA . TYR A 1 512 ? -0.249 1.922 -18.966 1.00 92.12 512 TYR A CA 1
ATOM 3949 C C . TYR A 1 512 ? 0.145 1.992 -17.490 1.00 92.12 512 TYR A C 1
ATOM 3951 O O . TYR A 1 512 ? 1.332 2.048 -17.164 1.00 92.12 512 TYR A O 1
ATOM 3959 N N . SER A 1 513 ? -0.844 1.922 -16.596 1.00 85.12 513 SER A N 1
ATOM 3960 C CA . SER A 1 513 ? -0.604 1.678 -15.176 1.00 85.12 513 SER A CA 1
ATOM 3961 C C . SER A 1 513 ? 0.064 0.322 -14.969 1.00 85.12 513 SER A C 1
ATOM 3963 O O . SER A 1 513 ? -0.113 -0.610 -15.758 1.00 85.12 513 SER A O 1
ATOM 3965 N N . ARG A 1 514 ? 0.828 0.191 -13.882 1.00 78.00 514 ARG A N 1
ATOM 3966 C CA . ARG A 1 514 ? 1.600 -1.024 -13.588 1.00 78.00 514 ARG A CA 1
ATOM 3967 C C . ARG A 1 514 ? 0.736 -2.280 -13.453 1.00 78.00 514 ARG A C 1
ATOM 3969 O O . ARG A 1 514 ? 1.181 -3.365 -13.815 1.00 78.00 514 ARG A O 1
ATOM 3976 N N . ASP A 1 515 ? -0.471 -2.127 -12.929 1.00 77.50 515 ASP A N 1
ATOM 3977 C CA . ASP A 1 515 ? -1.471 -3.184 -12.766 1.00 77.50 515 ASP A CA 1
ATOM 3978 C C . ASP A 1 515 ? -2.377 -3.356 -14.002 1.00 77.50 515 ASP A C 1
ATOM 3980 O O . ASP A 1 515 ? -3.200 -4.268 -14.044 1.00 77.50 515 ASP A O 1
ATOM 3984 N N . GLY A 1 516 ? -2.241 -2.489 -15.012 1.00 82.38 516 GLY A N 1
ATOM 3985 C CA . GLY A 1 516 ? -3.057 -2.488 -16.222 1.00 82.38 516 GLY A CA 1
ATOM 3986 C C . GLY A 1 516 ? -4.504 -2.035 -16.015 1.00 82.38 516 GLY A C 1
ATOM 3987 O O . GLY A 1 516 ? -5.316 -2.231 -16.918 1.00 82.38 516 GLY A O 1
ATOM 3988 N N . SER A 1 517 ? -4.848 -1.461 -14.857 1.00 85.00 517 SER A N 1
ATOM 3989 C CA . SER A 1 517 ? -6.200 -0.976 -14.556 1.00 85.00 517 SER A CA 1
ATOM 3990 C C . SER A 1 517 ? -6.574 0.312 -15.300 1.00 85.00 517 SER A C 1
ATOM 3992 O O . SER A 1 517 ? -7.760 0.582 -15.500 1.00 85.00 517 SER A O 1
ATOM 3994 N N . TYR A 1 518 ? -5.594 1.102 -15.745 1.00 90.06 518 TYR A N 1
ATOM 3995 C CA . TYR A 1 518 ? -5.826 2.289 -16.565 1.00 90.06 518 TYR A CA 1
ATOM 3996 C C . TYR A 1 518 ? -4.668 2.587 -17.524 1.00 90.06 518 TYR A C 1
ATOM 3998 O O . TYR A 1 518 ? -3.557 2.082 -17.383 1.00 90.06 518 TYR A O 1
ATOM 4006 N N . ALA A 1 519 ? -4.929 3.451 -18.502 1.00 94.81 519 ALA A N 1
ATOM 4007 C CA . ALA A 1 519 ? -3.928 4.021 -19.396 1.00 94.81 519 ALA A CA 1
ATOM 4008 C C . ALA A 1 519 ? -4.101 5.538 -19.485 1.00 94.81 519 ALA A C 1
ATOM 4010 O O . ALA A 1 519 ? -5.220 6.048 -19.392 1.00 94.81 519 ALA A O 1
ATOM 4011 N N . PHE A 1 520 ? -2.999 6.246 -19.697 1.00 96.81 520 PHE A N 1
ATOM 4012 C CA . PHE A 1 520 ? -2.981 7.673 -19.984 1.00 96.81 520 PHE A CA 1
ATOM 4013 C C . PHE A 1 520 ? -2.435 7.936 -21.375 1.00 96.81 520 PHE A C 1
ATOM 4015 O O . PHE A 1 520 ? -1.462 7.309 -21.781 1.00 96.81 520 PHE A O 1
ATOM 4022 N N . ILE A 1 521 ? -3.027 8.904 -22.066 1.00 95.94 521 ILE A N 1
ATOM 4023 C CA . ILE A 1 521 ? -2.529 9.428 -23.335 1.00 95.94 521 ILE A CA 1
ATOM 4024 C C . ILE A 1 521 ? -2.403 10.944 -23.232 1.00 95.94 521 ILE A C 1
ATOM 4026 O O . ILE A 1 521 ? -3.279 11.616 -22.673 1.00 95.94 521 ILE A O 1
ATOM 4030 N N . VAL A 1 522 ? -1.297 11.470 -23.752 1.00 94.56 522 VAL A N 1
ATOM 4031 C CA . VAL A 1 522 ? -0.984 12.900 -23.718 1.00 94.56 522 VAL A CA 1
ATOM 4032 C C . VAL A 1 522 ? -0.718 13.433 -25.116 1.00 94.56 522 VAL A C 1
ATOM 4034 O O . VAL A 1 522 ? -0.317 12.693 -26.019 1.00 94.56 522 VAL A O 1
ATOM 4037 N N . GLY A 1 523 ? -0.965 14.721 -25.325 1.00 91.56 523 GLY A N 1
ATOM 4038 C CA . GLY A 1 523 ? -0.791 15.323 -26.636 1.00 91.56 523 GLY A CA 1
ATOM 4039 C C . GLY A 1 523 ? -0.886 16.838 -26.654 1.00 91.56 523 GLY A C 1
ATOM 4040 O O . GLY A 1 523 ? -0.774 17.519 -25.633 1.00 91.56 523 GLY A O 1
ATOM 4041 N N . ASN A 1 524 ? -1.108 17.359 -27.854 1.00 88.69 524 ASN A N 1
ATOM 4042 C CA . ASN A 1 524 ? -1.147 18.792 -28.115 1.00 88.69 524 ASN A CA 1
ATOM 4043 C C . ASN A 1 524 ? -2.245 19.525 -27.320 1.00 88.69 524 ASN A C 1
ATOM 4045 O O . ASN A 1 524 ? -3.231 18.923 -26.884 1.00 88.69 524 ASN A O 1
ATOM 4049 N N . ALA A 1 525 ? -2.088 20.842 -27.161 1.00 83.31 525 ALA A N 1
ATOM 4050 C CA . ALA A 1 525 ? -3.043 21.724 -26.481 1.00 83.31 525 ALA A CA 1
ATOM 4051 C C . ALA A 1 525 ? -3.420 21.284 -25.046 1.00 83.31 525 ALA A C 1
ATOM 4053 O O . ALA A 1 525 ? -4.587 21.343 -24.658 1.00 83.31 525 ALA A O 1
ATOM 4054 N N . GLY A 1 526 ? -2.445 20.811 -24.263 1.00 83.19 526 GLY A N 1
ATOM 4055 C CA . GLY A 1 526 ? -2.639 20.421 -22.862 1.00 83.19 526 GLY A CA 1
ATOM 4056 C C . GLY A 1 526 ? -3.504 19.171 -22.679 1.00 83.19 526 GLY A C 1
ATOM 4057 O O . GLY A 1 526 ? -4.123 18.996 -21.627 1.00 83.19 526 GLY A O 1
ATOM 4058 N N . SER A 1 527 ? -3.602 18.334 -23.714 1.00 88.00 527 SER A N 1
ATOM 4059 C CA . SER A 1 527 ? -4.480 17.167 -23.743 1.00 88.00 527 SER A CA 1
ATOM 4060 C C . SER A 1 527 ? -3.952 16.050 -22.850 1.00 88.00 527 SER A C 1
ATOM 4062 O O . SER A 1 527 ? -2.938 15.441 -23.177 1.00 88.00 527 SER A O 1
ATOM 4064 N N . ILE A 1 528 ? -4.672 15.748 -21.768 1.00 92.75 528 ILE A N 1
ATOM 4065 C CA . ILE A 1 528 ? -4.428 14.597 -20.890 1.00 92.75 528 ILE A CA 1
ATOM 4066 C C . ILE A 1 528 ? -5.728 13.805 -20.802 1.00 92.75 528 ILE A C 1
ATOM 4068 O O . ILE A 1 528 ? -6.737 14.317 -20.308 1.00 92.75 528 ILE A O 1
ATOM 4072 N N . TYR A 1 529 ? -5.712 12.558 -21.262 1.00 93.75 529 TYR A N 1
ATOM 4073 C CA . TYR A 1 529 ? -6.874 11.679 -21.199 1.00 93.75 529 TYR A CA 1
ATOM 4074 C C . TYR A 1 529 ? -6.537 10.374 -20.484 1.00 93.75 529 TYR A C 1
ATOM 4076 O O . TYR A 1 529 ? -5.457 9.813 -20.667 1.00 93.75 529 TYR A O 1
ATOM 4084 N N . LYS A 1 530 ? -7.493 9.875 -19.696 1.00 95.75 530 LYS A N 1
ATOM 4085 C CA . LYS A 1 530 ? -7.411 8.613 -18.956 1.00 95.75 530 LYS A CA 1
ATOM 4086 C C . LYS A 1 530 ? -8.450 7.625 -19.473 1.00 95.75 530 LYS A C 1
ATOM 4088 O O . LYS A 1 530 ? -9.627 7.963 -19.570 1.00 95.75 530 LYS A O 1
ATOM 4093 N N . SER A 1 531 ? -8.028 6.400 -19.746 1.00 96.06 531 SER A N 1
ATOM 4094 C CA . SER A 1 531 ? -8.893 5.266 -20.078 1.00 96.06 531 SER A CA 1
ATOM 4095 C C . SER A 1 531 ? -8.852 4.241 -18.948 1.00 96.06 531 SER A C 1
ATOM 4097 O O . SER A 1 531 ? -7.778 3.939 -18.434 1.00 96.06 531 SER A O 1
ATOM 4099 N N . THR A 1 532 ? -9.997 3.650 -18.615 1.00 94.81 532 THR A N 1
ATOM 4100 C CA . THR A 1 532 ? -10.124 2.538 -17.648 1.00 94.81 532 THR A CA 1
ATOM 4101 C C . THR A 1 532 ? -10.700 1.270 -18.286 1.00 94.81 532 THR A C 1
ATOM 4103 O O . THR A 1 532 ? -11.111 0.353 -17.582 1.00 94.81 532 THR A O 1
ATOM 4106 N N . ASP A 1 533 ? -10.791 1.227 -19.618 1.00 92.25 533 ASP A N 1
ATOM 4107 C CA . ASP A 1 533 ? -11.423 0.147 -20.384 1.00 92.25 533 ASP A CA 1
ATOM 4108 C C . ASP A 1 533 ? -10.580 -0.284 -21.601 1.00 92.25 533 ASP A C 1
ATOM 4110 O O . ASP A 1 533 ? -11.106 -0.622 -22.660 1.00 92.25 533 ASP A O 1
ATOM 4114 N N . ASP A 1 534 ? -9.252 -0.286 -21.439 1.00 91.38 534 ASP A N 1
ATOM 4115 C CA . ASP A 1 534 ? -8.283 -0.717 -22.460 1.00 91.38 534 ASP A CA 1
ATOM 4116 C C . ASP A 1 534 ? -8.312 0.095 -23.771 1.00 91.38 534 ASP A C 1
ATOM 4118 O O . ASP A 1 534 ? -8.024 -0.405 -24.864 1.00 91.38 534 ASP A O 1
ATOM 4122 N N . GLY A 1 535 ? -8.595 1.393 -23.647 1.00 92.38 535 GLY A N 1
ATOM 4123 C CA . GLY A 1 535 ? -8.528 2.372 -24.726 1.00 92.38 535 GLY A CA 1
ATOM 4124 C C . GLY A 1 535 ? -9.806 2.451 -25.552 1.00 92.38 535 GLY A C 1
ATOM 4125 O O . GLY A 1 535 ? -9.772 2.997 -26.652 1.00 92.38 535 GLY A O 1
ATOM 4126 N N . VAL A 1 536 ? -10.923 1.902 -25.065 1.00 90.75 536 VAL A N 1
ATOM 4127 C CA . VAL A 1 536 ? -12.216 1.986 -25.756 1.00 90.75 536 VAL A CA 1
ATOM 4128 C C . VAL A 1 536 ? -12.839 3.364 -25.543 1.00 90.75 536 VAL A C 1
ATOM 4130 O O . VAL A 1 536 ? -13.350 3.952 -26.499 1.00 90.75 536 VAL A O 1
ATOM 4133 N N . THR A 1 537 ? -12.772 3.895 -24.322 1.00 93.25 537 THR A N 1
ATOM 4134 C CA . THR A 1 537 ? -13.229 5.239 -23.970 1.00 93.25 537 THR A CA 1
ATOM 4135 C C . THR A 1 537 ? -12.189 5.988 -23.146 1.00 93.25 537 THR A C 1
ATOM 4137 O O . THR A 1 537 ? -11.356 5.406 -22.457 1.00 93.25 537 THR A O 1
ATOM 4140 N N . TRP A 1 538 ? -12.230 7.315 -23.238 1.00 94.81 538 TRP A N 1
ATOM 4141 C CA . TRP A 1 538 ? -11.246 8.193 -22.621 1.00 94.81 538 TRP A CA 1
ATOM 4142 C C . TRP A 1 538 ? -11.944 9.378 -21.965 1.00 94.81 538 TRP A C 1
ATOM 4144 O O . TRP A 1 538 ? -12.802 10.021 -22.568 1.00 94.81 538 TRP A O 1
ATOM 4154 N N . ALA A 1 539 ? -11.565 9.670 -20.726 1.00 92.62 539 ALA A N 1
ATOM 4155 C CA . ALA A 1 539 ? -12.047 10.809 -19.964 1.00 92.62 539 ALA A CA 1
ATOM 4156 C C . ALA A 1 539 ? -10.952 11.872 -19.854 1.00 92.62 539 ALA A C 1
ATOM 4158 O O . ALA A 1 539 ? -9.788 11.551 -19.607 1.00 92.62 539 ALA A O 1
ATOM 4159 N N . LEU A 1 540 ? -11.331 13.140 -20.014 1.00 89.38 540 LEU A N 1
ATOM 4160 C CA . LEU A 1 540 ? -10.428 14.271 -19.820 1.00 89.38 540 LEU A CA 1
ATOM 4161 C C . LEU A 1 540 ? -9.936 14.314 -18.362 1.00 89.38 540 LEU A C 1
ATOM 4163 O O . LEU A 1 540 ? -10.731 14.227 -17.428 1.00 89.38 540 LEU A O 1
ATOM 4167 N N . SER A 1 541 ? -8.626 14.451 -18.177 1.00 87.06 541 SER A N 1
ATOM 4168 C CA . SER A 1 541 ? -7.928 14.361 -16.890 1.00 87.06 541 SER A CA 1
ATOM 4169 C C . SER A 1 541 ? -6.952 15.537 -16.754 1.00 87.06 541 SER A C 1
ATOM 4171 O O . SER A 1 541 ? -5.741 15.374 -16.719 1.00 87.06 541 SER A O 1
ATOM 4173 N N . ASN A 1 542 ? -7.483 16.760 -16.717 1.00 76.38 542 ASN A N 1
ATOM 4174 C CA . ASN A 1 542 ? -6.696 18.001 -16.746 1.00 76.38 542 ASN A CA 1
ATOM 4175 C C . ASN A 1 542 ? -7.043 18.969 -15.598 1.00 76.38 542 ASN A C 1
ATOM 4177 O O . ASN A 1 542 ? -6.982 20.189 -15.754 1.00 76.38 542 ASN A O 1
ATOM 4181 N N . THR A 1 543 ? -7.440 18.439 -14.441 1.00 73.75 543 THR A N 1
ATOM 4182 C CA . THR A 1 543 ? -7.724 19.259 -13.257 1.00 73.75 543 THR A CA 1
ATOM 4183 C C . THR A 1 543 ? -6.412 19.720 -12.620 1.00 73.75 543 THR A C 1
ATOM 4185 O O . THR A 1 543 ? -5.700 18.917 -12.020 1.00 73.75 543 THR A O 1
ATOM 4188 N N . TYR A 1 544 ? -6.092 21.010 -12.728 1.00 73.75 544 TYR A N 1
ATOM 4189 C CA . TYR A 1 544 ? -4.859 21.585 -12.179 1.00 73.75 544 TYR A CA 1
ATOM 4190 C C . TYR A 1 544 ? -5.081 22.219 -10.802 1.00 73.75 544 TYR A C 1
ATOM 4192 O O . TYR A 1 544 ? -6.056 22.946 -10.592 1.00 73.75 544 TYR A O 1
ATOM 4200 N N . THR A 1 545 ? -4.150 22.000 -9.876 1.00 56.25 545 THR A N 1
ATOM 4201 C CA . THR A 1 545 ? -4.134 22.640 -8.552 1.00 56.25 545 THR A CA 1
ATOM 4202 C C . THR A 1 545 ? -3.011 23.683 -8.496 1.00 56.25 545 THR A C 1
ATOM 4204 O O . THR A 1 545 ? -1.842 23.316 -8.472 1.00 56.25 545 THR A O 1
ATOM 4207 N N . GLY A 1 546 ? -3.337 24.987 -8.495 1.00 53.75 546 GLY A N 1
ATOM 4208 C CA . GLY A 1 546 ? -2.343 26.072 -8.371 1.00 53.75 546 GLY A CA 1
ATOM 4209 C C . GLY A 1 546 ? -2.701 27.386 -9.088 1.00 53.75 546 GLY A C 1
ATOM 4210 O O . GLY A 1 546 ? -3.682 27.466 -9.825 1.00 53.75 546 GLY A O 1
ATOM 4211 N N . ASN A 1 547 ? -1.898 28.439 -8.866 1.00 42.59 547 ASN A N 1
ATOM 4212 C CA . ASN A 1 547 ? -2.010 29.720 -9.579 1.00 42.59 547 ASN A CA 1
ATOM 4213 C C . ASN A 1 547 ? -1.364 29.609 -10.970 1.00 42.59 547 ASN A C 1
ATOM 4215 O O . ASN A 1 547 ? -0.147 29.681 -11.106 1.00 42.59 547 ASN A O 1
ATOM 4219 N N . GLY A 1 548 ? -2.194 29.462 -11.999 1.00 48.47 548 GLY A N 1
ATOM 4220 C CA . GLY A 1 548 ? -1.784 29.401 -13.402 1.00 48.47 548 GLY A CA 1
ATOM 4221 C C . GLY A 1 548 ? -2.862 28.682 -14.201 1.00 48.47 548 GLY A C 1
ATOM 4222 O O . GLY A 1 548 ? -3.023 27.478 -14.062 1.00 48.47 548 GLY A O 1
ATOM 4223 N N . GLY A 1 549 ? -3.662 29.439 -14.956 1.00 47.47 549 GLY A N 1
ATOM 4224 C CA . GLY A 1 549 ? -4.809 28.918 -15.704 1.00 47.47 549 GLY A CA 1
ATOM 4225 C C . GLY A 1 549 ? -4.451 27.915 -16.809 1.00 47.47 549 GLY A C 1
ATOM 4226 O O . GLY A 1 549 ? -3.284 27.620 -17.045 1.00 47.47 549 GLY A O 1
ATOM 4227 N N . SER A 1 550 ? -5.506 27.424 -17.473 1.00 51.19 550 SER A N 1
ATOM 4228 C CA . SER A 1 550 ? -5.520 26.460 -18.588 1.00 51.19 550 SER A CA 1
ATOM 4229 C C . SER A 1 550 ? -4.234 26.401 -19.417 1.00 51.19 550 SER A C 1
ATOM 4231 O O . SER A 1 550 ? -3.775 27.403 -19.961 1.00 51.19 550 SER A O 1
ATOM 4233 N N . ILE A 1 551 ? -3.718 25.190 -19.584 1.00 55.44 551 ILE A N 1
ATOM 4234 C CA . ILE A 1 551 ? -2.469 24.907 -20.290 1.00 55.44 551 ILE A CA 1
ATOM 4235 C C . ILE A 1 551 ? -2.794 24.782 -21.769 1.00 55.44 551 ILE A C 1
ATOM 4237 O O . ILE A 1 551 ? -3.413 23.815 -22.192 1.00 55.44 551 ILE A O 1
ATOM 4241 N N . GLY A 1 552 ? -2.438 25.802 -22.546 1.00 59.09 552 GLY A N 1
ATOM 4242 C CA . GLY A 1 552 ? -2.539 25.770 -24.007 1.00 59.09 552 GLY A CA 1
ATOM 4243 C C . GLY A 1 552 ? -1.335 25.112 -24.690 1.00 59.09 552 GLY A C 1
ATOM 4244 O O . GLY A 1 552 ? -1.261 25.149 -25.912 1.00 59.09 552 GLY A O 1
ATOM 4245 N N . HIS A 1 553 ? -0.388 24.569 -23.922 1.00 74.38 553 HIS A N 1
ATOM 4246 C CA . HIS A 1 553 ? 0.903 24.078 -24.405 1.00 74.38 553 HIS A CA 1
ATOM 4247 C C . HIS A 1 553 ? 0.855 22.600 -24.795 1.00 74.38 553 HIS A C 1
ATOM 4249 O O . HIS A 1 553 ? 0.125 21.811 -24.197 1.00 74.38 553 HIS A O 1
ATOM 4255 N N . ASP A 1 554 ? 1.647 22.213 -25.790 1.00 84.38 554 ASP A N 1
ATOM 4256 C CA . ASP A 1 554 ? 1.730 20.825 -26.239 1.00 84.38 554 ASP A CA 1
ATOM 4257 C C . ASP A 1 554 ? 2.446 19.952 -25.197 1.00 84.38 554 ASP A C 1
ATOM 4259 O O . ASP A 1 554 ? 3.524 20.307 -24.720 1.00 84.38 554 ASP A O 1
ATOM 4263 N N . LEU A 1 555 ? 1.859 18.804 -24.846 1.00 89.06 555 LEU A N 1
ATOM 4264 C CA . LEU A 1 555 ? 2.463 17.820 -23.942 1.00 89.06 555 LEU A CA 1
ATOM 4265 C C . LEU A 1 555 ? 3.198 16.754 -24.753 1.00 89.06 555 LEU A C 1
ATOM 4267 O O . LEU A 1 555 ? 2.702 16.316 -25.792 1.00 89.06 555 LEU A O 1
ATOM 4271 N N . ASN A 1 556 ? 4.371 16.336 -24.283 1.00 87.62 556 ASN A N 1
ATOM 4272 C CA . ASN A 1 556 ? 5.257 15.439 -25.026 1.00 87.62 556 ASN A CA 1
ATOM 4273 C C . ASN A 1 556 ? 5.182 13.998 -24.544 1.00 87.62 556 ASN A C 1
ATOM 4275 O O . ASN A 1 556 ? 4.778 13.129 -25.309 1.00 87.62 556 ASN A O 1
ATOM 4279 N N . TYR A 1 557 ? 5.617 13.761 -23.308 1.00 91.81 557 TYR A N 1
ATOM 4280 C CA . TYR A 1 557 ? 5.907 12.428 -22.796 1.00 91.81 557 TYR A CA 1
ATOM 4281 C C . TYR A 1 557 ? 5.264 12.220 -21.438 1.00 91.81 557 TYR A C 1
ATOM 4283 O O . TYR A 1 557 ? 5.151 13.174 -20.667 1.00 91.81 557 TYR A O 1
ATOM 4291 N N . ILE A 1 558 ? 4.870 10.987 -21.142 1.00 94.81 558 ILE A N 1
ATOM 4292 C CA . ILE A 1 558 ? 4.275 10.583 -19.877 1.00 94.81 558 ILE A CA 1
ATOM 4293 C C . ILE A 1 558 ? 5.001 9.369 -19.298 1.00 94.81 558 ILE A C 1
ATOM 4295 O O . ILE A 1 558 ? 5.142 8.328 -19.931 1.00 94.81 558 ILE A O 1
ATOM 4299 N N . ALA A 1 559 ? 5.405 9.480 -18.037 1.00 93.38 559 ALA A N 1
ATOM 4300 C CA . ALA A 1 559 ? 5.991 8.383 -17.285 1.00 93.38 559 ALA A CA 1
ATOM 4301 C C . ALA A 1 559 ? 5.178 8.102 -16.023 1.00 93.38 559 ALA A C 1
ATOM 4303 O O . ALA A 1 559 ? 4.745 9.021 -15.328 1.00 93.38 559 ALA A O 1
ATOM 4304 N N . ILE A 1 560 ? 5.009 6.820 -15.705 1.00 87.94 560 ILE A N 1
ATOM 4305 C CA . ILE A 1 560 ? 4.406 6.349 -14.454 1.00 87.94 560 ILE A CA 1
ATOM 4306 C C . ILE A 1 560 ? 5.507 5.654 -13.655 1.00 87.94 560 ILE A C 1
ATOM 4308 O O . ILE A 1 560 ? 6.249 4.840 -14.211 1.00 87.94 560 ILE A O 1
ATOM 4312 N N . SER A 1 561 ? 5.637 5.981 -12.368 1.00 83.69 561 SER A N 1
ATOM 4313 C CA . SER A 1 561 ? 6.638 5.351 -11.509 1.00 83.69 561 SER A CA 1
ATOM 4314 C C . SER A 1 561 ? 6.384 3.839 -11.394 1.00 83.69 561 SER A C 1
ATOM 4316 O O . SER A 1 561 ? 5.231 3.403 -11.441 1.00 83.69 561 SER A O 1
ATOM 4318 N N . PRO A 1 562 ? 7.430 3.010 -11.218 1.00 74.81 562 PRO A N 1
ATOM 4319 C CA . PRO A 1 562 ? 7.291 1.558 -11.066 1.00 74.81 562 PRO A CA 1
ATOM 4320 C C . PRO A 1 562 ? 6.278 1.092 -10.006 1.00 74.81 562 PRO A C 1
ATOM 4322 O O . PRO A 1 562 ? 5.665 0.038 -10.176 1.00 74.81 562 PRO A O 1
ATOM 4325 N N . ASP A 1 563 ? 6.081 1.870 -8.940 1.00 66.81 563 ASP A N 1
ATOM 4326 C CA . ASP A 1 563 ? 5.090 1.626 -7.880 1.00 66.81 563 ASP A CA 1
ATOM 4327 C C . ASP A 1 563 ? 3.731 2.316 -8.097 1.00 66.81 563 ASP A C 1
ATOM 4329 O O . ASP A 1 563 ? 2.827 2.155 -7.280 1.00 66.81 563 ASP A O 1
ATOM 4333 N N . GLY A 1 564 ? 3.574 3.093 -9.170 1.00 76.31 564 GLY A N 1
ATOM 4334 C CA . GLY A 1 564 ? 2.349 3.818 -9.506 1.00 76.31 564 GLY A CA 1
ATOM 4335 C C . GLY A 1 564 ? 2.066 5.065 -8.662 1.00 76.31 564 GLY A C 1
ATOM 4336 O O . GLY A 1 564 ? 1.050 5.715 -8.899 1.00 76.31 564 GLY A O 1
ATOM 4337 N N . ARG A 1 565 ? 2.936 5.430 -7.707 1.00 77.19 565 ARG A N 1
ATOM 4338 C CA . ARG A 1 565 ? 2.741 6.604 -6.833 1.00 77.19 565 ARG A CA 1
ATOM 4339 C C . ARG A 1 565 ? 2.803 7.933 -7.577 1.00 77.19 565 ARG A C 1
ATOM 4341 O O . ARG A 1 565 ? 2.159 8.889 -7.152 1.00 77.19 565 ARG A O 1
ATOM 4348 N N . TYR A 1 566 ? 3.597 8.010 -8.640 1.00 84.50 566 TYR A N 1
ATOM 4349 C CA . TYR A 1 566 ? 3.865 9.248 -9.357 1.00 84.50 566 TYR A CA 1
ATOM 4350 C C . TYR A 1 566 ? 3.581 9.098 -10.841 1.00 84.50 566 TYR A C 1
ATOM 4352 O O . TYR A 1 566 ? 3.954 8.108 -11.470 1.00 84.50 566 TYR A O 1
ATOM 4360 N N . ILE A 1 567 ? 2.972 10.132 -11.412 1.00 90.50 567 ILE A N 1
ATOM 4361 C CA . ILE A 1 567 ? 2.835 10.288 -12.856 1.00 90.50 567 ILE A CA 1
ATOM 4362 C C . ILE A 1 567 ? 3.443 11.629 -13.231 1.00 90.50 567 ILE A C 1
ATOM 4364 O O . ILE A 1 567 ? 3.086 12.644 -12.631 1.00 90.50 567 ILE A O 1
ATOM 4368 N N . LEU A 1 568 ? 4.355 11.626 -14.199 1.00 93.12 568 LEU A N 1
ATOM 4369 C CA . LEU A 1 568 ? 5.042 12.819 -14.676 1.00 93.12 568 LEU A CA 1
ATOM 4370 C C . LEU A 1 568 ? 4.782 13.036 -16.161 1.00 93.12 568 LEU A C 1
ATOM 4372 O O . LEU A 1 568 ? 4.808 12.079 -16.931 1.00 93.12 568 LEU A O 1
ATOM 4376 N N . ILE A 1 569 ? 4.560 14.290 -16.552 1.00 92.19 569 ILE A N 1
ATOM 4377 C CA . ILE A 1 569 ? 4.368 14.689 -17.950 1.00 92.19 569 ILE A CA 1
ATOM 4378 C C . ILE A 1 569 ? 5.292 15.859 -18.294 1.00 92.19 569 ILE A C 1
ATOM 4380 O O . ILE A 1 569 ? 5.381 16.819 -17.527 1.00 92.19 569 ILE A O 1
ATOM 4384 N N . THR A 1 570 ? 5.943 15.802 -19.457 1.00 89.00 570 THR A N 1
ATOM 4385 C CA . THR A 1 570 ? 6.790 16.884 -19.991 1.00 89.00 570 THR A CA 1
ATOM 4386 C C . THR A 1 570 ? 6.046 17.809 -20.959 1.00 89.00 570 THR A C 1
ATOM 4388 O O . THR A 1 570 ? 5.119 17.401 -21.663 1.00 89.00 570 THR A O 1
ATOM 4391 N N . GLU A 1 571 ? 6.483 19.069 -21.019 1.00 84.50 571 GLU A N 1
ATOM 4392 C CA . GLU A 1 571 ? 5.939 20.129 -21.882 1.00 84.50 571 GLU A CA 1
ATOM 4393 C C . GLU A 1 571 ? 6.856 20.400 -23.097 1.00 84.50 571 GLU A C 1
ATOM 4395 O O . GLU A 1 571 ? 8.083 20.413 -22.970 1.00 84.50 571 GLU A O 1
ATOM 4400 N N . ASN A 1 572 ? 6.264 20.602 -24.283 1.00 72.62 572 ASN A N 1
ATOM 4401 C CA . ASN A 1 572 ? 6.961 20.724 -25.574 1.00 72.62 572 ASN A CA 1
ATOM 4402 C C . ASN A 1 572 ? 7.155 22.156 -26.077 1.00 72.62 572 ASN A C 1
ATOM 4404 O O . ASN A 1 572 ? 8.175 22.453 -26.691 1.00 72.62 572 ASN A O 1
ATOM 4408 N N . ASP A 1 573 ? 6.154 23.017 -25.898 1.00 67.69 573 ASP A N 1
ATOM 4409 C CA . ASP A 1 573 ? 6.145 24.354 -26.495 1.00 67.69 573 ASP A CA 1
ATOM 4410 C C . ASP A 1 573 ? 5.965 25.406 -25.407 1.00 67.69 573 ASP A C 1
ATOM 4412 O O . ASP A 1 573 ? 4.881 25.577 -24.843 1.00 67.69 573 ASP A O 1
ATOM 4416 N N . ILE A 1 574 ? 7.062 26.087 -25.094 1.00 65.31 574 ILE A N 1
ATOM 4417 C CA . ILE A 1 574 ? 7.138 27.112 -24.058 1.00 65.31 574 ILE A CA 1
ATOM 4418 C C . ILE A 1 574 ? 7.319 28.487 -24.722 1.00 65.31 574 ILE A C 1
ATOM 4420 O O . ILE A 1 574 ? 8.185 28.649 -25.588 1.00 65.31 574 ILE A O 1
ATOM 4424 N N . PRO A 1 575 ? 6.504 29.498 -24.356 1.00 63.12 575 PRO A N 1
ATOM 4425 C CA . PRO A 1 575 ? 6.625 30.845 -24.900 1.00 63.12 575 PRO A CA 1
ATOM 4426 C C . PRO A 1 575 ? 8.027 31.407 -24.693 1.00 63.12 575 PRO A C 1
ATOM 4428 O O . PRO A 1 575 ? 8.647 31.157 -23.665 1.00 63.12 575 PRO A O 1
ATOM 4431 N N . GLU A 1 576 ? 8.504 32.230 -25.627 1.00 58.75 576 GLU A N 1
ATOM 4432 C CA . GLU A 1 576 ? 9.812 32.877 -25.517 1.00 58.75 576 GLU A CA 1
ATOM 4433 C C . GLU A 1 576 ? 9.970 33.576 -24.146 1.00 58.75 576 GLU A C 1
ATOM 4435 O O . GLU A 1 576 ? 9.189 34.462 -23.801 1.00 58.75 576 GLU A O 1
ATOM 4440 N N . ALA A 1 577 ? 10.975 33.149 -23.368 1.00 60.84 577 ALA A N 1
ATOM 4441 C CA . ALA A 1 577 ? 11.274 33.576 -21.989 1.00 60.84 577 ALA A CA 1
ATOM 4442 C C . ALA A 1 577 ? 10.390 33.011 -20.848 1.00 60.84 577 ALA A C 1
ATOM 4444 O O . ALA A 1 577 ? 10.454 33.528 -19.728 1.00 60.84 577 ALA A O 1
ATOM 4445 N N . ALA A 1 578 ? 9.619 31.944 -21.078 1.00 66.81 578 ALA A N 1
ATOM 4446 C CA . ALA A 1 578 ? 8.967 31.181 -20.011 1.00 66.81 578 ALA A CA 1
ATOM 4447 C C . ALA A 1 578 ? 9.921 30.132 -19.395 1.00 66.81 578 ALA A C 1
ATOM 4449 O O . ALA A 1 578 ? 10.792 29.612 -20.089 1.00 66.81 578 ALA A O 1
ATOM 4450 N N . PRO A 1 579 ? 9.797 29.819 -18.095 1.00 71.44 579 PRO A N 1
ATOM 4451 C CA . PRO A 1 579 ? 10.531 28.710 -17.493 1.00 71.44 579 PRO A CA 1
ATOM 4452 C C . PRO A 1 579 ? 9.974 27.345 -17.930 1.00 71.44 579 PRO A C 1
ATOM 4454 O O . PRO A 1 579 ? 8.797 27.229 -18.275 1.00 71.44 579 PRO A O 1
ATOM 4457 N N . ALA A 1 580 ? 10.817 26.313 -17.885 1.00 77.12 580 ALA A N 1
ATOM 4458 C CA . ALA A 1 580 ? 10.444 24.941 -18.213 1.00 77.12 580 ALA A CA 1
ATOM 4459 C C . ALA A 1 580 ? 9.706 24.251 -17.052 1.00 77.12 580 ALA A C 1
ATOM 4461 O O . ALA A 1 580 ? 10.130 24.350 -15.895 1.00 77.12 580 ALA A O 1
ATOM 4462 N N . TYR A 1 581 ? 8.638 23.509 -17.359 1.00 81.44 581 TYR A N 1
ATOM 4463 C CA . TYR A 1 581 ? 7.814 22.814 -16.367 1.00 81.44 581 TYR A CA 1
ATOM 4464 C C . TYR A 1 581 ? 7.590 21.333 -16.695 1.00 81.44 581 TYR A C 1
ATOM 4466 O O . TYR A 1 581 ? 7.675 20.899 -17.844 1.00 81.44 581 TYR A O 1
ATOM 4474 N N . ILE A 1 582 ? 7.227 20.582 -15.658 1.00 87.56 582 ILE A N 1
ATOM 4475 C CA . ILE A 1 582 ? 6.582 19.268 -15.733 1.00 87.56 582 ILE A CA 1
ATOM 4476 C C . ILE A 1 582 ? 5.257 19.287 -14.974 1.00 87.56 582 ILE A C 1
ATOM 4478 O O . ILE A 1 582 ? 5.046 20.109 -14.080 1.00 87.56 582 ILE A O 1
ATOM 4482 N N . PHE A 1 583 ? 4.381 18.342 -15.297 1.00 88.31 583 PHE A N 1
ATOM 4483 C CA . PHE A 1 583 ? 3.189 18.050 -14.506 1.00 88.31 583 PHE A CA 1
ATOM 4484 C C . PHE A 1 583 ? 3.420 16.813 -13.669 1.00 88.31 583 PHE A C 1
ATOM 4486 O O . PHE A 1 583 ? 3.913 15.814 -14.185 1.00 88.31 583 PHE A O 1
ATOM 4493 N N . LYS A 1 584 ? 3.031 16.875 -12.400 1.00 90.19 584 LYS A N 1
ATOM 4494 C CA . LYS A 1 584 ? 3.096 15.766 -11.459 1.00 90.19 584 LYS A CA 1
ATOM 4495 C C . LYS A 1 584 ? 1.711 15.460 -10.915 1.00 90.19 584 LYS A C 1
ATOM 4497 O O . LYS A 1 584 ? 0.991 16.365 -10.505 1.00 90.19 584 LYS A O 1
ATOM 4502 N N . SER A 1 585 ? 1.359 14.183 -10.879 1.00 86.38 585 SER A N 1
ATOM 4503 C CA . SER A 1 585 ? 0.198 13.684 -10.147 1.00 86.38 585 SER A CA 1
ATOM 4504 C C . SER A 1 585 ? 0.629 12.632 -9.128 1.00 86.38 585 SER A C 1
ATOM 4506 O O . SER A 1 585 ? 1.490 11.796 -9.411 1.00 86.38 585 SER A O 1
ATOM 4508 N N . THR A 1 586 ? 0.017 12.691 -7.946 1.00 86.12 586 THR A N 1
ATOM 4509 C CA . THR A 1 586 ? 0.178 11.744 -6.827 1.00 86.12 586 THR A CA 1
ATOM 4510 C C . THR A 1 586 ? -1.122 11.000 -6.503 1.00 86.12 586 THR A C 1
ATOM 4512 O O . THR A 1 586 ? -1.197 10.255 -5.529 1.00 86.12 586 THR A O 1
ATOM 4515 N N . ASP A 1 587 ? -2.164 11.209 -7.309 1.00 80.56 587 ASP A N 1
ATOM 4516 C CA . ASP A 1 587 ? -3.523 10.724 -7.077 1.00 80.56 587 ASP A CA 1
ATOM 4517 C C . ASP A 1 587 ? -4.108 10.043 -8.325 1.00 80.56 587 ASP A C 1
ATOM 4519 O O . ASP A 1 587 ? -5.308 10.129 -8.598 1.00 80.56 587 ASP A O 1
ATOM 4523 N N . GLU A 1 588 ? -3.253 9.340 -9.077 1.00 81.75 588 GLU A N 1
ATOM 4524 C CA . GLU A 1 588 ? -3.593 8.606 -10.305 1.00 81.75 588 GLU A CA 1
ATOM 4525 C C . GLU A 1 588 ? -4.207 9.501 -11.400 1.00 81.75 588 GLU A C 1
ATOM 4527 O O . GLU A 1 588 ? -5.146 9.089 -12.094 1.00 81.75 588 GLU A O 1
ATOM 4532 N N . GLY A 1 589 ? -3.710 10.733 -11.534 1.00 82.12 589 GLY A N 1
ATOM 4533 C CA . GLY A 1 589 ? -4.137 11.734 -12.517 1.00 82.12 589 GLY A CA 1
ATOM 4534 C C . GLY A 1 589 ? -5.506 12.350 -12.233 1.00 82.12 589 GLY A C 1
ATOM 4535 O O . GLY A 1 589 ? -6.161 12.839 -13.153 1.00 82.12 589 GLY A O 1
ATOM 4536 N N . ARG A 1 590 ? -5.995 12.319 -10.986 1.00 81.75 590 ARG A N 1
ATOM 4537 C CA . ARG A 1 590 ? -7.208 13.078 -10.628 1.00 81.75 590 ARG A CA 1
ATOM 4538 C C . ARG A 1 590 ? -6.893 14.570 -10.568 1.00 81.75 590 ARG A C 1
ATOM 4540 O O . ARG A 1 590 ? -7.705 15.372 -11.032 1.00 81.75 590 ARG A O 1
ATOM 4547 N N . THR A 1 591 ? -5.718 14.921 -10.057 1.00 83.69 591 THR A N 1
ATOM 4548 C CA . THR A 1 591 ? -5.186 16.279 -10.026 1.00 83.69 591 THR A CA 1
ATOM 4549 C C . THR A 1 591 ? -3.734 16.328 -10.490 1.00 83.69 591 THR A C 1
ATOM 4551 O O . THR A 1 591 ? -2.996 15.341 -10.415 1.00 83.69 591 THR A O 1
ATOM 4554 N N . TRP A 1 592 ? -3.344 17.494 -11.005 1.00 86.50 592 TRP A N 1
ATOM 4555 C CA . TRP A 1 592 ? -2.007 17.762 -11.520 1.00 86.50 592 TRP A CA 1
ATOM 4556 C C . TRP A 1 592 ? -1.432 19.041 -10.920 1.00 86.50 592 TRP A C 1
ATOM 4558 O O . TRP A 1 592 ? -2.045 20.112 -10.969 1.00 86.50 592 TRP A O 1
ATOM 4568 N N . GLU A 1 593 ? -0.213 18.928 -10.413 1.00 87.06 593 GLU A N 1
ATOM 4569 C CA . GLU A 1 593 ? 0.626 20.033 -9.974 1.00 87.06 593 GLU A CA 1
ATOM 4570 C C . GLU A 1 593 ? 1.643 20.371 -11.069 1.00 87.06 593 GLU A C 1
ATOM 4572 O O . GLU A 1 593 ? 2.259 19.478 -11.651 1.00 87.06 593 GLU A O 1
ATOM 4577 N N . ARG A 1 594 ? 1.829 21.661 -11.364 1.00 84.12 594 ARG A N 1
ATOM 4578 C CA . ARG A 1 594 ? 2.836 22.131 -12.325 1.00 84.12 594 ARG A CA 1
ATOM 4579 C C . ARG A 1 594 ? 4.113 22.518 -11.578 1.00 84.12 594 ARG A C 1
ATOM 4581 O O . ARG A 1 594 ? 4.111 23.504 -10.844 1.00 84.12 594 ARG A O 1
ATOM 4588 N N . LEU A 1 595 ? 5.196 21.777 -11.796 1.00 85.38 595 LEU A N 1
ATOM 4589 C CA . LEU A 1 595 ? 6.483 21.951 -11.120 1.00 85.38 595 LEU A CA 1
ATOM 4590 C C . LEU A 1 595 ? 7.530 22.513 -12.080 1.00 85.38 595 LEU A C 1
ATOM 4592 O O . LEU A 1 595 ? 7.675 22.034 -13.204 1.00 85.38 595 LEU A O 1
ATOM 4596 N N . GLN A 1 596 ? 8.241 23.554 -11.651 1.00 83.56 596 GLN A N 1
ATOM 4597 C CA . GLN A 1 596 ? 9.287 24.184 -12.453 1.00 83.56 596 GLN A CA 1
ATOM 4598 C C . GLN A 1 596 ? 10.569 23.345 -12.400 1.00 83.56 596 GLN A C 1
ATOM 4600 O O . GLN A 1 596 ? 11.034 23.016 -11.311 1.00 83.56 596 GLN A O 1
ATOM 4605 N N . ILE A 1 597 ? 11.158 23.043 -13.560 1.00 78.62 597 ILE A N 1
ATOM 4606 C CA . ILE A 1 597 ? 12.465 22.374 -13.646 1.00 78.62 597 ILE A CA 1
ATOM 4607 C C . ILE A 1 597 ? 13.584 23.402 -13.492 1.00 78.62 597 ILE A C 1
ATOM 4609 O O . ILE A 1 597 ? 14.450 23.275 -12.631 1.00 78.62 597 ILE A O 1
ATOM 4613 N N . ASP A 1 598 ? 13.565 24.448 -14.316 1.00 73.25 598 ASP A N 1
ATOM 4614 C CA . ASP A 1 598 ? 14.577 25.498 -14.297 1.00 73.25 598 ASP A CA 1
ATOM 4615 C C . ASP A 1 598 ? 14.019 26.828 -14.836 1.00 73.25 598 ASP A C 1
ATOM 4617 O O . ASP A 1 598 ? 12.857 26.944 -15.228 1.00 73.25 598 ASP A O 1
ATOM 4621 N N . SER A 1 599 ? 14.828 27.887 -14.780 1.00 72.12 599 SER A N 1
ATOM 4622 C CA . SER A 1 599 ? 14.483 29.211 -15.319 1.00 72.12 599 SER A CA 1
ATOM 4623 C C . SER A 1 599 ? 14.837 29.378 -16.798 1.00 72.12 599 SER A C 1
ATOM 4625 O O . SER A 1 599 ? 14.750 30.486 -17.332 1.00 72.12 599 SER A O 1
ATOM 4627 N N . THR A 1 600 ? 15.277 28.310 -17.461 1.00 67.25 600 THR A N 1
ATOM 4628 C CA . THR A 1 600 ? 15.620 28.337 -18.875 1.00 67.25 600 THR A CA 1
ATOM 4629 C C . THR A 1 600 ? 14.371 28.131 -19.719 1.00 67.25 600 THR A C 1
ATOM 4631 O O . THR A 1 600 ? 13.446 27.415 -19.347 1.00 67.25 600 THR A O 1
ATOM 4634 N N . ASN A 1 601 ? 14.354 28.770 -20.885 1.00 68.31 601 ASN A N 1
ATOM 4635 C CA . ASN A 1 601 ? 13.299 28.580 -21.867 1.00 68.31 601 ASN A CA 1
ATOM 4636 C C . ASN A 1 601 ? 13.621 27.375 -22.763 1.00 68.31 601 ASN A C 1
ATOM 4638 O O . ASN A 1 601 ? 13.847 27.556 -23.960 1.00 68.31 601 ASN A O 1
ATOM 4642 N N . ARG A 1 602 ? 13.728 26.171 -22.173 1.00 73.75 602 ARG A N 1
ATOM 4643 C CA . ARG A 1 602 ? 14.015 24.918 -22.902 1.00 73.75 602 ARG A CA 1
ATOM 4644 C C . ARG A 1 602 ? 12.927 23.854 -22.721 1.00 73.75 602 ARG A C 1
ATOM 4646 O O . ARG A 1 602 ? 12.600 23.531 -21.581 1.00 73.75 602 ARG A O 1
ATOM 4653 N N . PRO A 1 603 ? 12.377 23.277 -23.804 1.00 75.00 603 PRO A N 1
ATOM 4654 C CA . PRO A 1 603 ? 11.424 22.186 -23.687 1.00 75.00 603 PRO A CA 1
ATOM 4655 C C . PRO A 1 603 ? 12.129 20.860 -23.395 1.00 75.00 603 PRO A C 1
ATOM 4657 O O . PRO A 1 603 ? 13.182 20.540 -23.960 1.00 75.00 603 PRO A O 1
ATOM 4660 N N . TYR A 1 604 ? 11.506 20.059 -22.536 1.00 80.44 604 TYR A N 1
ATOM 4661 C CA . TYR A 1 604 ? 11.965 18.715 -22.208 1.00 80.44 604 TYR A CA 1
ATOM 4662 C C . TYR A 1 604 ? 11.161 17.688 -23.006 1.00 80.44 604 TYR A C 1
ATOM 4664 O O . TYR A 1 604 ? 9.938 17.780 -23.126 1.00 80.44 604 TYR A O 1
ATOM 4672 N N . ARG A 1 605 ? 11.855 16.721 -23.609 1.00 84.12 605 ARG A N 1
ATOM 4673 C CA . ARG A 1 605 ? 11.254 15.824 -24.602 1.00 84.12 605 ARG A CA 1
ATOM 4674 C C . ARG A 1 605 ? 10.820 14.484 -24.042 1.00 84.12 605 ARG A C 1
ATOM 4676 O O . ARG A 1 605 ? 9.779 13.997 -24.458 1.00 84.12 605 ARG A O 1
ATOM 4683 N N . ASP A 1 606 ? 11.585 13.928 -23.116 1.00 89.19 606 ASP A N 1
ATOM 4684 C CA . ASP A 1 606 ? 11.338 12.613 -22.523 1.00 89.19 606 ASP A CA 1
ATOM 4685 C C . ASP A 1 606 ? 11.766 12.633 -21.051 1.00 89.19 606 ASP A C 1
ATOM 4687 O O . ASP A 1 606 ? 12.663 13.394 -20.678 1.00 89.19 606 ASP A O 1
ATOM 4691 N N . ILE A 1 607 ? 11.100 11.827 -20.230 1.00 91.25 607 ILE A N 1
ATOM 4692 C CA . ILE A 1 607 ? 11.277 11.710 -18.788 1.00 91.25 607 ILE A CA 1
ATOM 4693 C C . ILE A 1 607 ? 11.225 10.239 -18.373 1.00 91.25 607 ILE A C 1
ATOM 4695 O O . ILE A 1 607 ? 10.315 9.501 -18.739 1.00 91.25 607 ILE A O 1
ATOM 4699 N N . ALA A 1 608 ? 12.187 9.814 -17.558 1.00 89.88 608 ALA A N 1
ATOM 4700 C CA . ALA A 1 608 ? 12.259 8.451 -17.057 1.00 89.88 608 ALA A CA 1
ATOM 4701 C C . ALA A 1 608 ? 12.492 8.418 -15.547 1.00 89.88 608 ALA A C 1
ATOM 4703 O O . ALA A 1 608 ? 13.277 9.192 -14.994 1.00 89.88 608 ALA A O 1
ATOM 4704 N N . PHE A 1 609 ? 11.823 7.468 -14.897 1.00 84.50 609 PHE A N 1
ATOM 4705 C CA . PHE A 1 609 ? 12.111 7.090 -13.522 1.00 84.50 609 PHE A CA 1
ATOM 4706 C C . PHE A 1 609 ? 13.251 6.077 -13.493 1.00 84.50 609 PHE A C 1
ATOM 4708 O O . PHE A 1 609 ? 13.253 5.101 -14.246 1.00 84.50 609 PHE A O 1
ATOM 4715 N N . ASN A 1 610 ? 14.180 6.285 -12.573 1.00 81.94 610 ASN A N 1
ATOM 4716 C CA . ASN A 1 610 ? 15.181 5.320 -12.176 1.00 81.94 610 ASN A CA 1
ATOM 4717 C C . ASN A 1 610 ? 15.041 5.046 -10.678 1.00 81.94 610 ASN A C 1
ATOM 4719 O O . ASN A 1 610 ? 14.812 5.965 -9.893 1.00 81.94 610 ASN A O 1
ATOM 4723 N N . LEU A 1 611 ? 15.177 3.788 -10.272 1.00 64.81 611 LEU A N 1
ATOM 4724 C CA . LEU A 1 611 ? 15.269 3.450 -8.854 1.00 64.81 611 LEU A CA 1
ATOM 4725 C C . LEU A 1 611 ? 16.590 4.024 -8.334 1.00 64.81 611 LEU A C 1
ATOM 4727 O O . LEU A 1 611 ? 17.647 3.635 -8.831 1.00 64.81 611 LEU A O 1
ATOM 4731 N N .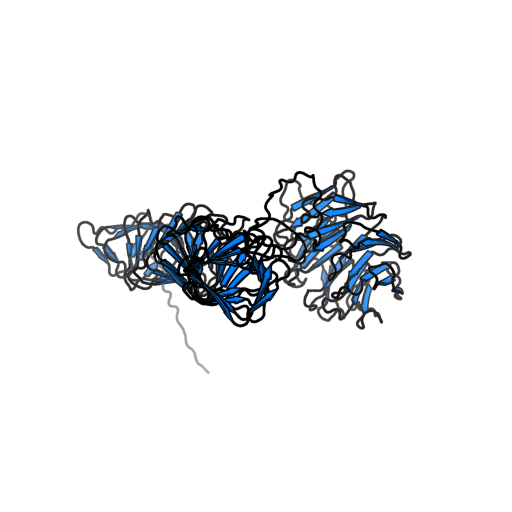 ASP A 1 612 ? 16.542 4.971 -7.394 1.00 53.44 612 ASP A N 1
ATOM 4732 C CA . ASP A 1 612 ? 17.769 5.520 -6.824 1.00 53.44 612 ASP A CA 1
ATOM 4733 C C . ASP A 1 612 ? 18.435 4.459 -5.942 1.00 53.44 612 ASP A C 1
ATOM 4735 O O . ASP A 1 612 ? 17.998 4.190 -4.825 1.00 53.44 612 ASP A O 1
ATOM 4739 N N . THR A 1 613 ? 19.487 3.825 -6.457 1.00 44.34 613 THR A N 1
ATOM 4740 C CA . THR A 1 613 ? 20.315 2.898 -5.678 1.00 44.34 613 THR A CA 1
ATOM 4741 C C . THR A 1 613 ? 21.380 3.607 -4.846 1.00 44.34 613 THR A C 1
ATOM 4743 O O . THR A 1 613 ? 21.969 2.974 -3.978 1.00 44.34 613 THR A O 1
ATOM 4746 N N . ASP A 1 614 ? 21.627 4.903 -5.077 1.00 38.34 614 ASP A N 1
ATOM 4747 C CA . ASP A 1 614 ? 22.733 5.648 -4.464 1.00 38.34 614 ASP A CA 1
ATOM 4748 C C . ASP A 1 614 ? 22.297 6.652 -3.387 1.00 38.34 614 ASP A C 1
ATOM 4750 O O . ASP A 1 614 ? 23.159 7.303 -2.788 1.00 38.34 614 ASP A O 1
ATOM 4754 N N . TYR A 1 615 ? 20.995 6.787 -3.105 1.00 33.53 615 TYR A N 1
ATOM 4755 C CA . TYR A 1 615 ? 20.504 7.506 -1.917 1.00 33.53 615 TYR A CA 1
ATOM 4756 C C . TYR A 1 615 ? 21.192 7.009 -0.626 1.00 33.53 615 TYR A C 1
ATOM 4758 O O . TYR A 1 615 ? 21.254 7.716 0.377 1.00 33.53 615 TYR A O 1
ATOM 4766 N N . PHE A 1 616 ? 21.786 5.816 -0.683 1.00 32.06 616 PHE A N 1
ATOM 4767 C CA . PHE A 1 616 ? 22.522 5.182 0.399 1.00 32.06 616 PHE A CA 1
ATOM 4768 C C . PHE A 1 616 ? 24.040 5.456 0.424 1.00 32.06 616 PHE A C 1
ATOM 4770 O O . PHE A 1 616 ? 24.650 5.181 1.452 1.00 32.06 616 PHE A O 1
ATOM 4777 N N . ASP A 1 617 ? 24.653 6.044 -0.618 1.00 26.33 617 ASP A N 1
ATOM 4778 C CA . ASP A 1 617 ? 26.127 6.155 -0.722 1.00 26.33 617 ASP A CA 1
ATOM 4779 C C . ASP A 1 617 ? 26.690 7.570 -0.992 1.00 26.33 617 ASP A C 1
ATOM 4781 O O . ASP A 1 617 ? 27.900 7.780 -0.871 1.00 26.33 617 ASP A O 1
ATOM 4785 N N . SER A 1 618 ? 25.877 8.583 -1.330 1.00 27.52 618 SER A N 1
ATOM 4786 C CA . SER A 1 618 ? 26.425 9.914 -1.664 1.00 27.52 618 SER A CA 1
ATOM 4787 C C . SER A 1 618 ? 25.576 11.115 -1.228 1.00 27.52 618 SER A C 1
ATOM 4789 O O . SER A 1 618 ? 25.045 11.835 -2.070 1.00 27.52 618 SER A O 1
ATOM 4791 N N . ALA A 1 619 ? 25.520 11.411 0.072 1.00 24.38 619 ALA A N 1
ATOM 4792 C CA . ALA A 1 619 ? 25.152 12.749 0.546 1.00 24.38 619 ALA A CA 1
ATOM 4793 C C . ALA A 1 619 ? 26.427 13.600 0.767 1.00 24.38 619 ALA A C 1
ATOM 4795 O O . ALA A 1 619 ? 27.264 13.239 1.601 1.00 24.38 619 ALA A O 1
ATOM 4796 N N . PRO A 1 620 ? 26.620 14.730 0.056 1.00 25.52 620 PRO A N 1
ATOM 4797 C CA . PRO A 1 620 ? 27.726 15.645 0.308 1.00 25.52 620 PRO A CA 1
ATOM 4798 C C . PRO A 1 620 ? 27.577 16.295 1.688 1.00 25.52 620 PRO A C 1
ATOM 4800 O O . PRO A 1 620 ? 26.525 16.840 2.028 1.00 25.52 620 PRO A O 1
ATOM 4803 N N . PHE A 1 621 ? 28.658 16.302 2.468 1.00 32.28 621 PHE A N 1
ATOM 4804 C CA . PHE A 1 621 ? 28.788 17.133 3.664 1.00 32.28 621 PHE A CA 1
ATOM 4805 C C . PHE A 1 621 ? 28.635 18.618 3.285 1.00 32.28 621 PHE A C 1
ATOM 4807 O O . PHE A 1 621 ? 29.603 19.260 2.883 1.00 32.28 621 PHE A O 1
ATOM 4814 N N . GLY A 1 622 ? 27.429 19.176 3.420 1.00 27.03 622 GLY A N 1
ATOM 4815 C CA . GLY A 1 622 ? 27.210 20.625 3.373 1.00 27.03 622 GLY A CA 1
ATOM 4816 C C . GLY A 1 622 ? 26.219 21.125 2.323 1.00 27.03 622 GLY A C 1
ATOM 4817 O O . GLY A 1 622 ? 26.574 21.952 1.491 1.00 27.03 622 GLY A O 1
ATOM 4818 N N . ALA A 1 623 ? 24.956 20.717 2.416 1.00 23.45 623 ALA A N 1
ATOM 4819 C CA . ALA A 1 623 ? 23.835 21.544 1.979 1.00 23.45 623 ALA A CA 1
ATOM 4820 C C . ALA A 1 623 ? 22.705 21.397 3.003 1.00 23.45 623 ALA A C 1
ATOM 4822 O O . ALA A 1 623 ? 22.266 20.295 3.322 1.00 23.45 623 ALA A O 1
ATOM 4823 N N . THR A 1 624 ? 22.286 22.519 3.578 1.00 25.77 624 THR A N 1
ATOM 4824 C CA . THR A 1 624 ? 21.239 22.621 4.595 1.00 25.77 624 THR A CA 1
ATOM 4825 C C . THR A 1 624 ? 19.859 22.411 3.972 1.00 25.77 624 THR A C 1
ATOM 4827 O O . THR A 1 624 ? 19.119 23.366 3.757 1.00 25.77 624 THR A O 1
ATOM 4830 N N . TYR A 1 625 ? 19.497 21.160 3.707 1.00 23.80 625 TYR A N 1
ATOM 4831 C CA . TYR A 1 625 ? 18.171 20.696 4.102 1.00 23.80 625 TYR A CA 1
ATOM 4832 C C . TYR A 1 625 ? 18.263 20.353 5.583 1.00 23.80 625 TYR A C 1
ATOM 4834 O O . TYR A 1 625 ? 19.317 19.903 6.032 1.00 23.80 625 TYR A O 1
ATOM 4842 N N . ASN A 1 626 ? 17.214 20.630 6.357 1.00 27.20 626 ASN A N 1
ATOM 4843 C CA . ASN A 1 626 ? 17.142 20.213 7.752 1.00 27.20 626 ASN A CA 1
ATOM 4844 C C . ASN A 1 626 ? 17.365 18.700 7.807 1.00 27.20 626 ASN A C 1
ATOM 4846 O O . ASN A 1 626 ? 16.437 17.921 7.602 1.00 27.20 626 ASN A O 1
ATOM 4850 N N . GLN A 1 627 ? 18.618 18.312 8.052 1.00 23.39 627 GLN A N 1
ATOM 4851 C CA . GLN A 1 627 ? 18.994 16.998 8.514 1.00 23.39 627 GLN A CA 1
ATOM 4852 C C . GLN A 1 627 ? 18.111 16.741 9.728 1.00 23.39 627 GLN A C 1
ATOM 4854 O O . GLN A 1 627 ? 18.369 17.257 10.816 1.00 23.39 627 GLN A O 1
ATOM 4859 N N . ALA A 1 628 ? 17.089 15.910 9.561 1.00 24.88 628 ALA A N 1
ATOM 4860 C CA . ALA A 1 628 ? 16.766 14.985 10.623 1.00 24.88 628 ALA A CA 1
ATOM 4861 C C . ALA A 1 628 ? 17.964 14.030 10.701 1.00 24.88 628 ALA A C 1
ATOM 4863 O O . ALA A 1 628 ? 17.980 12.950 10.123 1.00 24.88 628 ALA A O 1
ATOM 4864 N N . ALA A 1 629 ? 19.029 14.502 11.345 1.00 22.55 629 ALA A N 1
ATOM 4865 C CA . ALA A 1 629 ? 20.006 13.624 11.939 1.00 22.55 629 ALA A CA 1
ATOM 4866 C C . ALA A 1 629 ? 19.232 12.641 12.835 1.00 22.55 629 ALA A C 1
ATOM 4868 O O . ALA A 1 629 ? 18.411 13.092 13.638 1.00 22.55 629 ALA A O 1
ATOM 4869 N N . SER A 1 630 ? 19.530 11.343 12.689 1.00 24.39 630 SER A N 1
ATOM 4870 C CA . SER A 1 630 ? 18.950 10.140 13.338 1.00 24.39 630 SER A CA 1
ATOM 4871 C C . SER A 1 630 ? 18.066 9.360 12.352 1.00 24.39 630 SER A C 1
ATOM 4873 O O . SER A 1 630 ? 16.881 9.637 12.220 1.00 24.39 630 SER A O 1
ATOM 4875 N N . ASN A 1 631 ? 18.582 8.429 11.544 1.00 25.42 631 ASN A N 1
ATOM 4876 C CA . ASN A 1 631 ? 19.462 7.306 11.884 1.00 25.42 631 ASN A CA 1
ATOM 4877 C C . ASN A 1 631 ? 19.008 6.587 13.169 1.00 25.42 631 ASN A C 1
ATOM 4879 O O . ASN A 1 631 ? 19.548 6.809 14.249 1.00 25.42 631 ASN A O 1
ATOM 4883 N N . SER A 1 632 ? 18.033 5.691 12.949 1.00 24.75 632 SER A N 1
ATOM 4884 C CA . SER A 1 632 ? 17.886 4.381 13.603 1.00 24.75 632 SER A CA 1
ATOM 4885 C C . SER A 1 632 ? 17.205 4.300 14.973 1.00 24.75 632 SER A C 1
ATOM 4887 O O . SER A 1 632 ? 17.013 5.296 15.659 1.00 24.75 632 SER A O 1
ATOM 4889 N N . ILE A 1 633 ? 16.909 3.064 15.399 1.00 28.67 633 ILE A N 1
ATOM 4890 C CA . ILE A 1 633 ? 17.398 2.646 16.719 1.00 28.67 633 ILE A CA 1
ATOM 4891 C C . ILE A 1 633 ? 18.891 2.334 16.510 1.00 28.67 633 ILE A C 1
ATOM 4893 O O . ILE A 1 633 ? 19.233 1.306 15.935 1.00 28.67 633 ILE A O 1
ATOM 4897 N N . ILE A 1 634 ? 19.782 3.267 16.856 1.00 28.45 634 ILE A N 1
ATOM 4898 C CA . ILE A 1 634 ? 21.245 3.083 16.880 1.00 28.45 634 ILE A CA 1
ATOM 4899 C C . ILE A 1 634 ? 21.692 3.400 18.304 1.00 28.45 634 ILE A C 1
ATOM 4901 O O . ILE A 1 634 ? 21.294 4.421 18.864 1.00 28.45 634 ILE A O 1
ATOM 4905 N N . PHE A 1 635 ? 22.624 2.606 18.825 1.00 27.03 635 PHE A N 1
ATOM 4906 C CA . PHE A 1 635 ? 23.844 3.199 19.365 1.00 27.03 635 PHE A CA 1
ATOM 4907 C C . PHE A 1 635 ? 25.030 2.716 18.512 1.00 27.03 635 PHE A C 1
ATOM 4909 O O . PHE A 1 635 ? 25.130 1.537 18.191 1.00 27.03 635 PHE A O 1
ATOM 4916 N N . GLN A 1 636 ? 25.826 3.692 18.057 1.00 22.39 636 GLN A N 1
ATOM 4917 C CA . GLN A 1 636 ? 26.990 3.625 17.150 1.00 22.39 636 GLN A CA 1
ATOM 4918 C C . GLN A 1 636 ? 28.104 2.727 17.731 1.00 22.39 636 GLN A C 1
ATOM 4920 O O . GLN A 1 636 ? 28.152 2.557 18.943 1.00 22.39 636 GLN A O 1
ATOM 4925 N N . ASP A 1 637 ? 29.036 2.126 16.981 1.00 23.45 637 ASP A N 1
ATOM 4926 C CA . ASP A 1 637 ? 29.812 2.634 15.840 1.00 23.45 637 ASP A CA 1
ATOM 4927 C C . ASP A 1 637 ? 30.254 1.500 14.884 1.00 23.45 637 ASP A C 1
ATOM 4929 O O . ASP A 1 637 ? 30.389 0.340 15.267 1.00 23.45 637 ASP A O 1
ATOM 4933 N N . LEU A 1 638 ? 30.504 1.877 13.629 1.00 24.19 638 LEU A N 1
ATOM 4934 C CA . LEU A 1 638 ? 30.850 1.024 12.487 1.00 24.19 638 LEU A CA 1
ATOM 4935 C C . LEU A 1 638 ? 32.276 0.444 12.542 1.00 24.19 638 LEU A C 1
ATOM 4937 O O . LEU A 1 638 ? 33.230 1.191 12.747 1.00 24.19 638 LEU A O 1
ATOM 4941 N N . GLN A 1 639 ? 32.430 -0.819 12.118 1.00 23.73 639 GLN A N 1
ATOM 4942 C CA . GLN A 1 639 ? 33.309 -1.168 10.989 1.00 23.73 639 GLN A CA 1
ATOM 4943 C C . GLN A 1 639 ? 32.778 -2.381 10.199 1.00 23.73 639 GLN A C 1
ATOM 4945 O O . GLN A 1 639 ? 32.690 -3.488 10.713 1.00 23.73 639 GLN A O 1
ATOM 4950 N N . ASN A 1 640 ? 32.545 -2.120 8.908 1.00 24.78 640 ASN A N 1
ATOM 4951 C CA . ASN A 1 640 ? 32.454 -3.031 7.759 1.00 24.78 640 ASN A CA 1
ATOM 4952 C C . ASN A 1 640 ? 31.198 -3.911 7.571 1.00 24.78 640 ASN A C 1
ATOM 4954 O O . ASN A 1 640 ? 31.116 -5.033 8.051 1.00 24.78 640 ASN A O 1
ATOM 4958 N N . SER A 1 641 ? 30.356 -3.416 6.651 1.00 26.48 641 SER A N 1
ATOM 4959 C CA . SER A 1 641 ? 29.536 -4.123 5.648 1.00 26.48 641 SER A CA 1
ATOM 4960 C C . SER A 1 641 ? 28.390 -5.052 6.086 1.00 26.48 641 SER A C 1
ATOM 4962 O O . SER A 1 641 ? 28.597 -6.017 6.812 1.00 26.48 641 SER A O 1
ATOM 4964 N N . VAL A 1 642 ? 27.248 -4.822 5.416 1.00 24.52 642 VAL A N 1
ATOM 4965 C CA . VAL A 1 642 ? 25.965 -5.558 5.339 1.00 24.52 642 VAL A CA 1
ATOM 4966 C C . VAL A 1 642 ? 24.814 -4.960 6.186 1.00 24.52 642 VAL A C 1
ATOM 4968 O O . VAL A 1 642 ? 24.964 -4.659 7.363 1.00 24.52 642 VAL A O 1
ATOM 4971 N N . GLU A 1 643 ? 23.697 -4.731 5.483 1.00 28.59 643 GLU A N 1
ATOM 4972 C CA . GLU A 1 643 ? 22.453 -3.970 5.747 1.00 28.59 643 GLU A CA 1
ATOM 4973 C C . GLU A 1 643 ? 21.638 -4.358 7.010 1.00 28.59 643 GLU A C 1
ATOM 4975 O O . GLU A 1 643 ? 21.669 -5.526 7.414 1.00 28.59 643 GLU A O 1
ATOM 4980 N N . PRO A 1 644 ? 20.813 -3.436 7.576 1.00 31.70 644 PRO A N 1
ATOM 4981 C CA . PRO A 1 644 ? 19.653 -3.856 8.377 1.00 31.70 644 PRO A CA 1
ATOM 4982 C C . PRO A 1 644 ? 18.346 -3.036 8.189 1.00 31.70 644 PRO A C 1
ATOM 4984 O O . PRO A 1 644 ? 18.306 -1.824 8.367 1.00 31.70 644 PRO A O 1
ATOM 4987 N N . ASP A 1 645 ? 17.268 -3.783 7.935 1.00 25.30 645 ASP A N 1
ATOM 4988 C CA . ASP A 1 645 ? 15.903 -3.416 7.512 1.00 25.30 645 ASP A CA 1
ATOM 4989 C C . ASP A 1 645 ? 14.758 -2.960 8.464 1.00 25.30 645 ASP A C 1
ATOM 4991 O O . ASP A 1 645 ? 13.720 -2.646 7.930 1.00 25.30 645 ASP A O 1
ATOM 4995 N N . ALA A 1 646 ? 14.759 -3.100 9.809 1.00 28.14 646 ALA A N 1
ATOM 4996 C CA . ALA A 1 646 ? 13.725 -2.619 10.797 1.00 28.14 646 ALA A CA 1
ATOM 4997 C C . ALA A 1 646 ? 13.838 -3.343 12.159 1.00 28.14 646 ALA A C 1
ATOM 4999 O O . ALA A 1 646 ? 14.187 -4.518 12.205 1.00 28.14 646 ALA A O 1
ATOM 5000 N N . GLN A 1 647 ? 13.485 -2.665 13.264 1.00 36.69 647 GLN A N 1
ATOM 5001 C CA . GLN A 1 647 ? 13.594 -3.151 14.656 1.00 36.69 647 GLN A CA 1
ATOM 5002 C C . GLN A 1 647 ? 12.481 -2.572 15.565 1.00 36.69 647 GLN A C 1
ATOM 5004 O O . GLN A 1 647 ? 11.992 -1.472 15.304 1.00 36.69 647 GLN A O 1
ATOM 5009 N N . VAL A 1 648 ? 12.112 -3.279 16.648 1.00 34.44 648 VAL A N 1
ATOM 5010 C CA . VAL A 1 648 ? 11.166 -2.840 17.708 1.00 34.44 648 VAL A CA 1
ATOM 5011 C C . VAL A 1 648 ? 11.944 -2.245 18.899 1.00 34.44 648 VAL A C 1
ATOM 5013 O O . VAL A 1 648 ? 12.820 -2.920 19.432 1.00 34.44 648 VAL A O 1
ATOM 5016 N N . GLU A 1 649 ? 11.634 -1.012 19.339 1.00 34.03 649 GLU A N 1
ATOM 5017 C CA . GLU A 1 649 ? 12.275 -0.352 20.502 1.00 34.03 649 GLU A CA 1
ATOM 5018 C C . GLU A 1 649 ? 11.436 -0.468 21.783 1.00 34.03 649 GLU A C 1
ATOM 5020 O O . GLU A 1 649 ? 10.242 -0.164 21.774 1.00 34.03 649 GLU A O 1
ATOM 5025 N N . ILE A 1 650 ? 12.083 -0.804 22.904 1.00 35.12 650 ILE A N 1
ATOM 5026 C CA . ILE A 1 650 ? 11.534 -0.704 24.264 1.00 35.12 650 ILE A CA 1
ATOM 5027 C C . ILE A 1 650 ? 12.390 0.319 25.020 1.00 35.12 650 ILE A C 1
ATOM 5029 O O . ILE A 1 650 ? 13.588 0.111 25.210 1.00 35.12 650 ILE A O 1
ATOM 5033 N N . LEU A 1 651 ? 11.797 1.451 25.407 1.00 28.34 651 LEU A N 1
ATOM 5034 C CA . LEU A 1 651 ? 12.488 2.548 26.097 1.00 28.34 651 LEU A CA 1
ATOM 5035 C C . LEU A 1 651 ? 12.442 2.394 27.629 1.00 28.34 651 LEU A C 1
ATOM 5037 O O . LEU A 1 651 ? 11.763 1.523 28.162 1.00 28.34 651 LEU A O 1
ATOM 5041 N N . GLN A 1 652 ? 13.155 3.268 28.348 1.00 26.12 652 GLN A N 1
ATOM 5042 C CA . GLN A 1 652 ? 13.205 3.304 29.816 1.00 26.12 652 GLN A CA 1
ATOM 5043 C C . GLN A 1 652 ? 11.789 3.331 30.437 1.00 26.12 652 GLN A C 1
ATOM 5045 O O . GLN A 1 652 ? 11.046 4.291 30.237 1.00 26.12 652 GLN A O 1
ATOM 5050 N N . GLY A 1 653 ? 11.429 2.278 31.184 1.00 24.64 653 GLY A N 1
ATOM 5051 C CA . GLY A 1 653 ? 10.093 2.074 31.773 1.00 24.64 653 GLY A CA 1
ATOM 5052 C C . GLY A 1 653 ? 9.145 1.174 30.961 1.00 24.64 653 GLY A C 1
ATOM 5053 O O . GLY A 1 653 ? 8.025 0.924 31.400 1.00 24.64 653 GLY A O 1
ATOM 5054 N N . GLY A 1 654 ? 9.569 0.685 29.792 1.00 24.88 654 GLY A N 1
ATOM 5055 C CA . GLY A 1 654 ? 8.882 -0.360 29.034 1.00 24.88 654 GLY A CA 1
ATOM 5056 C C . GLY A 1 654 ? 9.432 -1.751 29.362 1.00 24.88 654 GLY A C 1
ATOM 5057 O O . GLY A 1 654 ? 10.642 -1.925 29.492 1.00 24.88 654 GLY A O 1
ATOM 5058 N N . LYS A 1 655 ? 8.554 -2.752 29.470 1.00 29.25 655 LYS A N 1
ATOM 5059 C CA . LYS A 1 655 ? 8.927 -4.170 29.620 1.00 29.25 655 LYS A CA 1
ATOM 5060 C C . LYS A 1 655 ? 8.305 -4.960 28.468 1.00 29.25 655 LYS A C 1
ATOM 5062 O O . LYS A 1 655 ? 7.085 -4.920 28.309 1.00 29.25 655 LYS A O 1
ATOM 5067 N N . ALA A 1 656 ? 9.113 -5.666 27.675 1.00 34.44 656 ALA A N 1
ATOM 5068 C CA . ALA A 1 656 ? 8.590 -6.729 26.816 1.00 34.44 656 ALA A CA 1
ATOM 5069 C C . ALA A 1 656 ? 8.735 -8.068 27.521 1.00 34.44 656 ALA A C 1
ATOM 5071 O O . ALA A 1 656 ? 9.777 -8.359 28.109 1.00 34.44 656 ALA A O 1
ATOM 5072 N N . ILE A 1 657 ? 7.670 -8.854 27.455 1.00 31.44 657 ILE A N 1
ATOM 5073 C CA . ILE A 1 657 ? 7.617 -10.219 27.960 1.00 31.44 657 ILE A CA 1
ATOM 5074 C C . ILE A 1 657 ? 7.382 -11.100 26.734 1.00 31.44 657 ILE A C 1
ATOM 5076 O O . ILE A 1 657 ? 6.410 -10.896 26.001 1.00 31.44 657 ILE A O 1
ATOM 5080 N N . LEU A 1 658 ? 8.336 -11.990 26.465 1.00 36.09 658 LEU A N 1
ATOM 5081 C CA . LEU A 1 658 ? 8.320 -12.894 25.319 1.00 36.09 658 LEU A CA 1
ATOM 5082 C C . LEU A 1 658 ? 7.918 -14.284 25.818 1.00 36.09 658 LEU A C 1
ATOM 5084 O O . LEU A 1 658 ? 8.672 -14.890 26.577 1.00 36.09 658 LEU A O 1
ATOM 5088 N N . ASP A 1 659 ? 6.745 -14.751 25.396 1.00 28.00 659 ASP A N 1
ATOM 5089 C CA . ASP A 1 659 ? 6.192 -16.070 25.706 1.00 28.00 659 ASP A CA 1
ATOM 5090 C C . ASP A 1 659 ? 5.954 -16.822 24.379 1.00 28.00 659 ASP A C 1
ATOM 5092 O O . ASP A 1 659 ? 5.101 -16.456 23.567 1.00 28.00 659 ASP A O 1
ATOM 5096 N N . GLY A 1 660 ? 6.767 -17.840 24.095 1.00 25.61 660 GLY A N 1
ATOM 5097 C CA . GLY A 1 660 ? 6.602 -18.713 22.931 1.00 25.61 660 GLY A CA 1
ATOM 5098 C C . GLY A 1 660 ? 7.470 -18.436 21.685 1.00 25.61 660 GLY A C 1
ATOM 5099 O O . GLY A 1 660 ? 8.163 -17.421 21.555 1.00 25.61 660 GLY A O 1
ATOM 5100 N N . PRO A 1 661 ? 7.439 -19.366 20.703 1.00 26.59 661 PRO A N 1
ATOM 5101 C CA . PRO A 1 661 ? 8.284 -19.326 19.510 1.00 26.59 661 PRO A CA 1
ATOM 5102 C C . PRO A 1 661 ? 7.859 -18.227 18.520 1.00 26.59 661 PRO A C 1
ATOM 5104 O O . PRO A 1 661 ? 6.878 -18.367 17.781 1.00 26.59 661 PRO A O 1
ATOM 5107 N N . MET A 1 662 ? 8.656 -17.162 18.416 1.00 31.48 662 MET A N 1
ATOM 5108 C CA . MET A 1 662 ? 8.501 -16.127 17.386 1.00 31.48 662 MET A CA 1
ATOM 5109 C C . MET A 1 662 ? 9.160 -16.514 16.057 1.00 31.48 662 MET A C 1
ATOM 5111 O O . MET A 1 662 ? 10.256 -17.064 16.018 1.00 31.48 662 MET A O 1
ATOM 5115 N N . ASN A 1 663 ? 8.487 -16.206 14.942 1.00 30.84 663 ASN A N 1
ATOM 5116 C CA . ASN A 1 663 ? 9.019 -16.389 13.588 1.00 30.84 663 ASN A CA 1
ATOM 5117 C C . ASN A 1 663 ? 9.100 -15.033 12.878 1.00 30.84 663 ASN A C 1
ATOM 5119 O O . ASN A 1 663 ? 8.073 -14.438 12.546 1.00 30.84 663 ASN A O 1
ATOM 5123 N N . ILE A 1 664 ? 10.320 -14.581 12.602 1.00 31.48 664 ILE A N 1
ATOM 5124 C CA . ILE A 1 664 ? 10.610 -13.392 11.799 1.00 31.48 664 ILE A CA 1
ATOM 5125 C C . ILE A 1 664 ? 10.784 -13.874 10.351 1.00 31.48 664 ILE A C 1
ATOM 5127 O O . ILE A 1 664 ? 11.695 -14.640 10.053 1.00 31.48 664 ILE A O 1
ATOM 5131 N N . ILE A 1 665 ? 9.859 -13.519 9.452 1.00 25.78 665 ILE A N 1
ATOM 5132 C CA . ILE A 1 665 ? 9.865 -13.995 8.055 1.00 25.78 665 ILE A CA 1
ATOM 5133 C C . ILE A 1 665 ? 10.099 -12.813 7.128 1.00 25.78 665 ILE A C 1
ATOM 5135 O O . ILE A 1 665 ? 9.446 -11.776 7.239 1.00 25.78 665 ILE A O 1
ATOM 5139 N N . ASN A 1 666 ? 11.039 -12.989 6.204 1.00 33.00 666 ASN A N 1
ATOM 5140 C CA . ASN A 1 666 ? 11.645 -11.875 5.509 1.00 33.00 666 ASN A CA 1
ATOM 5141 C C . ASN A 1 666 ? 10.924 -11.444 4.217 1.00 33.00 666 ASN A C 1
ATOM 5143 O O . ASN A 1 666 ? 10.600 -12.269 3.362 1.00 33.00 666 ASN A O 1
ATOM 5147 N N . GLY A 1 667 ? 10.779 -10.123 4.075 1.00 23.52 667 GLY A N 1
ATOM 5148 C CA . GLY A 1 667 ? 10.555 -9.365 2.840 1.00 23.52 667 GLY A CA 1
ATOM 5149 C C . GLY A 1 667 ? 11.665 -8.328 2.580 1.00 23.52 667 GLY A C 1
ATOM 5150 O O . GLY A 1 667 ? 11.422 -7.365 1.864 1.00 23.52 667 GLY A O 1
ATOM 5151 N N . GLY A 1 668 ? 12.857 -8.523 3.159 1.00 24.36 668 GLY A N 1
ATOM 5152 C CA . GLY A 1 668 ? 14.035 -7.655 3.035 1.00 24.36 668 GLY A CA 1
ATOM 5153 C C . GLY A 1 668 ? 14.338 -6.842 4.296 1.00 24.36 668 GLY A C 1
ATOM 5154 O O . GLY A 1 668 ? 14.285 -5.630 4.239 1.00 24.36 668 GLY A O 1
ATOM 5155 N N . ILE A 1 669 ? 14.586 -7.508 5.429 1.00 27.28 669 ILE A N 1
ATOM 5156 C CA . ILE A 1 669 ? 14.964 -6.982 6.745 1.00 27.28 669 ILE A CA 1
ATOM 5157 C C . ILE A 1 669 ? 15.727 -8.058 7.530 1.00 27.28 669 ILE A C 1
ATOM 5159 O O . ILE A 1 669 ? 15.144 -8.969 8.115 1.00 27.28 669 ILE A O 1
ATOM 5163 N N . SER A 1 670 ? 17.050 -7.960 7.562 1.00 28.98 670 SER A N 1
ATOM 5164 C CA . SER A 1 670 ? 17.861 -8.446 8.679 1.00 28.98 670 SER A CA 1
ATOM 5165 C C . SER A 1 670 ? 17.711 -7.445 9.830 1.00 28.98 670 SER A C 1
ATOM 5167 O O . SER A 1 670 ? 18.428 -6.454 9.898 1.00 28.98 670 SER A O 1
ATOM 5169 N N . GLY A 1 671 ? 16.739 -7.652 10.717 1.00 30.83 671 GLY A N 1
ATOM 5170 C CA . GLY A 1 671 ? 16.669 -6.922 11.980 1.00 30.83 671 GLY A CA 1
ATOM 5171 C C . GLY A 1 671 ? 15.969 -7.710 13.091 1.00 30.83 671 GLY A C 1
ATOM 5172 O O . GLY A 1 671 ? 14.752 -7.847 13.102 1.00 30.83 671 GLY A O 1
ATOM 5173 N N . GLY A 1 672 ? 16.758 -8.241 14.016 1.00 34.41 672 GLY A N 1
ATOM 5174 C CA . GLY A 1 672 ? 16.353 -8.951 15.218 1.00 34.41 672 GLY A CA 1
ATOM 5175 C C . GLY A 1 672 ? 16.674 -8.148 16.470 1.00 34.41 672 GLY A C 1
ATOM 5176 O O . GLY A 1 672 ? 17.624 -7.369 16.484 1.00 34.41 672 GLY A O 1
ATOM 5177 N N . PHE A 1 673 ? 15.861 -8.374 17.501 1.00 38.72 673 PHE A N 1
ATOM 5178 C CA . PHE A 1 673 ? 15.828 -7.685 18.793 1.00 38.72 673 PHE A CA 1
ATOM 5179 C C . PHE A 1 673 ? 17.043 -6.819 19.119 1.00 38.72 673 PHE A C 1
ATOM 5181 O O . PHE A 1 673 ? 18.118 -7.335 19.410 1.00 38.72 673 PHE A O 1
ATOM 5188 N N . VAL A 1 674 ? 16.816 -5.505 19.149 1.00 40.53 674 VAL A N 1
ATOM 5189 C CA . VAL A 1 674 ? 17.743 -4.518 19.697 1.00 40.53 674 VAL A CA 1
ATOM 5190 C C . VAL A 1 674 ? 17.412 -4.284 21.169 1.00 40.53 674 VAL A C 1
ATOM 5192 O O . VAL A 1 674 ? 16.493 -3.544 21.518 1.00 40.53 674 VAL A O 1
ATOM 5195 N N . PHE A 1 675 ? 18.189 -4.900 22.058 1.00 44.69 675 PHE A N 1
ATOM 5196 C CA . PHE A 1 675 ? 18.144 -4.599 23.489 1.00 44.69 675 PHE A CA 1
ATOM 5197 C C . PHE A 1 675 ? 18.938 -3.308 23.746 1.00 44.69 675 PHE A C 1
ATOM 5199 O O . PHE A 1 675 ? 20.167 -3.297 23.634 1.00 44.69 675 PHE A O 1
ATOM 5206 N N . ASN A 1 676 ? 18.231 -2.202 24.014 1.00 39.47 676 ASN A N 1
ATOM 5207 C CA . ASN A 1 676 ? 18.799 -0.856 24.218 1.00 39.47 676 ASN A CA 1
ATOM 5208 C C . ASN A 1 676 ? 18.635 -0.341 25.666 1.00 39.47 676 ASN A C 1
ATOM 5210 O O . ASN A 1 676 ? 18.900 0.824 25.981 1.00 39.47 676 ASN A O 1
ATOM 5214 N N . SER A 1 677 ? 18.191 -1.202 26.574 1.00 39.22 677 SER A N 1
ATOM 5215 C CA . SER A 1 677 ? 18.026 -0.885 27.985 1.00 39.22 677 SER A CA 1
ATOM 5216 C C . SER A 1 677 ? 19.245 -1.352 28.783 1.00 39.22 677 SER A C 1
ATOM 5218 O O . SER A 1 677 ? 19.740 -2.459 28.612 1.00 39.22 677 SER A O 1
ATOM 5220 N N . THR A 1 678 ? 19.724 -0.509 29.703 1.00 41.34 678 THR A N 1
ATOM 5221 C CA . THR A 1 678 ? 20.654 -0.946 30.765 1.00 41.34 678 THR A CA 1
ATOM 5222 C C . THR A 1 678 ? 19.988 -1.915 31.745 1.00 41.34 678 THR A C 1
ATOM 5224 O O . THR A 1 678 ? 20.669 -2.599 32.504 1.00 41.34 678 THR A O 1
ATOM 5227 N N . GLU A 1 679 ? 18.656 -1.935 31.756 1.00 44.94 679 GLU A N 1
ATOM 5228 C CA . GLU A 1 679 ? 17.830 -2.882 32.497 1.00 44.94 679 GLU A CA 1
ATOM 5229 C C . GLU A 1 679 ? 17.499 -4.049 31.570 1.00 44.94 679 GLU A C 1
ATOM 5231 O O . GLU A 1 679 ? 17.127 -3.839 30.425 1.00 44.94 679 GLU A O 1
ATOM 5236 N N . GLY A 1 680 ? 17.733 -5.274 32.012 1.00 52.22 680 GLY A N 1
ATOM 5237 C CA . GLY A 1 680 ? 17.656 -6.461 31.173 1.00 52.22 680 GLY A CA 1
ATOM 5238 C C . GLY A 1 680 ? 16.293 -6.867 30.623 1.00 52.22 680 GLY A C 1
ATOM 5239 O O . GLY A 1 680 ? 15.311 -6.139 30.718 1.00 52.22 680 GLY A O 1
ATOM 5240 N N . PHE A 1 681 ? 16.226 -8.095 30.108 1.00 49.38 681 PHE A N 1
ATOM 5241 C CA . PHE A 1 681 ? 14.979 -8.796 29.785 1.00 49.38 681 PHE A CA 1
ATOM 5242 C C . PHE A 1 681 ? 14.880 -10.110 30.570 1.00 49.38 681 PHE A C 1
ATOM 5244 O O . PHE A 1 681 ? 15.891 -10.633 31.039 1.00 49.38 681 PHE A O 1
ATOM 5251 N N . SER A 1 682 ? 13.658 -10.622 30.724 1.00 51.25 682 SER A N 1
ATOM 5252 C CA . SER A 1 682 ? 13.375 -11.900 31.381 1.00 51.25 682 SER A CA 1
ATOM 5253 C C . SER A 1 682 ? 12.751 -12.865 30.378 1.00 51.25 682 SER A C 1
ATOM 5255 O O . SER A 1 682 ? 11.973 -12.433 29.524 1.00 51.25 682 SER A O 1
ATOM 5257 N N . LEU A 1 683 ? 13.146 -14.133 30.436 1.00 50.88 683 LEU A N 1
ATOM 5258 C CA . LEU A 1 683 ? 12.592 -15.206 29.618 1.00 50.88 683 LEU A CA 1
ATOM 5259 C C . LEU A 1 683 ? 11.422 -15.852 30.357 1.00 50.88 683 LEU A C 1
ATOM 5261 O O . LEU A 1 683 ? 11.569 -16.202 31.523 1.00 50.88 683 LEU A O 1
ATOM 5265 N N . ASP A 1 684 ? 10.302 -16.063 29.673 1.00 42.03 684 ASP A N 1
ATOM 5266 C CA . ASP A 1 684 ? 9.195 -16.886 30.178 1.00 42.03 684 ASP A CA 1
ATOM 5267 C C . ASP A 1 684 ? 8.963 -18.150 29.314 1.00 42.03 684 ASP A C 1
ATOM 5269 O O . ASP A 1 684 ? 8.159 -18.999 29.697 1.00 42.03 684 ASP A O 1
ATOM 5273 N N . ASP A 1 685 ? 9.725 -18.313 28.217 1.00 42.19 685 ASP A N 1
ATOM 5274 C CA . ASP A 1 685 ? 9.865 -19.530 27.397 1.00 42.19 685 ASP A CA 1
ATOM 5275 C C . ASP A 1 685 ? 11.233 -19.544 26.661 1.00 42.19 685 ASP A C 1
ATOM 5277 O O . ASP A 1 685 ? 12.005 -18.578 26.711 1.00 42.19 685 ASP A O 1
ATOM 5281 N N . ASP A 1 686 ? 11.537 -20.638 25.958 1.00 51.34 686 ASP A N 1
ATOM 5282 C CA . ASP A 1 686 ? 12.684 -20.773 25.058 1.00 51.34 686 ASP A CA 1
ATOM 5283 C C . ASP A 1 686 ? 12.603 -19.779 23.876 1.00 51.34 686 ASP A C 1
ATOM 5285 O O . ASP A 1 686 ? 11.576 -19.657 23.204 1.00 51.34 686 ASP A O 1
ATOM 5289 N N . ILE A 1 687 ? 13.718 -19.124 23.535 1.00 51.00 687 ILE A N 1
ATOM 5290 C CA . ILE A 1 687 ? 13.800 -18.152 22.428 1.00 51.00 687 ILE A CA 1
ATOM 5291 C C . ILE A 1 687 ? 14.805 -18.577 21.352 1.00 51.00 687 ILE A C 1
ATOM 5293 O O . ILE A 1 687 ? 15.784 -19.261 21.636 1.00 51.00 687 ILE A O 1
ATOM 5297 N N . TYR A 1 688 ? 14.596 -18.136 20.107 1.00 54.38 688 TYR A N 1
ATOM 5298 C CA . TYR A 1 688 ? 15.478 -18.410 18.966 1.00 54.38 688 TYR A CA 1
ATOM 5299 C C . TYR A 1 688 ? 16.020 -17.092 18.399 1.00 54.38 688 TYR A C 1
ATOM 5301 O O . TYR A 1 688 ? 15.249 -16.222 18.000 1.00 54.38 688 TYR A O 1
ATOM 5309 N N . LEU A 1 689 ? 17.344 -16.944 18.361 1.00 58.91 689 LEU A N 1
ATOM 5310 C CA . LEU A 1 689 ? 18.063 -15.791 17.818 1.00 58.91 689 LEU A CA 1
ATOM 5311 C C . LEU A 1 689 ? 18.690 -16.175 16.476 1.00 58.91 689 LEU A C 1
ATOM 5313 O O . LEU A 1 689 ? 19.390 -17.180 16.394 1.00 58.91 689 LEU A O 1
ATOM 5317 N N . ASP A 1 690 ? 18.464 -15.404 15.418 1.00 53.47 690 ASP A N 1
ATOM 5318 C CA . ASP A 1 690 ? 19.130 -15.580 14.119 1.00 53.47 690 ASP A CA 1
ATOM 5319 C C . ASP A 1 690 ? 20.125 -14.435 13.856 1.00 53.47 690 ASP A C 1
ATOM 5321 O O . ASP A 1 690 ? 20.318 -13.568 14.706 1.00 53.47 690 ASP A O 1
ATOM 5325 N N . SER A 1 691 ? 20.744 -14.389 12.670 1.00 49.53 691 SER A N 1
ATOM 5326 C CA . SER A 1 691 ? 21.733 -13.351 12.305 1.00 49.53 691 SER A CA 1
ATOM 5327 C C . SER A 1 691 ? 21.198 -11.924 12.342 1.00 49.53 691 SER A C 1
ATOM 5329 O O . SER A 1 691 ? 21.963 -10.977 12.188 1.00 49.53 691 SER A O 1
ATOM 5331 N N . SER A 1 692 ? 19.887 -11.755 12.469 1.00 42.78 692 SER A N 1
ATOM 5332 C CA . SER A 1 692 ? 19.274 -10.455 12.621 1.00 42.78 692 SER A CA 1
ATOM 5333 C C . SER A 1 692 ? 19.333 -9.951 14.068 1.00 42.78 692 SER A C 1
ATOM 5335 O O . SER A 1 692 ? 19.373 -8.739 14.272 1.00 42.78 692 SER A O 1
ATOM 5337 N N . ALA A 1 693 ? 19.383 -10.833 15.074 1.00 47.03 693 ALA A N 1
ATOM 5338 C CA . ALA A 1 693 ? 19.406 -10.459 16.489 1.00 47.03 693 ALA A CA 1
ATOM 5339 C C . ALA A 1 693 ? 20.695 -9.713 16.868 1.00 47.03 693 ALA A C 1
ATOM 5341 O O . ALA A 1 693 ? 21.796 -10.241 16.704 1.00 47.03 693 ALA A O 1
ATOM 5342 N N . THR A 1 694 ? 20.569 -8.493 17.407 1.00 50.19 694 THR A N 1
ATOM 5343 C CA . THR A 1 694 ? 21.727 -7.646 17.743 1.00 50.19 694 THR A CA 1
ATOM 5344 C C . THR A 1 694 ? 21.615 -7.028 19.135 1.00 50.19 694 THR A C 1
ATOM 5346 O O . THR A 1 694 ? 20.713 -6.254 19.442 1.00 50.19 694 THR A O 1
ATOM 5349 N N . PHE A 1 695 ? 22.590 -7.301 20.002 1.00 55.06 695 PHE A N 1
ATOM 5350 C CA . PHE A 1 695 ? 22.747 -6.525 21.232 1.00 55.06 695 PHE A CA 1
ATOM 5351 C C . PHE A 1 695 ? 23.303 -5.144 20.856 1.00 55.06 695 PHE A C 1
ATOM 5353 O O . PHE A 1 695 ? 24.268 -5.070 20.103 1.00 55.06 695 PHE A O 1
ATOM 5360 N N . THR A 1 696 ? 22.715 -4.048 21.349 1.00 48.19 696 THR A N 1
ATOM 5361 C CA . THR A 1 696 ? 23.253 -2.684 21.101 1.00 48.19 696 THR A CA 1
ATOM 5362 C C . THR A 1 696 ? 23.886 -2.057 22.336 1.00 48.19 696 THR A C 1
ATOM 5364 O O . THR A 1 696 ? 24.694 -1.138 22.220 1.00 48.19 696 THR A O 1
ATOM 5367 N N . LYS A 1 697 ? 23.559 -2.581 23.522 1.00 50.94 697 LYS A N 1
ATOM 5368 C CA . LYS A 1 697 ? 24.186 -2.274 24.808 1.00 50.94 697 LYS A CA 1
ATOM 5369 C C . LYS A 1 697 ? 24.251 -3.532 25.668 1.00 50.94 697 LYS A C 1
ATOM 5371 O O . LYS A 1 697 ? 23.564 -4.515 25.399 1.00 50.94 697 LYS A O 1
ATOM 5376 N N . GLY A 1 698 ? 25.072 -3.473 26.714 1.00 55.06 698 GLY A N 1
ATOM 5377 C CA . GLY A 1 698 ? 24.974 -4.416 27.823 1.00 55.06 698 GLY A CA 1
ATOM 5378 C C . GLY A 1 698 ? 23.643 -4.269 28.569 1.00 55.06 698 GLY A C 1
ATOM 5379 O O . GLY A 1 698 ? 22.985 -3.234 28.477 1.00 55.06 698 GLY A O 1
ATOM 5380 N N . GLY A 1 699 ? 23.263 -5.288 29.328 1.00 65.06 699 GLY A N 1
ATOM 5381 C CA . GLY A 1 699 ? 21.999 -5.357 30.063 1.00 65.06 699 GLY A CA 1
ATOM 5382 C C . GLY A 1 699 ? 21.924 -6.641 30.883 1.00 65.06 699 GLY A C 1
ATOM 5383 O O . GLY A 1 699 ? 22.826 -7.476 30.791 1.00 65.06 699 GLY A O 1
ATOM 5384 N N . SER A 1 700 ? 20.885 -6.807 31.704 1.00 68.56 700 SER A N 1
ATOM 5385 C CA . SER A 1 700 ? 20.679 -8.073 32.416 1.00 68.56 700 SER A CA 1
ATOM 5386 C C . SER A 1 700 ? 19.894 -9.111 31.597 1.00 68.56 700 SER A C 1
ATOM 5388 O O . SER A 1 700 ? 19.155 -8.777 30.677 1.00 68.56 700 SER A O 1
ATOM 5390 N N . ILE A 1 701 ? 20.068 -10.389 31.900 1.00 73.88 701 ILE A N 1
ATOM 5391 C CA . ILE A 1 701 ? 19.293 -11.490 31.329 1.00 73.88 701 ILE A CA 1
ATOM 5392 C C . ILE A 1 701 ? 18.806 -12.326 32.502 1.00 73.88 701 ILE A C 1
ATOM 5394 O O . ILE A 1 701 ? 19.596 -12.962 33.200 1.00 73.88 701 ILE A O 1
ATOM 5398 N N . ASP A 1 702 ? 17.506 -12.293 32.735 1.00 68.69 702 ASP A N 1
ATOM 5399 C CA . ASP A 1 702 ? 16.831 -13.150 33.695 1.00 68.69 702 ASP A CA 1
ATOM 5400 C C . ASP A 1 702 ? 16.294 -14.372 32.943 1.00 68.69 702 ASP A C 1
ATOM 5402 O O . ASP A 1 702 ? 15.247 -14.317 32.304 1.00 68.69 702 ASP A O 1
ATOM 5406 N N . GLY A 1 703 ? 17.067 -15.456 32.925 1.00 65.00 703 GLY A N 1
ATOM 5407 C CA . GLY A 1 703 ? 16.740 -16.611 32.094 1.00 65.00 703 GLY A CA 1
ATOM 5408 C C . GLY A 1 703 ? 15.579 -17.467 32.586 1.00 65.00 703 GLY A C 1
ATOM 5409 O O . GLY A 1 703 ? 15.105 -18.280 31.800 1.00 65.00 703 GLY A O 1
ATOM 5410 N N . ASN A 1 704 ? 15.161 -17.361 33.856 1.00 67.00 704 ASN A N 1
ATOM 5411 C CA . ASN A 1 704 ? 14.168 -18.242 34.501 1.00 67.00 704 ASN A CA 1
ATOM 5412 C C . ASN A 1 704 ? 14.332 -19.759 34.211 1.00 67.00 704 ASN A C 1
ATOM 5414 O O . ASN A 1 704 ? 13.384 -20.536 34.329 1.00 67.00 704 ASN A O 1
ATOM 5418 N N . GLY A 1 705 ? 15.532 -20.220 33.837 1.00 65.81 705 GLY A N 1
ATOM 5419 C CA . GLY A 1 705 ? 15.805 -21.606 33.443 1.00 65.81 705 GLY A CA 1
ATOM 5420 C C . GLY A 1 705 ? 15.518 -21.974 31.977 1.00 65.81 705 GLY A C 1
ATOM 5421 O O . GLY A 1 705 ? 15.724 -23.138 31.626 1.00 65.81 705 GLY A O 1
ATOM 5422 N N . TYR A 1 706 ? 15.099 -21.033 31.130 1.00 62.97 706 TYR A N 1
ATOM 5423 C CA . TYR A 1 706 ? 14.817 -21.240 29.703 1.00 62.97 706 TYR A CA 1
ATOM 5424 C C . TYR A 1 706 ? 16.063 -21.159 28.804 1.00 62.97 706 TYR A C 1
ATOM 5426 O O . TYR A 1 706 ? 17.158 -20.749 29.224 1.00 62.97 706 TYR A O 1
ATOM 5434 N N . VAL A 1 707 ? 15.905 -21.607 27.554 1.00 68.94 707 VAL A N 1
ATOM 5435 C CA . VAL A 1 707 ? 16.974 -21.751 26.558 1.00 68.94 707 VAL A CA 1
ATOM 5436 C C . VAL A 1 707 ? 16.926 -20.645 25.503 1.00 68.94 707 VAL A C 1
ATOM 5438 O O . VAL A 1 707 ? 15.902 -20.374 24.889 1.00 68.94 707 VAL A O 1
ATOM 5441 N N . ILE A 1 708 ? 18.084 -20.061 25.217 1.00 74.75 708 ILE A N 1
ATOM 5442 C CA . ILE A 1 708 ? 18.343 -19.174 24.085 1.00 74.75 708 ILE A CA 1
ATOM 5443 C C . ILE A 1 708 ? 19.032 -19.992 22.988 1.00 74.75 708 ILE A C 1
ATOM 5445 O O . ILE A 1 708 ? 20.209 -20.330 23.111 1.00 74.75 708 ILE A O 1
ATOM 5449 N N . TYR A 1 709 ? 18.327 -20.311 21.908 1.00 67.94 709 TYR A N 1
ATOM 5450 C CA . TYR A 1 709 ? 18.886 -20.998 20.745 1.00 67.94 709 TYR A CA 1
ATOM 5451 C C . TYR A 1 709 ? 19.505 -20.005 19.758 1.00 67.94 709 TYR A C 1
ATOM 5453 O O . TYR A 1 709 ? 18.829 -19.083 19.312 1.00 67.94 709 TYR A O 1
ATOM 5461 N N . LEU A 1 710 ? 20.760 -20.207 19.353 1.00 75.31 710 LEU A N 1
ATOM 5462 C CA . LEU A 1 710 ? 21.390 -19.439 18.276 1.00 75.31 710 LEU A CA 1
ATOM 5463 C C . LEU A 1 710 ? 21.223 -20.212 16.965 1.00 75.31 710 LEU A C 1
ATOM 5465 O O . LEU A 1 710 ? 21.762 -21.299 16.793 1.00 75.31 710 LEU A O 1
ATOM 5469 N N . THR A 1 711 ? 20.460 -19.661 16.035 1.00 64.38 711 THR A N 1
ATOM 5470 C CA . THR A 1 711 ? 20.220 -20.219 14.695 1.00 64.38 711 THR A CA 1
ATOM 5471 C C . THR A 1 711 ? 21.167 -19.639 13.637 1.00 64.38 711 THR A C 1
ATOM 5473 O O . THR A 1 711 ? 21.182 -20.111 12.502 1.00 64.38 711 THR A O 1
ATOM 5476 N N . ASN A 1 712 ? 21.989 -18.654 14.016 1.00 68.56 712 ASN A N 1
ATOM 5477 C CA . ASN A 1 712 ? 23.139 -18.146 13.269 1.00 68.56 712 ASN A CA 1
ATOM 5478 C C . ASN A 1 712 ? 24.220 -17.653 14.256 1.00 68.56 712 ASN A C 1
ATOM 5480 O O . ASN A 1 712 ? 24.001 -17.672 15.469 1.00 68.56 712 ASN A O 1
ATOM 5484 N N . ASP A 1 713 ? 25.373 -17.212 13.753 1.00 80.06 713 ASP A N 1
ATOM 5485 C CA . ASP A 1 713 ? 26.401 -16.548 14.558 1.00 80.06 713 ASP A CA 1
ATOM 5486 C C . ASP A 1 713 ? 25.844 -15.239 15.156 1.00 80.06 713 ASP A C 1
ATOM 5488 O O . ASP A 1 713 ? 25.320 -14.393 14.430 1.00 80.06 713 ASP A O 1
ATOM 5492 N N . ILE A 1 714 ? 25.979 -15.052 16.474 1.00 75.75 714 ILE A N 1
ATOM 5493 C CA . ILE A 1 714 ? 25.506 -13.861 17.200 1.00 75.75 714 ILE A CA 1
ATOM 5494 C C . ILE A 1 714 ? 26.689 -13.069 17.745 1.00 75.75 714 ILE A C 1
ATOM 5496 O O . ILE A 1 714 ? 27.577 -13.639 18.377 1.00 75.75 714 ILE A O 1
ATOM 5500 N N . THR A 1 715 ? 26.675 -11.745 17.557 1.00 81.44 715 THR A N 1
ATOM 5501 C CA . THR A 1 715 ? 27.717 -10.840 18.068 1.00 81.44 715 THR A CA 1
ATOM 5502 C C . THR A 1 715 ? 27.193 -9.959 19.203 1.00 81.44 715 THR A C 1
ATOM 5504 O O . THR A 1 715 ? 26.184 -9.271 19.059 1.00 81.44 715 THR A O 1
ATOM 5507 N N . VAL A 1 716 ? 27.906 -9.953 20.328 1.00 81.12 716 VAL A N 1
ATOM 5508 C CA . VAL A 1 716 ? 27.768 -8.969 21.410 1.00 81.12 716 VAL A CA 1
ATOM 5509 C C . VAL A 1 716 ? 28.712 -7.804 21.094 1.00 81.12 716 VAL A C 1
ATOM 5511 O O . VAL A 1 716 ? 29.889 -8.059 20.838 1.00 81.12 716 VAL A O 1
ATOM 5514 N N . PRO A 1 717 ? 28.251 -6.544 21.074 1.00 73.56 717 PRO A N 1
ATOM 5515 C CA . PRO A 1 717 ? 29.058 -5.420 20.610 1.00 73.56 717 PRO A CA 1
ATOM 5516 C C . PRO A 1 717 ? 30.176 -5.068 21.595 1.00 73.56 717 PRO A C 1
ATOM 5518 O O . PRO A 1 717 ? 30.162 -5.461 22.763 1.00 73.56 717 PRO A O 1
ATOM 5521 N N . ASP A 1 718 ? 31.142 -4.285 21.121 1.00 82.19 718 ASP A N 1
ATOM 5522 C CA . ASP A 1 718 ? 32.244 -3.780 21.935 1.00 82.19 718 ASP A CA 1
ATOM 5523 C C . ASP A 1 718 ? 31.729 -3.092 23.216 1.00 82.19 718 ASP A C 1
ATOM 5525 O O . ASP A 1 718 ? 30.797 -2.289 23.184 1.00 82.19 718 ASP A O 1
ATOM 5529 N N . TYR A 1 719 ? 32.378 -3.367 24.349 1.00 80.69 719 TYR A N 1
ATOM 5530 C CA . TYR A 1 719 ? 32.079 -2.807 25.674 1.00 80.69 719 TYR A CA 1
ATOM 5531 C C . TYR A 1 719 ? 30.679 -3.122 26.236 1.00 80.69 719 TYR A C 1
ATOM 5533 O O . TYR A 1 719 ? 30.268 -2.487 27.210 1.00 80.69 719 TYR A O 1
ATOM 5541 N N . ALA A 1 720 ? 29.941 -4.078 25.663 1.00 76.56 720 ALA A N 1
ATOM 5542 C CA . ALA A 1 720 ? 28.651 -4.505 26.195 1.00 76.56 720 ALA A CA 1
ATOM 5543 C C . ALA A 1 720 ? 28.780 -5.704 27.142 1.00 76.56 720 ALA A C 1
ATOM 5545 O O . ALA A 1 720 ? 29.161 -6.803 26.740 1.00 76.56 720 ALA A O 1
ATOM 5546 N N . ASP A 1 721 ? 28.394 -5.489 28.398 1.00 84.44 721 ASP A N 1
ATOM 5547 C CA . ASP A 1 721 ? 28.313 -6.544 29.405 1.00 84.44 721 ASP A CA 1
ATOM 5548 C C . ASP A 1 721 ? 26.905 -7.152 29.437 1.00 84.44 721 ASP A C 1
ATOM 5550 O O . ASP A 1 721 ? 25.927 -6.458 29.719 1.00 84.44 721 ASP A O 1
ATOM 5554 N N . LEU A 1 722 ? 26.790 -8.456 29.195 1.00 84.75 722 LEU A N 1
ATOM 5555 C CA . LEU A 1 722 ? 25.551 -9.209 29.391 1.00 84.75 722 LEU A CA 1
ATOM 5556 C C . LEU A 1 722 ? 25.564 -9.845 30.778 1.00 84.75 722 LEU A C 1
ATOM 5558 O O . LEU A 1 722 ? 26.377 -10.726 31.054 1.00 84.75 722 LEU A O 1
ATOM 5562 N N . ARG A 1 723 ? 24.676 -9.391 31.662 1.00 85.56 723 ARG A N 1
ATOM 5563 C CA . ARG A 1 723 ? 24.620 -9.802 33.066 1.00 85.56 723 ARG A CA 1
ATOM 5564 C C . ARG A 1 723 ? 23.491 -10.792 33.329 1.00 85.56 723 ARG A C 1
ATOM 5566 O O . ARG A 1 723 ? 22.340 -10.404 33.441 1.00 85.56 723 ARG A O 1
ATOM 5573 N N . PHE A 1 724 ? 23.808 -12.060 33.509 1.00 88.44 724 PHE A N 1
ATOM 5574 C CA . PHE A 1 724 ? 22.828 -13.099 33.812 1.00 88.44 724 PHE A CA 1
ATOM 5575 C C . PHE A 1 724 ? 22.423 -13.032 35.288 1.00 88.44 724 PHE A C 1
ATOM 5577 O O . PHE A 1 724 ? 23.272 -13.240 36.157 1.00 88.44 724 PHE A O 1
ATOM 5584 N N . THR A 1 725 ? 21.151 -12.718 35.551 1.00 81.88 725 THR A N 1
ATOM 5585 C CA . THR A 1 725 ? 20.555 -12.548 36.891 1.00 81.88 725 THR A CA 1
ATOM 5586 C C . THR A 1 725 ? 19.735 -13.753 37.355 1.00 81.88 725 THR A C 1
ATOM 5588 O O . THR A 1 725 ? 19.458 -13.853 38.546 1.00 81.88 725 THR A O 1
ATOM 5591 N N . ASP A 1 726 ? 19.390 -14.666 36.441 1.00 83.50 726 ASP A N 1
ATOM 5592 C CA . ASP A 1 726 ? 18.874 -16.011 36.734 1.00 83.50 726 ASP A CA 1
ATOM 5593 C C . ASP A 1 726 ? 19.485 -17.018 35.741 1.00 83.50 726 ASP A C 1
ATOM 5595 O O . ASP A 1 726 ? 20.102 -16.653 34.730 1.00 83.50 726 ASP A O 1
ATOM 5599 N N . SER A 1 727 ? 19.395 -18.306 36.061 1.00 88.69 727 SER A N 1
ATOM 5600 C CA . SER A 1 727 ? 20.005 -19.388 35.301 1.00 88.69 727 SER A CA 1
ATOM 5601 C C . SER A 1 727 ? 19.487 -19.398 33.868 1.00 88.69 727 SER A C 1
ATOM 5603 O O . SER A 1 727 ? 18.287 -19.383 33.622 1.00 88.69 727 SER A O 1
ATOM 5605 N N . THR A 1 728 ? 20.417 -19.424 32.919 1.00 84.38 728 THR A N 1
ATOM 5606 C CA . THR A 1 728 ? 20.133 -19.283 31.488 1.00 84.38 728 THR A CA 1
ATOM 5607 C C . THR A 1 728 ? 20.937 -20.319 30.716 1.00 84.38 728 THR A C 1
ATOM 5609 O O . THR A 1 728 ? 22.123 -20.527 30.999 1.00 84.38 728 THR A O 1
ATOM 5612 N N . ILE A 1 729 ? 20.318 -20.959 29.725 1.00 90.12 729 ILE A N 1
ATOM 5613 C CA . ILE A 1 729 ? 21.012 -21.841 28.782 1.00 90.12 729 ILE A CA 1
ATOM 5614 C C . ILE A 1 729 ? 21.133 -21.107 27.447 1.00 90.12 729 ILE A C 1
ATOM 5616 O O . ILE A 1 729 ? 20.142 -20.615 26.935 1.00 90.12 729 ILE A O 1
ATOM 5620 N N . ILE A 1 730 ? 22.324 -21.056 26.860 1.00 90.62 730 ILE A N 1
ATOM 5621 C CA . ILE A 1 730 ? 22.546 -20.615 25.481 1.00 90.62 730 ILE A CA 1
ATOM 5622 C C . ILE A 1 730 ? 22.982 -21.834 24.674 1.00 90.62 730 ILE A C 1
ATOM 5624 O O . ILE A 1 730 ? 24.047 -22.398 24.921 1.00 90.62 730 ILE A O 1
ATOM 5628 N N . ASP A 1 731 ? 22.158 -22.250 23.721 1.00 85.44 731 ASP A N 1
ATOM 5629 C CA . ASP A 1 731 ? 22.405 -23.378 22.827 1.00 85.44 731 ASP A CA 1
ATOM 5630 C C . ASP A 1 731 ? 22.700 -22.866 21.420 1.00 85.44 731 ASP A C 1
ATOM 5632 O O . ASP A 1 731 ? 21.803 -22.412 20.717 1.00 85.44 731 ASP A O 1
ATOM 5636 N N . GLY A 1 732 ? 23.954 -22.924 20.983 1.00 81.50 732 GLY A N 1
ATOM 5637 C CA . GLY A 1 732 ? 24.315 -22.356 19.688 1.00 81.50 732 GLY A CA 1
ATOM 5638 C C . GLY A 1 732 ? 23.912 -23.183 18.482 1.00 81.50 732 GLY A C 1
ATOM 5639 O O . GLY A 1 732 ? 24.122 -22.709 17.375 1.00 81.50 732 GLY A O 1
ATOM 5640 N N . GLN A 1 733 ? 23.395 -24.406 18.646 1.00 84.00 733 GLN A N 1
ATOM 5641 C CA . GLN A 1 733 ? 23.049 -25.300 17.530 1.00 84.00 733 GLN A CA 1
ATOM 5642 C C . GLN A 1 733 ? 24.150 -25.442 16.444 1.00 84.00 733 GLN A C 1
ATOM 5644 O O . GLN A 1 733 ? 23.863 -25.720 15.282 1.00 84.00 733 GLN A O 1
ATOM 5649 N N . GLY A 1 734 ? 25.423 -25.272 16.815 1.00 83.62 734 GLY A N 1
ATOM 5650 C CA . GLY A 1 734 ? 26.594 -25.280 15.931 1.00 83.62 734 GLY A CA 1
ATOM 5651 C C . GLY A 1 734 ? 27.144 -23.897 15.548 1.00 83.62 734 GLY A C 1
ATOM 5652 O O . GLY A 1 734 ? 28.228 -23.832 14.970 1.00 83.62 734 GLY A O 1
ATOM 5653 N N . ASN A 1 735 ? 26.448 -22.813 15.888 1.00 86.56 735 ASN A N 1
ATOM 5654 C CA . ASN A 1 735 ? 26.827 -21.429 15.602 1.00 86.56 735 ASN A CA 1
ATOM 5655 C C . ASN A 1 735 ? 27.734 -20.816 16.684 1.00 86.56 735 ASN A C 1
ATOM 5657 O O . ASN A 1 735 ? 27.963 -21.381 17.757 1.00 86.56 735 ASN A O 1
ATOM 5661 N N . SER A 1 736 ? 28.279 -19.640 16.390 1.00 89.31 736 SER A N 1
ATOM 5662 C CA . SER A 1 736 ? 29.201 -18.900 17.247 1.00 89.31 736 SER A CA 1
ATOM 5663 C C . SER A 1 736 ? 28.480 -17.856 18.102 1.00 89.31 736 SER A C 1
ATOM 5665 O O . SER A 1 736 ? 27.591 -17.155 17.629 1.00 89.31 736 SER A O 1
ATOM 5667 N N . LEU A 1 737 ? 28.938 -17.679 19.339 1.00 89.81 737 LEU A N 1
ATOM 5668 C CA . LEU A 1 737 ? 28.694 -16.476 20.131 1.00 89.81 737 LEU A CA 1
ATOM 5669 C C . LEU A 1 737 ? 29.987 -15.655 20.140 1.00 89.81 737 LEU A C 1
ATOM 5671 O O . LEU A 1 737 ? 31.011 -16.119 20.640 1.00 89.81 737 LEU A O 1
ATOM 5675 N N . ILE A 1 738 ? 29.958 -14.463 19.554 1.00 89.19 738 ILE A N 1
ATOM 5676 C CA . ILE A 1 738 ? 31.127 -13.612 19.319 1.00 89.19 738 ILE A CA 1
ATOM 5677 C C . ILE A 1 738 ? 31.059 -12.415 20.262 1.00 89.19 738 ILE A C 1
ATOM 5679 O O . ILE A 1 738 ? 30.166 -11.583 20.159 1.00 89.19 738 ILE A O 1
ATOM 5683 N N . LEU A 1 739 ? 32.007 -12.311 21.185 1.00 88.06 739 LEU A N 1
ATOM 5684 C CA . LEU A 1 739 ? 32.138 -11.166 22.075 1.00 88.06 739 LEU A CA 1
ATOM 5685 C C . LEU A 1 739 ? 33.040 -10.110 21.433 1.00 88.06 739 LEU A C 1
ATOM 5687 O O . LEU A 1 739 ? 34.204 -10.377 21.123 1.00 88.06 739 LEU A O 1
ATOM 5691 N N . GLY A 1 740 ? 32.496 -8.909 21.253 1.00 84.75 740 GLY A N 1
ATOM 5692 C CA . GLY A 1 740 ? 33.229 -7.724 20.834 1.00 84.75 740 GLY A CA 1
ATOM 5693 C C . GLY A 1 740 ? 34.301 -7.310 21.844 1.00 84.75 740 GLY A C 1
ATOM 5694 O O . GLY A 1 740 ? 34.473 -7.894 22.919 1.00 84.75 740 GLY A O 1
ATOM 5695 N N . ARG A 1 741 ? 35.046 -6.259 21.511 1.00 84.56 741 ARG A N 1
ATOM 5696 C CA . ARG A 1 741 ? 36.164 -5.769 22.314 1.00 84.56 741 ARG A CA 1
ATOM 5697 C C . ARG A 1 741 ? 35.676 -5.398 23.709 1.00 84.56 741 ARG A C 1
ATOM 5699 O O . ARG A 1 741 ? 34.874 -4.487 23.868 1.00 84.56 741 ARG A O 1
ATOM 5706 N N . ARG A 1 742 ? 36.230 -6.043 24.732 1.00 84.19 742 ARG A N 1
ATOM 5707 C CA . ARG A 1 742 ? 35.909 -5.876 26.159 1.00 84.19 742 ARG A CA 1
ATOM 5708 C C . ARG A 1 742 ? 34.460 -6.194 26.533 1.00 84.19 742 ARG A C 1
ATOM 5710 O O . ARG A 1 742 ? 34.074 -5.862 27.646 1.00 84.19 742 ARG A O 1
ATOM 5717 N N . ALA A 1 743 ? 33.686 -6.833 25.659 1.00 86.75 743 ALA A N 1
ATOM 5718 C CA . ALA A 1 743 ? 32.388 -7.375 26.033 1.00 86.75 743 ALA A CA 1
ATOM 5719 C C . ALA A 1 743 ? 32.571 -8.530 27.030 1.00 86.75 743 ALA A C 1
ATOM 5721 O O . ALA A 1 743 ? 33.532 -9.306 26.920 1.00 86.75 743 ALA A O 1
ATOM 5722 N N . GLN A 1 744 ? 31.670 -8.641 28.006 1.00 89.50 744 GLN A N 1
ATOM 5723 C CA . GLN A 1 744 ? 31.718 -9.685 29.028 1.00 89.50 744 GLN A CA 1
ATOM 5724 C C . GLN A 1 744 ? 30.364 -10.369 29.207 1.00 89.50 744 GLN A C 1
ATOM 5726 O O . GLN A 1 744 ? 29.313 -9.735 29.183 1.00 89.50 744 GLN A O 1
ATOM 5731 N N . LEU A 1 745 ? 30.396 -11.666 29.492 1.00 92.06 745 LEU A N 1
ATOM 5732 C CA . LEU A 1 745 ? 29.277 -12.394 30.079 1.00 92.06 745 LEU A CA 1
ATOM 5733 C C . LEU A 1 745 ? 29.467 -12.401 31.602 1.00 92.06 745 LEU A C 1
ATOM 5735 O O . LEU A 1 745 ? 30.367 -13.067 32.119 1.00 92.06 745 LEU A O 1
ATOM 5739 N N . LEU A 1 746 ? 28.661 -11.631 32.327 1.00 91.69 746 LEU A N 1
ATOM 5740 C CA . LEU A 1 746 ? 28.704 -11.520 33.784 1.00 91.69 746 LEU A CA 1
ATOM 5741 C C . LEU A 1 746 ? 27.667 -12.459 34.403 1.00 91.69 746 LEU A C 1
ATOM 5743 O O . LEU A 1 746 ? 26.496 -12.384 34.059 1.00 91.69 746 LEU A O 1
ATOM 5747 N N . VAL A 1 747 ? 28.071 -13.325 35.329 1.00 94.31 747 VAL A N 1
ATOM 5748 C CA . VAL A 1 747 ? 27.168 -14.287 35.985 1.00 94.31 747 VAL A CA 1
ATOM 5749 C C . VAL A 1 747 ? 26.988 -13.904 37.452 1.00 94.31 747 VAL A C 1
ATOM 5751 O O . VAL A 1 747 ? 27.976 -13.862 38.195 1.00 94.31 747 VAL A O 1
ATOM 5754 N N . ASP A 1 748 ? 25.748 -13.625 37.861 1.00 92.56 748 ASP A N 1
ATOM 5755 C CA . ASP A 1 748 ? 25.411 -13.230 39.232 1.00 92.56 748 ASP A CA 1
ATOM 5756 C C . ASP A 1 748 ? 25.534 -14.374 40.248 1.00 92.56 748 ASP A C 1
ATOM 5758 O O . ASP A 1 748 ? 25.737 -15.547 39.921 1.00 92.56 748 ASP A O 1
ATOM 5762 N N . THR A 1 749 ? 25.408 -14.006 41.526 1.00 91.31 749 THR A N 1
ATOM 5763 C CA . THR A 1 749 ? 25.349 -14.959 42.634 1.00 91.31 749 THR A CA 1
ATOM 5764 C C . THR A 1 749 ? 24.239 -15.984 42.416 1.00 91.31 749 THR A C 1
ATOM 5766 O O . THR A 1 749 ? 23.162 -15.647 41.927 1.00 91.31 749 THR A O 1
ATOM 5769 N N . LEU A 1 750 ? 24.501 -17.246 42.767 1.00 90.81 750 LEU A N 1
ATOM 5770 C CA . LEU A 1 750 ? 23.553 -18.367 42.653 1.00 90.81 750 LEU A CA 1
ATOM 5771 C C . LEU A 1 750 ? 22.976 -18.607 41.241 1.00 90.81 750 LEU A C 1
ATOM 5773 O O . LEU A 1 750 ? 22.067 -19.420 41.090 1.00 90.81 750 LEU A O 1
ATOM 5777 N N . THR A 1 751 ? 23.540 -17.974 40.212 1.00 91.88 751 THR A N 1
ATOM 5778 C CA . THR A 1 751 ? 23.107 -18.089 38.818 1.00 91.88 751 THR A CA 1
ATOM 5779 C C . THR A 1 751 ? 24.003 -19.063 38.057 1.00 91.88 751 THR A C 1
ATOM 5781 O O . THR A 1 751 ? 25.215 -19.112 38.282 1.00 91.88 751 THR A O 1
ATOM 5784 N N . THR A 1 752 ? 23.424 -19.855 37.150 1.00 93.56 752 THR A N 1
ATOM 5785 C CA . THR A 1 752 ? 24.191 -20.713 36.233 1.00 93.56 752 THR A CA 1
ATOM 5786 C C . THR A 1 752 ? 24.004 -20.257 34.792 1.00 93.56 752 THR A C 1
ATOM 5788 O O . THR A 1 752 ? 22.908 -20.365 34.249 1.00 93.56 752 THR A O 1
ATOM 5791 N N . LEU A 1 753 ? 25.084 -19.814 34.150 1.00 94.44 753 LEU A N 1
ATOM 5792 C CA . LEU A 1 753 ? 25.133 -19.659 32.699 1.00 94.44 753 LEU A CA 1
ATOM 5793 C C . LEU A 1 753 ? 25.616 -20.973 32.083 1.00 94.44 753 LEU A C 1
ATOM 5795 O O . LEU A 1 753 ? 26.745 -21.396 32.335 1.00 94.44 753 LEU A O 1
ATOM 5799 N N . THR A 1 754 ? 24.775 -21.615 31.277 1.00 95.38 754 THR A N 1
ATOM 5800 C CA . THR A 1 754 ? 25.152 -22.811 30.515 1.00 95.38 754 THR A CA 1
ATOM 5801 C C . THR A 1 754 ? 25.342 -22.435 29.057 1.00 95.38 754 THR A C 1
ATOM 5803 O O . THR A 1 754 ? 24.397 -21.993 28.421 1.00 95.38 754 THR A O 1
ATOM 5806 N N . LEU A 1 755 ? 26.535 -22.638 28.509 1.00 95.12 755 LEU A N 1
ATOM 5807 C CA . LEU A 1 755 ? 26.778 -22.546 27.071 1.00 95.12 755 LEU A CA 1
ATOM 5808 C C . LEU A 1 755 ? 26.828 -23.963 26.508 1.00 95.12 755 LEU A C 1
ATOM 5810 O O . LEU A 1 755 ? 27.538 -24.811 27.062 1.00 95.12 755 LEU A O 1
ATOM 5814 N N . ARG A 1 756 ? 26.105 -24.232 25.419 1.00 95.00 756 ARG A N 1
ATOM 5815 C CA . ARG A 1 756 ? 26.167 -25.532 24.755 1.00 95.00 756 ARG A CA 1
ATOM 5816 C C . ARG A 1 756 ? 26.102 -25.479 23.237 1.00 95.00 756 ARG A C 1
ATOM 5818 O O . ARG A 1 756 ? 25.549 -24.542 22.678 1.00 95.00 756 ARG A O 1
ATOM 5825 N N . ASN A 1 757 ? 26.677 -26.489 22.583 1.00 88.75 757 ASN A N 1
ATOM 5826 C CA . ASN A 1 757 ? 26.701 -26.655 21.121 1.00 88.75 757 ASN A CA 1
ATOM 5827 C C . ASN A 1 757 ? 27.109 -25.383 20.356 1.00 88.75 757 ASN A C 1
ATOM 5829 O O . ASN A 1 757 ? 26.478 -25.039 19.359 1.00 88.75 757 ASN A O 1
ATOM 5833 N N . LEU A 1 758 ? 28.113 -24.645 20.830 1.00 94.12 758 LEU A N 1
ATOM 5834 C CA . LEU A 1 758 ? 28.467 -23.346 20.251 1.00 94.12 758 LEU A CA 1
ATOM 5835 C C . LEU A 1 758 ? 29.971 -23.102 20.223 1.00 94.12 758 LEU A C 1
ATOM 5837 O O . LEU A 1 758 ? 30.722 -23.722 20.976 1.00 94.12 758 LEU A O 1
ATOM 5841 N N . THR A 1 759 ? 30.412 -22.171 19.379 1.00 92.62 759 THR A N 1
ATOM 5842 C CA . THR A 1 759 ? 31.783 -21.639 19.432 1.00 92.62 759 THR A CA 1
ATOM 5843 C C . THR A 1 759 ? 31.778 -20.281 20.128 1.00 92.62 759 THR A C 1
ATOM 5845 O O . THR A 1 759 ? 31.231 -19.324 19.592 1.00 92.62 759 THR A O 1
ATOM 5848 N N . LEU A 1 760 ? 32.380 -20.170 21.310 1.00 91.56 760 LEU A N 1
ATOM 5849 C CA . LEU A 1 760 ? 32.552 -18.887 21.989 1.00 91.56 760 LEU A CA 1
ATOM 5850 C C . LEU A 1 760 ? 33.840 -18.234 21.482 1.00 91.56 760 LEU A C 1
ATOM 5852 O O . LEU A 1 760 ? 34.925 -18.784 21.675 1.00 91.56 760 LEU A O 1
ATOM 5856 N N . LYS A 1 761 ? 33.708 -17.069 20.847 1.00 89.94 761 LYS A N 1
ATOM 5857 C CA . LYS A 1 761 ? 34.816 -16.264 20.321 1.00 89.94 761 LYS A CA 1
ATOM 5858 C C . LYS A 1 761 ? 34.888 -14.940 21.063 1.00 89.94 761 LYS A C 1
ATOM 5860 O O . LYS A 1 761 ? 33.857 -14.401 21.460 1.00 89.94 761 LYS A O 1
ATOM 5865 N N . ASN A 1 762 ? 36.079 -14.375 21.180 1.00 85.00 762 ASN A N 1
ATOM 5866 C CA . ASN A 1 762 ? 36.267 -13.007 21.644 1.00 85.00 762 ASN A CA 1
ATOM 5867 C C . ASN A 1 762 ? 37.282 -12.265 20.769 1.00 85.00 762 ASN A C 1
ATOM 5869 O O . ASN A 1 762 ? 38.204 -12.875 20.231 1.00 85.00 762 ASN A O 1
ATOM 5873 N N . THR A 1 763 ? 37.102 -10.952 20.608 1.00 75.88 763 THR A N 1
ATOM 5874 C CA . THR A 1 763 ? 38.002 -10.126 19.787 1.00 75.88 763 THR A CA 1
ATOM 5875 C C . THR A 1 763 ? 39.094 -9.427 20.588 1.00 75.88 763 THR A C 1
ATOM 5877 O O . THR A 1 763 ? 40.168 -9.232 20.037 1.00 75.88 763 THR A O 1
ATOM 5880 N N . TYR A 1 764 ? 38.836 -9.034 21.846 1.00 79.19 764 TYR A N 1
ATOM 5881 C CA . TYR A 1 764 ? 39.848 -8.482 22.764 1.00 79.19 764 TYR A CA 1
ATOM 5882 C C . TYR A 1 764 ? 39.321 -8.398 24.204 1.00 79.19 764 TYR A C 1
ATOM 5884 O O . TYR A 1 764 ? 38.449 -7.578 24.492 1.00 79.19 764 TYR A O 1
ATOM 5892 N N . ASN A 1 765 ? 39.877 -9.163 25.145 1.00 76.88 765 ASN A N 1
ATOM 5893 C CA . ASN A 1 765 ? 39.573 -9.062 26.582 1.00 76.88 765 ASN A CA 1
ATOM 5894 C C . ASN A 1 765 ? 40.860 -8.844 27.392 1.00 76.88 765 ASN A C 1
ATOM 5896 O O . ASN A 1 765 ? 41.964 -8.910 26.866 1.00 76.88 765 ASN A O 1
ATOM 5900 N N . THR A 1 766 ? 40.739 -8.499 28.675 1.00 76.69 766 THR A N 1
ATOM 5901 C CA . THR A 1 766 ? 41.905 -8.374 29.567 1.00 76.69 766 THR A CA 1
ATOM 5902 C C . THR A 1 766 ? 41.736 -9.274 30.779 1.00 76.69 766 THR A C 1
ATOM 5904 O O . THR A 1 766 ? 40.619 -9.609 31.153 1.00 76.69 766 THR A O 1
ATOM 5907 N N . ILE A 1 767 ? 42.824 -9.577 31.492 1.00 74.56 767 ILE A N 1
ATOM 5908 C CA . ILE A 1 767 ? 42.758 -10.322 32.767 1.00 74.56 767 ILE A CA 1
ATOM 5909 C C . ILE A 1 767 ? 41.794 -9.652 33.770 1.00 74.56 767 ILE A C 1
ATOM 5911 O O . ILE A 1 767 ? 41.098 -10.323 34.528 1.00 74.56 767 ILE A O 1
ATOM 5915 N N . SER A 1 768 ? 41.719 -8.316 33.770 1.00 78.12 768 SER A N 1
ATOM 5916 C CA . SER A 1 768 ? 40.781 -7.546 34.604 1.00 78.12 768 SER A CA 1
ATOM 5917 C C . SER A 1 768 ? 39.337 -7.511 34.079 1.00 78.12 768 SER A C 1
ATOM 5919 O O . SER A 1 768 ? 38.451 -7.056 34.801 1.00 78.12 768 SER A O 1
ATOM 5921 N N . GLY A 1 769 ? 39.107 -7.956 32.844 1.00 81.38 769 GLY A N 1
ATOM 5922 C CA . GLY A 1 769 ? 37.825 -7.964 32.140 1.00 81.38 769 GLY A CA 1
ATOM 5923 C C . GLY A 1 769 ? 37.726 -9.156 31.176 1.00 81.38 769 GLY A C 1
ATOM 5924 O O . GLY A 1 769 ? 37.791 -8.944 29.961 1.00 81.38 769 GLY A O 1
ATOM 5925 N N . PRO A 1 770 ? 37.636 -10.399 31.697 1.00 87.38 770 PRO A N 1
ATOM 5926 C CA . PRO A 1 770 ? 37.605 -11.613 30.881 1.00 87.38 770 PRO A CA 1
ATOM 5927 C C . PRO A 1 770 ? 36.284 -11.761 30.115 1.00 87.38 770 PRO A C 1
ATOM 5929 O O . PRO A 1 770 ? 35.259 -11.230 30.540 1.00 87.38 770 PRO A O 1
ATOM 5932 N N . ALA A 1 771 ? 36.298 -12.546 29.036 1.00 86.38 771 ALA A N 1
ATOM 5933 C CA . ALA A 1 771 ? 35.123 -12.861 28.215 1.00 86.38 771 ALA A CA 1
ATOM 5934 C C . ALA A 1 771 ? 33.922 -13.371 29.035 1.00 86.38 771 ALA A C 1
ATOM 5936 O O . ALA A 1 771 ? 32.782 -13.003 28.774 1.00 86.38 771 ALA A O 1
ATOM 5937 N N . VAL A 1 772 ? 34.178 -14.180 30.068 1.00 90.38 772 VAL A N 1
ATOM 5938 C CA . VAL A 1 772 ? 33.159 -14.634 31.021 1.00 90.38 772 VAL A CA 1
ATOM 5939 C C . VAL A 1 772 ? 33.654 -14.400 32.443 1.00 90.38 772 VAL A C 1
ATOM 5941 O O . VAL A 1 772 ? 34.779 -14.770 32.785 1.00 90.38 772 VAL A O 1
ATOM 5944 N N . ARG A 1 773 ? 32.817 -13.800 33.292 1.00 91.50 773 ARG A N 1
ATOM 5945 C CA . ARG A 1 773 ? 33.131 -13.494 34.690 1.00 91.50 773 ARG A CA 1
ATOM 5946 C C . ARG A 1 773 ? 31.985 -13.907 35.607 1.00 91.50 773 ARG A C 1
ATOM 5948 O O . ARG A 1 773 ? 30.935 -13.277 35.621 1.00 91.50 773 ARG A O 1
ATOM 5955 N N . CYS A 1 774 ? 32.225 -14.901 36.456 1.00 93.44 774 CYS A N 1
ATOM 5956 C CA . CYS A 1 774 ? 31.381 -15.119 37.633 1.00 93.44 774 CYS A CA 1
ATOM 5957 C C . CYS A 1 774 ? 31.686 -14.020 38.662 1.00 93.44 774 CYS A C 1
ATOM 5959 O O . CYS A 1 774 ? 32.854 -13.778 38.981 1.00 93.44 774 CYS A O 1
ATOM 5961 N N . LEU A 1 775 ? 30.660 -13.303 39.127 1.00 91.75 775 LEU A N 1
ATOM 5962 C CA . LEU A 1 775 ? 30.845 -12.134 39.995 1.00 91.75 775 LEU A CA 1
ATOM 5963 C C . LEU A 1 775 ? 31.206 -12.510 41.439 1.00 91.75 775 LEU A C 1
ATOM 5965 O O . LEU A 1 775 ? 31.812 -11.700 42.143 1.00 91.75 775 LEU A O 1
ATOM 5969 N N . ASP A 1 776 ? 30.886 -13.734 41.865 1.00 90.25 776 ASP A N 1
ATOM 5970 C CA . ASP A 1 776 ? 31.246 -14.288 43.168 1.00 90.25 776 ASP A CA 1
ATOM 5971 C C . ASP A 1 776 ? 31.506 -15.811 43.119 1.00 90.25 776 ASP A C 1
ATOM 5973 O O . ASP A 1 776 ? 31.574 -16.415 42.051 1.00 90.25 776 ASP A O 1
ATOM 5977 N N . TRP A 1 777 ? 31.678 -16.432 44.293 1.00 90.94 777 TRP A N 1
ATOM 5978 C CA . TRP A 1 777 ? 31.950 -17.870 44.446 1.00 90.94 777 TRP A CA 1
ATOM 5979 C C . TRP A 1 777 ? 30.742 -18.785 44.177 1.00 90.94 777 TRP A C 1
ATOM 5981 O O . TRP A 1 777 ? 30.895 -20.007 44.202 1.00 90.94 777 TRP A O 1
ATOM 5991 N N . TYR A 1 778 ? 29.549 -18.219 43.986 1.00 91.19 778 TYR A N 1
ATOM 5992 C CA . TYR A 1 778 ? 28.294 -18.953 43.836 1.00 91.19 778 TYR A CA 1
ATOM 5993 C C . TYR A 1 778 ? 27.745 -18.917 42.407 1.00 91.19 778 TYR A C 1
ATOM 5995 O O . TYR A 1 778 ? 26.964 -19.806 42.059 1.00 91.19 778 TYR A O 1
ATOM 6003 N N . GLY A 1 779 ? 28.157 -17.942 41.592 1.00 92.44 779 GLY A N 1
ATOM 6004 C CA . GLY A 1 779 ? 27.929 -17.936 40.147 1.00 92.44 779 GLY A CA 1
ATOM 6005 C C . GLY A 1 779 ? 28.665 -19.085 39.449 1.00 92.44 779 GLY A C 1
ATOM 6006 O O . GLY A 1 779 ? 29.783 -19.449 39.825 1.00 92.44 779 GLY A O 1
ATOM 6007 N N . LYS A 1 780 ? 28.029 -19.691 38.443 1.00 94.88 780 LYS A N 1
ATOM 6008 C CA . LYS A 1 780 ? 28.545 -20.875 37.740 1.00 94.88 780 LYS A CA 1
ATOM 6009 C C . LYS A 1 780 ? 28.528 -20.680 36.231 1.00 94.88 780 LYS A C 1
ATOM 6011 O O . LYS A 1 780 ? 27.529 -20.248 35.665 1.00 94.88 780 LYS A O 1
ATOM 6016 N N . LEU A 1 781 ? 29.610 -21.105 35.586 1.00 94.25 781 LEU A N 1
ATOM 6017 C CA . LEU A 1 781 ? 29.675 -21.318 34.144 1.00 94.25 781 LEU A CA 1
ATOM 6018 C C . LEU A 1 781 ? 29.687 -22.825 33.872 1.00 94.25 781 LEU A C 1
ATOM 6020 O O . LEU A 1 781 ? 30.576 -23.531 34.350 1.00 94.25 781 LEU A O 1
ATOM 6024 N N . ALA A 1 782 ? 28.716 -23.307 33.105 1.00 94.56 782 ALA A N 1
ATOM 6025 C CA . ALA A 1 782 ? 28.671 -24.670 32.594 1.00 94.56 782 ALA A CA 1
ATOM 6026 C C . ALA A 1 782 ? 28.917 -24.656 31.080 1.00 94.56 782 ALA A C 1
ATOM 6028 O O . ALA A 1 782 ? 28.363 -23.823 30.367 1.00 94.56 782 ALA A O 1
ATOM 6029 N N . LEU A 1 783 ? 29.755 -25.573 30.596 1.00 94.38 783 LEU A N 1
ATOM 6030 C CA . LEU A 1 783 ? 30.090 -25.716 29.179 1.00 94.38 783 LEU A CA 1
ATOM 6031 C C . LEU A 1 783 ? 29.764 -27.145 28.738 1.00 94.38 783 LEU A C 1
ATOM 6033 O O . LEU A 1 783 ? 30.260 -28.096 29.344 1.00 94.38 783 LEU A O 1
ATOM 6037 N N . ASP A 1 784 ? 28.965 -27.293 27.687 1.00 93.38 784 ASP A N 1
ATOM 6038 C CA . ASP A 1 784 ? 28.580 -28.588 27.119 1.00 93.38 784 ASP A CA 1
ATOM 6039 C C . ASP A 1 784 ? 28.741 -28.570 25.594 1.00 93.38 784 ASP A C 1
ATOM 6041 O O . ASP A 1 784 ? 28.009 -27.891 24.888 1.00 93.38 784 ASP A O 1
ATOM 6045 N N . ASN A 1 785 ? 29.730 -29.287 25.057 1.00 92.38 785 ASN A N 1
ATOM 6046 C CA . ASN A 1 785 ? 30.035 -29.251 23.620 1.00 92.38 785 ASN A CA 1
ATOM 6047 C C . ASN A 1 785 ? 30.306 -27.816 23.097 1.00 92.38 785 ASN A C 1
ATOM 6049 O O . ASN A 1 785 ? 29.751 -27.377 22.089 1.00 92.38 785 ASN A O 1
ATOM 6053 N N . VAL A 1 786 ? 31.145 -27.069 23.824 1.00 93.06 786 VAL A N 1
ATOM 6054 C CA . VAL A 1 786 ? 31.541 -25.693 23.484 1.00 93.06 786 VAL A CA 1
ATOM 6055 C C . VAL A 1 786 ? 32.981 -25.662 22.991 1.00 93.06 786 VAL A C 1
ATOM 6057 O O . VAL A 1 786 ? 33.876 -26.202 23.643 1.00 93.06 786 VAL A O 1
ATOM 6060 N N . ILE A 1 787 ? 33.215 -24.982 21.871 1.00 90.88 787 ILE A N 1
ATOM 6061 C CA . ILE A 1 787 ? 34.558 -24.632 21.403 1.00 90.88 787 ILE A CA 1
ATOM 6062 C C . ILE A 1 787 ? 34.894 -23.245 21.953 1.00 90.88 787 ILE A C 1
ATOM 6064 O O . ILE A 1 787 ? 34.165 -22.292 21.700 1.00 90.88 787 ILE A O 1
ATOM 6068 N N . LEU A 1 788 ? 35.988 -23.129 22.706 1.00 88.25 788 LEU A N 1
ATOM 6069 C CA . LEU A 1 788 ? 36.539 -21.837 23.121 1.00 88.25 788 LEU A CA 1
ATOM 6070 C C . LEU A 1 788 ? 37.611 -21.423 22.110 1.00 88.25 788 LEU A C 1
ATOM 6072 O O . LEU A 1 788 ? 38.662 -22.061 22.029 1.00 88.25 788 LEU A O 1
ATOM 6076 N N . ASP A 1 789 ? 37.332 -20.388 21.326 1.00 84.94 789 ASP A N 1
ATOM 6077 C CA . ASP A 1 789 ? 38.251 -19.844 20.326 1.00 84.94 789 ASP A CA 1
ATOM 6078 C C . ASP A 1 789 ? 39.136 -18.762 20.964 1.00 84.94 789 ASP A C 1
ATOM 6080 O O . ASP A 1 789 ? 38.802 -17.576 20.979 1.00 84.94 789 ASP A O 1
ATOM 6084 N N . LEU A 1 790 ? 40.239 -19.209 21.570 1.00 68.25 790 LEU A N 1
ATOM 6085 C CA . LEU A 1 790 ? 41.169 -18.399 22.366 1.00 68.25 790 LEU A CA 1
ATOM 6086 C C . LEU A 1 790 ? 42.155 -17.628 21.470 1.00 68.25 790 LEU A C 1
ATOM 6088 O O . LEU A 1 790 ? 43.354 -17.911 21.462 1.00 68.25 790 LEU A O 1
ATOM 6092 N N . ASN A 1 791 ? 41.646 -16.684 20.677 1.00 62.31 791 ASN A N 1
ATOM 6093 C CA . ASN A 1 791 ? 42.476 -15.881 19.770 1.00 62.31 791 ASN A CA 1
ATOM 6094 C C . ASN A 1 791 ? 43.369 -14.852 20.502 1.00 62.31 791 ASN A C 1
ATOM 6096 O O . ASN A 1 791 ? 44.334 -14.371 19.908 1.00 62.31 791 ASN A O 1
ATOM 6100 N N . GLU A 1 792 ? 43.095 -14.558 21.780 1.00 59.84 792 GLU A N 1
ATOM 6101 C CA . GLU A 1 792 ? 43.897 -13.704 22.676 1.00 59.84 792 GLU A CA 1
ATOM 6102 C C . GLU A 1 792 ? 43.927 -14.263 24.125 1.00 59.84 792 GLU A C 1
ATOM 6104 O O . GLU A 1 792 ? 43.275 -15.272 24.400 1.00 59.84 792 GLU A O 1
ATOM 6109 N N . ASP A 1 793 ? 44.712 -13.631 25.019 1.00 53.91 793 ASP A N 1
ATOM 6110 C CA . ASP A 1 793 ? 44.975 -14.043 26.423 1.00 53.91 793 ASP A CA 1
ATOM 6111 C C . ASP A 1 793 ? 43.734 -14.132 27.339 1.00 53.91 793 ASP A C 1
ATOM 6113 O O . ASP A 1 793 ? 42.867 -13.222 27.302 1.00 53.91 793 ASP A O 1
#

Foldseek 3Di:
DDDDDDDDDDDPDDDDDDDDQDDAAAECQPHAAEDPDEHEDFAPHEYAENYEAAAEYEYDAQHEYEYHHPYAYAAEYECPAAREDAYPEEHEHAQRYEYPAEYEYAAVQYEYEYNAAYEHEAPHEHEYPAEYEYADCQHEYEYEHLYADEFEALHEYEYENYEYEYPYHDDVRANYDYPAQNTEYEYANYEDAYAEEHEHQHYEYEFHAEYEDDYQYEDEDAYQAAYEQEAQHEDEYEANYEYEAHYPDLDQERDEYPAQRGEYEYANYEYEYELSHHDYAAYEYEYAAAYEYYYHFDPFQWWKWFAFQADQFTWIDRGNQQATDGAGQVTHGWFEKDAQLVQQQWIKIAFAQQKIWIGRHNRRYIDIDGAGDHTWHYKEAQLNSQWIKIFFFQRKIWIDRPSPPYTDIDRDPPRFTWAEWYAQNVNQKIWIFFAQQFIWMDRPNPPDIDTQRAPGHRHKTWHYKDAQNVNQKIWTFIAQQKIWMDRDNSNHIDIDGCQVVGRGWGWHEKYADLNRQKIWIFWAQQFIWIDRDRPPHTDTQRAEDDPDDGRGFTKAYWDADNVRQKIKIWTDDFPVQQFGWIWIDRPNSNYTYIGGHDRDRTTIHYMDIGRNPCVPPDDDDDDDDPPPPDDDPADDDDDDDDDARDEHDAHDNYAYAYHYEYDHDDPPGLAADEDPDQEAHEHPEAYEAESSHAYRAAYEYADVQYEYEYPEAYEHEAPHEYEYPAEYEYADCQYEYEYEALYADEFEAQYEYEYENYEYYYDHHDPVRDNYDHPDPRTYYHYYHYHYPPPDD